Protein 2OJ5 (pdb70)

Foldseek 3Di:
DDADPQFDDDPNDTDGNPCLAKDKWWFFFKKWKDDPPDIDIDTWIWMWMHGHQKIKTWTAKDKDWDHDQKIKIKTQQCDRTDPPDHLLQAAAQVGFDFDFAPKDWWWKFFAAPDGTDTFTWIKGFTGDDPSMTIIMTHDRDDDDGTMMTGHTDMYMGGTHPD/DVPDDPLWDQDPNDTDGNPCQAKDKWKFFFKKWKDDPHDIDIDTWIWIWMHGHQKIKTWTAKDKDWDDDQKIKIKTAQCDGIDPPDHLLQAAFQVGFDFDFAPKDWWWKFFAAPDGTDTFTWIKGFTGDDPSMTIIMTHDRDDDDGTMIITHTDMHMHGTHDD/DVPADPLFDQDPNDTDGNPCLQKDKWKFFFKKWKDDPHDIDIDTFIWIWIHGHQKIKTWTAKDKDWDDDQKIKIKTQQCDGIDPPDHLLQAAFQVGFAFDFAPKDWWWKFFAAPDGTDTFTWIKGFTGDDPSMTIIMIHDRDDDDGTMIIGHTDMHMHGTHD/DADPQFDDDPNDTDGNPCQAKDKWKFFFKKWKDDPHDIDIDTFIWIWMHGHQKIKTWTAKDKDWDDDQKIKIKTQQCDGIDPPDHLLQAAAQVGFAFDFAPKDWWWKFFAAPDGTDTFTWIKGFTGDDPSMTIIMTHDRDDDDGTMITGHTDMYMGGTHD/DPADPLWDDDPRDTDGNPCQQKDKWKFFFKKWKDDPPDIDIDTFIWIWIHGHQKIKTWTAKDKDWDHDQKIKIKTQQCDGIDPPDHLLQAAFQVGFAFDFAPKDWWWKFFAAPDGTDTFTWIKGFTGDDPSMTIIMTHDRDDDDGTMIIGHTDMYMHGTHD/DPPADPLFDQDPNHTDGNPCQQKDKWKFFFKKWKDDPPDIDIDTWIWIWMHGHQKIKTWTAKDKDWDDDQKIKIKTAQCDGIDPPDHLLFAAAQVGFAFDFAPKDWWWKFFAAPDGTDTFTWIKGFTGDDPSMTIIMTHDRDDDDGTMITGHTDMHMHGTHPD

Radius of gyration: 33.34 Å; Cα contacts (8 Å, |Δi|>4): 2893; chains: 6; bounding box: 92×75×68 Å

B-factor: mean 15.72, std 6.82, range [5.33, 56.0]

Sequence (971 aa):
PNLRYPIADVSGGIGMSPNYRFRQSMWIGIVSYSGSGLNWRVQVVNSDIFIVDDYIHICLPAFDGFSIADGGDLSLNFVTGLLPPLLTGDTEPAFHNDVVTYGAQTVAIGLSSGGTPQYMSKNLWVEQWQDGVLRLRVEGGGSITHSSNSKWPAMTVSYPRSSFTSPNLRYPIADVSGGIGMSPNYRFRQSMWIGIVSSYSGSGLNWRVVQVNSSDIFIVDDYIHICLPAFDGFSIADGGDLSLNFVTGLLPPLLTGDTEPAFHNDVVTYGAQTVAIGLSSGGTPQYMSSKNLWVEQWQDGVLRLRVEGGGSITHSNSKWPAMTVSYPRSFTSPNLRYPIADVSGGIGMSPNYRFRQSMWIGIVSYSSGSGLNWRVVQVVNSSDIIFIVDDYIHICLPAFDGFSIADGGDLSLNFVTGLLPPLLTGDTEPAFHNDVVTYGAQTVAIGLSSGGTPQYMSKNLWVEQWQDGVLRRLRVEGGGSITHSNSKWPAMTVSYPRSFNLRYPIADVSGGIIGMSPNYRFRRQSMWIGIVSSYSGSGLNWRVQQVNSSDIFIVDDYIHICLPAFDGFSIADGGDLSLNFVTGLLPPLLTGDTEPAFHNNDVVTYGAQTVAIGLSSGGTPQYMSKNLWVEQWQDGVLRRLRVEGGGSITHSSNSKWPAMTVSYPRSFPNLRYPIADVSGGIGMSPNYRFRQSMWIGIVSYSGSGLNWRVVQVNSDIFIVDDYIHICLPAFDGFSIADGGDLSLLNFVTGLLPPLLTGDTEPAFHNDVVTYGAQTVAIGLSSGGTPQYMSKNLWVEQWQDGVLRRLRVEGGGSITHSNSKWPAMTVSYPRSSFSPNLRYPIADVSGGIGMSPNYRFRQSMWIGIVSYSGSGLNWRVQVNSDIFIVDDYIHICLPAFDGFSIADDGGDLSLNFVTGLLPPLLTGDTEPAFHNDVVTYGAQTVAIGLSSGGTPQYMSKNLWVEQWQDGVLRLRVEGGGSITHSNSKWPAMTVSYPRSSFT

CATH classification: 2.60.90.20

Nearest PDB structures (foldseek):
  2oj6-assembly2_E  TM=1.001E+00  e=1.060E-31  Reovirus sp.
  1kke-assembly1_B  TM=1.002E+00  e=4.309E-31  Mammalian orthoreovirus 3 Dearing
  5mhr-assembly1_C  TM=1.004E+00  e=6.877E-31  Reovirus sp.
  3s6y-assembly1_C  TM=1.001E+00  e=6.419E-30  Mammalian orthoreovirus 3 Dearing
  4odb-assembly1_B  TM=9.046E-01  e=2.811E-15  Mammalian orthoreovirus 1 Lang

Organism: Reovirus type 3 (strain Dearing) (NCBI:txid10886)

Structure (mmCIF, N/CA/C/O backbone):
data_2OJ5
#
_entry.id   2OJ5
#
_cell.length_a   83.927
_cell.length_b   51.381
_cell.length_c   108.870
_cell.angle_alpha   90.00
_cell.angle_beta   95.66
_cell.angle_gamma   90.00
#
_symmetry.space_group_name_H-M   'P 1 21 1'
#
loop_
_entity.id
_entity.type
_entity.pdbx_description
1 polymer 'Viral attachment protein sigma 1'
2 non-polymer 'MAGNESIUM ION'
3 non-polymer GLYCEROL
4 water water
#
loop_
_atom_site.group_PDB
_atom_site.id
_atom_site.type_symbol
_atom_site.label_atom_id
_atom_site.label_alt_id
_atom_site.label_comp_id
_atom_site.label_asym_id
_atom_site.label_entity_id
_atom_site.label_seq_id
_atom_site.pdbx_PDB_ins_code
_atom_site.Cartn_x
_atom_site.Cartn_y
_atom_site.Cartn_z
_atom_site.occupancy
_atom_site.B_iso_or_equiv
_atom_site.auth_seq_id
_atom_site.auth_comp_id
_atom_site.auth_asym_id
_atom_site.auth_atom_id
_atom_site.pdbx_PDB_model_num
ATOM 1 N N . PRO A 1 4 ? 13.649 -11.480 -8.714 1.00 21.69 294 PRO A N 1
ATOM 2 C CA . PRO A 1 4 ? 12.975 -10.194 -8.552 1.00 21.67 294 PRO A CA 1
ATOM 3 C C . PRO A 1 4 ? 13.912 -9.136 -7.974 1.00 21.61 294 PRO A C 1
ATOM 4 O O . PRO A 1 4 ? 14.952 -9.477 -7.406 1.00 22.28 294 PRO A O 1
ATOM 8 N N . ASN A 1 5 ? 13.547 -7.867 -8.127 1.00 20.61 295 ASN A N 1
ATOM 9 C CA . ASN A 1 5 ? 14.285 -6.768 -7.496 1.00 19.48 295 ASN A CA 1
ATOM 10 C C . ASN A 1 5 ? 13.836 -6.533 -6.054 1.00 18.85 295 ASN A C 1
ATOM 11 O O . ASN A 1 5 ? 12.890 -5.792 -5.807 1.00 18.84 295 ASN A O 1
ATOM 16 N N . LEU A 1 6 ? 14.517 -7.159 -5.104 1.00 17.66 296 LEU A N 1
ATOM 17 C CA . LEU A 1 6 ? 14.090 -7.092 -3.709 1.00 16.70 296 LEU A CA 1
ATOM 18 C C . LEU A 1 6 ? 14.707 -5.916 -2.954 1.00 16.12 296 LEU A C 1
ATOM 19 O O . LEU A 1 6 ? 15.879 -5.576 -3.153 1.00 16.67 296 LEU A O 1
ATOM 24 N N . ARG A 1 7 ? 13.908 -5.298 -2.088 1.00 15.04 297 ARG A N 1
ATOM 25 C CA . ARG A 1 7 ? 14.337 -4.119 -1.339 1.00 14.39 297 ARG A CA 1
ATOM 26 C C . ARG A 1 7 ? 14.248 -4.374 0.162 1.00 13.74 297 ARG A C 1
ATOM 27 O O . ARG A 1 7 ? 13.156 -4.570 0.698 1.00 13.33 297 ARG A O 1
ATOM 35 N N . TYR A 1 8 ? 15.397 -4.371 0.830 1.00 13.41 298 TYR A N 1
ATOM 36 C CA . TYR A 1 8 ? 15.452 -4.562 2.281 1.00 13.46 298 TYR A CA 1
ATOM 37 C C . TYR A 1 8 ? 14.332 -3.772 2.985 1.00 13.75 298 TYR A C 1
ATOM 38 O O . TYR A 1 8 ? 14.128 -2.592 2.690 1.00 14.13 298 TYR A O 1
ATOM 47 N N . PRO A 1 9 ? 13.628 -4.404 3.947 1.00 14.24 299 PRO A N 1
ATOM 48 C CA . PRO A 1 9 ? 13.916 -5.691 4.581 1.00 14.23 299 PRO A CA 1
ATOM 49 C C . PRO A 1 9 ? 13.435 -6.928 3.837 1.00 14.08 299 PRO A C 1
ATOM 50 O O . PRO A 1 9 ? 13.716 -8.039 4.274 1.00 14.48 299 PRO A O 1
ATOM 54 N N . ILE A 1 10 ? 12.706 -6.749 2.740 1.00 13.38 300 ILE A N 1
ATOM 55 C CA . ILE A 1 10 ? 12.378 -7.876 1.879 1.00 12.71 300 ILE A CA 1
ATOM 56 C C . ILE A 1 10 ? 13.681 -8.338 1.242 1.00 13.18 300 ILE A C 1
ATOM 57 O O . ILE A 1 10 ? 14.464 -7.519 0.760 1.00 12.90 300 ILE A O 1
ATOM 62 N N . ALA A 1 11 ? 13.933 -9.643 1.289 1.00 13.86 301 ALA A N 1
ATOM 63 C CA . ALA A 1 11 ? 15.208 -10.194 0.845 1.00 14.88 301 ALA A CA 1
ATOM 64 C C . ALA A 1 11 ? 15.044 -11.645 0.425 1.00 15.66 301 ALA A C 1
ATOM 65 O O . ALA A 1 11 ? 14.044 -12.281 0.750 1.00 15.86 301 ALA A O 1
ATOM 67 N N . ASP A 1 12 ? 16.026 -12.167 -0.306 1.00 17.02 302 ASP A N 1
ATOM 68 C CA . ASP A 1 12 ? 16.042 -13.586 -0.624 1.00 18.59 302 ASP A CA 1
ATOM 69 C C . ASP A 1 12 ? 16.190 -14.399 0.650 1.00 18.84 302 ASP A C 1
ATOM 70 O O . ASP A 1 12 ? 17.099 -14.159 1.453 1.00 18.76 302 ASP A O 1
ATOM 75 N N . VAL A 1 13 ? 15.284 -15.353 0.837 1.00 19.38 303 VAL A N 1
ATOM 76 C CA . VAL A 1 13 ? 15.398 -16.309 1.930 1.00 20.18 303 VAL A CA 1
ATOM 77 C C . VAL A 1 13 ? 15.231 -17.723 1.382 1.00 21.00 303 VAL A C 1
ATOM 78 O O . VAL A 1 13 ? 14.214 -18.036 0.761 1.00 20.62 303 VAL A O 1
ATOM 82 N N . SER A 1 14 ? 16.247 -18.562 1.600 1.00 22.43 304 SER A N 1
ATOM 83 C CA . SER A 1 14 ? 16.217 -19.980 1.186 1.00 24.17 304 SER A CA 1
ATOM 84 C C . SER A 1 14 ? 15.530 -20.163 -0.159 1.00 24.60 304 SER A C 1
ATOM 85 O O . SER A 1 14 ? 14.702 -21.054 -0.360 1.00 25.25 304 SER A O 1
ATOM 88 N N . GLY A 1 15 ? 15.877 -19.292 -1.082 1.00 26.35 305 GLY A N 1
ATOM 89 C CA . GLY A 1 15 ? 15.428 -19.438 -2.446 1.00 25.67 305 GLY A CA 1
ATOM 90 C C . GLY A 1 15 ? 14.075 -18.820 -2.742 1.00 25.17 305 GLY A C 1
ATOM 91 O O . GLY A 1 15 ? 13.641 -18.760 -3.897 1.00 25.86 305 GLY A O 1
ATOM 92 N N . GLY A 1 16 ? 13.404 -18.274 -1.720 1.00 24.20 306 GLY A N 1
ATOM 93 C CA . GLY A 1 16 ? 12.089 -17.639 -1.908 1.00 22.54 306 GLY A CA 1
ATOM 94 C C . GLY A 1 16 ? 12.101 -16.169 -1.496 1.00 21.43 306 GLY A C 1
ATOM 95 O O . GLY A 1 16 ? 13.115 -15.674 -1.010 1.00 21.96 306 GLY A O 1
ATOM 96 N N . ILE A 1 17 ? 10.990 -15.450 -1.719 1.00 17.98 307 ILE A N 1
ATOM 97 C CA . ILE A 1 17 ? 10.854 -14.075 -1.205 1.00 16.74 307 ILE A CA 1
ATOM 98 C C . ILE A 1 17 ? 10.390 -14.100 0.262 1.00 15.98 307 ILE A C 1
ATOM 99 O O . ILE A 1 17 ? 9.256 -14.485 0.551 1.00 16.04 307 ILE A O 1
ATOM 104 N N . GLY A 1 18 ? 11.270 -13.689 1.179 1.00 17.71 308 GLY A N 1
ATOM 105 C CA . GLY A 1 18 ? 10.938 -13.646 2.607 1.00 16.58 308 GLY A CA 1
ATOM 106 C C . GLY A 1 18 ? 11.280 -12.328 3.283 1.00 16.19 308 GLY A C 1
ATOM 107 O O . GLY A 1 18 ? 11.434 -11.280 2.628 1.00 15.60 308 GLY A O 1
ATOM 108 N N . MET A 1 19 ? 11.399 -12.376 4.601 1.00 15.71 309 MET A N 1
ATOM 109 C CA . MET A 1 19 ? 11.809 -11.226 5.378 1.00 15.95 309 MET A CA 1
ATOM 110 C C . MET A 1 19 ? 13.224 -11.451 5.879 1.00 15.67 309 MET A C 1
ATOM 111 O O . MET A 1 19 ? 13.553 -12.526 6.387 1.00 16.22 309 MET A O 1
ATOM 116 N N . SER A 1 20 ? 14.070 -10.437 5.717 1.00 15.12 310 SER A N 1
ATOM 117 C CA . SER A 1 20 ? 15.455 -10.521 6.194 1.00 15.04 310 SER A CA 1
ATOM 118 C C . SER A 1 20 ? 15.514 -10.793 7.699 1.00 15.09 310 SER A C 1
ATOM 119 O O . SER A 1 20 ? 14.958 -10.033 8.491 1.00 14.16 310 SER A O 1
ATOM 122 N N . PRO A 1 21 ? 16.194 -11.887 8.093 1.00 14.90 311 PRO A N 1
ATOM 123 C CA . PRO A 1 21 ? 16.444 -12.195 9.506 1.00 15.25 311 PRO A CA 1
ATOM 124 C C . PRO A 1 21 ? 17.103 -11.023 10.245 1.00 15.16 311 PRO A C 1
ATOM 125 O O . PRO A 1 21 ? 16.846 -10.816 11.431 1.00 15.49 311 PRO A O 1
ATOM 129 N N . ASN A 1 22 ? 17.936 -10.258 9.540 1.00 15.49 312 ASN A N 1
ATOM 130 C CA . ASN A 1 22 ? 18.553 -9.063 10.121 1.00 15.72 312 ASN A CA 1
ATOM 131 C C . ASN A 1 22 ? 17.543 -7.993 10.527 1.00 15.01 312 ASN A C 1
ATOM 132 O O . ASN A 1 22 ? 17.741 -7.292 11.519 1.00 15.74 312 ASN A O 1
ATOM 137 N N . TYR A 1 23 ? 16.475 -7.859 9.751 1.00 14.00 313 TYR A N 1
ATOM 138 C CA . TYR A 1 23 ? 15.410 -6.916 10.082 1.00 12.78 313 TYR A CA 1
ATOM 139 C C . TYR A 1 23 ? 14.673 -7.387 11.334 1.00 12.59 313 TYR A C 1
ATOM 140 O O . TYR A 1 23 ? 14.386 -6.592 12.222 1.00 12.06 313 TYR A O 1
ATOM 149 N N . ARG A 1 24 ? 14.415 -8.692 11.410 1.00 12.26 314 ARG A N 1
ATOM 150 C CA . ARG A 1 24 ? 13.603 -9.262 12.483 1.00 12.16 314 ARG A CA 1
ATOM 151 C C . ARG A 1 24 ? 14.291 -9.201 13.852 1.00 12.75 314 ARG A C 1
ATOM 152 O O . ARG A 1 24 ? 13.639 -8.969 14.866 1.00 13.99 314 ARG A O 1
ATOM 160 N N . PHE A 1 25 ? 15.608 -9.399 13.882 1.00 12.56 315 PHE A N 1
ATOM 161 C CA . PHE A 1 25 ? 16.355 -9.362 15.155 1.00 12.28 315 PHE A CA 1
ATOM 162 C C . PHE A 1 25 ? 17.849 -9.118 14.945 1.00 12.48 315 PHE A C 1
ATOM 163 O O . PHE A 1 25 ? 18.508 -9.794 14.147 1.00 12.03 315 PHE A O 1
ATOM 171 N N . ARG A 1 26 ? 18.368 -8.151 15.689 1.00 10.90 316 ARG A N 1
ATOM 172 C CA . ARG A 1 26 ? 19.779 -7.839 15.693 1.00 11.98 316 ARG A CA 1
ATOM 173 C C . ARG A 1 26 ? 20.148 -7.468 17.114 1.00 12.16 316 ARG A C 1
ATOM 174 O O . ARG A 1 26 ? 19.465 -6.666 17.756 1.00 12.62 316 ARG A O 1
ATOM 182 N N . GLN A 1 27 ? 21.228 -8.055 17.602 1.00 13.54 317 GLN A N 1
ATOM 183 C CA . GLN A 1 27 ? 21.693 -7.762 18.948 1.00 13.92 317 GLN A CA 1
ATOM 184 C C . GLN A 1 27 ? 23.065 -7.107 18.905 1.00 13.95 317 GLN A C 1
ATOM 185 O O . GLN A 1 27 ? 23.968 -7.580 18.208 1.00 14.36 317 GLN A O 1
ATOM 191 N N . SER A 1 28 ? 23.218 -6.027 19.664 1.00 13.44 318 SER A N 1
ATOM 192 C CA . SER A 1 28 ? 24.480 -5.316 19.737 1.00 13.23 318 SER A CA 1
ATOM 193 C C . SER A 1 28 ? 24.760 -4.840 21.150 1.00 12.49 318 SER A C 1
ATOM 194 O O . SER A 1 28 ? 24.145 -5.319 22.115 1.00 12.10 318 SER A O 1
ATOM 197 N N . MET A 1 29 ? 25.698 -3.905 21.271 1.00 12.30 319 MET A N 1
ATOM 198 C CA . MET A 1 29 ? 26.065 -3.324 22.554 1.00 12.57 319 MET A CA 1
ATOM 199 C C . MET A 1 29 ? 26.438 -1.865 22.375 1.00 11.98 319 MET A C 1
ATOM 200 O O . MET A 1 29 ? 26.939 -1.466 21.326 1.00 11.82 319 MET A O 1
ATOM 205 N N . TRP A 1 30 ? 26.182 -1.079 23.417 1.00 11.48 320 TRP A N 1
ATOM 206 C CA . TRP A 1 30 ? 26.736 0.258 23.541 1.00 11.16 320 TRP A CA 1
ATOM 207 C C . TRP A 1 30 ? 27.486 0.329 24.860 1.00 11.25 320 TRP A C 1
ATOM 208 O O . TRP A 1 30 ? 26.891 0.172 25.923 1.00 11.54 320 TRP A O 1
ATOM 219 N N . ILE A 1 31 ? 28.794 0.532 24.778 1.00 11.61 321 ILE A N 1
ATOM 220 C CA . ILE A 1 31 ? 29.611 0.771 25.953 1.00 11.96 321 ILE A CA 1
ATOM 221 C C . ILE A 1 31 ? 30.035 2.239 25.930 1.00 12.10 321 ILE A C 1
ATOM 222 O O . ILE A 1 31 ? 30.935 2.624 25.189 1.00 11.63 321 ILE A O 1
ATOM 227 N N . GLY A 1 32 ? 29.346 3.066 26.713 1.00 12.09 322 GLY A N 1
ATOM 228 C CA . GLY A 1 32 ? 29.443 4.506 26.518 1.00 12.16 322 GLY A CA 1
ATOM 229 C C . GLY A 1 32 ? 29.087 5.344 27.722 1.00 12.16 322 GLY A C 1
ATOM 230 O O . GLY A 1 32 ? 28.963 4.837 28.847 1.00 11.78 322 GLY A O 1
ATOM 231 N N . ILE A 1 33 ? 28.920 6.634 27.470 1.00 11.42 323 ILE A N 1
ATOM 232 C CA . ILE A 1 33 ? 28.830 7.613 28.525 1.00 11.74 323 ILE A CA 1
ATOM 233 C C . ILE A 1 33 ? 27.420 8.179 28.581 1.00 11.23 323 ILE A C 1
ATOM 234 O O . ILE A 1 33 ? 26.899 8.667 27.573 1.00 11.50 323 ILE A O 1
ATOM 239 N N . VAL A 1 34 ? 26.805 8.067 29.757 1.00 10.92 324 VAL A N 1
ATOM 240 C CA . VAL A 1 34 ? 25.504 8.662 30.036 1.00 10.91 324 VAL A CA 1
ATOM 241 C C . VAL A 1 34 ? 25.715 9.910 30.892 1.00 10.87 324 VAL A C 1
ATOM 242 O O . VAL A 1 34 ? 26.365 9.846 31.932 1.00 10.86 324 VAL A O 1
ATOM 246 N N . SER A 1 35 ? 25.180 11.043 30.439 1.00 8.63 325 SER A N 1
ATOM 247 C CA . SER A 1 35 ? 25.401 12.314 31.119 1.00 7.99 325 SER A CA 1
ATOM 248 C C . SER A 1 35 ? 24.104 12.919 31.643 1.00 8.49 325 SER A C 1
ATOM 249 O O . SER A 1 35 ? 23.135 13.056 30.897 1.00 7.82 325 SER A O 1
ATOM 252 N N . TYR A 1 36 ? 24.097 13.290 32.924 1.00 10.20 326 TYR A N 1
ATOM 253 C CA . TYR A 1 36 ? 22.966 14.028 33.490 1.00 10.55 326 TYR A CA 1
ATOM 254 C C . TYR A 1 36 ? 23.224 15.531 33.515 1.00 11.30 326 TYR A C 1
ATOM 255 O O . TYR A 1 36 ? 24.305 15.981 33.895 1.00 10.65 326 TYR A O 1
ATOM 264 N N . SER A 1 37 ? 22.223 16.300 33.106 1.00 11.08 327 SER A N 1
ATOM 265 C CA . SER A 1 37 ? 22.242 17.738 33.332 1.00 11.05 327 SER A CA 1
ATOM 266 C C . SER A 1 37 ? 20.888 18.261 33.818 1.00 11.02 327 SER A C 1
ATOM 267 O O . SER A 1 37 ? 19.858 17.972 33.218 1.00 10.75 327 SER A O 1
ATOM 270 N N . GLY A 1 38 ? 20.901 19.035 34.903 1.00 13.08 328 GLY A N 1
ATOM 271 C CA . GLY A 1 38 ? 19.699 19.768 35.329 1.00 14.22 328 GLY A CA 1
ATOM 272 C C . GLY A 1 38 ? 19.995 20.811 36.388 1.00 14.98 328 GLY A C 1
ATOM 273 O O . GLY A 1 38 ? 20.650 20.517 37.384 1.00 15.28 328 GLY A O 1
ATOM 274 N N . SER A 1 39 ? 19.517 22.033 36.164 1.00 16.46 329 SER A N 1
ATOM 275 C CA . SER A 1 39 ? 19.615 23.112 37.153 1.00 17.44 329 SER A CA 1
ATOM 276 C C . SER A 1 39 ? 21.027 23.305 37.688 1.00 17.41 329 SER A C 1
ATOM 277 O O . SER A 1 39 ? 21.238 23.455 38.893 1.00 18.17 329 SER A O 1
ATOM 280 N N . GLY A 1 40 ? 21.998 23.295 36.785 1.00 17.55 330 GLY A N 1
ATOM 281 C CA . GLY A 1 40 ? 23.386 23.511 37.164 1.00 17.44 330 GLY A CA 1
ATOM 282 C C . GLY A 1 40 ? 24.106 22.252 37.633 1.00 17.08 330 GLY A C 1
ATOM 283 O O . GLY A 1 40 ? 25.317 22.282 37.892 1.00 17.82 330 GLY A O 1
ATOM 284 N N . LEU A 1 41 ? 23.379 21.144 37.748 1.00 16.07 331 LEU A N 1
ATOM 285 C CA . LEU A 1 41 ? 24.002 19.873 38.114 1.00 15.33 331 LEU A CA 1
ATOM 286 C C . LEU A 1 41 ? 24.464 19.134 36.864 1.00 15.06 331 LEU A C 1
ATOM 287 O O . LEU A 1 41 ? 23.729 19.035 35.883 1.00 15.31 331 LEU A O 1
ATOM 292 N N . ASN A 1 42 ? 25.702 18.639 36.891 1.00 14.46 332 ASN A N 1
ATOM 293 C CA . ASN A 1 42 ? 26.271 17.906 35.751 1.00 14.11 332 ASN A CA 1
ATOM 294 C C . ASN A 1 42 ? 27.172 16.763 36.213 1.00 13.63 332 ASN A C 1
ATOM 295 O O . ASN A 1 42 ? 28.102 16.973 37.005 1.00 13.61 332 ASN A O 1
ATOM 300 N N . TRP A 1 43 ? 26.917 15.561 35.703 1.00 12.43 333 TRP A N 1
ATOM 301 C CA . TRP A 1 43 ? 27.808 14.425 35.935 1.00 11.91 333 TRP A CA 1
ATOM 302 C C . TRP A 1 43 ? 27.643 13.361 34.860 1.00 11.77 333 TRP A C 1
ATOM 303 O O . TRP A 1 43 ? 26.642 13.345 34.147 1.00 11.55 333 TRP A O 1
ATOM 314 N N . ARG A 1 44 ? 28.631 12.471 34.746 1.00 11.79 334 ARG A N 1
ATOM 315 C CA . ARG A 1 44 ? 28.561 11.352 33.796 1.00 12.06 334 ARG A CA 1
ATOM 316 C C . ARG A 1 44 ? 28.908 10.020 34.445 1.00 12.02 334 ARG A C 1
ATOM 317 O O . ARG A 1 44 ? 29.648 9.975 35.421 1.00 11.83 334 ARG A O 1
ATOM 325 N N . VAL A 1 45 ? 28.405 8.933 33.860 1.00 11.01 335 VAL A N 1
ATOM 326 C CA . VAL A 1 45 ? 28.800 7.570 34.247 1.00 11.50 335 VAL A CA 1
ATOM 327 C C . VAL A 1 45 ? 29.092 6.698 33.023 1.00 11.06 335 VAL A C 1
ATOM 328 O O . VAL A 1 45 ? 28.704 7.034 31.906 1.00 10.52 335 VAL A O 1
ATOM 332 N N . GLN A 1 46 ? 29.775 5.575 33.236 1.00 11.67 336 GLN A N 1
ATOM 333 C CA . GLN A 1 46 ? 29.946 4.589 32.173 1.00 12.26 336 GLN A CA 1
ATOM 334 C C . GLN A 1 46 ? 28.892 3.508 32.301 1.00 11.48 336 GLN A C 1
ATOM 335 O O . GLN A 1 46 ? 28.589 3.053 33.407 1.00 11.20 336 GLN A O 1
ATOM 341 N N A VAL A 1 47 ? 28.366 3.096 31.155 0.50 11.48 337 VAL A N 1
ATOM 342 N N B VAL A 1 47 ? 28.303 3.104 31.178 0.50 11.34 337 VAL A N 1
ATOM 343 C CA A VAL A 1 47 ? 27.406 2.021 31.085 0.50 11.64 337 VAL A CA 1
ATOM 344 C CA B VAL A 1 47 ? 27.353 1.985 31.176 0.50 11.48 337 VAL A CA 1
ATOM 345 C C A VAL A 1 47 ? 27.862 0.958 30.089 0.50 11.78 337 VAL A C 1
ATOM 346 C C B VAL A 1 47 ? 27.622 0.996 30.051 0.50 11.69 337 VAL A C 1
ATOM 347 O O A VAL A 1 47 ? 28.535 1.254 29.101 0.50 11.60 337 VAL A O 1
ATOM 348 O O B VAL A 1 47 ? 27.925 1.384 28.922 0.50 11.66 337 VAL A O 1
ATOM 355 N N . ASN A 1 48 ? 27.511 -0.285 30.376 1.00 12.34 338 ASN A N 1
ATOM 356 C CA . ASN A 1 48 ? 27.573 -1.334 29.389 1.00 13.22 338 ASN A CA 1
ATOM 357 C C . ASN A 1 48 ? 26.155 -1.807 29.176 1.00 12.82 338 ASN A C 1
ATOM 358 O O . ASN A 1 48 ? 25.531 -2.324 30.100 1.00 12.72 338 ASN A O 1
ATOM 363 N N . SER A 1 49 ? 25.641 -1.627 27.969 1.00 11.76 339 SER A N 1
ATOM 364 C CA . SER A 1 49 ? 24.227 -1.821 27.727 1.00 11.61 339 SER A CA 1
ATOM 365 C C . SER A 1 49 ? 24.052 -2.642 26.468 1.00 10.46 339 SER A C 1
ATOM 366 O O . SER A 1 49 ? 24.785 -2.461 25.496 1.00 10.72 339 SER A O 1
ATOM 369 N N . ASP A 1 50 ? 23.094 -3.557 26.490 1.00 11.11 340 ASP A N 1
ATOM 370 C CA . ASP A 1 50 ? 22.716 -4.275 25.279 1.00 10.49 340 ASP A CA 1
ATOM 371 C C . ASP A 1 50 ? 21.792 -3.412 24.436 1.00 10.18 340 ASP A C 1
ATOM 372 O O . ASP A 1 50 ? 20.969 -2.664 24.963 1.00 9.90 340 ASP A O 1
ATOM 377 N N . ILE A 1 51 ? 21.949 -3.503 23.122 1.00 8.35 341 ILE A N 1
ATOM 378 C CA . ILE A 1 51 ? 21.015 -2.900 22.186 1.00 8.73 341 ILE A CA 1
ATOM 379 C C . ILE A 1 51 ? 20.348 -4.027 21.417 1.00 8.10 341 ILE A C 1
ATOM 380 O O . ILE A 1 51 ? 21.021 -4.957 20.975 1.00 8.39 341 ILE A O 1
ATOM 385 N N . PHE A 1 52 ? 19.030 -3.943 21.266 1.00 9.66 342 PHE A N 1
ATOM 386 C CA . PHE A 1 52 ? 18.286 -4.858 20.392 1.00 9.33 342 PHE A CA 1
ATOM 387 C C . PHE A 1 52 ? 17.522 -4.063 19.342 1.00 9.22 342 PHE A C 1
ATOM 388 O O . PHE A 1 52 ? 16.780 -3.132 19.667 1.00 9.89 342 PHE A O 1
ATOM 396 N N . ILE A 1 53 ? 17.718 -4.428 18.082 1.00 8.55 343 ILE A N 1
ATOM 397 C CA . ILE A 1 53 ? 16.930 -3.878 16.999 1.00 9.14 343 ILE A CA 1
ATOM 398 C C . ILE A 1 53 ? 15.983 -4.974 16.509 1.00 9.22 343 ILE A C 1
ATOM 399 O O . ILE A 1 53 ? 16.418 -6.063 16.100 1.00 9.54 343 ILE A O 1
ATOM 404 N N . VAL A 1 54 ? 14.691 -4.696 16.594 1.00 9.42 344 VAL A N 1
ATOM 405 C CA . VAL A 1 54 ? 13.674 -5.684 16.287 1.00 9.92 344 VAL A CA 1
ATOM 406 C C . VAL A 1 54 ? 12.614 -5.023 15.426 1.00 10.03 344 VAL A C 1
ATOM 407 O O . VAL A 1 54 ? 11.952 -4.069 15.850 1.00 10.36 344 VAL A O 1
ATOM 411 N N . ASP A 1 55 ? 12.473 -5.512 14.201 1.00 9.88 345 ASP A N 1
ATOM 412 C CA . ASP A 1 55 ? 11.608 -4.853 13.239 1.00 9.70 345 ASP A CA 1
ATOM 413 C C . ASP A 1 55 ? 11.966 -3.363 13.201 1.00 9.51 345 ASP A C 1
ATOM 414 O O . ASP A 1 55 ? 13.158 -3.026 13.133 1.00 9.70 345 ASP A O 1
ATOM 419 N N . ASP A 1 56 ? 10.978 -2.475 13.264 1.00 8.97 346 ASP A N 1
ATOM 420 C CA . ASP A 1 56 ? 11.255 -1.046 13.093 1.00 9.16 346 ASP A CA 1
ATOM 421 C C . ASP A 1 56 ? 11.530 -0.282 14.403 1.00 8.98 346 ASP A C 1
ATOM 422 O O . ASP A 1 56 ? 11.484 0.958 14.433 1.00 9.65 346 ASP A O 1
ATOM 427 N N . TYR A 1 57 ? 11.854 -1.039 15.457 1.00 8.64 347 TYR A N 1
ATOM 428 C CA . TYR A 1 57 ? 12.169 -0.496 16.791 1.00 8.36 347 TYR A CA 1
ATOM 429 C C . TYR A 1 57 ? 13.630 -0.696 17.162 1.00 7.97 347 TYR A C 1
ATOM 430 O O . TYR A 1 57 ? 14.236 -1.710 16.813 1.00 8.37 347 TYR A O 1
ATOM 439 N N . ILE A 1 58 ? 14.181 0.257 17.905 1.00 7.29 348 ILE A N 1
ATOM 440 C CA . ILE A 1 58 ? 15.434 0.050 18.617 1.00 7.64 348 ILE A CA 1
ATOM 441 C C . ILE A 1 58 ? 15.183 0.083 20.120 1.00 7.62 348 ILE A C 1
ATOM 442 O O . ILE A 1 58 ? 14.396 0.905 20.616 1.00 7.81 348 ILE A O 1
ATOM 447 N N . HIS A 1 59 ? 15.838 -0.827 20.831 1.00 7.68 349 HIS A N 1
ATOM 448 C CA . HIS A 1 59 ? 15.731 -0.930 22.284 1.00 8.44 349 HIS A CA 1
ATOM 449 C C . HIS A 1 59 ? 17.115 -0.782 22.899 1.00 8.88 349 HIS A C 1
ATOM 450 O O . HIS A 1 59 ? 18.038 -1.523 22.555 1.00 9.17 349 HIS A O 1
ATOM 457 N N . ILE A 1 60 ? 17.248 0.176 23.811 1.00 8.75 350 ILE A N 1
ATOM 458 C CA . ILE A 1 60 ? 18.495 0.395 24.528 1.00 8.91 350 ILE A CA 1
ATOM 459 C C . ILE A 1 60 ? 18.310 -0.034 25.979 1.00 8.63 350 ILE A C 1
ATOM 460 O O . ILE A 1 60 ? 17.565 0.593 26.728 1.00 8.00 350 ILE A O 1
ATOM 465 N N . CYS A 1 61 ? 18.967 -1.120 26.367 1.00 8.86 351 CYS A N 1
ATOM 466 C CA . CYS A 1 61 ? 18.733 -1.696 27.687 1.00 9.79 351 CYS A CA 1
ATOM 467 C C . CYS A 1 61 ? 19.789 -1.258 28.688 1.00 10.01 351 CYS A C 1
ATOM 468 O O . CYS A 1 61 ? 20.795 -1.947 28.898 1.00 10.61 351 CYS A O 1
ATOM 471 N N . LEU A 1 62 ? 19.554 -0.101 29.299 1.00 9.89 352 LEU A N 1
ATOM 472 C CA . LEU A 1 62 ? 20.473 0.447 30.281 1.00 10.17 352 LEU A CA 1
ATOM 473 C C . LEU A 1 62 ? 20.438 -0.367 31.570 1.00 10.04 352 LEU A C 1
ATOM 474 O O . LEU A 1 62 ? 19.368 -0.759 32.035 1.00 9.82 352 LEU A O 1
ATOM 479 N N . PRO A 1 63 ? 21.616 -0.627 32.149 1.00 10.45 353 PRO A N 1
ATOM 480 C CA . PRO A 1 63 ? 21.674 -1.313 33.425 1.00 10.15 353 PRO A CA 1
ATOM 481 C C . PRO A 1 63 ? 21.481 -0.308 34.551 1.00 10.05 353 PRO A C 1
ATOM 482 O O . PRO A 1 63 ? 21.575 0.906 34.333 1.00 9.68 353 PRO A O 1
ATOM 486 N N . ALA A 1 64 ? 21.213 -0.804 35.752 1.00 9.69 354 ALA A N 1
ATOM 487 C CA . ALA A 1 64 ? 21.217 0.063 36.922 1.00 9.97 354 ALA A CA 1
ATOM 488 C C . ALA A 1 64 ? 22.588 0.725 37.069 1.00 10.44 354 ALA A C 1
ATOM 489 O O . ALA A 1 64 ? 23.621 0.110 36.766 1.00 10.92 354 ALA A O 1
ATOM 491 N N . PHE A 1 65 ? 22.591 1.977 37.518 1.00 10.87 355 PHE A N 1
ATOM 492 C CA . PHE A 1 65 ? 23.828 2.710 37.773 1.00 10.94 355 PHE A CA 1
ATOM 493 C C . PHE A 1 65 ? 23.642 3.702 38.912 1.00 11.82 355 PHE A C 1
ATOM 494 O O . PHE A 1 65 ? 22.508 4.016 39.298 1.00 11.34 355 PHE A O 1
ATOM 502 N N . ASP A 1 66 ? 24.754 4.193 39.449 1.00 12.22 356 ASP A N 1
ATOM 503 C CA . ASP A 1 66 ? 24.710 5.197 40.500 1.00 13.43 356 ASP A CA 1
ATOM 504 C C . ASP A 1 66 ? 25.302 6.514 40.002 1.00 13.18 356 ASP A C 1
ATOM 505 O O . ASP A 1 66 ? 26.359 6.523 39.369 1.00 13.58 356 ASP A O 1
ATOM 510 N N . GLY A 1 67 ? 24.601 7.612 40.277 1.00 12.95 357 GLY A N 1
ATOM 511 C CA . GLY A 1 67 ? 25.070 8.942 39.912 1.00 12.83 357 GLY A CA 1
ATOM 512 C C . GLY A 1 67 ? 25.072 9.885 41.097 1.00 12.98 357 GLY A C 1
ATOM 513 O O . GLY A 1 67 ? 25.031 9.451 42.254 1.00 12.75 357 GLY A O 1
ATOM 514 N N . PHE A 1 68 ? 25.109 11.180 40.821 1.00 13.16 358 PHE A N 1
ATOM 515 C CA . PHE A 1 68 ? 25.154 12.159 41.892 1.00 13.48 358 PHE A CA 1
ATOM 516 C C . PHE A 1 68 ? 23.829 12.933 41.968 1.00 13.24 358 PHE A C 1
ATOM 517 O O . PHE A 1 68 ? 22.775 12.377 41.642 1.00 12.68 358 PHE A O 1
ATOM 525 N N . SER A 1 69 ? 23.861 14.187 42.411 1.00 13.16 359 SER A N 1
ATOM 526 C CA . SER A 1 69 ? 22.611 14.919 42.651 1.00 13.40 359 SER A CA 1
ATOM 527 C C . SER A 1 69 ? 21.849 15.164 41.349 1.00 13.09 359 SER A C 1
ATOM 528 O O . SER A 1 69 ? 22.451 15.426 40.307 1.00 13.23 359 SER A O 1
ATOM 531 N N . ILE A 1 70 ? 20.523 15.057 41.420 1.00 12.74 360 ILE A N 1
ATOM 532 C CA . ILE A 1 70 ? 19.649 15.396 40.297 1.00 12.87 360 ILE A CA 1
ATOM 533 C C . ILE A 1 70 ? 18.714 16.549 40.686 1.00 13.06 360 ILE A C 1
ATOM 534 O O . ILE A 1 70 ? 18.469 16.789 41.874 1.00 13.74 360 ILE A O 1
ATOM 539 N N . ALA A 1 71 ? 18.223 17.275 39.684 1.00 13.16 361 ALA A N 1
ATOM 540 C CA . ALA A 1 71 ? 17.239 18.330 39.909 1.00 13.65 361 ALA A CA 1
ATOM 541 C C . ALA A 1 71 ? 15.829 17.769 39.852 1.00 14.38 361 ALA A C 1
ATOM 542 O O . ALA A 1 71 ? 15.623 16.613 39.478 1.00 13.53 361 ALA A O 1
ATOM 544 N N . ASP A 1 72 ? 14.853 18.589 40.221 1.00 14.76 362 ASP A N 1
ATOM 545 C CA . ASP A 1 72 ? 13.472 18.186 40.080 1.00 15.79 362 ASP A CA 1
ATOM 546 C C . ASP A 1 72 ? 13.198 17.799 38.623 1.00 15.08 362 ASP A C 1
ATOM 547 O O . ASP A 1 72 ? 12.509 16.807 38.370 1.00 14.73 362 ASP A O 1
ATOM 552 N N . GLY A 1 73 ? 13.750 18.586 37.684 1.00 14.29 363 GLY A N 1
ATOM 553 C CA . GLY A 1 73 ? 13.710 18.280 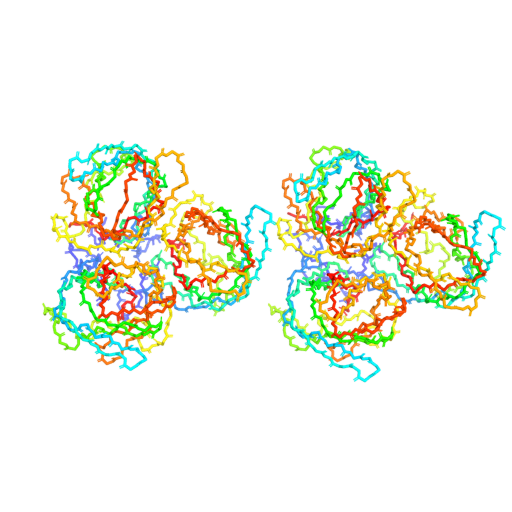36.243 1.00 13.90 363 GLY A CA 1
ATOM 554 C C . GLY A 1 73 ? 15.080 18.406 35.589 1.00 13.37 363 GLY A C 1
ATOM 555 O O . GLY A 1 73 ? 15.863 19.300 35.924 1.00 13.53 363 GLY A O 1
ATOM 556 N N . GLY A 1 74 ? 15.377 17.502 34.663 1.00 12.46 364 GLY A N 1
ATOM 557 C CA . GLY A 1 74 ? 16.691 17.461 34.029 1.00 11.89 364 GLY A CA 1
ATOM 558 C C . GLY A 1 74 ? 16.732 16.540 32.829 1.00 12.06 364 GLY A C 1
ATOM 559 O O . GLY A 1 74 ? 15.728 15.922 32.474 1.00 11.94 364 GLY A O 1
ATOM 560 N N . ASP A 1 75 ? 17.905 16.453 32.206 1.00 12.05 365 ASP A N 1
ATOM 561 C CA . ASP A 1 75 ? 18.090 15.642 31.010 1.00 12.44 365 ASP A CA 1
ATOM 562 C C . ASP A 1 75 ? 19.098 14.536 31.289 1.00 12.01 365 ASP A C 1
ATOM 563 O O . ASP A 1 75 ? 20.115 14.772 31.935 1.00 11.42 365 ASP A O 1
ATOM 568 N N . LEU A 1 76 ? 18.807 13.334 30.799 1.00 11.72 366 LEU A N 1
ATOM 569 C CA . LEU A 1 76 ? 19.786 12.253 30.754 1.00 11.69 366 LEU A CA 1
ATOM 570 C C . LEU A 1 76 ? 20.132 12.014 29.285 1.00 11.61 366 LEU A C 1
ATOM 571 O O . LEU A 1 76 ? 19.240 11.755 28.466 1.00 11.87 366 LEU A O 1
ATOM 576 N N . SER A 1 77 ? 21.413 12.131 28.949 1.00 11.33 367 SER A N 1
ATOM 577 C CA . SER A 1 77 ? 21.838 12.117 27.550 1.00 11.46 367 SER A CA 1
ATOM 578 C C . SER A 1 77 ? 22.755 10.941 27.240 1.00 11.46 367 SER A C 1
ATOM 579 O O . SER A 1 77 ? 23.755 10.718 27.924 1.00 11.86 367 SER A O 1
ATOM 582 N N . LEU A 1 78 ? 22.401 10.186 26.202 1.00 10.22 368 LEU A N 1
ATOM 583 C CA . LEU A 1 78 ? 23.208 9.042 25.799 1.00 9.75 368 LEU A CA 1
ATOM 584 C C . LEU A 1 78 ? 24.037 9.413 24.569 1.00 9.46 368 LEU A C 1
ATOM 585 O O . LEU A 1 78 ? 23.486 9.779 23.527 1.00 9.04 368 LEU A O 1
ATOM 590 N N . ASN A 1 79 ? 25.359 9.345 24.710 1.00 10.59 369 ASN A N 1
ATOM 591 C CA . ASN A 1 79 ? 26.272 9.733 23.639 1.00 10.45 369 ASN A CA 1
ATOM 592 C C . ASN A 1 79 ? 26.579 8.573 22.691 1.00 10.13 369 ASN A C 1
ATOM 593 O O . ASN A 1 79 ? 27.458 7.759 22.950 1.00 9.81 369 ASN A O 1
ATOM 598 N N . PHE A 1 80 ? 25.851 8.516 21.582 1.00 9.97 370 PHE A N 1
ATOM 599 C CA . PHE A 1 80 ? 25.986 7.410 20.628 1.00 10.42 370 PHE A CA 1
ATOM 600 C C . PHE A 1 80 ? 27.065 7.663 19.559 1.00 10.89 370 PHE A C 1
ATOM 601 O O . PHE A 1 80 ? 27.263 6.847 18.651 1.00 10.46 370 PHE A O 1
ATOM 609 N N . VAL A 1 81 ? 27.750 8.799 19.666 1.00 11.83 371 VAL A N 1
ATOM 610 C CA . VAL A 1 81 ? 28.858 9.127 18.762 1.00 12.76 371 VAL A CA 1
ATOM 611 C C . VAL A 1 81 ? 30.030 8.141 18.921 1.00 13.50 371 VAL A C 1
ATOM 612 O O . VAL A 1 81 ? 30.720 7.810 17.947 1.00 13.73 371 VAL A O 1
ATOM 616 N N . THR A 1 82 ? 30.237 7.664 20.145 1.00 13.96 372 THR A N 1
ATOM 617 C CA . THR A 1 82 ? 31.204 6.605 20.395 1.00 14.49 372 THR A CA 1
ATOM 618 C C . THR A 1 82 ? 30.571 5.474 21.201 1.00 14.16 372 THR A C 1
ATOM 619 O O . THR A 1 82 ? 29.543 5.667 21.850 1.00 14.58 372 THR A O 1
ATOM 623 N N . GLY A 1 83 ? 31.173 4.291 21.142 1.00 13.32 373 GLY A N 1
ATOM 624 C CA . GLY A 1 83 ? 30.798 3.203 22.036 1.00 12.82 373 GLY A CA 1
ATOM 625 C C . GLY A 1 83 ? 29.964 2.099 21.401 1.00 11.89 373 GLY A C 1
ATOM 626 O O . GLY A 1 83 ? 29.855 0.999 21.951 1.00 11.55 373 GLY A O 1
ATOM 627 N N . LEU A 1 84 ? 29.368 2.379 20.245 1.00 11.34 374 LEU A N 1
ATOM 628 C CA . LEU A 1 84 ? 28.591 1.358 19.547 1.00 11.57 374 LEU A CA 1
ATOM 629 C C . LEU A 1 84 ? 29.490 0.243 19.021 1.00 12.34 374 LEU A C 1
ATOM 630 O O . LEU A 1 84 ? 30.536 0.502 18.453 1.00 12.29 374 LEU A O 1
ATOM 635 N N . LEU A 1 85 ? 29.060 -0.997 19.228 1.00 13.24 375 LEU A N 1
ATOM 636 C CA . LEU A 1 85 ? 29.768 -2.171 18.733 1.00 14.44 375 LEU A CA 1
ATOM 637 C C . LEU A 1 85 ? 29.628 -2.242 17.212 1.00 15.02 375 LEU A C 1
ATOM 638 O O . LEU A 1 85 ? 28.508 -2.286 16.702 1.00 14.49 375 LEU A O 1
ATOM 643 N N . PRO A 1 86 ? 30.755 -2.236 16.478 1.00 16.19 376 PRO A N 1
ATOM 644 C CA . PRO A 1 86 ? 30.712 -2.528 15.039 1.00 16.72 376 PRO A CA 1
ATOM 645 C C . PRO A 1 86 ? 29.900 -3.793 14.732 1.00 16.92 376 PRO A C 1
ATOM 646 O O . PRO A 1 86 ? 29.968 -4.759 15.496 1.00 16.75 376 PRO A O 1
ATOM 650 N N . PRO A 1 87 ? 29.135 -3.792 13.622 1.00 17.09 377 PRO A N 1
ATOM 651 C CA . PRO A 1 87 ? 29.107 -2.781 12.570 1.00 17.09 377 PRO A CA 1
ATOM 652 C C . PRO A 1 87 ? 28.010 -1.719 12.741 1.00 16.86 377 PRO A C 1
ATOM 653 O O . PRO A 1 87 ? 27.711 -0.994 11.791 1.00 17.00 377 PRO A O 1
ATOM 657 N N . LEU A 1 88 ? 27.420 -1.630 13.934 1.00 16.10 378 LEU A N 1
ATOM 658 C CA . LEU A 1 88 ? 26.460 -0.562 14.237 1.00 15.95 378 LEU A CA 1
ATOM 659 C C . LEU A 1 88 ? 27.138 0.806 14.212 1.00 15.55 378 LEU A C 1
ATOM 660 O O . LEU A 1 88 ? 28.226 0.979 14.767 1.00 16.04 378 LEU A O 1
ATOM 665 N N . LEU A 1 89 ? 26.488 1.778 13.581 1.00 14.97 379 LEU A N 1
ATOM 666 C CA . LEU A 1 89 ? 27.021 3.135 13.533 1.00 14.53 379 LEU A CA 1
ATOM 667 C C . LEU A 1 89 ? 26.079 4.115 14.229 1.00 14.08 379 LEU A C 1
ATOM 668 O O . LEU A 1 89 ? 24.910 3.808 14.456 1.00 13.29 379 LEU A O 1
ATOM 673 N N . THR A 1 90 ? 26.597 5.295 14.561 1.00 13.77 380 THR A N 1
ATOM 674 C CA . THR A 1 90 ? 25.804 6.342 15.213 1.00 13.67 380 THR A CA 1
ATOM 675 C C . THR A 1 90 ? 24.462 6.577 14.518 1.00 13.54 380 THR A C 1
ATOM 676 O O . THR A 1 90 ? 23.421 6.637 15.174 1.00 13.27 380 THR A O 1
ATOM 680 N N . GLY A 1 91 ? 24.490 6.702 13.193 1.00 13.43 381 GLY A N 1
ATOM 681 C CA . GLY A 1 91 ? 23.273 6.892 12.407 1.00 14.15 381 GLY A CA 1
ATOM 682 C C . GLY A 1 91 ? 22.195 5.837 12.618 1.00 14.42 381 GLY A C 1
ATOM 683 O O . GLY A 1 91 ? 21.002 6.110 12.448 1.00 15.25 381 GLY A O 1
ATOM 684 N N . ASP A 1 92 ? 22.611 4.629 12.987 1.00 13.99 382 ASP A N 1
ATOM 685 C CA . ASP A 1 92 ? 21.682 3.529 13.249 1.00 13.94 382 ASP A CA 1
ATOM 686 C C . ASP A 1 92 ? 20.767 3.788 14.454 1.00 13.14 382 ASP A C 1
ATOM 687 O O . ASP A 1 92 ? 19.790 3.064 14.658 1.00 13.45 382 ASP A O 1
ATOM 692 N N . THR A 1 93 ? 21.093 4.800 15.260 1.00 11.95 383 THR A N 1
ATOM 693 C CA . THR A 1 93 ? 20.298 5.126 16.458 1.00 11.26 383 THR A CA 1
ATOM 694 C C . THR A 1 93 ? 19.346 6.302 16.234 1.00 11.25 383 THR A C 1
ATOM 695 O O . THR A 1 93 ? 18.643 6.728 17.156 1.00 11.55 383 THR A O 1
ATOM 699 N N . GLU A 1 94 ? 19.330 6.836 15.022 1.00 11.33 384 GLU A N 1
ATOM 700 C CA . GLU A 1 94 ? 18.421 7.926 14.705 1.00 11.68 384 GLU A CA 1
ATOM 701 C C . GLU A 1 94 ? 16.982 7.423 14.724 1.00 11.34 384 GLU A C 1
ATOM 702 O O . GLU A 1 94 ? 16.682 6.391 14.123 1.00 11.56 384 GLU A O 1
ATOM 708 N N . PRO A 1 95 ? 16.087 8.143 15.428 1.00 11.29 385 PRO A N 1
ATOM 709 C CA . PRO A 1 95 ? 14.659 7.788 15.438 1.00 11.11 385 PRO A CA 1
ATOM 710 C C . PRO A 1 95 ? 13.998 8.059 14.095 1.00 11.50 385 PRO A C 1
ATOM 711 O O . PRO A 1 95 ? 14.514 8.828 13.298 1.00 11.45 385 PRO A O 1
ATOM 715 N N . ALA A 1 96 ? 12.856 7.420 13.856 1.00 11.71 386 ALA A N 1
ATOM 716 C CA . ALA A 1 96 ? 12.086 7.639 12.635 1.00 11.89 386 ALA A CA 1
ATOM 717 C C . ALA A 1 96 ? 11.514 9.062 12.557 1.00 12.03 386 ALA A C 1
ATOM 718 O O . ALA A 1 96 ? 11.251 9.568 11.466 1.00 12.31 386 ALA A O 1
ATOM 720 N N . PHE A 1 97 ? 11.313 9.694 13.714 1.00 11.80 387 PHE A N 1
ATOM 721 C CA . PHE A 1 97 ? 10.941 11.113 13.764 1.00 12.44 387 PHE A CA 1
ATOM 722 C C . PHE A 1 97 ? 12.168 12.020 13.730 1.00 12.86 387 PHE A C 1
ATOM 723 O O . PHE A 1 97 ? 12.075 13.221 14.003 1.00 13.16 387 PHE A O 1
ATOM 731 N N . HIS A 1 98 ? 13.310 11.426 13.386 1.00 13.34 388 HIS A N 1
ATOM 732 C CA . HIS A 1 98 ? 14.568 12.150 13.182 1.00 14.02 388 HIS A CA 1
ATOM 733 C C . HIS A 1 98 ? 14.898 13.044 14.365 1.00 14.00 388 HIS A C 1
ATOM 734 O O . HIS A 1 98 ? 15.054 12.544 15.477 1.00 14.26 388 HIS A O 1
ATOM 741 N N . ASN A 1 99 ? 15.001 14.346 14.145 1.00 14.12 389 ASN A N 1
ATOM 742 C CA . ASN A 1 99 ? 15.357 15.256 15.228 1.00 14.98 389 ASN A CA 1
ATOM 743 C C . ASN A 1 99 ? 14.171 16.049 15.797 1.00 14.57 389 ASN A C 1
ATOM 744 O O . ASN A 1 99 ? 14.359 17.096 16.401 1.00 14.26 389 ASN A O 1
ATOM 749 N N . ASP A 1 100 ? 12.957 15.541 15.599 1.00 13.54 390 ASP A N 1
ATOM 750 C CA . ASP A 1 100 ? 11.767 16.150 16.193 1.00 13.64 390 ASP A CA 1
ATOM 751 C C . ASP A 1 100 ? 11.814 16.061 17.712 1.00 12.63 390 ASP A C 1
ATOM 752 O O . ASP A 1 100 ? 12.350 15.098 18.269 1.00 12.54 390 ASP A O 1
ATOM 757 N N . VAL A 1 101 ? 11.254 17.070 18.372 1.00 11.86 391 VAL A N 1
ATOM 758 C CA . VAL A 1 101 ? 11.078 17.040 19.820 1.00 11.23 391 VAL A CA 1
ATOM 759 C C . VAL A 1 101 ? 9.767 16.342 20.156 1.00 10.95 391 VAL A C 1
ATOM 760 O O . VAL A 1 101 ? 8.704 16.727 19.659 1.00 10.60 391 VAL A O 1
ATOM 764 N N . VAL A 1 102 ? 9.850 15.316 20.998 1.00 10.25 392 VAL A N 1
ATOM 765 C CA . VAL A 1 102 ? 8.724 14.425 21.246 1.00 10.50 392 VAL A CA 1
ATOM 766 C C . VAL A 1 102 ? 8.554 14.115 22.740 1.00 10.22 392 VAL A C 1
ATOM 767 O O . VAL A 1 102 ? 9.362 14.521 23.574 1.00 10.36 392 VAL A O 1
ATOM 771 N N . THR A 1 103 ? 7.488 13.399 23.066 1.00 10.25 393 THR A N 1
ATOM 772 C CA . THR A 1 103 ? 7.288 12.893 24.411 1.00 10.47 393 THR A CA 1
ATOM 773 C C . THR A 1 103 ? 7.016 11.401 24.295 1.00 10.42 393 THR A C 1
ATOM 774 O O . THR A 1 103 ? 5.910 10.926 24.588 1.00 10.56 393 THR A O 1
ATOM 778 N N . TYR A 1 104 ? 8.032 10.671 23.836 1.00 9.88 394 TYR A N 1
ATOM 779 C CA . TYR A 1 104 ? 7.863 9.283 23.424 1.00 9.65 394 TYR A CA 1
ATOM 780 C C . TYR A 1 104 ? 8.250 8.277 24.502 1.00 9.36 394 TYR A C 1
ATOM 781 O O . TYR A 1 104 ? 9.323 8.373 25.115 1.00 9.43 394 TYR A O 1
ATOM 790 N N . GLY A 1 105 ? 7.380 7.294 24.706 1.00 9.55 395 GLY A N 1
ATOM 791 C CA . GLY A 1 105 ? 7.654 6.187 25.610 1.00 9.86 395 GLY A CA 1
ATOM 792 C C . GLY A 1 105 ? 7.743 6.640 27.052 1.00 10.16 395 GLY A C 1
ATOM 793 O O . GLY A 1 105 ? 8.563 6.134 27.818 1.00 10.87 395 GLY A O 1
ATOM 794 N N . ALA A 1 106 ? 6.905 7.606 27.419 1.00 10.15 396 ALA A N 1
ATOM 795 C CA . ALA A 1 106 ? 6.907 8.143 28.774 1.00 9.90 396 ALA A CA 1
ATOM 796 C C . ALA A 1 106 ? 6.535 7.059 29.765 1.00 10.17 396 ALA A C 1
ATOM 797 O O . ALA A 1 106 ? 5.581 6.301 29.547 1.00 10.56 396 ALA A O 1
ATOM 799 N N . GLN A 1 107 ? 7.304 6.981 30.846 1.00 10.61 397 GLN A N 1
ATOM 800 C CA . GLN A 1 107 ? 7.173 5.908 31.820 1.00 11.05 397 GLN A CA 1
ATOM 801 C C . GLN A 1 107 ? 7.534 6.423 33.207 1.00 11.45 397 GLN A C 1
ATOM 802 O O . GLN A 1 107 ? 8.058 7.535 33.351 1.00 11.46 397 GLN A O 1
ATOM 808 N N . THR A 1 108 ? 7.251 5.604 34.220 1.00 11.72 398 THR A N 1
ATOM 809 C CA . THR A 1 108 ? 7.715 5.847 35.590 1.00 12.67 398 THR A CA 1
ATOM 810 C C . THR A 1 108 ? 9.099 5.294 35.756 1.00 12.65 398 THR A C 1
ATOM 811 O O . THR A 1 108 ? 9.393 4.192 35.300 1.00 13.50 398 THR A O 1
ATOM 815 N N . VAL A 1 109 ? 9.941 6.035 36.453 1.00 11.76 399 VAL A N 1
ATOM 816 C CA . VAL A 1 109 ? 11.238 5.522 36.863 1.00 11.47 399 VAL A CA 1
ATOM 817 C C . VAL A 1 109 ? 11.448 5.904 38.325 1.00 11.30 399 VAL A C 1
ATOM 818 O O . VAL A 1 109 ? 11.380 7.079 38.677 1.00 11.75 399 VAL A O 1
ATOM 822 N N . ALA A 1 110 ? 11.671 4.910 39.182 1.00 10.61 400 ALA A N 1
ATOM 823 C CA . ALA A 1 110 ? 11.901 5.180 40.595 1.00 10.52 400 ALA A CA 1
ATOM 824 C C . ALA A 1 110 ? 13.393 5.270 40.885 1.00 10.60 400 ALA A C 1
ATOM 825 O O . ALA A 1 110 ? 14.132 4.327 40.634 1.00 10.34 400 ALA A O 1
ATOM 827 N N . ILE A 1 111 ? 13.822 6.421 41.403 1.00 9.83 401 ILE A N 1
ATOM 828 C CA . ILE A 1 111 ? 15.242 6.695 41.633 1.00 9.86 401 ILE A CA 1
ATOM 829 C C . ILE A 1 111 ? 15.511 6.944 43.112 1.00 10.07 401 ILE A C 1
ATOM 830 O O . ILE A 1 111 ? 14.815 7.738 43.743 1.00 10.50 401 ILE A O 1
ATOM 835 N N . GLY A 1 112 ? 16.527 6.274 43.655 1.00 10.71 402 GLY A N 1
ATOM 836 C CA . GLY A 1 112 ? 16.825 6.358 45.078 1.00 11.33 402 GLY A CA 1
ATOM 837 C C . GLY A 1 112 ? 17.773 7.498 45.390 1.00 11.72 402 GLY A C 1
ATOM 838 O O . GLY A 1 112 ? 18.924 7.492 44.958 1.00 12.33 402 GLY A O 1
ATOM 839 N N . LEU A 1 113 ? 17.283 8.478 46.149 1.00 11.97 403 LEU A N 1
ATOM 840 C CA . LEU A 1 113 ? 18.080 9.647 46.526 1.00 12.33 403 LEU A CA 1
ATOM 841 C C . LEU A 1 113 ? 18.554 9.525 47.970 1.00 13.50 403 LEU A C 1
ATOM 842 O O . LEU A 1 113 ? 17.754 9.274 48.870 1.00 13.26 403 LEU A O 1
ATOM 847 N N . SER A 1 114 ? 19.851 9.708 48.178 1.00 14.62 404 SER A N 1
ATOM 848 C CA . SER A 1 114 ? 20.442 9.600 49.510 1.00 16.04 404 SER A CA 1
ATOM 849 C C . SER A 1 114 ? 21.623 10.552 49.692 1.00 17.04 404 SER A C 1
ATOM 850 O O . SER A 1 114 ? 21.997 11.283 48.773 1.00 16.38 404 SER A O 1
ATOM 853 N N . SER A 1 115 ? 22.193 10.549 50.896 1.00 18.44 405 SER A N 1
ATOM 854 C CA . SER A 1 115 ? 23.482 11.191 51.139 1.00 20.46 405 SER A CA 1
ATOM 855 C C . SER A 1 115 ? 24.491 10.195 51.729 1.00 21.64 405 SER A C 1
ATOM 856 O O . SER A 1 115 ? 25.358 10.561 52.539 1.00 22.57 405 SER A O 1
ATOM 859 N N . GLY A 1 116 ? 24.393 8.936 51.304 1.00 22.49 406 GLY A N 1
ATOM 860 C CA . GLY A 1 116 ? 25.239 7.872 51.767 1.00 23.38 406 GLY A CA 1
ATOM 861 C C . GLY A 1 116 ? 24.444 6.883 52.701 1.00 23.72 406 GLY A C 1
ATOM 862 O O . GLY A 1 116 ? 24.869 5.737 52.870 1.00 24.56 406 GLY A O 1
ATOM 863 N N . GLY A 1 117 ? 23.288 7.318 53.226 1.00 23.57 407 GLY A N 1
ATOM 864 C CA . GLY A 1 117 ? 22.438 6.439 54.017 1.00 23.15 407 GLY A CA 1
ATOM 865 C C . GLY A 1 117 ? 21.330 5.825 53.187 1.00 22.76 407 GLY A C 1
ATOM 866 O O . GLY A 1 117 ? 21.434 5.707 51.956 1.00 23.35 407 GLY A O 1
ATOM 867 N N . THR A 1 118 ? 20.274 5.433 53.884 1.00 22.18 408 THR A N 1
ATOM 868 C CA . THR A 1 118 ? 19.113 4.799 53.301 1.00 21.37 408 THR A CA 1
ATOM 869 C C . THR A 1 118 ? 18.484 5.710 52.249 1.00 20.12 408 THR A C 1
ATOM 870 O O . THR A 1 118 ? 18.132 6.857 52.552 1.00 20.49 408 THR A O 1
ATOM 874 N N . PRO A 1 119 ? 18.375 5.220 51.001 1.00 19.26 409 PRO A N 1
ATOM 875 C CA . PRO A 1 119 ? 17.758 5.980 49.915 1.00 18.29 409 PRO A CA 1
ATOM 876 C C . PRO A 1 119 ? 16.267 6.209 50.130 1.00 17.56 409 PRO A C 1
ATOM 877 O O . PRO A 1 119 ? 15.576 5.345 50.668 1.00 18.12 409 PRO A O 1
ATOM 881 N N . GLN A 1 120 ? 15.781 7.376 49.718 1.00 16.82 410 GLN A N 1
ATOM 882 C CA . GLN A 1 120 ? 14.346 7.584 49.545 1.00 16.33 410 GLN A CA 1
ATOM 883 C C . GLN A 1 120 ? 14.022 7.543 48.061 1.00 15.57 410 GLN A C 1
ATOM 884 O O . GLN A 1 120 ? 14.614 8.278 47.269 1.00 14.98 410 GLN A O 1
ATOM 890 N N . TYR A 1 121 ? 13.087 6.675 47.690 1.00 15.16 411 TYR A N 1
ATOM 891 C CA . TYR A 1 121 ? 12.786 6.444 46.282 1.00 14.67 411 TYR A CA 1
ATOM 892 C C . TYR A 1 121 ? 11.739 7.414 45.770 1.00 14.88 411 TYR A C 1
ATOM 893 O O . TYR A 1 121 ? 10.648 7.526 46.335 1.00 15.44 411 TYR A O 1
ATOM 902 N N . MET A 1 122 ? 12.098 8.141 44.719 1.00 14.13 412 MET A N 1
ATOM 903 C CA . MET A 1 122 ? 11.211 9.115 44.110 1.00 13.95 412 MET A CA 1
ATOM 904 C C . MET A 1 122 ? 10.744 8.557 42.777 1.00 13.06 412 MET A C 1
ATOM 905 O O . MET A 1 122 ? 11.554 8.054 41.999 1.00 12.79 412 MET A O 1
ATOM 910 N N . SER A 1 123 ? 9.437 8.625 42.531 1.00 11.59 413 SER A N 1
ATOM 911 C CA . SER A 1 123 ? 8.867 8.189 41.260 1.00 11.46 413 SER A CA 1
ATOM 912 C C . SER A 1 123 ? 8.924 9.317 40.236 1.00 11.89 413 SER A C 1
ATOM 913 O O . SER A 1 123 ? 8.075 10.207 40.232 1.00 12.54 413 SER A O 1
ATOM 916 N N . LYS A 1 124 ? 9.925 9.276 39.368 1.00 11.21 414 LYS A N 1
ATOM 917 C CA . LYS A 1 124 ? 10.096 10.311 38.349 1.00 10.61 414 LYS A CA 1
ATOM 918 C C . LYS A 1 124 ? 9.509 9.840 37.026 1.00 10.54 414 LYS A C 1
ATOM 919 O O . LYS A 1 124 ? 9.183 8.662 36.870 1.00 10.50 414 LYS A O 1
ATOM 925 N N . ASN A 1 125 ? 9.375 10.769 36.087 1.00 9.58 415 ASN A N 1
ATOM 926 C CA . ASN A 1 125 ? 8.721 10.531 34.808 1.00 9.39 415 ASN A CA 1
ATOM 927 C C . ASN A 1 125 ? 9.802 10.681 33.740 1.00 9.58 415 ASN A C 1
ATOM 928 O O . ASN A 1 125 ? 10.459 11.722 33.647 1.00 9.44 415 ASN A O 1
ATOM 933 N N . LEU A 1 126 ? 10.033 9.619 32.975 1.00 9.22 416 LEU A N 1
ATOM 934 C CA . LEU A 1 126 ? 11.083 9.630 31.952 1.00 8.70 416 LEU A CA 1
ATOM 935 C C . LEU A 1 126 ? 10.484 9.437 30.563 1.00 8.55 416 LEU A C 1
ATOM 936 O O . LEU A 1 126 ? 9.561 8.638 30.384 1.00 8.64 416 LEU A O 1
ATOM 941 N N . TRP A 1 127 ? 11.010 10.164 29.581 1.00 7.89 417 TRP A N 1
ATOM 942 C CA . TRP A 1 127 ? 10.649 9.909 28.187 1.00 8.67 417 TRP A CA 1
ATOM 943 C C . TRP A 1 127 ? 11.752 10.238 27.199 1.00 8.34 417 TRP A C 1
ATOM 944 O O . TRP A 1 127 ? 12.666 11.000 27.507 1.00 8.50 417 TRP A O 1
ATOM 955 N N . VAL A 1 128 ? 11.651 9.648 26.009 1.00 8.58 418 VAL A N 1
ATOM 956 C CA . VAL A 1 128 ? 12.498 10.009 24.876 1.00 9.25 418 VAL A CA 1
ATOM 957 C C . VAL A 1 128 ? 12.063 11.390 24.393 1.00 9.63 418 VAL A C 1
ATOM 958 O O . VAL A 1 128 ? 10.895 11.593 24.037 1.00 9.93 418 VAL A O 1
ATOM 962 N N . GLU A 1 129 ? 12.990 12.347 24.415 1.00 10.03 419 GLU A N 1
ATOM 963 C CA . GLU A 1 129 ? 12.666 13.725 24.048 1.00 10.76 419 GLU A CA 1
ATOM 964 C C . GLU A 1 129 ? 13.183 14.125 22.667 1.00 10.66 419 GLU A C 1
ATOM 965 O O . GLU A 1 129 ? 12.427 14.661 21.857 1.00 10.58 419 GLU A O 1
ATOM 971 N N . GLN A 1 130 ? 14.471 13.890 22.417 1.00 10.51 420 GLN A N 1
ATOM 972 C CA . GLN A 1 130 ? 15.094 14.297 21.159 1.00 10.85 420 GLN A CA 1
ATOM 973 C C . GLN A 1 130 ? 16.435 13.613 20.919 1.00 11.13 420 GLN A C 1
ATOM 974 O O . GLN A 1 130 ? 17.248 13.484 21.833 1.00 11.40 420 GLN A O 1
ATOM 980 N N . TRP A 1 131 ? 16.642 13.188 19.671 1.00 11.17 421 TRP A N 1
ATOM 981 C CA . TRP A 1 131 ? 17.930 12.725 19.174 1.00 11.50 421 TRP A CA 1
ATOM 982 C C . TRP A 1 131 ? 18.487 13.820 18.281 1.00 12.19 421 TRP A C 1
ATOM 983 O O . TRP A 1 131 ? 17.780 14.326 17.410 1.00 11.98 421 TRP A O 1
ATOM 994 N N . GLN A 1 132 ? 19.745 14.185 18.502 1.00 13.09 422 GLN A N 1
ATOM 995 C CA . GLN A 1 132 ? 20.399 15.204 17.692 1.00 14.41 422 GLN A CA 1
ATOM 996 C C . GLN A 1 132 ? 21.889 14.907 17.563 1.00 14.23 422 GLN A C 1
ATOM 997 O O . GLN A 1 132 ? 22.608 14.820 18.558 1.00 13.45 422 GLN A O 1
ATOM 1003 N N . ASP A 1 133 ? 22.324 14.718 16.317 1.00 14.80 423 ASP A N 1
ATOM 1004 C CA . ASP A 1 133 ? 23.732 14.485 16.001 1.00 15.38 423 ASP A CA 1
ATOM 1005 C C . ASP A 1 133 ? 24.354 13.411 16.893 1.00 14.60 423 ASP A C 1
ATOM 1006 O O . ASP A 1 133 ? 25.418 13.591 17.490 1.00 15.08 423 ASP A O 1
ATOM 1011 N N . GLY A 1 134 ? 23.653 12.282 16.965 1.00 13.49 424 GLY A N 1
ATOM 1012 C CA . GLY A 1 134 ? 24.145 11.100 17.655 1.00 12.46 424 GLY A CA 1
ATOM 1013 C C . GLY A 1 134 ? 23.992 11.136 19.164 1.00 11.79 424 GLY A C 1
ATOM 1014 O O . GLY A 1 134 ? 24.510 10.269 19.855 1.00 12.09 424 GLY A O 1
ATOM 1015 N N . VAL A 1 135 ? 23.291 12.141 19.685 1.00 10.94 425 VAL A N 1
ATOM 1016 C CA . VAL A 1 135 ? 23.040 12.213 21.129 1.00 10.18 425 VAL A CA 1
ATOM 1017 C C . VAL A 1 135 ? 21.548 12.077 21.402 1.00 9.92 425 VAL A C 1
ATOM 1018 O O . VAL A 1 135 ? 20.738 12.873 20.892 1.00 10.19 425 VAL A O 1
ATOM 1022 N N . LEU A 1 136 ? 21.183 11.057 22.177 1.00 9.87 426 LEU A N 1
ATOM 1023 C CA . LEU A 1 136 ? 19.790 10.854 22.552 1.00 9.70 426 LEU A CA 1
ATOM 1024 C C . LEU A 1 136 ? 19.492 11.535 23.880 1.00 9.74 426 LEU A C 1
ATOM 1025 O O . LEU A 1 136 ? 20.074 11.191 24.900 1.00 10.17 426 LEU A O 1
ATOM 1030 N N . ARG A 1 137 ? 18.585 12.507 23.852 1.00 9.31 427 ARG A N 1
ATOM 1031 C CA . ARG A 1 137 ? 18.167 13.211 25.068 1.00 9.01 427 ARG A CA 1
ATOM 1032 C C . ARG A 1 137 ? 16.872 12.661 25.681 1.00 9.35 427 ARG A C 1
ATOM 1033 O O . ARG A 1 137 ? 15.808 12.637 25.043 1.00 9.59 427 ARG A O 1
ATOM 1041 N N . LEU A 1 138 ? 16.984 12.198 26.917 1.00 9.66 428 LEU A N 1
ATOM 1042 C CA . LEU A 1 138 ? 15.836 11.715 27.662 1.00 9.82 428 LEU A CA 1
ATOM 1043 C C . LEU A 1 138 ? 15.510 12.771 28.705 1.00 10.06 428 LEU A C 1
ATOM 1044 O O . LEU A 1 138 ? 16.423 13.378 29.284 1.00 10.70 428 LEU A O 1
ATOM 1049 N N . ARG A 1 139 ? 14.222 13.010 28.922 1.00 9.87 429 ARG A N 1
ATOM 1050 C CA . ARG A 1 139 ? 13.775 13.931 29.961 1.00 10.27 429 ARG A CA 1
ATOM 1051 C C . ARG A 1 139 ? 13.437 13.149 31.229 1.00 10.26 429 ARG A C 1
ATOM 1052 O O . ARG A 1 139 ? 12.830 12.079 31.170 1.00 9.54 429 ARG A O 1
ATOM 1060 N N . VAL A 1 140 ? 13.856 13.677 32.374 1.00 9.98 430 VAL A N 1
ATOM 1061 C CA . VAL A 1 140 ? 13.562 13.052 33.654 1.00 10.55 430 VAL A CA 1
ATOM 1062 C C . VAL A 1 140 ? 13.079 14.133 34.607 1.00 11.01 430 VAL A C 1
ATOM 1063 O O . VAL A 1 140 ? 13.850 14.997 35.017 1.00 10.58 430 VAL A O 1
ATOM 1067 N N . GLU A 1 141 ? 11.792 14.103 34.925 1.00 11.38 431 GLU A N 1
ATOM 1068 C CA . GLU A 1 141 ? 11.197 15.160 35.737 1.00 12.14 431 GLU A CA 1
ATOM 1069 C C . GLU A 1 141 ? 10.035 14.660 36.583 1.00 12.49 431 GLU A C 1
ATOM 1070 O O . GLU A 1 141 ? 9.583 13.528 36.421 1.00 11.63 431 GLU A O 1
ATOM 1076 N N . GLY A 1 142 ? 9.572 15.508 37.498 1.00 12.90 432 GLY A N 1
ATOM 1077 C CA . GLY A 1 142 ? 8.382 15.214 38.299 1.00 14.06 432 GLY A CA 1
ATOM 1078 C C . GLY A 1 142 ? 8.651 14.310 39.482 1.00 14.90 432 GLY A C 1
ATOM 1079 O O . GLY A 1 142 ? 9.750 13.769 39.627 1.00 14.73 432 GLY A O 1
ATOM 1080 N N . GLY A 1 143 ? 7.640 14.145 40.335 1.00 15.56 433 GLY A N 1
ATOM 1081 C CA . GLY A 1 143 ? 7.738 13.260 41.492 1.00 16.66 433 GLY A CA 1
ATOM 1082 C C . GLY A 1 143 ? 8.286 13.931 42.741 1.00 17.54 433 GLY A C 1
ATOM 1083 O O . GLY A 1 143 ? 8.432 13.289 43.782 1.00 17.74 433 GLY A O 1
ATOM 1084 N N . GLY A 1 144 ? 8.590 15.223 42.638 1.00 18.56 434 GLY A N 1
ATOM 1085 C CA . GLY A 1 144 ? 9.209 15.957 43.740 1.00 20.32 434 GLY A CA 1
ATOM 1086 C C . GLY A 1 144 ? 10.664 15.578 43.956 1.00 21.17 434 GLY A C 1
ATOM 1087 O O . GLY A 1 144 ? 11.265 14.875 43.138 1.00 21.82 434 GLY A O 1
ATOM 1088 N N . SER A 1 145 ? 11.236 16.048 45.060 1.00 21.82 435 SER A N 1
ATOM 1089 C CA . SER A 1 145 ? 12.637 15.785 45.358 1.00 22.04 435 SER A CA 1
ATOM 1090 C C . SER A 1 145 ? 12.936 15.968 46.835 1.00 22.02 435 SER A C 1
ATOM 1091 O O . SER A 1 145 ? 12.089 16.424 47.603 1.00 22.62 435 SER A O 1
ATOM 1094 N N . ILE A 1 146 ? 14.151 15.599 47.223 1.00 21.78 436 ILE A N 1
ATOM 1095 C CA . ILE A 1 146 ? 14.654 15.837 48.565 1.00 20.92 436 ILE A CA 1
ATOM 1096 C C . ILE A 1 146 ? 16.082 16.359 48.438 1.00 20.50 436 ILE A C 1
ATOM 1097 O O . ILE A 1 146 ? 16.670 16.304 47.357 1.00 20.74 436 ILE A O 1
ATOM 1102 N N . THR A 1 147 ? 16.638 16.879 49.527 1.00 20.08 437 THR A N 1
ATOM 1103 C CA . THR A 1 147 ? 18.057 17.212 49.549 1.00 19.32 437 THR A CA 1
ATOM 1104 C C . THR A 1 147 ? 18.881 15.918 49.578 1.00 18.22 437 THR A C 1
ATOM 1105 O O . THR A 1 147 ? 18.608 15.013 50.370 1.00 18.50 437 THR A O 1
ATOM 1109 N N . HIS A 1 148 ? 19.863 15.832 48.683 1.00 17.21 438 HIS A N 1
ATOM 1110 C CA . HIS A 1 148 ? 20.590 14.587 48.455 1.00 15.96 438 HIS A CA 1
ATOM 1111 C C . HIS A 1 148 ? 21.870 14.855 47.682 1.00 15.74 438 HIS A C 1
ATOM 1112 O O . HIS A 1 148 ? 21.984 15.867 46.986 1.00 16.39 438 HIS A O 1
ATOM 1119 N N . SER A 1 149 ? 22.826 13.945 47.801 1.00 13.69 439 SER A N 1
ATOM 1120 C CA A SER A 1 149 ? 24.096 14.072 47.105 0.60 13.95 439 SER A CA 1
ATOM 1121 C CA B SER A 1 149 ? 24.093 14.073 47.101 0.40 13.51 439 SER A CA 1
ATOM 1122 C C . SER A 1 149 ? 24.308 12.925 46.116 1.00 13.70 439 SER A C 1
ATOM 1123 O O . SER A 1 149 ? 25.152 13.015 45.226 1.00 13.90 439 SER A O 1
ATOM 1128 N N . ASN A 1 150 ? 23.530 11.853 46.278 1.00 14.32 440 ASN A N 1
ATOM 1129 C CA . ASN A 1 150 ? 23.696 10.636 45.487 1.00 14.02 440 ASN A CA 1
ATOM 1130 C C . ASN A 1 150 ? 22.379 10.089 44.935 1.00 13.05 440 ASN A C 1
ATOM 1131 O O . ASN A 1 150 ? 21.333 10.202 45.575 1.00 12.54 440 ASN A O 1
ATOM 1136 N N . SER A 1 151 ? 22.438 9.494 43.748 1.00 12.51 441 SER A N 1
ATOM 1137 C CA . SER A 1 151 ? 21.259 8.870 43.153 1.00 12.14 441 SER A CA 1
ATOM 1138 C C . SER A 1 151 ? 21.510 7.431 42.692 1.00 12.08 441 SER A C 1
ATOM 1139 O O . SER A 1 151 ? 22.526 7.123 42.063 1.00 12.21 441 SER A O 1
ATOM 1142 N N . LYS A 1 152 ? 20.573 6.556 43.040 1.00 11.83 442 LYS A N 1
ATOM 1143 C CA . LYS A 1 152 ? 20.595 5.162 42.625 1.00 11.52 442 LYS A CA 1
ATOM 1144 C C . LYS A 1 152 ? 19.548 4.970 41.541 1.00 10.83 442 LYS A C 1
ATOM 1145 O O . LYS A 1 152 ? 18.347 5.021 41.818 1.00 10.07 442 LYS A O 1
ATOM 1151 N N . TRP A 1 153 ? 20.004 4.776 40.308 1.00 9.85 443 TRP A N 1
ATOM 1152 C CA . TRP A 1 153 ? 19.113 4.651 39.171 1.00 9.61 443 TRP A CA 1
ATOM 1153 C C . TRP A 1 153 ? 18.817 3.185 38.894 1.00 9.27 443 TRP A C 1
ATOM 1154 O O . TRP A 1 153 ? 19.711 2.322 39.000 1.00 9.41 443 TRP A O 1
ATOM 1165 N N . PRO A 1 154 ? 17.564 2.887 38.520 1.00 8.76 444 PRO A N 1
ATOM 1166 C CA . PRO A 1 154 ? 17.217 1.512 38.234 1.00 8.93 444 PRO A CA 1
ATOM 1167 C C . PRO A 1 154 ? 17.640 1.170 36.808 1.00 8.59 444 PRO A C 1
ATOM 1168 O O . PRO A 1 154 ? 17.987 2.069 36.045 1.00 9.05 444 PRO A O 1
ATOM 1172 N N . ALA A 1 155 ? 17.640 -0.117 36.469 1.00 8.75 445 ALA A N 1
ATOM 1173 C CA . ALA A 1 155 ? 17.703 -0.535 35.069 1.00 8.67 445 ALA A CA 1
ATOM 1174 C C . ALA A 1 155 ? 16.523 0.060 34.322 1.00 9.02 445 ALA A C 1
ATOM 1175 O O . ALA A 1 155 ? 15.383 0.027 34.814 1.00 8.62 445 ALA A O 1
ATOM 1177 N N . MET A 1 156 ? 16.796 0.603 33.140 1.00 9.25 446 MET A N 1
ATOM 1178 C CA . MET A 1 156 ? 15.774 1.244 32.331 1.00 10.16 446 MET A CA 1
ATOM 1179 C C . MET A 1 156 ? 15.969 0.808 30.890 1.00 10.33 446 MET A C 1
ATOM 1180 O O . MET A 1 156 ? 17.087 0.849 30.373 1.00 10.76 446 MET A O 1
ATOM 1185 N N . THR A 1 157 ? 14.895 0.366 30.249 1.00 10.69 447 THR A N 1
ATOM 1186 C CA . THR A 1 157 ? 14.929 0.147 28.812 1.00 10.41 447 THR A CA 1
ATOM 1187 C C . THR A 1 157 ? 14.265 1.327 28.118 1.00 11.02 447 THR A C 1
ATOM 1188 O O . THR A 1 157 ? 13.170 1.759 28.505 1.00 11.21 447 THR A O 1
ATOM 1192 N N . VAL A 1 158 ? 14.961 1.850 27.113 1.00 10.56 448 VAL A N 1
ATOM 1193 C CA . VAL A 1 158 ? 14.518 2.978 26.314 1.00 11.47 448 VAL A CA 1
ATOM 1194 C C . VAL A 1 158 ? 14.293 2.467 24.883 1.00 10.78 448 VAL A C 1
ATOM 1195 O O . VAL A 1 158 ? 15.206 1.930 24.269 1.00 11.15 448 VAL A O 1
ATOM 1199 N N . SER A 1 159 ? 13.061 2.587 24.382 1.00 9.37 449 SER A N 1
ATOM 1200 C CA . SER A 1 159 ? 12.728 2.103 23.031 1.00 8.75 449 SER A CA 1
ATOM 1201 C C . SER A 1 159 ? 12.063 3.193 22.189 1.00 7.68 449 SER A C 1
ATOM 1202 O O . SER A 1 159 ? 11.377 4.074 22.721 1.00 6.92 449 SER A O 1
ATOM 1205 N N . TYR A 1 160 ? 12.270 3.126 20.876 1.00 7.37 450 TYR A N 1
ATOM 1206 C CA . TYR A 1 160 ? 11.629 4.053 19.942 1.00 7.22 450 TYR A CA 1
ATOM 1207 C C . TYR A 1 160 ? 11.764 3.556 18.499 1.00 7.36 450 TYR A C 1
ATOM 1208 O O . TYR A 1 160 ? 12.647 2.746 18.197 1.00 7.06 450 TYR A O 1
ATOM 1217 N N . PRO A 1 161 ? 10.865 4.021 17.613 1.00 7.93 451 PRO A N 1
ATOM 1218 C CA . PRO A 1 161 ? 10.901 3.685 16.187 1.00 8.22 451 PRO A CA 1
ATOM 1219 C C . PRO A 1 161 ? 12.188 4.185 15.558 1.00 8.53 451 PRO A C 1
ATOM 1220 O O . PRO A 1 161 ? 12.574 5.329 15.792 1.00 8.44 451 PRO A O 1
ATOM 1224 N N . ARG A 1 162 ? 12.828 3.327 14.762 1.00 8.97 452 ARG A N 1
ATOM 1225 C CA . ARG A 1 162 ? 14.160 3.565 14.201 1.00 9.67 452 ARG A CA 1
ATOM 1226 C C . ARG A 1 162 ? 14.072 4.026 12.741 1.00 10.13 452 ARG A C 1
ATOM 1227 O O . ARG A 1 162 ? 13.290 3.484 11.959 1.00 9.94 452 ARG A O 1
ATOM 1235 N N A SER A 1 163 ? 14.881 5.024 12.388 0.70 10.81 453 SER A N 1
ATOM 1236 N N B SER A 1 163 ? 14.884 5.021 12.388 0.30 10.63 453 SER A N 1
ATOM 1237 C CA A SER A 1 163 ? 14.941 5.550 11.025 0.70 11.86 453 SER A CA 1
ATOM 1238 C CA B SER A 1 163 ? 14.942 5.539 11.021 0.30 11.35 453 SER A CA 1
ATOM 1239 C C A SER A 1 163 ? 15.358 4.475 10.015 0.70 12.39 453 SER A C 1
ATOM 1240 C C B SER A 1 163 ? 15.341 4.456 10.021 0.30 12.22 453 SER A C 1
ATOM 1241 O O A SER A 1 163 ? 16.172 3.603 10.322 0.70 12.10 453 SER A O 1
ATOM 1242 O O B SER A 1 163 ? 16.132 3.565 10.337 0.30 12.12 453 SER A O 1
ATOM 1247 N N . PHE A 1 164 ? 14.788 4.541 8.815 1.00 13.25 454 PHE A N 1
ATOM 1248 C CA . PHE A 1 164 ? 15.152 3.615 7.733 1.00 15.07 454 PHE A CA 1
ATOM 1249 C C . PHE A 1 164 ? 15.569 4.371 6.475 1.00 17.89 454 PHE A C 1
ATOM 1250 O O . PHE A 1 164 ? 15.943 3.769 5.463 1.00 18.15 454 PHE A O 1
ATOM 1258 N N . THR A 1 165 ? 15.455 5.695 6.551 1.00 20.98 455 THR A N 1
ATOM 1259 C CA . THR A 1 165 ? 16.435 6.637 5.991 1.00 24.13 455 THR A CA 1
ATOM 1260 C C . THR A 1 165 ? 15.810 8.022 5.805 1.00 25.11 455 THR A C 1
ATOM 1261 O O . THR A 1 165 ? 15.384 8.619 6.793 1.00 25.63 455 THR A O 1
ATOM 1266 N N . SER B 1 3 ? 2.213 -2.787 -9.981 1.00 34.05 293 SER B N 1
ATOM 1267 C CA . SER B 1 3 ? 2.313 -3.882 -8.966 1.00 33.92 293 SER B CA 1
ATOM 1268 C C . SER B 1 3 ? 0.947 -4.326 -8.424 1.00 33.47 293 SER B C 1
ATOM 1269 O O . SER B 1 3 ? 0.659 -4.145 -7.236 1.00 33.65 293 SER B O 1
ATOM 1272 N N . PRO B 1 4 ? 0.104 -4.917 -9.295 1.00 32.75 294 PRO B N 1
ATOM 1273 C CA . PRO B 1 4 ? -1.156 -5.535 -8.860 1.00 31.86 294 PRO B CA 1
ATOM 1274 C C . PRO B 1 4 ? -0.901 -6.766 -7.993 1.00 30.70 294 PRO B C 1
ATOM 1275 O O . PRO B 1 4 ? -1.741 -7.133 -7.169 1.00 30.99 294 PRO B O 1
ATOM 1279 N N . ASN B 1 5 ? 0.261 -7.385 -8.187 1.00 28.81 295 ASN B N 1
ATOM 1280 C CA . ASN B 1 5 ? 0.646 -8.599 -7.474 1.00 26.94 295 ASN B CA 1
ATOM 1281 C C . ASN B 1 5 ? 1.009 -8.357 -6.007 1.00 25.53 295 ASN B C 1
ATOM 1282 O O . ASN B 1 5 ? 1.310 -9.301 -5.280 1.00 25.67 295 ASN B O 1
ATOM 1287 N N . LEU B 1 6 ? 0.985 -7.096 -5.580 1.00 23.65 296 LEU B N 1
ATOM 1288 C CA . LEU B 1 6 ? 1.437 -6.735 -4.232 1.00 21.88 296 LEU B CA 1
ATOM 1289 C C . LEU B 1 6 ? 0.288 -6.355 -3.304 1.00 20.83 296 LEU B C 1
ATOM 1290 O O . LEU B 1 6 ? -0.721 -5.800 -3.741 1.00 20.79 296 LEU B O 1
ATOM 1295 N N . ARG B 1 7 ? 0.459 -6.652 -2.016 1.00 19.54 297 ARG B N 1
ATOM 1296 C CA . ARG B 1 7 ? -0.559 -6.379 -1.002 1.00 17.92 297 ARG B CA 1
ATOM 1297 C C . ARG B 1 7 ? 0.071 -5.662 0.191 1.00 16.61 297 ARG B C 1
ATOM 1298 O O . ARG B 1 7 ? 0.973 -6.201 0.830 1.00 16.11 297 ARG B O 1
ATOM 1306 N N . TYR B 1 8 ? -0.404 -4.450 0.480 1.00 15.31 298 TYR B N 1
ATOM 1307 C CA . TYR B 1 8 ? 0.039 -3.694 1.655 1.00 14.25 298 TYR B CA 1
ATOM 1308 C C . TYR B 1 8 ? 0.094 -4.597 2.892 1.00 13.14 298 TYR B C 1
ATOM 1309 O O . TYR B 1 8 ? -0.861 -5.330 3.161 1.00 12.23 298 TYR B O 1
ATOM 1318 N N . PRO B 1 9 ? 1.196 -4.528 3.671 1.00 13.06 299 PRO B N 1
ATOM 1319 C CA . PRO B 1 9 ? 2.304 -3.560 3.644 1.00 13.19 299 PRO B CA 1
ATOM 1320 C C . PRO B 1 9 ? 3.439 -3.867 2.657 1.00 12.95 299 PRO B C 1
ATOM 1321 O O . PRO B 1 9 ? 4.469 -3.191 2.673 1.00 12.45 299 PRO B O 1
ATOM 1325 N N . ILE B 1 10 ? 3.266 -4.877 1.816 1.00 12.64 300 ILE B N 1
ATOM 1326 C CA . ILE B 1 10 ? 4.207 -5.084 0.724 1.00 12.28 300 ILE B CA 1
ATOM 1327 C C . ILE B 1 10 ? 3.861 -4.084 -0.378 1.00 12.28 300 ILE B C 1
ATOM 1328 O O . ILE B 1 10 ? 2.691 -3.864 -0.683 1.00 12.25 300 ILE B O 1
ATOM 1333 N N . ALA B 1 11 ? 4.880 -3.450 -0.944 1.00 12.51 301 ALA B N 1
ATOM 1334 C CA . ALA B 1 11 ? 4.659 -2.321 -1.836 1.00 13.20 301 ALA B CA 1
ATOM 1335 C C . ALA B 1 11 ? 5.818 -2.144 -2.801 1.00 13.71 301 ALA B C 1
ATOM 1336 O O . ALA B 1 11 ? 6.926 -2.615 -2.551 1.00 13.38 301 ALA B O 1
ATOM 1338 N N . ASP B 1 12 ? 5.556 -1.468 -3.912 1.00 14.81 302 ASP B N 1
ATOM 1339 C CA . ASP B 1 12 ? 6.617 -1.130 -4.835 1.00 16.32 302 ASP B CA 1
ATOM 1340 C C . ASP B 1 12 ? 7.535 -0.090 -4.202 1.00 16.47 302 ASP B C 1
ATOM 1341 O O . ASP B 1 12 ? 7.099 1.005 -3.830 1.00 16.74 302 ASP B O 1
ATOM 1346 N N . VAL B 1 13 ? 8.802 -0.451 -4.055 1.00 16.85 303 VAL B N 1
ATOM 1347 C CA . VAL B 1 13 ? 9.794 0.447 -3.490 1.00 16.87 303 VAL B CA 1
ATOM 1348 C C . VAL B 1 13 ? 10.923 0.632 -4.499 1.00 17.58 303 VAL B C 1
ATOM 1349 O O . VAL B 1 13 ? 11.601 -0.331 -4.872 1.00 17.48 303 VAL B O 1
ATOM 1353 N N . SER B 1 14 ? 11.103 1.876 -4.937 1.00 18.02 304 SER B N 1
ATOM 1354 C CA . SER B 1 14 ? 12.029 2.223 -6.017 1.00 18.86 304 SER B CA 1
ATOM 1355 C C . SER B 1 14 ? 12.090 1.173 -7.143 1.00 18.65 304 SER B C 1
ATOM 1356 O O . SER B 1 14 ? 13.178 0.782 -7.577 1.00 19.23 304 SER B O 1
ATOM 1359 N N . GLY B 1 15 ? 10.914 0.719 -7.603 1.00 26.16 305 GLY B N 1
ATOM 1360 C CA . GLY B 1 15 ? 10.815 -0.187 -8.751 1.00 25.51 305 GLY B CA 1
ATOM 1361 C C . GLY B 1 15 ? 10.945 -1.664 -8.438 1.00 24.85 305 GLY B C 1
ATOM 1362 O O . GLY B 1 15 ? 10.890 -2.490 -9.341 1.00 26.15 305 GLY B O 1
ATOM 1363 N N . GLY B 1 16 ? 11.129 -1.994 -7.163 1.00 23.99 306 GLY B N 1
ATOM 1364 C CA . GLY B 1 16 ? 11.199 -3.385 -6.754 1.00 22.37 306 GLY B CA 1
ATOM 1365 C C . GLY B 1 16 ? 10.207 -3.672 -5.660 1.00 21.23 306 GLY B C 1
ATOM 1366 O O . GLY B 1 16 ? 9.332 -2.861 -5.366 1.00 21.92 306 GLY B O 1
ATOM 1367 N N . ILE B 1 17 ? 10.361 -4.825 -5.043 1.00 14.40 307 ILE B N 1
ATOM 1368 C CA . ILE B 1 17 ? 9.422 -5.234 -4.038 1.00 13.40 307 ILE B CA 1
ATOM 1369 C C . ILE B 1 17 ? 10.015 -4.950 -2.681 1.00 12.51 307 ILE B C 1
ATOM 1370 O O . ILE B 1 17 ? 11.086 -5.463 -2.334 1.00 12.25 307 ILE B O 1
ATOM 1375 N N . GLY B 1 18 ? 9.314 -4.111 -1.924 1.00 17.51 308 GLY B N 1
ATOM 1376 C CA . GLY B 1 18 ? 9.752 -3.742 -0.592 1.00 16.44 308 GLY B CA 1
ATOM 1377 C C . GLY B 1 18 ? 8.650 -3.739 0.443 1.00 16.03 308 GLY B C 1
ATOM 1378 O O . GLY B 1 18 ? 7.621 -4.382 0.278 1.00 15.46 308 GLY B O 1
ATOM 1379 N N . MET B 1 19 ? 8.904 -3.014 1.530 1.00 15.47 309 MET B N 1
ATOM 1380 C CA . MET B 1 19 ? 7.944 -2.825 2.611 1.00 15.64 309 MET B CA 1
ATOM 1381 C C . MET B 1 19 ? 7.494 -1.364 2.584 1.00 15.50 309 MET B C 1
ATOM 1382 O O . MET B 1 19 ? 8.337 -0.457 2.567 1.00 16.20 309 MET B O 1
ATOM 1387 N N . SER B 1 20 ? 6.183 -1.136 2.556 1.00 14.94 310 SER B N 1
ATOM 1388 C CA . SER B 1 20 ? 5.639 0.214 2.527 1.00 14.87 310 SER B CA 1
ATOM 1389 C C . SER B 1 20 ? 6.216 1.080 3.651 1.00 15.01 310 SER B C 1
ATOM 1390 O O . SER B 1 20 ? 6.120 0.723 4.832 1.00 14.09 310 SER B O 1
ATOM 1393 N N . PRO B 1 21 ? 6.841 2.216 3.292 1.00 14.68 311 PRO B N 1
ATOM 1394 C CA . PRO B 1 21 ? 7.242 3.156 4.337 1.00 15.09 311 PRO B CA 1
ATOM 1395 C C . PRO B 1 21 ? 6.113 3.582 5.280 1.00 15.16 311 PRO B C 1
ATOM 1396 O O . PRO B 1 21 ? 6.375 3.797 6.468 1.00 15.39 311 PRO B O 1
ATOM 1400 N N . ASN B 1 22 ? 4.886 3.689 4.770 1.00 15.40 312 ASN B N 1
ATOM 1401 C CA . ASN B 1 22 ? 3.728 4.027 5.603 1.00 15.73 312 ASN B CA 1
ATOM 1402 C C . ASN B 1 22 ? 3.459 3.004 6.703 1.00 15.05 312 ASN B C 1
ATOM 1403 O O . ASN B 1 22 ? 3.022 3.367 7.795 1.00 15.72 312 ASN B O 1
ATOM 1408 N N . TYR B 1 23 ? 3.712 1.730 6.406 1.00 14.05 313 TYR B N 1
ATOM 1409 C CA . TYR B 1 23 ? 3.611 0.658 7.400 1.00 12.82 313 TYR B CA 1
ATOM 1410 C C . TYR B 1 23 ? 4.690 0.803 8.463 1.00 12.70 313 TYR B C 1
ATOM 1411 O O . TYR B 1 23 ? 4.437 0.602 9.647 1.00 12.08 313 TYR B O 1
ATOM 1420 N N . ARG B 1 24 ? 5.897 1.148 8.027 1.00 12.39 314 ARG B N 1
ATOM 1421 C CA . ARG B 1 24 ? 7.043 1.183 8.926 1.00 12.24 314 ARG B CA 1
ATOM 1422 C C . ARG B 1 24 ? 6.971 2.340 9.924 1.00 12.91 314 ARG B C 1
ATOM 1423 O O . ARG B 1 24 ? 7.365 2.184 11.082 1.00 13.93 314 ARG B O 1
ATOM 1431 N N . PHE B 1 25 ? 6.463 3.490 9.486 1.00 12.60 315 PHE B N 1
ATOM 1432 C CA . PHE B 1 25 ? 6.317 4.648 10.367 1.00 12.29 315 PHE B CA 1
ATOM 1433 C C . PHE B 1 25 ? 5.279 5.632 9.853 1.00 12.52 315 PHE B C 1
ATOM 1434 O O . PHE B 1 25 ? 5.312 6.066 8.688 1.00 11.99 315 PHE B O 1
ATOM 1442 N N . ARG B 1 26 ? 4.367 5.981 10.748 1.00 11.30 316 ARG B N 1
ATOM 1443 C CA . ARG B 1 26 ? 3.351 6.970 10.479 1.00 12.23 316 ARG B CA 1
ATOM 1444 C C . ARG B 1 26 ? 3.179 7.805 11.731 1.00 11.96 316 ARG B C 1
ATOM 1445 O O . ARG B 1 26 ? 3.111 7.269 12.842 1.00 11.35 316 ARG B O 1
ATOM 1453 N N . GLN B 1 27 ? 3.115 9.120 11.547 1.00 13.50 317 GLN B N 1
ATOM 1454 C CA . GLN B 1 27 ? 2.900 10.037 12.651 1.00 13.94 317 GLN B CA 1
ATOM 1455 C C . GLN B 1 27 ? 1.568 10.754 12.494 1.00 14.00 317 GLN B C 1
ATOM 1456 O O . GLN B 1 27 ? 1.165 11.121 11.389 1.00 14.42 317 GLN B O 1
ATOM 1462 N N . SER B 1 28 ? 0.886 10.943 13.614 1.00 13.43 318 SER B N 1
ATOM 1463 C CA . SER B 1 28 ? -0.397 11.617 13.621 1.00 13.30 318 SER B CA 1
ATOM 1464 C C . SER B 1 28 ? -0.572 12.348 14.942 1.00 12.52 318 SER B C 1
ATOM 1465 O O . SER B 1 28 ? 0.381 12.522 15.697 1.00 12.02 318 SER B O 1
ATOM 1468 N N . MET B 1 29 ? -1.797 12.766 15.214 1.00 12.38 319 MET B N 1
ATOM 1469 C CA . MET B 1 29 ? -2.084 13.566 16.382 1.00 12.53 319 MET B CA 1
ATOM 1470 C C . MET B 1 29 ? -3.523 13.325 16.821 1.00 11.97 319 MET B C 1
ATOM 1471 O O . MET B 1 29 ? -4.396 13.083 15.991 1.00 11.83 319 MET B O 1
ATOM 1476 N N . TRP B 1 30 ? -3.753 13.379 18.126 1.00 11.41 320 TRP B N 1
ATOM 1477 C CA . TRP B 1 30 ? -5.097 13.382 18.695 1.00 11.07 320 TRP B CA 1
ATOM 1478 C C . TRP B 1 30 ? -5.245 14.568 19.632 1.00 11.13 320 TRP B C 1
ATOM 1479 O O . TRP B 1 30 ? -4.557 14.662 20.646 1.00 11.47 320 TRP B O 1
ATOM 1490 N N . ILE B 1 31 ? -6.140 15.478 19.275 1.00 11.51 321 ILE B N 1
ATOM 1491 C CA . ILE B 1 31 ? -6.529 16.569 20.149 1.00 11.74 321 ILE B CA 1
ATOM 1492 C C . ILE B 1 31 ? -7.927 16.238 20.659 1.00 11.87 321 ILE B C 1
ATOM 1493 O O . ILE B 1 31 ? -8.895 16.301 19.912 1.00 11.69 321 ILE B O 1
ATOM 1498 N N . GLY B 1 32 ? -8.030 15.847 21.922 1.00 12.06 322 GLY B N 1
ATOM 1499 C CA . GLY B 1 32 ? -9.269 15.247 22.386 1.00 12.10 322 GLY B CA 1
ATOM 1500 C C . GLY B 1 32 ? -9.386 15.158 23.888 1.00 12.06 322 GLY B C 1
ATOM 1501 O O . GLY B 1 32 ? -8.538 15.674 24.626 1.00 11.83 322 GLY B O 1
ATOM 1502 N N . ILE B 1 33 ? -10.437 14.485 24.336 1.00 11.43 323 ILE B N 1
ATOM 1503 C CA . ILE B 1 33 ? -10.820 14.518 25.739 1.00 11.82 323 ILE B CA 1
ATOM 1504 C C . ILE B 1 33 ? -10.527 13.202 26.451 1.00 11.43 323 ILE B C 1
ATOM 1505 O O . ILE B 1 33 ? -10.959 12.136 26.019 1.00 11.45 323 ILE B O 1
ATOM 1510 N N . VAL B 1 34 ? -9.765 13.301 27.543 1.00 11.06 324 VAL B N 1
ATOM 1511 C CA . VAL B 1 34 ? -9.569 12.190 28.484 1.00 11.26 324 VAL B CA 1
ATOM 1512 C C . VAL B 1 34 ? -10.535 12.354 29.656 1.00 11.06 324 VAL B C 1
ATOM 1513 O O . VAL B 1 34 ? -10.588 13.415 30.281 1.00 10.89 324 VAL B O 1
ATOM 1517 N N A SER B 1 35 ? -11.278 11.296 29.959 0.60 11.59 325 SER B N 1
ATOM 1518 N N B SER B 1 35 ? -11.292 11.305 29.962 0.40 11.65 325 SER B N 1
ATOM 1519 C CA A SER B 1 35 ? -12.299 11.346 30.997 0.60 11.04 325 SER B CA 1
ATOM 1520 C CA B SER B 1 35 ? -12.303 11.388 31.013 0.40 11.11 325 SER B CA 1
ATOM 1521 C C A SER B 1 35 ? -12.020 10.306 32.068 0.60 11.08 325 SER B C 1
ATOM 1522 C C B SER B 1 35 ? -12.126 10.304 32.064 0.40 11.02 325 SER B C 1
ATOM 1523 O O A SER B 1 35 ? -11.723 9.152 31.761 0.60 11.18 325 SER B O 1
ATOM 1524 O O B SER B 1 35 ? -12.010 9.121 31.739 0.40 10.93 325 SER B O 1
ATOM 1529 N N . TYR B 1 36 ? -12.113 10.719 33.326 1.00 10.41 326 TYR B N 1
ATOM 1530 C CA . TYR B 1 36 ? -11.953 9.793 34.430 1.00 10.74 326 TYR B CA 1
ATOM 1531 C C . TYR B 1 36 ? -13.299 9.469 35.053 1.00 11.39 326 TYR B C 1
ATOM 1532 O O . TYR B 1 36 ? -14.135 10.352 35.224 1.00 10.64 326 TYR B O 1
ATOM 1541 N N . SER B 1 37 ? -13.490 8.202 35.405 1.00 12.39 327 SER B N 1
ATOM 1542 C CA . SER B 1 37 ? -14.665 7.778 36.150 1.00 13.93 327 SER B CA 1
ATOM 1543 C C . SER B 1 37 ? -14.298 6.670 37.119 1.00 14.43 327 SER B C 1
ATOM 1544 O O . SER B 1 37 ? -13.718 5.647 36.735 1.00 14.83 327 SER B O 1
ATOM 1547 N N . GLY B 1 38 ? -14.625 6.884 38.382 1.00 13.13 328 GLY B N 1
ATOM 1548 C CA . GLY B 1 38 ? -14.382 5.884 39.399 1.00 14.32 328 GLY B CA 1
ATOM 1549 C C . GLY B 1 38 ? -15.168 6.188 40.653 1.00 14.96 328 GLY B C 1
ATOM 1550 O O . GLY B 1 38 ? -15.073 7.286 41.205 1.00 15.42 328 GLY B O 1
ATOM 1551 N N . SER B 1 39 ? -15.954 5.211 41.096 1.00 16.54 329 SER B N 1
ATOM 1552 C CA . SER B 1 39 ? -16.692 5.305 42.355 1.00 17.43 329 SER B CA 1
ATOM 1553 C C . SER B 1 39 ? -17.453 6.624 42.508 1.00 17.47 329 SER B C 1
ATOM 1554 O O . SER B 1 39 ? -17.382 7.279 43.552 1.00 18.12 329 SER B O 1
ATOM 1557 N N . GLY B 1 40 ? -18.185 7.006 41.464 1.00 17.52 330 GLY B N 1
ATOM 1558 C CA . GLY B 1 40 ? -18.999 8.217 41.494 1.00 17.53 330 GLY B CA 1
ATOM 1559 C C . GLY B 1 40 ? -18.237 9.505 41.236 1.00 17.07 330 GLY B C 1
ATOM 1560 O O . GLY B 1 40 ? -18.828 10.587 41.261 1.00 17.87 330 GLY B O 1
ATOM 1561 N N . LEU B 1 41 ? -16.930 9.395 41.003 1.00 16.09 331 LEU B N 1
ATOM 1562 C CA . LEU B 1 41 ? -16.115 10.538 40.609 1.00 15.49 331 LEU B CA 1
ATOM 1563 C C . LEU B 1 41 ? -15.986 10.589 39.093 1.00 15.17 331 LEU B C 1
ATOM 1564 O O . LEU B 1 41 ? -15.688 9.584 38.456 1.00 15.21 331 LEU B O 1
ATOM 1569 N N . ASN B 1 42 ? -16.232 11.766 38.527 1.00 14.69 332 ASN B N 1
ATOM 1570 C CA . ASN B 1 42 ? -16.168 11.971 37.082 1.00 14.34 332 ASN B CA 1
ATOM 1571 C C . ASN B 1 42 ? -15.557 13.323 36.794 1.00 13.82 332 ASN B C 1
ATOM 1572 O O . ASN B 1 42 ? -15.947 14.322 37.395 1.00 13.58 332 ASN B O 1
ATOM 1577 N N . TRP B 1 43 ? -14.605 13.354 35.872 1.00 12.64 333 TRP B N 1
ATOM 1578 C CA . TRP B 1 43 ? -14.096 14.606 35.338 1.00 12.20 333 TRP B CA 1
ATOM 1579 C C . TRP B 1 43 ? -13.435 14.366 33.988 1.00 11.98 333 TRP B C 1
ATOM 1580 O O . TRP B 1 43 ? -13.145 13.225 33.632 1.00 11.55 333 TRP B O 1
ATOM 1591 N N . ARG B 1 44 ? -13.201 15.434 33.237 1.00 12.03 334 ARG B N 1
ATOM 1592 C CA . ARG B 1 44 ? -12.462 15.304 31.992 1.00 12.34 334 ARG B CA 1
ATOM 1593 C C . ARG B 1 44 ? -11.528 16.470 31.717 1.00 12.15 334 ARG B C 1
ATOM 1594 O O . ARG B 1 44 ? -11.746 17.583 32.201 1.00 11.91 334 ARG B O 1
ATOM 1602 N N A VAL B 1 45 ? -10.465 16.191 30.971 0.50 12.50 335 VAL B N 1
ATOM 1603 N N B VAL B 1 45 ? -10.481 16.202 30.937 0.50 12.38 335 VAL B N 1
ATOM 1604 C CA A VAL B 1 45 ? -9.530 17.219 30.542 0.50 11.81 335 VAL B CA 1
ATOM 1605 C CA B VAL B 1 45 ? -9.479 17.210 30.588 0.50 11.56 335 VAL B CA 1
ATOM 1606 C C A VAL B 1 45 ? -9.287 17.067 29.047 0.50 11.26 335 VAL B C 1
ATOM 1607 C C B VAL B 1 45 ? -9.016 17.010 29.138 0.50 11.13 335 VAL B C 1
ATOM 1608 O O A VAL B 1 45 ? -9.598 16.029 28.459 0.50 10.97 335 VAL B O 1
ATOM 1609 O O B VAL B 1 45 ? -8.917 15.874 28.663 0.50 10.73 335 VAL B O 1
ATOM 1616 N N . GLN B 1 46 ? -8.744 18.111 28.437 1.00 10.74 336 GLN B N 1
ATOM 1617 C CA . GLN B 1 46 ? -8.241 18.033 27.070 1.00 11.18 336 GLN B CA 1
ATOM 1618 C C . GLN B 1 46 ? -6.744 17.756 27.075 1.00 11.66 336 GLN B C 1
ATOM 1619 O O . GLN B 1 46 ? -5.995 18.292 27.902 1.00 11.95 336 GLN B O 1
ATOM 1625 N N . VAL B 1 47 ? -6.316 16.896 26.161 1.00 11.94 337 VAL B N 1
ATOM 1626 C CA . VAL B 1 47 ? -4.903 16.698 25.909 1.00 11.98 337 VAL B CA 1
ATOM 1627 C C . VAL B 1 47 ? -4.640 16.854 24.425 1.00 11.52 337 VAL B C 1
ATOM 1628 O O . VAL B 1 47 ? -5.515 16.590 23.591 1.00 11.08 337 VAL B O 1
ATOM 1632 N N . ASN B 1 48 ? -3.441 17.316 24.108 1.00 12.39 338 ASN B N 1
ATOM 1633 C CA . ASN B 1 48 ? -2.940 17.298 22.755 1.00 13.17 338 ASN B CA 1
ATOM 1634 C C . ASN B 1 48 ? -1.817 16.263 22.706 1.00 12.77 338 ASN B C 1
ATOM 1635 O O . ASN B 1 48 ? -0.794 16.416 23.368 1.00 12.73 338 ASN B O 1
ATOM 1640 N N A SER B 1 49 ? -2.015 15.204 21.924 0.50 12.09 339 SER B N 1
ATOM 1641 N N B SER B 1 49 ? -2.042 15.198 21.940 0.50 11.86 339 SER B N 1
ATOM 1642 C CA A SER B 1 49 ? -1.156 14.019 22.018 0.50 12.11 339 SER B CA 1
ATOM 1643 C CA B SER B 1 49 ? -1.163 14.035 21.968 0.50 11.60 339 SER B CA 1
ATOM 1644 C C A SER B 1 49 ? -0.678 13.507 20.657 0.50 11.54 339 SER B C 1
ATOM 1645 C C B SER B 1 49 ? -0.610 13.724 20.585 0.50 11.22 339 SER B C 1
ATOM 1646 O O A SER B 1 49 ? -1.471 13.369 19.725 0.50 11.23 339 SER B O 1
ATOM 1647 O O B SER B 1 49 ? -1.280 13.939 19.574 0.50 10.76 339 SER B O 1
ATOM 1652 N N . ASP B 1 50 ? 0.623 13.227 20.555 1.00 11.22 340 ASP B N 1
ATOM 1653 C CA . ASP B 1 50 ? 1.196 12.630 19.352 1.00 10.75 340 ASP B CA 1
ATOM 1654 C C . ASP B 1 50 ? 0.742 11.187 19.220 1.00 10.30 340 ASP B C 1
ATOM 1655 O O . ASP B 1 50 ? 0.562 10.487 20.212 1.00 9.96 340 ASP B O 1
ATOM 1660 N N . ILE B 1 51 ? 0.565 10.743 17.987 1.00 8.65 341 ILE B N 1
ATOM 1661 C CA . ILE B 1 51 ? 0.280 9.344 17.729 1.00 8.24 341 ILE B CA 1
ATOM 1662 C C . ILE B 1 51 ? 1.320 8.801 16.768 1.00 8.25 341 ILE B C 1
ATOM 1663 O O . ILE B 1 51 ? 1.629 9.429 15.760 1.00 7.97 341 ILE B O 1
ATOM 1668 N N . PHE B 1 52 ? 1.854 7.628 17.083 1.00 9.67 342 PHE B N 1
ATOM 1669 C CA . PHE B 1 52 ? 2.793 6.970 16.191 1.00 9.33 342 PHE B CA 1
ATOM 1670 C C . PHE B 1 52 ? 2.290 5.586 15.867 1.00 9.24 342 PHE B C 1
ATOM 1671 O O . PHE B 1 52 ? 1.956 4.808 16.760 1.00 9.89 342 PHE B O 1
ATOM 1679 N N . ILE B 1 53 ? 2.215 5.284 14.584 1.00 8.51 343 ILE B N 1
ATOM 1680 C CA . ILE B 1 53 ? 1.900 3.932 14.169 1.00 9.09 343 ILE B CA 1
ATOM 1681 C C . ILE B 1 53 ? 3.151 3.349 13.549 1.00 9.22 343 ILE B C 1
ATOM 1682 O O . ILE B 1 53 ? 3.699 3.905 12.594 1.00 9.60 343 ILE B O 1
ATOM 1687 N N . VAL B 1 54 ? 3.607 2.239 14.116 1.00 9.52 344 VAL B N 1
ATOM 1688 C CA . VAL B 1 54 ? 4.869 1.628 13.725 1.00 10.13 344 VAL B CA 1
ATOM 1689 C C . VAL B 1 54 ? 4.663 0.132 13.627 1.00 10.18 344 VAL B C 1
ATOM 1690 O O . VAL B 1 54 ? 4.305 -0.527 14.618 1.00 10.41 344 VAL B O 1
ATOM 1694 N N . ASP B 1 55 ? 4.866 -0.401 12.430 1.00 10.04 345 ASP B N 1
ATOM 1695 C CA . ASP B 1 55 ? 4.517 -1.782 12.139 1.00 9.75 345 ASP B CA 1
ATOM 1696 C C . ASP B 1 55 ? 3.091 -2.054 12.627 1.00 9.61 345 ASP B C 1
ATOM 1697 O O . ASP B 1 55 ? 2.193 -1.229 12.427 1.00 9.71 345 ASP B O 1
ATOM 1702 N N . ASP B 1 56 ? 2.869 -3.183 13.288 1.00 9.03 346 ASP B N 1
ATOM 1703 C CA . ASP B 1 56 ? 1.496 -3.521 13.658 1.00 9.15 346 ASP B CA 1
ATOM 1704 C C . ASP B 1 56 ? 1.071 -2.995 15.040 1.00 9.04 346 ASP B C 1
ATOM 1705 O O . ASP B 1 56 ? 0.112 -3.497 15.631 1.00 9.62 346 ASP B O 1
ATOM 1710 N N . TYR B 1 57 ? 1.768 -1.968 15.523 1.00 8.66 347 TYR B N 1
ATOM 1711 C CA . TYR B 1 57 ? 1.440 -1.314 16.804 1.00 8.43 347 TYR B CA 1
ATOM 1712 C C . TYR B 1 57 ? 1.005 0.142 16.622 1.00 7.97 347 TYR B C 1
ATOM 1713 O O . TYR B 1 57 ? 1.490 0.842 15.724 1.00 8.35 347 TYR B O 1
ATOM 1722 N N . ILE B 1 58 ? 0.112 0.596 17.495 1.00 7.32 348 ILE B N 1
ATOM 1723 C CA . ILE B 1 58 ? -0.169 2.021 17.642 1.00 7.59 348 ILE B CA 1
ATOM 1724 C C . ILE B 1 58 ? 0.289 2.523 19.013 1.00 7.68 348 ILE B C 1
ATOM 1725 O O . ILE B 1 58 ? 0.157 1.817 20.017 1.00 7.82 348 ILE B O 1
ATOM 1730 N N . HIS B 1 59 ? 0.843 3.733 19.035 1.00 7.72 349 HIS B N 1
ATOM 1731 C CA . HIS B 1 59 ? 1.317 4.365 20.259 1.00 8.47 349 HIS B CA 1
ATOM 1732 C C . HIS B 1 59 ? 0.655 5.717 20.431 1.00 9.00 349 HIS B C 1
ATOM 1733 O O . HIS B 1 59 ? 0.731 6.574 19.549 1.00 9.19 349 HIS B O 1
ATOM 1740 N N . ILE B 1 60 ? -0.004 5.896 21.568 1.00 8.77 350 ILE B N 1
ATOM 1741 C CA . ILE B 1 60 ? -0.607 7.174 21.913 1.00 8.95 350 ILE B CA 1
ATOM 1742 C C . ILE B 1 60 ? 0.227 7.818 23.012 1.00 8.63 350 ILE B C 1
ATOM 1743 O O . ILE B 1 60 ? 0.276 7.317 24.131 1.00 7.99 350 ILE B O 1
ATOM 1748 N N . CYS B 1 61 ? 0.894 8.916 22.672 1.00 8.83 351 CYS B N 1
ATOM 1749 C CA . CYS B 1 61 ? 1.805 9.588 23.593 1.00 9.76 351 CYS B CA 1
ATOM 1750 C C . CYS B 1 61 ? 1.092 10.710 24.348 1.00 10.05 351 CYS B C 1
ATOM 1751 O O . CYS B 1 61 ? 1.093 11.864 23.911 1.00 10.48 351 CYS B O 1
ATOM 1754 N N . LEU B 1 62 ? 0.470 10.369 25.472 1.00 9.84 352 LEU B N 1
ATOM 1755 C CA . LEU B 1 62 ? -0.274 11.365 26.242 1.00 10.07 352 LEU B CA 1
ATOM 1756 C C . LEU B 1 62 ? 0.718 12.251 26.978 1.00 10.00 352 LEU B C 1
ATOM 1757 O O . LEU B 1 62 ? 1.718 11.757 27.509 1.00 9.84 352 LEU B O 1
ATOM 1762 N N . PRO B 1 63 ? 0.466 13.569 26.982 1.00 10.43 353 PRO B N 1
ATOM 1763 C CA . PRO B 1 63 ? 1.257 14.492 27.782 1.00 10.09 353 PRO B CA 1
ATOM 1764 C C . PRO B 1 63 ? 0.791 14.460 29.234 1.00 9.97 353 PRO B C 1
ATOM 1765 O O . PRO B 1 63 ? -0.276 13.916 29.523 1.00 9.71 353 PRO B O 1
ATOM 1769 N N . ALA B 1 64 ? 1.586 15.038 30.130 1.00 9.63 354 ALA B N 1
ATOM 1770 C CA . ALA B 1 64 ? 1.153 15.226 31.515 1.00 9.94 354 ALA B CA 1
ATOM 1771 C C . ALA B 1 64 ? -0.112 16.079 31.534 1.00 10.37 354 ALA B C 1
ATOM 1772 O O . ALA B 1 64 ? -0.295 16.955 30.682 1.00 11.00 354 ALA B O 1
ATOM 1774 N N . PHE B 1 65 ? -1.001 15.805 32.482 1.00 10.84 355 PHE B N 1
ATOM 1775 C CA . PHE B 1 65 ? -2.206 16.609 32.638 1.00 10.98 355 PHE B CA 1
ATOM 1776 C C . PHE B 1 65 ? -2.668 16.624 34.089 1.00 11.89 355 PHE B C 1
ATOM 1777 O O . PHE B 1 65 ? -2.268 15.779 34.883 1.00 11.33 355 PHE B O 1
ATOM 1785 N N . ASP B 1 66 ? -3.516 17.594 34.419 1.00 12.34 356 ASP B N 1
ATOM 1786 C CA . ASP B 1 66 ? -4.044 17.736 35.772 1.00 13.70 356 ASP B CA 1
ATOM 1787 C C . ASP B 1 66 ? -5.529 17.420 35.763 1.00 13.44 356 ASP B C 1
ATOM 1788 O O . ASP B 1 66 ? -6.267 17.917 34.913 1.00 13.52 356 ASP B O 1
ATOM 1793 N N . GLY B 1 67 ? -5.956 16.588 36.706 1.00 13.02 357 GLY B N 1
ATOM 1794 C CA . GLY B 1 67 ? -7.365 16.281 36.888 1.00 12.87 357 GLY B CA 1
ATOM 1795 C C . GLY B 1 67 ? -7.782 16.476 38.336 1.00 13.08 357 GLY B C 1
ATOM 1796 O O . GLY B 1 67 ? -7.072 17.105 39.126 1.00 12.86 357 GLY B O 1
ATOM 1797 N N . PHE B 1 68 ? -8.932 15.923 38.691 1.00 13.29 358 PHE B N 1
ATOM 1798 C CA . PHE B 1 68 ? -9.444 16.071 40.041 1.00 13.67 358 PHE B CA 1
ATOM 1799 C C . PHE B 1 68 ? -9.442 14.738 40.774 1.00 13.37 358 PHE B C 1
ATOM 1800 O O . PHE B 1 68 ? -8.590 13.896 40.497 1.00 12.72 358 PHE B O 1
ATOM 1808 N N . SER B 1 69 ? -10.359 14.545 41.720 1.00 13.25 359 SER B N 1
ATOM 1809 C CA . SER B 1 69 ? -10.286 13.383 42.604 1.00 13.58 359 SER B CA 1
ATOM 1810 C C . SER B 1 69 ? -10.382 12.063 41.851 1.00 13.14 359 SER B C 1
ATOM 1811 O O . SER B 1 69 ? -11.177 11.916 40.915 1.00 13.33 359 SER B O 1
ATOM 1814 N N . ILE B 1 70 ? -9.566 11.101 42.269 1.00 12.88 360 ILE B N 1
ATOM 1815 C CA . ILE B 1 70 ? -9.651 9.758 41.725 1.00 13.03 360 ILE B CA 1
ATOM 1816 C C . ILE B 1 70 ? -9.975 8.749 42.819 1.00 13.21 360 ILE B C 1
ATOM 1817 O O . ILE B 1 70 ? -9.784 9.020 44.013 1.00 13.64 360 ILE B O 1
ATOM 1822 N N . ALA B 1 71 ? -10.487 7.597 42.411 1.00 13.22 361 ALA B N 1
ATOM 1823 C CA . ALA B 1 71 ? -10.824 6.536 43.347 1.00 13.68 361 ALA B CA 1
ATOM 1824 C C . ALA B 1 71 ? -9.685 5.529 43.428 1.00 14.42 361 ALA B C 1
ATOM 1825 O O . ALA B 1 71 ? -8.716 5.609 42.666 1.00 13.51 361 ALA B O 1
ATOM 1827 N N . ASP B 1 72 ? -9.801 4.593 44.370 1.00 14.87 362 ASP B N 1
ATOM 1828 C CA . ASP B 1 72 ? -8.883 3.459 44.466 1.00 15.88 362 ASP B CA 1
ATOM 1829 C C . ASP B 1 72 ? -8.762 2.735 43.129 1.00 15.16 362 ASP B C 1
ATOM 1830 O O . ASP B 1 72 ? -7.662 2.393 42.693 1.00 14.63 362 ASP B O 1
ATOM 1835 N N . GLY B 1 73 ? -9.902 2.507 42.483 1.00 14.32 363 GLY B N 1
ATOM 1836 C CA . GLY B 1 73 ? -9.929 1.968 41.127 1.00 13.83 363 GLY B CA 1
ATOM 1837 C C . GLY B 1 73 ? -10.886 2.764 40.267 1.00 13.35 363 GLY B C 1
ATOM 1838 O O . GLY B 1 73 ? -11.905 3.260 40.758 1.00 13.41 363 GLY B O 1
ATOM 1839 N N . GLY B 1 74 ? -10.562 2.892 38.988 1.00 12.47 364 GLY B N 1
ATOM 1840 C CA . GLY B 1 74 ? -11.389 3.656 38.062 1.00 11.94 364 GLY B CA 1
ATOM 1841 C C . GLY B 1 74 ? -10.931 3.498 36.624 1.00 11.93 364 GLY B C 1
ATOM 1842 O O . GLY B 1 74 ? -9.999 2.760 36.341 1.00 11.95 364 GLY B O 1
ATOM 1843 N N . ASP B 1 75 ? -11.602 4.204 35.718 1.00 12.03 365 ASP B N 1
ATOM 1844 C CA . ASP B 1 75 ? -11.328 4.092 34.294 1.00 12.41 365 ASP B CA 1
ATOM 1845 C C . ASP B 1 75 ? -10.860 5.447 33.771 1.00 12.06 365 ASP B C 1
ATOM 1846 O O . ASP B 1 75 ? -11.352 6.491 34.205 1.00 11.40 365 ASP B O 1
ATOM 1851 N N . LEU B 1 76 ? -9.888 5.423 32.868 1.00 11.73 366 LEU B N 1
ATOM 1852 C CA . LEU B 1 76 ? -9.489 6.606 32.123 1.00 11.78 366 LEU B CA 1
ATOM 1853 C C . LEU B 1 76 ? -9.819 6.322 30.664 1.00 11.71 366 LEU B C 1
ATOM 1854 O O . LEU B 1 76 ? -9.287 5.378 30.084 1.00 11.89 366 LEU B O 1
ATOM 1859 N N . SER B 1 77 ? -10.717 7.113 30.083 1.00 11.43 367 SER B N 1
ATOM 1860 C CA . SER B 1 77 ? -11.199 6.846 28.726 1.00 11.54 367 SER B CA 1
ATOM 1861 C C . SER B 1 77 ? -10.774 7.918 27.732 1.00 11.55 367 SER B C 1
ATOM 1862 O O . SER B 1 77 ? -10.936 9.118 27.979 1.00 11.87 367 SER B O 1
ATOM 1865 N N . LEU B 1 78 ? -10.229 7.471 26.607 1.00 11.38 368 LEU B N 1
ATOM 1866 C CA . LEU B 1 78 ? -9.833 8.367 25.526 1.00 10.91 368 LEU B CA 1
ATOM 1867 C C . LEU B 1 78 ? -10.865 8.275 24.418 1.00 10.10 368 LEU B C 1
ATOM 1868 O O . LEU B 1 78 ? -11.116 7.195 23.892 1.00 9.97 368 LEU B O 1
ATOM 1873 N N . ASN B 1 79 ? -11.464 9.408 24.067 1.00 10.59 369 ASN B N 1
ATOM 1874 C CA . ASN B 1 79 ? -12.510 9.427 23.051 1.00 10.48 369 ASN B CA 1
ATOM 1875 C C . ASN B 1 79 ? -11.942 9.724 21.662 1.00 10.12 369 ASN B C 1
ATOM 1876 O O . ASN B 1 79 ? -11.664 10.876 21.324 1.00 9.85 369 ASN B O 1
ATOM 1881 N N . PHE B 1 80 ? -11.766 8.670 20.870 1.00 9.96 370 PHE B N 1
ATOM 1882 C CA . PHE B 1 80 ? -11.144 8.779 19.551 1.00 10.45 370 PHE B CA 1
ATOM 1883 C C . PHE B 1 80 ? -12.178 9.109 18.463 1.00 10.83 370 PHE B C 1
ATOM 1884 O O . PHE B 1 80 ? -11.824 9.242 17.283 1.00 10.47 370 PHE B O 1
ATOM 1892 N N . VAL B 1 81 ? -13.445 9.234 18.868 1.00 11.76 371 VAL B N 1
ATOM 1893 C CA . VAL B 1 81 ? -14.545 9.566 17.947 1.00 12.57 371 VAL B CA 1
ATOM 1894 C C . VAL B 1 81 ? -14.373 10.962 17.333 1.00 13.31 371 VAL B C 1
ATOM 1895 O O . VAL B 1 81 ? -14.798 11.219 16.203 1.00 13.77 371 VAL B O 1
ATOM 1899 N N . THR B 1 82 ? -13.747 11.855 18.096 1.00 13.76 372 THR B N 1
ATOM 1900 C CA . THR B 1 82 ? -13.392 13.189 17.626 1.00 14.04 372 THR B CA 1
ATOM 1901 C C . THR B 1 82 ? -11.904 13.408 17.876 1.00 13.93 372 THR B C 1
ATOM 1902 O O . THR B 1 82 ? -11.322 12.751 18.734 1.00 14.56 372 THR B O 1
ATOM 1906 N N . GLY B 1 83 ? -11.291 14.327 17.135 1.00 13.14 373 GLY B N 1
ATOM 1907 C CA . GLY B 1 83 ? -9.968 14.838 17.498 1.00 12.61 373 GLY B CA 1
ATOM 1908 C C . GLY B 1 83 ? -8.766 14.258 16.758 1.00 11.77 373 GLY B C 1
ATOM 1909 O O . GLY B 1 83 ? -7.664 14.790 16.851 1.00 11.61 373 GLY B O 1
ATOM 1910 N N . LEU B 1 84 ? -8.964 13.164 16.032 1.00 11.10 374 LEU B N 1
ATOM 1911 C CA . LEU B 1 84 ? -7.869 12.573 15.262 1.00 11.31 374 LEU B CA 1
ATOM 1912 C C . LEU B 1 84 ? -7.554 13.421 14.040 1.00 12.16 374 LEU B C 1
ATOM 1913 O O . LEU B 1 84 ? -8.454 13.873 13.337 1.00 12.18 374 LEU B O 1
ATOM 1918 N N . LEU B 1 85 ? -6.267 13.624 13.796 1.00 13.04 375 LEU B N 1
ATOM 1919 C CA . LEU B 1 85 ? -5.811 14.398 12.647 1.00 14.11 375 LEU B CA 1
ATOM 1920 C C . LEU B 1 85 ? -6.029 13.618 11.359 1.00 14.61 375 LEU B C 1
ATOM 1921 O O . LEU B 1 85 ? -5.564 12.485 11.235 1.00 14.54 375 LEU B O 1
ATOM 1926 N N . PRO B 1 86 ? -6.735 14.221 10.390 1.00 15.63 376 PRO B N 1
ATOM 1927 C CA . PRO B 1 86 ? -6.885 13.594 9.072 1.00 16.15 376 PRO B CA 1
ATOM 1928 C C . PRO B 1 86 ? -5.520 13.232 8.451 1.00 16.47 376 PRO B C 1
ATOM 1929 O O . PRO B 1 86 ? -4.536 13.948 8.660 1.00 17.00 376 PRO B O 1
ATOM 1933 N N . PRO B 1 87 ? -5.459 12.123 7.691 1.00 16.63 377 PRO B N 1
ATOM 1934 C CA . PRO B 1 87 ? -6.590 11.292 7.303 1.00 16.70 377 PRO B CA 1
ATOM 1935 C C . PRO B 1 87 ? -6.855 10.120 8.248 1.00 16.67 377 PRO B C 1
ATOM 1936 O O . PRO B 1 87 ? -7.582 9.194 7.878 1.00 17.11 377 PRO B O 1
ATOM 1940 N N . LEU B 1 88 ? -6.282 10.154 9.448 1.00 16.01 378 LEU B N 1
ATOM 1941 C CA . LEU B 1 88 ? -6.539 9.107 10.435 1.00 15.81 378 LEU B CA 1
ATOM 1942 C C . LEU B 1 88 ? -8.018 9.100 10.809 1.00 15.53 378 LEU B C 1
ATOM 1943 O O . LEU B 1 88 ? -8.609 10.147 11.059 1.00 15.90 378 LEU B O 1
ATOM 1948 N N . LEU B 1 89 ? -8.616 7.917 10.847 1.00 14.83 379 LEU B N 1
ATOM 1949 C CA . LEU B 1 89 ? -10.013 7.801 11.257 1.00 14.33 379 LEU B CA 1
ATOM 1950 C C . LEU B 1 89 ? -10.166 7.036 12.569 1.00 13.93 379 LEU B C 1
ATOM 1951 O O . LEU B 1 89 ? -9.243 6.359 13.008 1.00 13.28 379 LEU B O 1
ATOM 1956 N N . THR B 1 90 ? -11.336 7.163 13.194 1.00 13.63 380 THR B N 1
ATOM 1957 C CA . THR B 1 90 ? -11.603 6.506 14.480 1.00 13.30 380 THR B CA 1
ATOM 1958 C C . THR B 1 90 ? -11.329 4.996 14.421 1.00 13.31 380 THR B C 1
ATOM 1959 O O . THR B 1 90 ? -10.785 4.423 15.365 1.00 13.27 380 THR B O 1
ATOM 1963 N N . GLY B 1 91 ? -11.697 4.368 13.303 1.00 13.34 381 GLY B N 1
ATOM 1964 C CA . GLY B 1 91 ? -11.452 2.937 13.086 1.00 14.09 381 GLY B CA 1
ATOM 1965 C C . GLY B 1 91 ? -9.982 2.542 13.115 1.00 14.33 381 GLY B C 1
ATOM 1966 O O . GLY B 1 91 ? -9.638 1.429 13.524 1.00 15.24 381 GLY B O 1
ATOM 1967 N N . ASP B 1 92 ? -9.120 3.461 12.683 1.00 13.93 382 ASP B N 1
ATOM 1968 C CA . ASP B 1 92 ? -7.669 3.263 12.706 1.00 13.88 382 ASP B CA 1
ATOM 1969 C C . ASP B 1 92 ? -7.112 2.952 14.107 1.00 13.11 382 ASP B C 1
ATOM 1970 O O . ASP B 1 92 ? -6.006 2.422 14.224 1.00 13.46 382 ASP B O 1
ATOM 1975 N N . THR B 1 93 ? -7.873 3.282 15.155 1.00 11.85 383 THR B N 1
ATOM 1976 C CA . THR B 1 93 ? -7.410 3.084 16.547 1.00 11.14 383 THR B CA 1
ATOM 1977 C C . THR B 1 93 ? -7.931 1.810 17.198 1.00 11.18 383 THR B C 1
ATOM 1978 O O . THR B 1 93 ? -7.669 1.566 18.378 1.00 11.51 383 THR B O 1
ATOM 1982 N N . GLU B 1 94 ? -8.689 1.015 16.450 1.00 11.28 384 GLU B N 1
ATOM 1983 C CA . GLU B 1 94 ? -9.184 -0.259 16.970 1.00 11.60 384 GLU B CA 1
ATOM 1984 C C . GLU B 1 94 ? -8.030 -1.248 17.115 1.00 11.36 384 GLU B C 1
ATOM 1985 O O . GLU B 1 94 ? -7.228 -1.402 16.199 1.00 11.50 384 GLU B O 1
ATOM 1991 N N . PRO B 1 95 ? -7.926 -1.897 18.287 1.00 11.30 385 PRO B N 1
ATOM 1992 C CA . PRO B 1 95 ? -6.928 -2.927 18.544 1.00 11.17 385 PRO B CA 1
ATOM 1993 C C . PRO B 1 95 ? -7.131 -4.157 17.670 1.00 11.56 385 PRO B C 1
ATOM 1994 O O . PRO B 1 95 ? -8.237 -4.403 17.181 1.00 11.37 385 PRO B O 1
ATOM 1998 N N . ALA B 1 96 ? -6.068 -4.930 17.484 1.00 11.73 386 ALA B N 1
ATOM 1999 C CA . ALA B 1 96 ? -6.153 -6.167 16.727 1.00 11.85 386 ALA B CA 1
ATOM 2000 C C . ALA B 1 96 ? -6.945 -7.238 17.478 1.00 11.96 386 ALA B C 1
ATOM 2001 O O . ALA B 1 96 ? -7.359 -8.231 16.884 1.00 12.39 386 ALA B O 1
ATOM 2003 N N . PHE B 1 97 ? -7.149 -7.038 18.781 1.00 11.84 387 PHE B N 1
ATOM 2004 C CA . PHE B 1 97 ? -8.079 -7.884 19.537 1.00 12.51 387 PHE B CA 1
ATOM 2005 C C . PHE B 1 97 ? -9.487 -7.278 19.586 1.00 12.87 387 PHE B C 1
ATOM 2006 O O . PHE B 1 97 ? -10.346 -7.709 20.364 1.00 13.18 387 PHE B O 1
ATOM 2014 N N . HIS B 1 98 ? -9.704 -6.284 18.723 1.00 13.34 388 HIS B N 1
ATOM 2015 C CA . HIS B 1 98 ? -11.004 -5.615 18.544 1.00 14.00 388 HIS B CA 1
ATOM 2016 C C . HIS B 1 98 ? -11.609 -5.141 19.863 1.00 14.01 388 HIS B C 1
ATOM 2017 O O . HIS B 1 98 ? -10.973 -4.384 20.586 1.00 14.30 388 HIS B O 1
ATOM 2024 N N . ASN B 1 99 ? -12.831 -5.559 20.169 1.00 13.84 389 ASN B N 1
ATOM 2025 C CA . ASN B 1 99 ? -13.467 -5.124 21.415 1.00 14.48 389 ASN B CA 1
ATOM 2026 C C . ASN B 1 99 ? -13.413 -6.160 22.543 1.00 13.92 389 ASN B C 1
ATOM 2027 O O . ASN B 1 99 ? -14.249 -6.142 23.442 1.00 13.66 389 ASN B O 1
ATOM 2032 N N . ASP B 1 100 ? -12.413 -7.047 22.495 1.00 13.48 390 ASP B N 1
ATOM 2033 C CA . ASP B 1 100 ? -12.151 -7.981 23.589 1.00 13.58 390 ASP B CA 1
ATOM 2034 C C . ASP B 1 100 ? -11.711 -7.245 24.852 1.00 12.61 390 ASP B C 1
ATOM 2035 O O . ASP B 1 100 ? -11.131 -6.160 24.778 1.00 12.46 390 ASP B O 1
ATOM 2040 N N . VAL B 1 101 ? -12.012 -7.845 26.003 1.00 11.78 391 VAL B N 1
ATOM 2041 C CA . VAL B 1 101 ? -11.611 -7.322 27.298 1.00 11.03 391 VAL B CA 1
ATOM 2042 C C . VAL B 1 101 ? -10.254 -7.933 27.672 1.00 10.85 391 VAL B C 1
ATOM 2043 O O . VAL B 1 101 ? -10.130 -9.159 27.762 1.00 10.58 391 VAL B O 1
ATOM 2047 N N . VAL B 1 102 ? -9.249 -7.082 27.864 1.00 10.16 392 VAL B N 1
ATOM 2048 C CA . VAL B 1 102 ? -7.865 -7.532 28.039 1.00 10.30 392 VAL B CA 1
ATOM 2049 C C . VAL B 1 102 ? -7.188 -6.846 29.231 1.00 10.04 392 VAL B C 1
ATOM 2050 O O . VAL B 1 102 ? -7.767 -5.959 29.869 1.00 10.36 392 VAL B O 1
ATOM 2054 N N . THR B 1 103 ? -5.958 -7.270 29.508 1.00 10.22 393 THR B N 1
ATOM 2055 C CA . THR B 1 103 ? -5.111 -6.642 30.504 1.00 10.36 393 THR B CA 1
ATOM 2056 C C . THR B 1 103 ? -3.759 -6.363 29.840 1.00 10.38 393 THR B C 1
ATOM 2057 O O . THR B 1 103 ? -2.745 -6.970 30.182 1.00 10.62 393 THR B O 1
ATOM 2061 N N . TYR B 1 104 ? -3.771 -5.462 28.856 1.00 9.80 394 TYR B N 1
ATOM 2062 C CA . TYR B 1 104 ? -2.636 -5.306 27.940 1.00 9.68 394 TYR B CA 1
ATOM 2063 C C . TYR B 1 104 ? -1.785 -4.096 28.277 1.00 9.35 394 TYR B C 1
ATOM 2064 O O . TYR B 1 104 ? -2.313 -3.005 28.485 1.00 9.49 394 TYR B O 1
ATOM 2073 N N . GLY B 1 105 ? -0.467 -4.302 28.306 1.00 9.55 395 GLY B N 1
ATOM 2074 C CA . GLY B 1 105 ? 0.489 -3.215 28.486 1.00 9.86 395 GLY B CA 1
ATOM 2075 C C . GLY B 1 105 ? 0.434 -2.648 29.885 1.00 10.08 395 GLY B C 1
ATOM 2076 O O . GLY B 1 105 ? 0.589 -1.437 30.082 1.00 10.93 395 GLY B O 1
ATOM 2077 N N . ALA B 1 106 ? 0.208 -3.529 30.854 1.00 10.23 396 ALA B N 1
ATOM 2078 C CA . ALA B 1 106 ? 0.068 -3.130 32.245 1.00 9.81 396 ALA B CA 1
ATOM 2079 C C . ALA B 1 106 ? 1.381 -2.568 32.763 1.00 10.18 396 ALA B C 1
ATOM 2080 O O . ALA B 1 106 ? 2.446 -3.141 32.536 1.00 10.62 396 ALA B O 1
ATOM 2082 N N . GLN B 1 107 ? 1.296 -1.433 33.443 1.00 10.71 397 GLN B N 1
ATOM 2083 C CA . GLN B 1 107 ? 2.480 -0.680 33.840 1.00 11.19 397 GLN B CA 1
ATOM 2084 C C . GLN B 1 107 ? 2.211 0.079 35.136 1.00 11.56 397 GLN B C 1
ATOM 2085 O O . GLN B 1 107 ? 1.076 0.094 35.627 1.00 11.39 397 GLN B O 1
ATOM 2091 N N . THR B 1 108 ? 3.257 0.699 35.685 1.00 11.87 398 THR B N 1
ATOM 2092 C CA . THR B 1 108 ? 3.130 1.587 36.841 1.00 12.84 398 THR B CA 1
ATOM 2093 C C . THR B 1 108 ? 2.994 3.026 36.370 1.00 12.74 398 THR B C 1
ATOM 2094 O O . THR B 1 108 ? 3.740 3.474 35.493 1.00 13.56 398 THR B O 1
ATOM 2098 N N . VAL B 1 109 ? 2.047 3.755 36.950 1.00 11.87 399 VAL B N 1
ATOM 2099 C CA . VAL B 1 109 ? 1.989 5.209 36.766 1.00 11.79 399 VAL B CA 1
ATOM 2100 C C . VAL B 1 109 ? 1.942 5.914 38.125 1.00 11.40 399 VAL B C 1
ATOM 2101 O O . VAL B 1 109 ? 1.149 5.553 38.987 1.00 11.75 399 VAL B O 1
ATOM 2105 N N . ALA B 1 110 ? 2.811 6.905 38.320 1.00 10.72 400 ALA B N 1
ATOM 2106 C CA . ALA B 1 110 ? 2.832 7.656 39.581 1.00 10.65 400 ALA B CA 1
ATOM 2107 C C . ALA B 1 110 ? 2.008 8.919 39.429 1.00 10.71 400 ALA B C 1
ATOM 2108 O O . ALA B 1 110 ? 2.330 9.777 38.605 1.00 10.32 400 ALA B O 1
ATOM 2110 N N . ILE B 1 111 ? 0.954 9.029 40.231 1.00 9.92 401 ILE B N 1
ATOM 2111 C CA . ILE B 1 111 ? 0.034 10.161 40.161 1.00 9.97 401 ILE B CA 1
ATOM 2112 C C . ILE B 1 111 ? 0.100 10.974 41.449 1.00 10.23 401 ILE B C 1
ATOM 2113 O O . ILE B 1 111 ? -0.042 10.429 42.543 1.00 10.42 401 ILE B O 1
ATOM 2118 N N . GLY B 1 112 ? 0.316 12.281 41.307 1.00 10.75 402 GLY B N 1
ATOM 2119 C CA . GLY B 1 112 ? 0.433 13.179 42.451 1.00 11.31 402 GLY B CA 1
ATOM 2120 C C . GLY B 1 112 ? -0.918 13.646 42.958 1.00 11.79 402 GLY B C 1
ATOM 2121 O O . GLY B 1 112 ? -1.645 14.354 42.255 1.00 12.40 402 GLY B O 1
ATOM 2122 N N . LEU B 1 113 ? -1.254 13.241 44.178 1.00 12.14 403 LEU B N 1
ATOM 2123 C CA . LEU B 1 113 ? -2.524 13.602 44.785 1.00 12.52 403 LEU B CA 1
ATOM 2124 C C . LEU B 1 113 ? -2.295 14.710 45.788 1.00 13.70 403 LEU B C 1
ATOM 2125 O O . LEU B 1 113 ? -1.408 14.609 46.634 1.00 13.19 403 LEU B O 1
ATOM 2130 N N . SER B 1 114 ? -3.091 15.769 45.682 1.00 14.75 404 SER B N 1
ATOM 2131 C CA . SER B 1 114 ? -2.977 16.910 46.584 1.00 16.16 404 SER B CA 1
ATOM 2132 C C . SER B 1 114 ? -4.315 17.604 46.785 1.00 17.16 404 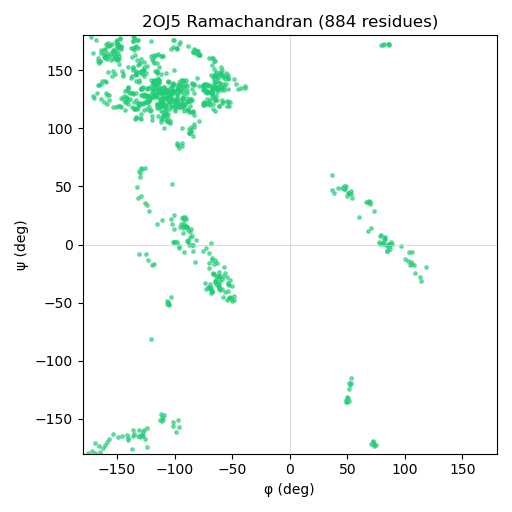SER B C 1
ATOM 2133 O O . SER B 1 114 ? -5.305 17.278 46.129 1.00 16.38 404 SER B O 1
ATOM 2136 N N . SER B 1 115 ? -4.341 18.565 47.698 1.00 18.53 405 SER B N 1
ATOM 2137 C CA . SER B 1 115 ? -5.475 19.459 47.795 1.00 20.62 405 SER B CA 1
ATOM 2138 C C . SER B 1 115 ? -4.980 20.891 47.895 1.00 21.78 405 SER B C 1
ATOM 2139 O O . SER B 1 115 ? -5.394 21.664 48.789 1.00 22.40 405 SER B O 1
ATOM 2142 N N . GLY B 1 116 ? -4.076 21.235 46.962 1.00 22.56 406 GLY B N 1
ATOM 2143 C CA . GLY B 1 116 ? -3.572 22.600 46.859 1.00 23.47 406 GLY B CA 1
ATOM 2144 C C . GLY B 1 116 ? -2.125 22.701 47.307 1.00 23.79 406 GLY B C 1
ATOM 2145 O O . GLY B 1 116 ? -1.405 23.610 46.904 1.00 24.56 406 GLY B O 1
ATOM 2146 N N . GLY B 1 117 ? -1.696 21.765 48.146 1.00 23.66 407 GLY B N 1
ATOM 2147 C CA . GLY B 1 117 ? -0.323 21.755 48.632 1.00 23.23 407 GLY B CA 1
ATOM 2148 C C . GLY B 1 117 ? 0.563 20.752 47.922 1.00 22.92 407 GLY B C 1
ATOM 2149 O O . GLY B 1 117 ? 0.288 20.347 46.786 1.00 23.19 407 GLY B O 1
ATOM 2150 N N . THR B 1 118 ? 1.630 20.351 48.606 1.00 22.42 408 THR B N 1
ATOM 2151 C CA . THR B 1 118 ? 2.591 19.407 48.065 1.00 21.94 408 THR B CA 1
ATOM 2152 C C . THR B 1 118 ? 1.940 18.046 47.810 1.00 20.49 408 THR B C 1
ATOM 2153 O O . THR B 1 118 ? 1.335 17.456 48.712 1.00 20.27 408 THR B O 1
ATOM 2157 N N . PRO B 1 119 ? 2.037 17.561 46.560 1.00 19.60 409 PRO B N 1
ATOM 2158 C CA . PRO B 1 119 ? 1.450 16.277 46.167 1.00 18.55 409 PRO B CA 1
ATOM 2159 C C . PRO B 1 119 ? 2.113 15.106 46.883 1.00 17.73 409 PRO B C 1
ATOM 2160 O O . PRO B 1 119 ? 3.317 15.142 47.147 1.00 18.04 409 PRO B O 1
ATOM 2164 N N . GLN B 1 120 ? 1.315 14.093 47.204 1.00 16.96 410 GLN B N 1
ATOM 2165 C CA . GLN B 1 120 ? 1.817 12.773 47.552 1.00 16.52 410 GLN B CA 1
ATOM 2166 C C . GLN B 1 120 ? 1.649 11.876 46.329 1.00 15.82 410 GLN B C 1
ATOM 2167 O O . GLN B 1 120 ? 0.550 11.768 45.782 1.00 14.99 410 GLN B O 1
ATOM 2173 N N . TYR B 1 121 ? 2.737 11.247 45.888 1.00 15.22 411 TYR B N 1
ATOM 2174 C CA . TYR B 1 121 ? 2.697 10.461 44.652 1.00 15.01 411 TYR B CA 1
ATOM 2175 C C . TYR B 1 121 ? 2.362 9.002 44.919 1.00 15.17 411 TYR B C 1
ATOM 2176 O O . TYR B 1 121 ? 3.064 8.317 45.655 1.00 15.14 411 TYR B O 1
ATOM 2185 N N . MET B 1 122 ? 1.267 8.554 44.309 1.00 14.30 412 MET B N 1
ATOM 2186 C CA . MET B 1 122 ? 0.776 7.188 44.441 1.00 14.31 412 MET B CA 1
ATOM 2187 C C . MET B 1 122 ? 1.153 6.413 43.196 1.00 13.35 412 MET B C 1
ATOM 2188 O O . MET B 1 122 ? 0.879 6.855 42.079 1.00 12.77 412 MET B O 1
ATOM 2193 N N A SER B 1 123 ? 1.821 5.286 43.387 0.60 13.89 413 SER B N 1
ATOM 2194 N N B SER B 1 123 ? 1.745 5.236 43.376 0.40 13.96 413 SER B N 1
ATOM 2195 C CA A SER B 1 123 ? 2.108 4.392 42.284 0.60 13.44 413 SER B CA 1
ATOM 2196 C CA B SER B 1 123 ? 2.150 4.399 42.242 0.40 13.52 413 SER B CA 1
ATOM 2197 C C A SER B 1 123 ? 0.859 3.568 42.040 0.60 12.86 413 SER B C 1
ATOM 2198 C C B SER B 1 123 ? 1.055 3.413 41.830 0.40 12.99 413 SER B C 1
ATOM 2199 O O A SER B 1 123 ? 0.502 2.719 42.853 0.60 12.81 413 SER B O 1
ATOM 2200 O O B SER B 1 123 ? 1.021 2.275 42.297 0.40 13.09 413 SER B O 1
ATOM 2205 N N . LYS B 1 124 ? 0.173 3.860 40.941 1.00 11.39 414 LYS B N 1
ATOM 2206 C CA . LYS B 1 124 ? -0.998 3.089 40.536 1.00 10.78 414 LYS B CA 1
ATOM 2207 C C . LYS B 1 124 ? -0.679 2.220 39.313 1.00 10.54 414 LYS B C 1
ATOM 2208 O O . LYS B 1 124 ? 0.374 2.372 38.687 1.00 10.65 414 LYS B O 1
ATOM 2214 N N . ASN B 1 125 ? -1.598 1.315 38.991 1.00 9.67 415 ASN B N 1
ATOM 2215 C CA . ASN B 1 125 ? -1.406 0.278 37.972 1.00 9.52 415 ASN B CA 1
ATOM 2216 C C . ASN B 1 125 ? -2.345 0.602 36.807 1.00 9.64 415 ASN B C 1
ATOM 2217 O O . ASN B 1 125 ? -3.567 0.674 36.985 1.00 9.54 415 ASN B O 1
ATOM 2222 N N . LEU B 1 126 ? -1.787 0.841 35.627 1.00 9.41 416 LEU B N 1
ATOM 2223 C CA . LEU B 1 126 ? -2.605 1.199 34.468 1.00 8.92 416 LEU B CA 1
ATOM 2224 C C . LEU B 1 126 ? -2.454 0.173 33.354 1.00 8.67 416 LEU B C 1
ATOM 2225 O O . LEU B 1 126 ? -1.361 -0.323 33.102 1.00 8.57 416 LEU B O 1
ATOM 2230 N N . TRP B 1 127 ? -3.567 -0.154 32.697 1.00 8.07 417 TRP B N 1
ATOM 2231 C CA . TRP B 1 127 ? -3.522 -1.033 31.529 1.00 8.75 417 TRP B CA 1
ATOM 2232 C C . TRP B 1 127 ? -4.597 -0.716 30.494 1.00 8.42 417 TRP B C 1
ATOM 2233 O O . TRP B 1 127 ? -5.636 -0.148 30.819 1.00 8.51 417 TRP B O 1
ATOM 2244 N N . VAL B 1 128 ? -4.337 -1.078 29.243 1.00 8.59 418 VAL B N 1
ATOM 2245 C CA . VAL B 1 128 ? -5.378 -1.058 28.233 1.00 9.30 418 VAL B CA 1
ATOM 2246 C C . VAL B 1 128 ? -6.379 -2.171 28.561 1.00 9.68 418 VAL B C 1
ATOM 2247 O O . VAL B 1 128 ? -6.001 -3.337 28.701 1.00 9.93 418 VAL B O 1
ATOM 2251 N N . GLU B 1 129 ? -7.650 -1.804 28.703 1.00 10.15 419 GLU B N 1
ATOM 2252 C CA . GLU B 1 129 ? -8.684 -2.789 29.042 1.00 10.88 419 GLU B CA 1
ATOM 2253 C C . GLU B 1 129 ? -9.603 -3.137 27.878 1.00 10.80 419 GLU B C 1
ATOM 2254 O O . GLU B 1 129 ? -9.858 -4.315 27.614 1.00 10.53 419 GLU B O 1
ATOM 2260 N N . GLN B 1 130 ? -10.121 -2.122 27.193 1.00 10.62 420 GLN B N 1
ATOM 2261 C CA . GLN B 1 130 ? -11.080 -2.365 26.120 1.00 10.99 420 GLN B CA 1
ATOM 2262 C C . GLN B 1 130 ? -11.318 -1.143 25.241 1.00 11.20 420 GLN B C 1
ATOM 2263 O O . GLN B 1 130 ? -11.445 -0.020 25.736 1.00 11.37 420 GLN B O 1
ATOM 2269 N N . TRP B 1 131 ? -11.368 -1.392 23.933 1.00 11.18 421 TRP B N 1
ATOM 2270 C CA . TRP B 1 131 ? -11.778 -0.415 22.931 1.00 11.44 421 TRP B CA 1
ATOM 2271 C C . TRP B 1 131 ? -13.194 -0.758 22.492 1.00 12.11 421 TRP B C 1
ATOM 2272 O O . TRP B 1 131 ? -13.489 -1.909 22.158 1.00 12.08 421 TRP B O 1
ATOM 2283 N N . GLN B 1 132 ? -14.066 0.244 22.491 1.00 13.02 422 GLN B N 1
ATOM 2284 C CA . GLN B 1 132 ? -15.458 0.059 22.078 1.00 14.39 422 GLN B CA 1
ATOM 2285 C C . GLN B 1 132 ? -15.998 1.307 21.389 1.00 14.16 422 GLN B C 1
ATOM 2286 O O . GLN B 1 132 ? -15.948 2.406 21.944 1.00 13.42 422 GLN B O 1
ATOM 2292 N N . ASP B 1 133 ? -16.524 1.124 20.179 1.00 14.83 423 ASP B N 1
ATOM 2293 C CA . ASP B 1 133 ? -17.082 2.228 19.391 1.00 15.35 423 ASP B CA 1
ATOM 2294 C C . ASP B 1 133 ? -16.213 3.486 19.476 1.00 14.60 423 ASP B C 1
ATOM 2295 O O . ASP B 1 133 ? -16.715 4.580 19.738 1.00 15.10 423 ASP B O 1
ATOM 2300 N N . GLY B 1 134 ? -14.909 3.321 19.271 1.00 13.49 424 GLY B N 1
ATOM 2301 C CA . GLY B 1 134 ? -13.988 4.462 19.196 1.00 12.45 424 GLY B CA 1
ATOM 2302 C C . GLY B 1 134 ? -13.508 5.030 20.521 1.00 11.94 424 GLY B C 1
ATOM 2303 O O . GLY B 1 134 ? -12.795 6.028 20.542 1.00 12.10 424 GLY B O 1
ATOM 2304 N N . VAL B 1 135 ? -13.903 4.408 21.630 1.00 11.04 425 VAL B N 1
ATOM 2305 C CA . VAL B 1 135 ? -13.456 4.838 22.953 1.00 10.54 425 VAL B CA 1
ATOM 2306 C C . VAL B 1 135 ? -12.513 3.798 23.538 1.00 10.23 425 VAL B C 1
ATOM 2307 O O . VAL B 1 135 ? -12.885 2.630 23.674 1.00 10.19 425 VAL B O 1
ATOM 2311 N N . LEU B 1 136 ? -11.294 4.220 23.868 1.00 10.10 426 LEU B N 1
ATOM 2312 C CA . LEU B 1 136 ? -10.318 3.341 24.504 1.00 9.92 426 LEU B CA 1
ATOM 2313 C C . LEU B 1 136 ? -10.385 3.477 26.020 1.00 9.91 426 LEU B C 1
ATOM 2314 O O . LEU B 1 136 ? -10.194 4.566 26.567 1.00 10.18 426 LEU B O 1
ATOM 2319 N N . ARG B 1 137 ? -10.666 2.363 26.696 1.00 10.51 427 ARG B N 1
ATOM 2320 C CA . ARG B 1 137 ? -10.762 2.358 28.150 1.00 10.83 427 ARG B CA 1
ATOM 2321 C C . ARG B 1 137 ? -9.504 1.793 28.813 1.00 10.67 427 ARG B C 1
ATOM 2322 O O . ARG B 1 137 ? -9.071 0.664 28.524 1.00 10.14 427 ARG B O 1
ATOM 2330 N N . LEU B 1 138 ? -8.918 2.604 29.688 1.00 9.72 428 LEU B N 1
ATOM 2331 C CA . LEU B 1 138 ? -7.743 2.215 30.457 1.00 9.99 428 LEU B CA 1
ATOM 2332 C C . LEU B 1 138 ? -8.140 2.030 31.914 1.00 10.24 428 LEU B C 1
ATOM 2333 O O . LEU B 1 138 ? -8.810 2.885 32.489 1.00 10.67 428 LEU B O 1
ATOM 2338 N N . ARG B 1 139 ? -7.748 0.912 32.511 1.00 10.03 429 ARG B N 1
ATOM 2339 C CA . ARG B 1 139 ? -7.966 0.740 33.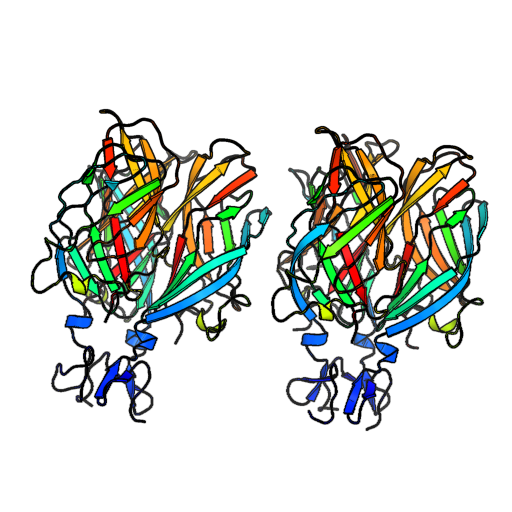941 1.00 10.50 429 ARG B CA 1
ATOM 2340 C C . ARG B 1 139 ? -6.851 1.409 34.716 1.00 10.39 429 ARG B C 1
ATOM 2341 O O . ARG B 1 139 ? -5.680 1.306 34.349 1.00 9.63 429 ARG B O 1
ATOM 2349 N N . VAL B 1 140 ? -7.222 2.096 35.795 1.00 10.05 430 VAL B N 1
ATOM 2350 C CA . VAL B 1 140 ? -6.246 2.657 36.721 1.00 10.77 430 VAL B CA 1
ATOM 2351 C C . VAL B 1 140 ? -6.630 2.255 38.140 1.00 11.02 430 VAL B C 1
ATOM 2352 O O . VAL B 1 140 ? -7.633 2.728 38.672 1.00 10.58 430 VAL B O 1
ATOM 2356 N N . GLU B 1 141 ? -5.848 1.365 38.742 1.00 11.41 431 GLU B N 1
ATOM 2357 C CA . GLU B 1 141 ? -6.178 0.850 40.072 1.00 12.13 431 GLU B CA 1
ATOM 2358 C C . GLU B 1 141 ? -4.944 0.558 40.909 1.00 12.41 431 GLU B C 1
ATOM 2359 O O . GLU B 1 141 ? -3.825 0.565 40.397 1.00 11.70 431 GLU B O 1
ATOM 2365 N N . GLY B 1 142 ? -5.154 0.314 42.202 1.00 12.91 432 GLY B N 1
ATOM 2366 C CA . GLY B 1 142 ? -4.076 -0.124 43.086 1.00 14.07 432 GLY B CA 1
ATOM 2367 C C . GLY B 1 142 ? -3.192 0.991 43.616 1.00 14.92 432 GLY B C 1
ATOM 2368 O O . GLY B 1 142 ? -3.321 2.147 43.219 1.00 14.69 432 GLY B O 1
ATOM 2369 N N . GLY B 1 143 ? -2.301 0.642 44.537 1.00 15.62 433 GLY B N 1
ATOM 2370 C CA . GLY B 1 143 ? -1.367 1.611 45.100 1.00 16.64 433 GLY B CA 1
ATOM 2371 C C . GLY B 1 143 ? -1.898 2.397 46.283 1.00 17.66 433 GLY B C 1
ATOM 2372 O O . GLY B 1 143 ? -1.185 3.234 46.844 1.00 17.64 433 GLY B O 1
ATOM 2373 N N . GLY B 1 144 ? -3.141 2.130 46.669 1.00 18.66 434 GLY B N 1
ATOM 2374 C CA . GLY B 1 144 ? -3.768 2.842 47.780 1.00 20.33 434 GLY B CA 1
ATOM 2375 C C . GLY B 1 144 ? -4.139 4.266 47.410 1.00 21.26 434 GLY B C 1
ATOM 2376 O O . GLY B 1 144 ? -4.026 4.667 46.243 1.00 21.81 434 GLY B O 1
ATOM 2377 N N . SER B 1 145 ? -4.591 5.034 48.399 1.00 21.91 435 SER B N 1
ATOM 2378 C CA . SER B 1 145 ? -4.955 6.431 48.166 1.00 22.28 435 SER B CA 1
ATOM 2379 C C . SER B 1 145 ? -4.840 7.277 49.424 1.00 22.19 435 SER B C 1
ATOM 2380 O O . SER B 1 145 ? -4.587 6.769 50.519 1.00 22.53 435 SER B O 1
ATOM 2383 N N . ILE B 1 146 ? -5.015 8.581 49.241 1.00 21.94 436 ILE B N 1
ATOM 2384 C CA . ILE B 1 146 ? -5.228 9.517 50.335 1.00 21.25 436 ILE B CA 1
ATOM 2385 C C . ILE B 1 146 ? -6.425 10.408 50.005 1.00 20.75 436 ILE B C 1
ATOM 2386 O O . ILE B 1 146 ? -6.918 10.410 48.874 1.00 20.62 436 ILE B O 1
ATOM 2391 N N . THR B 1 147 ? -6.883 11.164 50.998 1.00 20.23 437 THR B N 1
ATOM 2392 C CA . THR B 1 147 ? -7.873 12.212 50.782 1.00 19.64 437 THR B CA 1
ATOM 2393 C C . THR B 1 147 ? -7.269 13.317 49.915 1.00 18.44 437 THR B C 1
ATOM 2394 O O . THR B 1 147 ? -6.196 13.834 50.223 1.00 18.52 437 THR B O 1
ATOM 2398 N N . HIS B 1 148 ? -7.953 13.667 48.828 1.00 17.37 438 HIS B N 1
ATOM 2399 C CA . HIS B 1 148 ? -7.412 14.622 47.856 1.00 16.20 438 HIS B CA 1
ATOM 2400 C C . HIS B 1 148 ? -8.512 15.213 46.976 1.00 15.98 438 HIS B C 1
ATOM 2401 O O . HIS B 1 148 ? -9.608 14.652 46.868 1.00 16.41 438 HIS B O 1
ATOM 2408 N N . SER B 1 149 ? -8.214 16.345 46.349 1.00 15.71 439 SER B N 1
ATOM 2409 C CA . SER B 1 149 ? -9.164 17.022 45.473 1.00 15.26 439 SER B CA 1
ATOM 2410 C C . SER B 1 149 ? -8.580 17.218 44.069 1.00 14.21 439 SER B C 1
ATOM 2411 O O . SER B 1 149 ? -9.302 17.547 43.121 1.00 13.77 439 SER B O 1
ATOM 2414 N N . ASN B 1 150 ? -7.267 17.020 43.947 1.00 14.40 440 ASN B N 1
ATOM 2415 C CA . ASN B 1 150 ? -6.560 17.274 42.691 1.00 14.06 440 ASN B CA 1
ATOM 2416 C C . ASN B 1 150 ? -5.561 16.164 42.380 1.00 13.12 440 ASN B C 1
ATOM 2417 O O . ASN B 1 150 ? -4.945 15.603 43.280 1.00 12.56 440 ASN B O 1
ATOM 2422 N N . SER B 1 151 ? -5.401 15.860 41.099 1.00 12.59 441 SER B N 1
ATOM 2423 C CA . SER B 1 151 ? -4.459 14.831 40.676 1.00 12.27 441 SER B CA 1
ATOM 2424 C C . SER B 1 151 ? -3.521 15.325 39.584 1.00 12.23 441 SER B C 1
ATOM 2425 O O . SER B 1 151 ? -3.943 15.961 38.615 1.00 12.24 441 SER B O 1
ATOM 2428 N N . LYS B 1 152 ? -2.240 15.029 39.762 1.00 11.87 442 LYS B N 1
ATOM 2429 C CA . LYS B 1 152 ? -1.223 15.387 38.794 1.00 11.54 442 LYS B CA 1
ATOM 2430 C C . LYS B 1 152 ? -0.768 14.128 38.074 1.00 10.85 442 LYS B C 1
ATOM 2431 O O . LYS B 1 152 ? -0.070 13.289 38.649 1.00 10.04 442 LYS B O 1
ATOM 2437 N N . TRP B 1 153 ? -1.182 13.989 36.819 1.00 9.90 443 TRP B N 1
ATOM 2438 C CA . TRP B 1 153 ? -0.889 12.785 36.053 1.00 9.56 443 TRP B CA 1
ATOM 2439 C C . TRP B 1 153 ? 0.400 12.948 35.249 1.00 9.35 443 TRP B C 1
ATOM 2440 O O . TRP B 1 153 ? 0.663 14.014 34.692 1.00 9.42 443 TRP B O 1
ATOM 2451 N N . PRO B 1 154 ? 1.210 11.883 35.180 1.00 8.83 444 PRO B N 1
ATOM 2452 C CA . PRO B 1 154 ? 2.442 11.973 34.423 1.00 9.05 444 PRO B CA 1
ATOM 2453 C C . PRO B 1 154 ? 2.151 11.836 32.933 1.00 8.64 444 PRO B C 1
ATOM 2454 O O . PRO B 1 154 ? 1.068 11.394 32.555 1.00 9.04 444 PRO B O 1
ATOM 2458 N N . ALA B 1 155 ? 3.113 12.215 32.096 1.00 8.88 445 ALA B N 1
ATOM 2459 C CA . ALA B 1 155 ? 3.114 11.784 30.705 1.00 8.80 445 ALA B CA 1
ATOM 2460 C C . ALA B 1 155 ? 3.098 10.257 30.659 1.00 9.22 445 ALA B C 1
ATOM 2461 O O . ALA B 1 155 ? 3.860 9.613 31.374 1.00 8.64 445 ALA B O 1
ATOM 2463 N N . MET B 1 156 ? 2.218 9.691 29.831 1.00 9.50 446 MET B N 1
ATOM 2464 C CA . MET B 1 156 ? 2.052 8.235 29.724 1.00 10.53 446 MET B CA 1
ATOM 2465 C C . MET B 1 156 ? 1.940 7.845 28.254 1.00 10.71 446 MET B C 1
ATOM 2466 O O . MET B 1 156 ? 1.163 8.443 27.514 1.00 10.67 446 MET B O 1
ATOM 2471 N N . THR B 1 157 ? 2.717 6.851 27.825 1.00 10.94 447 THR B N 1
ATOM 2472 C CA . THR B 1 157 ? 2.522 6.277 26.494 1.00 10.78 447 THR B CA 1
ATOM 2473 C C . THR B 1 157 ? 1.700 5.002 26.589 1.00 11.26 447 THR B C 1
ATOM 2474 O O . THR B 1 157 ? 2.009 4.106 27.377 1.00 11.16 447 THR B O 1
ATOM 2478 N N . VAL B 1 158 ? 0.651 4.941 25.778 1.00 10.71 448 VAL B N 1
ATOM 2479 C CA . VAL B 1 158 ? -0.250 3.800 25.720 1.00 11.56 448 VAL B CA 1
ATOM 2480 C C . VAL B 1 158 ? -0.097 3.127 24.363 1.00 10.83 448 VAL B C 1
ATOM 2481 O O . VAL B 1 158 ? -0.225 3.773 23.329 1.00 11.17 448 VAL B O 1
ATOM 2485 N N . SER B 1 159 ? 0.184 1.829 24.371 1.00 9.69 449 SER B N 1
ATOM 2486 C CA . SER B 1 159 ? 0.508 1.118 23.143 1.00 9.59 449 SER B CA 1
ATOM 2487 C C . SER B 1 159 ? -0.271 -0.191 23.063 1.00 9.22 449 SER B C 1
ATOM 2488 O O . SER B 1 159 ? -0.563 -0.807 24.086 1.00 9.31 449 SER B O 1
ATOM 2491 N N . TYR B 1 160 ? -0.620 -0.600 21.845 1.00 9.30 450 TYR B N 1
ATOM 2492 C CA . TYR B 1 160 ? -1.250 -1.902 21.618 1.00 8.91 450 TYR B CA 1
ATOM 2493 C C . TYR B 1 160 ? -1.202 -2.286 20.137 1.00 9.02 450 TYR B C 1
ATOM 2494 O O . TYR B 1 160 ? -1.055 -1.419 19.271 1.00 8.07 450 TYR B O 1
ATOM 2503 N N . PRO B 1 161 ? -1.316 -3.593 19.843 1.00 9.28 451 PRO B N 1
ATOM 2504 C CA . PRO B 1 161 ? -1.394 -4.039 18.450 1.00 9.44 451 PRO B CA 1
ATOM 2505 C C . PRO B 1 161 ? -2.654 -3.528 17.757 1.00 9.85 451 PRO B C 1
ATOM 2506 O O . PRO B 1 161 ? -3.753 -3.589 18.325 1.00 9.28 451 PRO B O 1
ATOM 2510 N N . ARG B 1 162 ? -2.472 -3.046 16.532 1.00 10.00 452 ARG B N 1
ATOM 2511 C CA . ARG B 1 162 ? -3.474 -2.286 15.807 1.00 11.12 452 ARG B CA 1
ATOM 2512 C C . ARG B 1 162 ? -4.175 -3.178 14.781 1.00 11.29 452 ARG B C 1
ATOM 2513 O O . ARG B 1 162 ? -3.535 -3.999 14.118 1.00 11.26 452 ARG B O 1
ATOM 2521 N N . SER B 1 163 ? -5.491 -3.023 14.664 1.00 12.34 453 SER B N 1
ATOM 2522 C CA . SER B 1 163 ? -6.284 -3.812 13.723 1.00 13.61 453 SER B CA 1
ATOM 2523 C C . SER B 1 163 ? -5.825 -3.570 12.285 1.00 13.90 453 SER B C 1
ATOM 2524 O O . SER B 1 163 ? -5.395 -2.464 11.942 1.00 13.08 453 SER B O 1
ATOM 2527 N N . PHE B 1 164 ? -5.914 -4.604 11.451 1.00 15.34 454 PHE B N 1
ATOM 2528 C CA . PHE B 1 164 ? -5.584 -4.471 10.024 1.00 18.03 454 PHE B CA 1
ATOM 2529 C C . PHE B 1 164 ? -6.643 -5.043 9.066 1.00 20.68 454 PHE B C 1
ATOM 2530 O O . PHE B 1 164 ? -6.553 -4.857 7.848 1.00 21.32 454 PHE B O 1
ATOM 2538 N N . THR B 1 165 ? -7.638 -5.735 9.619 1.00 23.54 455 THR B N 1
ATOM 2539 C CA . THR B 1 165 ? -8.850 -6.097 8.871 1.00 26.46 455 THR B CA 1
ATOM 2540 C C . THR B 1 165 ? -10.103 -6.017 9.747 1.00 27.41 455 THR B C 1
ATOM 2541 O O . THR B 1 165 ? -10.049 -5.557 10.889 1.00 28.00 455 THR B O 1
ATOM 2546 N N . SER C 1 3 ? 2.892 -19.591 -1.424 1.00 29.35 293 SER C N 1
ATOM 2547 C CA . SER C 1 3 ? 3.577 -19.985 -2.690 1.00 29.14 293 SER C CA 1
ATOM 2548 C C . SER C 1 3 ? 4.958 -20.568 -2.388 1.00 28.71 293 SER C C 1
ATOM 2549 O O . SER C 1 3 ? 5.570 -20.216 -1.381 1.00 28.74 293 SER C O 1
ATOM 2552 N N . PRO C 1 4 ? 5.453 -21.468 -3.261 1.00 28.10 294 PRO C N 1
ATOM 2553 C CA . PRO C 1 4 ? 6.750 -22.110 -3.037 1.00 27.35 294 PRO C CA 1
ATOM 2554 C C . PRO C 1 4 ? 7.911 -21.133 -3.206 1.00 26.23 294 PRO C C 1
ATOM 2555 O O . PRO C 1 4 ? 9.062 -21.481 -2.931 1.00 26.50 294 PRO C O 1
ATOM 2559 N N . ASN C 1 5 ? 7.601 -19.921 -3.660 1.00 24.67 295 ASN C N 1
ATOM 2560 C CA . ASN C 1 5 ? 8.617 -18.907 -3.911 1.00 23.11 295 ASN C CA 1
ATOM 2561 C C . ASN C 1 5 ? 8.445 -17.713 -2.972 1.00 21.86 295 ASN C C 1
ATOM 2562 O O . ASN C 1 5 ? 8.973 -16.620 -3.214 1.00 21.64 295 ASN C O 1
ATOM 2567 N N . LEU C 1 6 ? 7.696 -17.950 -1.899 1.00 20.29 296 LEU C N 1
ATOM 2568 C CA . LEU C 1 6 ? 7.544 -17.005 -0.806 1.00 18.54 296 LEU C CA 1
ATOM 2569 C C . LEU C 1 6 ? 7.956 -17.692 0.489 1.00 17.94 296 LEU C C 1
ATOM 2570 O O . LEU C 1 6 ? 7.873 -18.917 0.604 1.00 17.77 296 LEU C O 1
ATOM 2575 N N . ARG C 1 7 ? 8.405 -16.904 1.459 1.00 16.78 297 ARG C N 1
ATOM 2576 C CA . ARG C 1 7 ? 8.825 -17.454 2.743 1.00 16.39 297 ARG C CA 1
ATOM 2577 C C . ARG C 1 7 ? 8.200 -16.677 3.888 1.00 15.72 297 ARG C C 1
ATOM 2578 O O . ARG C 1 7 ? 8.375 -15.464 3.992 1.00 15.63 297 ARG C O 1
ATOM 2586 N N . TYR C 1 8 ? 7.454 -17.383 4.733 1.00 15.12 298 TYR C N 1
ATOM 2587 C CA . TYR C 1 8 ? 6.924 -16.810 5.966 1.00 14.15 298 TYR C CA 1
ATOM 2588 C C . TYR C 1 8 ? 7.958 -15.876 6.606 1.00 13.96 298 TYR C C 1
ATOM 2589 O O . TYR C 1 8 ? 9.128 -16.241 6.716 1.00 13.90 298 TYR C O 1
ATOM 2598 N N . PRO C 1 9 ? 7.535 -14.674 7.054 1.00 13.73 299 PRO C N 1
ATOM 2599 C CA . PRO C 1 9 ? 6.193 -14.074 7.118 1.00 13.35 299 PRO C CA 1
ATOM 2600 C C . PRO C 1 9 ? 5.606 -13.560 5.799 1.00 12.41 299 PRO C C 1
ATOM 2601 O O . PRO C 1 9 ? 4.463 -13.117 5.781 1.00 12.52 299 PRO C O 1
ATOM 2605 N N . ILE C 1 10 ? 6.373 -13.588 4.716 1.00 11.88 300 ILE C N 1
ATOM 2606 C CA . ILE C 1 10 ? 5.807 -13.234 3.420 1.00 11.65 300 ILE C CA 1
ATOM 2607 C C . ILE C 1 10 ? 4.928 -14.391 2.945 1.00 12.29 300 ILE C C 1
ATOM 2608 O O . ILE C 1 10 ? 5.294 -15.557 3.100 1.00 12.21 300 ILE C O 1
ATOM 2613 N N . ALA C 1 11 ? 3.760 -14.064 2.391 1.00 13.41 301 ALA C N 1
ATOM 2614 C CA . ALA C 1 11 ? 2.727 -15.063 2.125 1.00 14.99 301 ALA C CA 1
ATOM 2615 C C . ALA C 1 11 ? 1.731 -14.607 1.058 1.00 16.39 301 ALA C C 1
ATOM 2616 O O . ALA C 1 11 ? 1.590 -13.411 0.784 1.00 16.20 301 ALA C O 1
ATOM 2618 N N . ASP C 1 12 ? 1.038 -15.570 0.460 1.00 18.27 302 ASP C N 1
ATOM 2619 C CA . ASP C 1 12 ? -0.050 -15.265 -0.458 1.00 20.38 302 ASP C CA 1
ATOM 2620 C C . ASP C 1 12 ? -1.203 -14.616 0.303 1.00 20.74 302 ASP C C 1
ATOM 2621 O O . ASP C 1 12 ? -1.796 -15.228 1.195 1.00 21.00 302 ASP C O 1
ATOM 2626 N N . VAL C 1 13 ? -1.494 -13.368 -0.041 1.00 21.46 303 VAL C N 1
ATOM 2627 C CA . VAL C 1 13 ? -2.593 -12.629 0.568 1.00 22.36 303 VAL C CA 1
ATOM 2628 C C . VAL C 1 13 ? -3.614 -12.232 -0.498 1.00 23.28 303 VAL C C 1
ATOM 2629 O O . VAL C 1 13 ? -3.364 -11.342 -1.311 1.00 23.65 303 VAL C O 1
ATOM 2633 N N . SER C 1 14 ? -4.761 -12.911 -0.485 1.00 23.99 304 SER C N 1
ATOM 2634 C CA . SER C 1 14 ? -5.741 -12.841 -1.573 1.00 24.74 304 SER C CA 1
ATOM 2635 C C . SER C 1 14 ? -5.102 -12.747 -2.972 1.00 24.67 304 SER C C 1
ATOM 2636 O O . SER C 1 14 ? -5.327 -11.775 -3.699 1.00 25.00 304 SER C O 1
ATOM 2639 N N . GLY C 1 15 ? -4.302 -13.760 -3.326 1.00 26.32 305 GLY C N 1
ATOM 2640 C CA . GLY C 1 15 ? -3.800 -13.958 -4.694 1.00 25.67 305 GLY C CA 1
ATOM 2641 C C . GLY C 1 15 ? -2.564 -13.137 -5.065 1.00 25.11 305 GLY C C 1
ATOM 2642 O O . GLY C 1 15 ? -2.122 -13.127 -6.227 1.00 25.89 305 GLY C O 1
ATOM 2643 N N . GLY C 1 16 ? -2.005 -12.437 -4.085 1.00 24.15 306 GLY C N 1
ATOM 2644 C CA . GLY C 1 16 ? -0.817 -11.623 -4.324 1.00 22.49 306 GLY C CA 1
ATOM 2645 C C . GLY C 1 16 ? 0.211 -11.751 -3.219 1.00 21.27 306 GLY C C 1
ATOM 2646 O O . GLY C 1 16 ? 0.028 -12.524 -2.278 1.00 22.04 306 GLY C O 1
ATOM 2647 N N . ILE C 1 17 ? 1.291 -10.972 -3.332 1.00 14.43 307 ILE C N 1
ATOM 2648 C CA . ILE C 1 17 ? 2.367 -11.012 -2.352 1.00 12.85 307 ILE C CA 1
ATOM 2649 C C . ILE C 1 17 ? 2.057 -10.099 -1.183 1.00 12.31 307 ILE C C 1
ATOM 2650 O O . ILE C 1 17 ? 2.024 -8.859 -1.328 1.00 12.44 307 ILE C O 1
ATOM 2655 N N . GLY C 1 18 ? 1.856 -10.707 -0.019 1.00 17.48 308 GLY C N 1
ATOM 2656 C CA . GLY C 1 18 ? 1.606 -9.936 1.182 1.00 16.49 308 GLY C CA 1
ATOM 2657 C C . GLY C 1 18 ? 2.364 -10.389 2.415 1.00 16.03 308 GLY C C 1
ATOM 2658 O O . GLY C 1 18 ? 3.357 -11.125 2.329 1.00 15.54 308 GLY C O 1
ATOM 2659 N N . MET C 1 19 ? 1.880 -9.920 3.562 1.00 15.52 309 MET C N 1
ATOM 2660 C CA . MET C 1 19 ? 2.379 -10.311 4.876 1.00 15.70 309 MET C CA 1
ATOM 2661 C C . MET C 1 19 ? 1.355 -11.231 5.539 1.00 15.53 309 MET C C 1
ATOM 2662 O O . MET C 1 19 ? 0.178 -10.871 5.650 1.00 16.20 309 MET C O 1
ATOM 2667 N N . SER C 1 20 ? 1.806 -12.403 5.981 1.00 15.00 310 SER C N 1
ATOM 2668 C CA . SER C 1 20 ? 0.953 -13.356 6.681 1.00 14.85 310 SER C CA 1
ATOM 2669 C C . SER C 1 20 ? 0.222 -12.722 7.871 1.00 14.90 310 SER C C 1
ATOM 2670 O O . SER C 1 20 ? 0.853 -12.229 8.801 1.00 14.08 310 SER C O 1
ATOM 2673 N N . PRO C 1 21 ? -1.124 -12.734 7.840 1.00 14.51 311 PRO C N 1
ATOM 2674 C CA . PRO C 1 21 ? -1.919 -12.270 8.984 1.00 14.97 311 PRO C CA 1
ATOM 2675 C C . PRO C 1 21 ? -1.492 -12.902 10.316 1.00 15.01 311 PRO C C 1
ATOM 2676 O O . PRO C 1 21 ? -1.525 -12.230 11.353 1.00 15.42 311 PRO C O 1
ATOM 2680 N N . ASN C 1 22 ? -1.087 -14.172 10.284 1.00 15.33 312 ASN C N 1
ATOM 2681 C CA . ASN C 1 22 ? -0.624 -14.857 11.491 1.00 15.59 312 ASN C CA 1
ATOM 2682 C C . ASN C 1 22 ? 0.619 -14.207 12.108 1.00 14.93 312 ASN C C 1
ATOM 2683 O O . ASN C 1 22 ? 0.751 -14.150 13.329 1.00 15.72 312 ASN C O 1
ATOM 2688 N N . TYR C 1 23 ? 1.519 -13.709 11.263 1.00 13.99 313 TYR C N 1
ATOM 2689 C CA . TYR C 1 23 ? 2.697 -12.970 11.743 1.00 12.76 313 TYR C CA 1
ATOM 2690 C C . TYR C 1 23 ? 2.295 -11.639 12.381 1.00 12.59 313 TYR C C 1
ATOM 2691 O O . TYR C 1 23 ? 2.837 -11.248 13.419 1.00 12.08 313 TYR C O 1
ATOM 2700 N N . ARG C 1 24 ? 1.327 -10.959 11.773 1.00 12.30 314 ARG C N 1
ATOM 2701 C CA . ARG C 1 24 ? 0.934 -9.633 12.227 1.00 12.19 314 ARG C CA 1
ATOM 2702 C C . ARG C 1 24 ? 0.233 -9.679 13.590 1.00 12.75 314 ARG C C 1
ATOM 2703 O O . ARG C 1 24 ? 0.431 -8.795 14.426 1.00 13.97 314 ARG C O 1
ATOM 2711 N N . PHE C 1 25 ? -0.563 -10.723 13.821 1.00 12.58 315 PHE C N 1
ATOM 2712 C CA . PHE C 1 25 ? -1.282 -10.870 15.084 1.00 12.20 315 PHE C CA 1
ATOM 2713 C C . PHE C 1 25 ? -1.693 -12.320 15.332 1.00 12.42 315 PHE C C 1
ATOM 2714 O O . PHE C 1 25 ? -2.401 -12.928 14.524 1.00 12.00 315 PHE C O 1
ATOM 2722 N N . ARG C 1 26 ? -1.225 -12.867 16.447 1.00 9.95 316 ARG C N 1
ATOM 2723 C CA . ARG C 1 26 ? -1.641 -14.184 16.914 1.00 10.15 316 ARG C CA 1
ATOM 2724 C C . ARG C 1 26 ? -1.956 -14.065 18.401 1.00 10.80 316 ARG C C 1
ATOM 2725 O O . ARG C 1 26 ? -1.163 -13.509 19.165 1.00 11.45 316 ARG C O 1
ATOM 2733 N N . GLN C 1 27 ? -3.119 -14.569 18.808 1.00 13.45 317 GLN C N 1
ATOM 2734 C CA . GLN C 1 27 ? -3.529 -14.507 20.200 1.00 13.83 317 GLN C CA 1
ATOM 2735 C C . GLN C 1 27 ? -3.599 -15.907 20.791 1.00 13.87 317 GLN C C 1
ATOM 2736 O O . GLN C 1 27 ? -3.968 -16.871 20.103 1.00 14.35 317 GLN C O 1
ATOM 2742 N N . SER C 1 28 ? -3.222 -16.024 22.061 1.00 13.36 318 SER C N 1
ATOM 2743 C CA . SER C 1 28 ? -3.233 -17.301 22.748 1.00 13.14 318 SER C CA 1
ATOM 2744 C C . SER C 1 28 ? -3.411 -17.033 24.240 1.00 12.39 318 SER C C 1
ATOM 2745 O O . SER C 1 28 ? -3.811 -15.944 24.642 1.00 12.07 318 SER C O 1
ATOM 2748 N N . MET C 1 29 ? -3.100 -18.031 25.053 1.00 12.25 319 MET C N 1
ATOM 2749 C CA . MET C 1 29 ? -3.374 -17.958 26.468 1.00 12.41 319 MET C CA 1
ATOM 2750 C C . MET C 1 29 ? -2.481 -18.920 27.222 1.00 11.92 319 MET C C 1
ATOM 2751 O O . MET C 1 29 ? -2.116 -19.978 26.707 1.00 11.78 319 MET C O 1
ATOM 2756 N N . TRP C 1 30 ? -2.130 -18.540 28.444 1.00 11.35 320 TRP C N 1
ATOM 2757 C CA . TRP C 1 30 ? -1.382 -19.402 29.345 1.00 10.99 320 TRP C CA 1
ATOM 2758 C C . TRP C 1 30 ? -2.139 -19.472 30.656 1.00 11.06 320 TRP C C 1
ATOM 2759 O O . TRP C 1 30 ? -2.423 -18.450 31.274 1.00 11.56 320 TRP C O 1
ATOM 2770 N N . ILE C 1 31 ? -2.501 -20.685 31.056 1.00 11.53 321 ILE C N 1
ATOM 2771 C CA . ILE C 1 31 ? -2.988 -20.923 32.401 1.00 11.80 321 ILE C CA 1
ATOM 2772 C C . ILE C 1 31 ? -1.950 -21.760 33.118 1.00 12.00 321 ILE C C 1
ATOM 2773 O O . ILE C 1 31 ? -1.808 -22.957 32.853 1.00 11.63 321 ILE C O 1
ATOM 2778 N N . GLY C 1 32 ? -1.207 -21.129 34.014 1.00 12.14 322 GLY C N 1
ATOM 2779 C CA . GLY C 1 32 ? -0.016 -21.767 34.543 1.00 12.14 322 GLY C CA 1
ATOM 2780 C C . GLY C 1 32 ? 0.485 -21.190 35.842 1.00 12.18 322 GLY C C 1
ATOM 2781 O O . GLY C 1 32 ? -0.166 -20.335 36.458 1.00 11.77 322 GLY C O 1
ATOM 2782 N N . ILE C 1 33 ? 1.659 -21.657 36.250 1.00 11.49 323 ILE C N 1
ATOM 2783 C CA . ILE C 1 33 ? 2.181 -21.368 37.572 1.00 11.95 323 ILE C CA 1
ATOM 2784 C C . ILE C 1 33 ? 3.303 -20.343 37.504 1.00 11.44 323 ILE C C 1
ATOM 2785 O O . ILE C 1 33 ? 4.277 -20.515 36.766 1.00 11.47 323 ILE C O 1
ATOM 2790 N N . VAL C 1 34 ? 3.129 -19.268 38.268 1.00 11.05 324 VAL C N 1
ATOM 2791 C CA . VAL C 1 34 ? 4.170 -18.291 38.534 1.00 11.21 324 VAL C CA 1
ATOM 2792 C C . VAL C 1 34 ? 4.811 -18.640 39.876 1.00 10.96 324 VAL C C 1
ATOM 2793 O O . VAL C 1 34 ? 4.108 -18.785 40.881 1.00 10.93 324 VAL C O 1
ATOM 2797 N N . SER C 1 35 ? 6.136 -18.801 39.885 1.00 11.38 325 SER C N 1
ATOM 2798 C CA . SER C 1 35 ? 6.874 -19.135 41.110 1.00 10.80 325 SER C CA 1
ATOM 2799 C C . SER C 1 35 ? 7.787 -17.984 41.520 1.00 10.15 325 SER C C 1
ATOM 2800 O O . SER C 1 35 ? 8.497 -17.421 40.684 1.00 10.02 325 SER C O 1
ATOM 2803 N N . TYR C 1 36 ? 7.769 -17.634 42.805 1.00 10.32 326 TYR C N 1
ATOM 2804 C CA . TYR C 1 36 ? 8.725 -16.667 43.333 1.00 10.53 326 TYR C CA 1
ATOM 2805 C C . TYR C 1 36 ? 9.820 -17.374 44.114 1.00 11.21 326 TYR C C 1
ATOM 2806 O O . TYR C 1 36 ? 9.537 -18.283 44.894 1.00 10.66 326 TYR C O 1
ATOM 2815 N N A SER C 1 37 ? 11.067 -16.963 43.898 0.70 10.60 327 SER C N 1
ATOM 2816 N N B SER C 1 37 ? 11.065 -16.948 43.909 0.30 10.42 327 SER C N 1
ATOM 2817 C CA A SER C 1 37 ? 12.168 -17.404 44.752 0.70 11.35 327 SER C CA 1
ATOM 2818 C CA B SER C 1 37 ? 12.189 -17.413 44.722 0.30 10.85 327 SER C CA 1
ATOM 2819 C C A SER C 1 37 ? 13.163 -16.281 45.029 0.70 11.59 327 SER C C 1
ATOM 2820 C C B SER C 1 37 ? 13.165 -16.275 45.025 0.30 11.34 327 SER C C 1
ATOM 2821 O O A SER C 1 37 ? 13.671 -15.639 44.104 0.70 11.44 327 SER C O 1
ATOM 2822 O O B SER C 1 37 ? 13.659 -15.611 44.110 0.30 11.25 327 SER C O 1
ATOM 2827 N N . GLY C 1 38 ? 13.438 -16.051 46.309 1.00 12.92 328 GLY C N 1
ATOM 2828 C CA . GLY C 1 38 ? 14.433 -15.055 46.719 1.00 14.20 328 GLY C CA 1
ATOM 2829 C C . GLY C 1 38 ? 14.796 -15.147 48.190 1.00 14.91 328 GLY C C 1
ATOM 2830 O O . GLY C 1 38 ? 13.915 -15.154 49.051 1.00 15.34 328 GLY C O 1
ATOM 2831 N N . SER C 1 39 ? 16.101 -15.208 48.467 1.00 16.50 329 SER C N 1
ATOM 2832 C CA . SER C 1 39 ? 16.621 -15.235 49.838 1.00 17.33 329 SER C CA 1
ATOM 2833 C C . SER C 1 39 ? 15.933 -16.284 50.717 1.00 17.40 329 SER C C 1
ATOM 2834 O O . SER C 1 39 ? 15.619 -16.015 51.875 1.00 18.31 329 SER C O 1
ATOM 2837 N N . GLY C 1 40 ? 15.695 -17.472 50.159 1.00 17.47 330 GLY C N 1
ATOM 2838 C CA . GLY C 1 40 ? 15.073 -18.563 50.911 1.00 17.50 330 GLY C CA 1
ATOM 2839 C C . GLY C 1 40 ? 13.556 -18.530 50.942 1.00 17.08 330 GLY C C 1
ATOM 2840 O O . GLY C 1 40 ? 12.924 -19.447 51.467 1.00 17.87 330 GLY C O 1
ATOM 2841 N N . LEU C 1 41 ? 12.967 -17.469 50.388 1.00 16.12 331 LEU C N 1
ATOM 2842 C CA . LEU C 1 41 ? 11.517 -17.372 50.272 1.00 15.51 331 LEU C CA 1
ATOM 2843 C C . LEU C 1 41 ? 11.059 -17.991 48.960 1.00 15.23 331 LEU C C 1
ATOM 2844 O O . LEU C 1 41 ? 11.605 -17.684 47.899 1.00 15.24 331 LEU C O 1
ATOM 2849 N N . ASN C 1 42 ? 10.062 -18.866 49.042 1.00 14.66 332 ASN C N 1
ATOM 2850 C CA . ASN C 1 42 ? 9.554 -19.599 47.881 1.00 14.48 332 ASN C CA 1
ATOM 2851 C C . ASN C 1 42 ? 8.046 -19.752 47.965 1.00 13.87 332 ASN C C 1
ATOM 2852 O O . ASN C 1 42 ? 7.522 -20.236 48.971 1.00 13.49 332 ASN C O 1
ATOM 2857 N N . TRP C 1 43 ? 7.351 -19.346 46.908 1.00 12.65 333 TRP C N 1
ATOM 2858 C CA . TRP C 1 43 ? 5.924 -19.616 46.779 1.00 12.14 333 TRP C CA 1
ATOM 2859 C C . TRP C 1 43 ? 5.509 -19.666 45.313 1.00 11.98 333 TRP C C 1
ATOM 2860 O O . TRP C 1 43 ? 6.272 -19.274 44.430 1.00 11.53 333 TRP C O 1
ATOM 2871 N N . ARG C 1 44 ? 4.302 -20.163 45.064 1.00 12.02 334 ARG C N 1
ATOM 2872 C CA . ARG C 1 44 ? 3.774 -20.251 43.704 1.00 12.30 334 ARG C CA 1
ATOM 2873 C C . ARG C 1 44 ? 2.297 -19.911 43.653 1.00 12.09 334 ARG C C 1
ATOM 2874 O O . ARG C 1 44 ? 1.567 -20.103 44.636 1.00 11.96 334 ARG C O 1
ATOM 2882 N N A VAL C 1 45 ? 1.849 -19.420 42.501 0.50 12.13 335 VAL C N 1
ATOM 2883 N N B VAL C 1 45 ? 1.868 -19.396 42.505 0.50 12.14 335 VAL C N 1
ATOM 2884 C CA A VAL C 1 45 ? 0.450 -19.037 42.310 0.50 12.00 335 VAL C CA 1
ATOM 2885 C CA B VAL C 1 45 ? 0.473 -19.042 42.276 0.50 12.03 335 VAL C CA 1
ATOM 2886 C C A VAL C 1 45 ? 0.006 -19.296 40.870 0.50 11.82 335 VAL C C 1
ATOM 2887 C C B VAL C 1 45 ? 0.056 -19.460 40.871 0.50 11.94 335 VAL C C 1
ATOM 2888 O O A VAL C 1 45 ? 0.760 -19.055 39.929 0.50 11.75 335 VAL C O 1
ATOM 2889 O O B VAL C 1 45 ? 0.876 -19.488 39.955 0.50 12.10 335 VAL C O 1
ATOM 2896 N N . GLN C 1 46 ? -1.218 -19.790 40.706 1.00 11.96 336 GLN C N 1
ATOM 2897 C CA . GLN C 1 46 ? -1.773 -20.008 39.377 1.00 12.28 336 GLN C CA 1
ATOM 2898 C C . GLN C 1 46 ? -2.408 -18.736 38.824 1.00 12.51 336 GLN C C 1
ATOM 2899 O O . GLN C 1 46 ? -3.111 -18.007 39.541 1.00 12.22 336 GLN C O 1
ATOM 2905 N N A VAL C 1 47 ? -2.190 -18.505 37.533 0.50 12.71 337 VAL C N 1
ATOM 2906 N N B VAL C 1 47 ? -2.123 -18.446 37.559 0.50 12.43 337 VAL C N 1
ATOM 2907 C CA A VAL C 1 47 ? -2.610 -17.276 36.881 0.50 13.09 337 VAL C CA 1
ATOM 2908 C CA B VAL C 1 47 ? -2.674 -17.267 36.902 0.50 12.49 337 VAL C CA 1
ATOM 2909 C C A VAL C 1 47 ? -3.197 -17.581 35.498 0.50 13.11 337 VAL C C 1
ATOM 2910 C C B VAL C 1 47 ? -3.261 -17.623 35.541 0.50 12.78 337 VAL C C 1
ATOM 2911 O O A VAL C 1 47 ? -2.784 -18.536 34.841 0.50 13.13 337 VAL C O 1
ATOM 2912 O O B VAL C 1 47 ? -2.903 -18.636 34.941 0.50 12.79 337 VAL C O 1
ATOM 2919 N N . ASN C 1 48 ? -4.172 -16.781 35.073 1.00 12.53 338 ASN C N 1
ATOM 2920 C CA . ASN C 1 48 ? -4.703 -16.867 33.713 1.00 13.34 338 ASN C CA 1
ATOM 2921 C C . ASN C 1 48 ? -4.199 -15.652 32.948 1.00 12.91 338 ASN C C 1
ATOM 2922 O O . ASN C 1 48 ? -4.494 -14.517 33.329 1.00 12.80 338 ASN C O 1
ATOM 2927 N N A SER C 1 49 ? -3.458 -15.883 31.866 0.70 12.80 339 SER C N 1
ATOM 2928 N N B SER C 1 49 ? -3.447 -15.886 31.877 0.30 12.40 339 SER C N 1
ATOM 2929 C CA A SER C 1 49 ? -2.796 -14.786 31.149 0.70 12.64 339 SER C CA 1
ATOM 2930 C CA B SER C 1 49 ? -2.820 -14.792 31.140 0.30 11.74 339 SER C CA 1
ATOM 2931 C C A SER C 1 49 ? -2.985 -14.852 29.633 0.70 11.96 339 SER C C 1
ATOM 2932 C C B SER C 1 49 ? -3.079 -14.880 29.641 0.30 11.51 339 SER C C 1
ATOM 2933 O O A SER C 1 49 ? -2.718 -15.880 29.010 0.70 12.10 339 SER C O 1
ATOM 2934 O O B SER C 1 49 ? -2.962 -15.948 29.042 0.30 11.55 339 SER C O 1
ATOM 2939 N N . ASP C 1 50 ? -3.435 -13.746 29.044 1.00 11.24 340 ASP C N 1
ATOM 2940 C CA . ASP C 1 50 ? -3.485 -13.631 27.592 1.00 10.71 340 ASP C CA 1
ATOM 2941 C C . ASP C 1 50 ? -2.058 -13.605 27.045 1.00 10.31 340 ASP C C 1
ATOM 2942 O O . ASP C 1 50 ? -1.157 -13.049 27.677 1.00 9.95 340 ASP C O 1
ATOM 2947 N N A ILE C 1 51 ? -1.860 -14.227 25.887 0.50 9.89 341 ILE C N 1
ATOM 2948 N N B ILE C 1 51 ? -1.862 -14.215 25.877 0.50 10.30 341 ILE C N 1
ATOM 2949 C CA A ILE C 1 51 ? -0.622 -14.073 25.129 0.50 9.28 341 ILE C CA 1
ATOM 2950 C CA B ILE C 1 51 ? -0.611 -14.086 25.127 0.50 10.10 341 ILE C CA 1
ATOM 2951 C C A ILE C 1 51 ? -0.918 -13.437 23.774 0.50 9.37 341 ILE C C 1
ATOM 2952 C C B ILE C 1 51 ? -0.876 -13.478 23.753 0.50 9.84 341 ILE C C 1
ATOM 2953 O O A ILE C 1 51 ? -1.861 -13.829 23.083 0.50 9.20 341 ILE C O 1
ATOM 2954 O O B ILE C 1 51 ? -1.754 -13.938 23.021 0.50 9.71 341 ILE C O 1
ATOM 2963 N N . PHE C 1 52 ? -0.122 -12.437 23.410 1.00 9.75 342 PHE C N 1
ATOM 2964 C CA . PHE C 1 52 ? -0.218 -11.836 22.082 1.00 9.46 342 PHE C CA 1
ATOM 2965 C C . PHE C 1 52 ? 1.132 -11.846 21.407 1.00 9.29 342 PHE C C 1
ATOM 2966 O O . PHE C 1 52 ? 2.126 -11.383 21.972 1.00 9.94 342 PHE C O 1
ATOM 2974 N N . ILE C 1 53 ? 1.169 -12.397 20.201 1.00 8.59 343 ILE C N 1
ATOM 2975 C CA . ILE C 1 53 ? 2.381 -12.379 19.389 1.00 9.21 343 ILE C CA 1
ATOM 2976 C C . ILE C 1 53 ? 2.107 -11.457 18.222 1.00 9.35 343 ILE C C 1
ATOM 2977 O O . ILE C 1 53 ? 1.160 -11.660 17.465 1.00 9.60 343 ILE C O 1
ATOM 2982 N N . VAL C 1 54 ? 2.916 -10.415 18.116 1.00 9.59 344 VAL C N 1
ATOM 2983 C CA . VAL C 1 54 ? 2.688 -9.353 17.151 1.00 10.29 344 VAL C CA 1
ATOM 2984 C C . VAL C 1 54 ? 4.021 -9.052 16.493 1.00 10.27 344 VAL C C 1
ATOM 2985 O O . VAL C 1 54 ? 4.972 -8.656 17.161 1.00 10.40 344 VAL C O 1
ATOM 2989 N N . ASP C 1 55 ? 4.098 -9.273 15.185 1.00 10.09 345 ASP C N 1
ATOM 2990 C CA . ASP C 1 55 ? 5.371 -9.199 14.480 1.00 9.86 345 ASP C CA 1
ATOM 2991 C C . ASP C 1 55 ? 6.410 -10.041 15.244 1.00 9.65 345 ASP C C 1
ATOM 2992 O O . ASP C 1 55 ? 6.103 -11.141 15.688 1.00 9.75 345 ASP C O 1
ATOM 2997 N N . ASP C 1 56 ? 7.619 -9.531 15.430 1.00 9.06 346 ASP C N 1
ATOM 2998 C CA . ASP C 1 56 ? 8.654 -10.363 16.054 1.00 9.21 346 ASP C CA 1
ATOM 2999 C C . ASP C 1 56 ? 8.747 -10.265 17.579 1.00 9.10 346 ASP C C 1
ATOM 3000 O O . ASP C 1 56 ? 9.793 -10.568 18.170 1.00 9.65 346 ASP C O 1
ATOM 3005 N N . TYR C 1 57 ? 7.640 -9.862 18.200 1.00 8.59 347 TYR C N 1
ATOM 3006 C CA . TYR C 1 57 ? 7.517 -9.774 19.650 1.00 8.33 347 TYR C CA 1
ATOM 3007 C C . TYR C 1 57 ? 6.478 -10.748 20.213 1.00 7.91 347 TYR C C 1
ATOM 3008 O O . TYR C 1 57 ? 5.462 -11.029 19.576 1.00 8.34 347 TYR C O 1
ATOM 3017 N N . ILE C 1 58 ? 6.727 -11.215 21.433 1.00 7.22 348 ILE C N 1
ATOM 3018 C CA . ILE C 1 58 ? 5.712 -11.889 22.228 1.00 7.63 348 ILE C CA 1
ATOM 3019 C C . ILE C 1 58 ? 5.372 -11.065 23.476 1.00 7.74 348 ILE C C 1
ATOM 3020 O O . ILE C 1 58 ? 6.253 -10.490 24.113 1.00 7.80 348 ILE C O 1
ATOM 3025 N N . HIS C 1 59 ? 4.080 -10.993 23.794 1.00 7.69 349 HIS C N 1
ATOM 3026 C CA . HIS C 1 59 ? 3.600 -10.301 24.980 1.00 8.41 349 HIS C CA 1
ATOM 3027 C C . HIS C 1 59 ? 2.840 -11.263 25.867 1.00 8.95 349 HIS C C 1
ATOM 3028 O O . HIS C 1 59 ? 1.904 -11.930 25.422 1.00 9.17 349 HIS C O 1
ATOM 3035 N N . ILE C 1 60 ? 3.266 -11.344 27.121 1.00 8.76 350 ILE C N 1
ATOM 3036 C CA . ILE C 1 60 ? 2.596 -12.154 28.125 1.00 8.96 350 ILE C CA 1
ATOM 3037 C C . ILE C 1 60 ? 1.931 -11.223 29.138 1.00 8.61 350 ILE C C 1
ATOM 3038 O O . ILE C 1 60 ? 2.612 -10.524 29.899 1.00 8.07 350 ILE C O 1
ATOM 3043 N N . CYS C 1 61 ? 0.596 -11.198 29.114 1.00 8.92 351 CYS C N 1
ATOM 3044 C CA . CYS C 1 61 ? -0.173 -10.208 29.863 1.00 9.78 351 CYS C CA 1
ATOM 3045 C C . CYS C 1 61 ? -0.631 -10.779 31.187 1.00 10.05 351 CYS C C 1
ATOM 3046 O O . CYS C 1 61 ? -1.749 -11.295 31.304 1.00 10.60 351 CYS C O 1
ATOM 3049 N N . LEU C 1 62 ? 0.235 -10.688 32.186 1.00 9.92 352 LEU C N 1
ATOM 3050 C CA . LEU C 1 62 ? -0.084 -11.222 33.502 1.00 10.17 352 LEU C CA 1
ATOM 3051 C C . LEU C 1 62 ? -1.110 -10.345 34.218 1.00 10.04 352 LEU C C 1
ATOM 3052 O O . LEU C 1 62 ? -1.044 -9.109 34.152 1.00 9.88 352 LEU C O 1
ATOM 3057 N N . PRO C 1 63 ? -2.083 -10.982 34.884 1.00 10.58 353 PRO C N 1
ATOM 3058 C CA . PRO C 1 63 ? -3.054 -10.247 35.678 1.00 10.26 353 PRO C CA 1
ATOM 3059 C C . PRO C 1 63 ? -2.486 -9.961 37.063 1.00 10.09 353 PRO C C 1
ATOM 3060 O O . PRO C 1 63 ? -1.466 -10.546 37.443 1.00 9.71 353 PRO C O 1
ATOM 3064 N N . ALA C 1 64 ? -3.119 -9.050 37.802 1.00 9.72 354 ALA C N 1
ATOM 3065 C CA . ALA C 1 64 ? -2.796 -8.871 39.219 1.00 10.02 354 ALA C CA 1
ATOM 3066 C C . ALA C 1 64 ? -2.902 -10.207 39.957 1.00 10.56 354 ALA C C 1
ATOM 3067 O O . ALA C 1 64 ? -3.765 -11.028 39.654 1.00 10.94 354 ALA C O 1
ATOM 3069 N N . PHE C 1 65 ? -2.006 -10.426 40.914 1.00 10.84 355 PHE C N 1
ATOM 3070 C CA . PHE C 1 65 ? -2.084 -11.615 41.763 1.00 11.03 355 PHE C CA 1
ATOM 3071 C C . PHE C 1 65 ? -1.553 -11.349 43.166 1.00 11.92 355 PHE C C 1
ATOM 3072 O O . PHE C 1 65 ? -0.841 -10.365 43.398 1.00 11.25 355 PHE C O 1
ATOM 3080 N N . ASP C 1 66 ? -1.903 -12.228 44.097 1.00 12.25 356 ASP C N 1
ATOM 3081 C CA . ASP C 1 66 ? -1.419 -12.133 45.470 1.00 13.58 356 ASP C CA 1
ATOM 3082 C C . ASP C 1 66 ? -0.419 -13.242 45.763 1.00 13.22 356 ASP C C 1
ATOM 3083 O O . ASP C 1 66 ? -0.639 -14.401 45.407 1.00 13.61 356 ASP C O 1
ATOM 3088 N N . GLY C 1 67 ? 0.680 -12.877 46.417 1.00 12.90 357 GLY C N 1
ATOM 3089 C CA . GLY C 1 67 ? 1.674 -13.848 46.852 1.00 12.82 357 GLY C CA 1
ATOM 3090 C C . GLY C 1 67 ? 2.016 -13.675 48.323 1.00 12.90 357 GLY C C 1
ATOM 3091 O O . GLY C 1 67 ? 1.293 -13.017 49.074 1.00 12.90 357 GLY C O 1
ATOM 3092 N N . PHE C 1 68 ? 3.123 -14.268 48.743 1.00 13.15 358 PHE C N 1
ATOM 3093 C CA . PHE C 1 68 ? 3.541 -14.148 50.130 1.00 13.51 358 PHE C CA 1
ATOM 3094 C C . PHE C 1 68 ? 4.783 -13.278 50.242 1.00 13.27 358 PHE C C 1
ATOM 3095 O O . PHE C 1 68 ? 4.936 -12.328 49.482 1.00 12.66 358 PHE C O 1
ATOM 3103 N N . SER C 1 69 ? 5.658 -13.576 51.197 1.00 13.21 359 SER C N 1
ATOM 3104 C CA . SER C 1 69 ? 6.808 -12.712 51.444 1.00 13.49 359 SER C CA 1
ATOM 3105 C C . SER C 1 69 ? 7.755 -12.690 50.252 1.00 13.18 359 SER C C 1
ATOM 3106 O O . SER C 1 69 ? 8.008 -13.719 49.620 1.00 13.18 359 SER C O 1
ATOM 3109 N N . ILE C 1 70 ? 8.272 -11.505 49.946 1.00 12.78 360 ILE C N 1
ATOM 3110 C CA . ILE C 1 70 ? 9.308 -11.366 48.940 1.00 12.98 360 ILE C CA 1
ATOM 3111 C C . ILE C 1 70 ? 10.576 -10.815 49.600 1.00 13.13 360 ILE C C 1
ATOM 3112 O O . ILE C 1 70 ? 10.521 -10.285 50.714 1.00 13.73 360 ILE C O 1
ATOM 3117 N N . ALA C 1 71 ? 11.713 -10.981 48.934 1.00 13.19 361 ALA C N 1
ATOM 3118 C CA . ALA C 1 71 ? 12.977 -10.449 49.430 1.00 13.71 361 ALA C CA 1
ATOM 3119 C C . ALA C 1 71 ? 13.354 -9.158 48.698 1.00 14.41 361 ALA C C 1
ATOM 3120 O O . ALA C 1 71 ? 12.650 -8.724 47.780 1.00 13.47 361 ALA C O 1
ATOM 3122 N N . ASP C 1 72 ? 14.453 -8.540 49.121 1.00 15.06 362 ASP C N 1
ATOM 3123 C CA . ASP C 1 72 ? 14.960 -7.329 48.483 1.00 16.07 362 ASP C CA 1
ATOM 3124 C C . ASP C 1 72 ? 15.145 -7.575 46.988 1.00 15.45 362 ASP C C 1
ATOM 3125 O O . ASP C 1 72 ? 14.710 -6.772 46.155 1.00 15.98 362 ASP C O 1
ATOM 3130 N N . GLY C 1 73 ? 15.785 -8.699 46.667 1.00 14.33 363 GLY C N 1
ATOM 3131 C CA . GLY C 1 73 ? 15.925 -9.170 45.293 1.00 13.84 363 GLY C CA 1
ATOM 3132 C C . GLY C 1 73 ? 15.505 -10.624 45.166 1.00 13.33 363 GLY C C 1
ATOM 3133 O O . GLY C 1 73 ? 15.638 -11.407 46.111 1.00 13.54 363 GLY C O 1
ATOM 3134 N N . GLY C 1 74 ? 14.983 -10.984 43.999 1.00 12.30 364 GLY C N 1
ATOM 3135 C CA . GLY C 1 74 ? 14.448 -12.328 43.784 1.00 11.94 364 GLY C CA 1
ATOM 3136 C C . GLY C 1 74 ? 14.075 -12.573 42.337 1.00 11.91 364 GLY C C 1
ATOM 3137 O O . GLY C 1 74 ? 14.218 -11.687 41.486 1.00 11.93 364 GLY C O 1
ATOM 3138 N N . ASP C 1 75 ? 13.601 -13.784 42.058 1.00 11.98 365 ASP C N 1
ATOM 3139 C CA . ASP C 1 75 ? 13.214 -14.180 40.709 1.00 12.36 365 ASP C CA 1
ATOM 3140 C C . ASP C 1 75 ? 11.728 -14.541 40.663 1.00 11.98 365 ASP C C 1
ATOM 3141 O O . ASP C 1 75 ? 11.202 -15.180 41.575 1.00 11.44 365 ASP C O 1
ATOM 3146 N N . LEU C 1 76 ? 11.059 -14.118 39.597 1.00 11.59 366 LEU C N 1
ATOM 3147 C CA . LEU C 1 76 ? 9.700 -14.553 39.308 1.00 11.62 366 LEU C CA 1
ATOM 3148 C C . LEU C 1 76 ? 9.732 -15.379 38.030 1.00 11.56 366 LEU C C 1
ATOM 3149 O O . LEU C 1 76 ? 10.105 -14.881 36.964 1.00 11.88 366 LEU C O 1
ATOM 3154 N N . SER C 1 77 ? 9.359 -16.648 38.150 1.00 11.31 367 SER C N 1
ATOM 3155 C CA . SER C 1 77 ? 9.523 -17.609 37.066 1.00 11.47 367 SER C CA 1
ATOM 3156 C C . SER C 1 77 ? 8.180 -18.058 36.499 1.00 11.48 367 SER C C 1
ATOM 3157 O O . SER C 1 77 ? 7.269 -18.432 37.244 1.00 11.84 367 SER C O 1
ATOM 3160 N N . LEU C 1 78 ? 8.065 -18.019 35.173 1.00 10.51 368 LEU C N 1
ATOM 3161 C CA . LEU C 1 78 ? 6.860 -18.464 34.481 1.00 10.59 368 LEU C CA 1
ATOM 3162 C C . LEU C 1 78 ? 7.130 -19.789 33.782 1.00 10.26 368 LEU C C 1
ATOM 3163 O O . LEU C 1 78 ? 7.952 -19.873 32.864 1.00 9.82 368 LEU C O 1
ATOM 3168 N N . ASN C 1 79 ? 6.433 -20.827 34.224 1.00 10.62 369 ASN C N 1
ATOM 3169 C CA . ASN C 1 79 ? 6.655 -22.149 33.691 1.00 10.58 369 ASN C CA 1
ATOM 3170 C C . ASN C 1 79 ? 5.792 -22.392 32.457 1.00 10.11 369 ASN C C 1
ATOM 3171 O O . ASN C 1 79 ? 4.621 -22.774 32.569 1.00 9.87 369 ASN C O 1
ATOM 3176 N N . PHE C 1 80 ? 6.378 -22.175 31.283 1.00 10.01 370 PHE C N 1
ATOM 3177 C CA . PHE C 1 80 ? 5.663 -22.368 30.017 1.00 10.39 370 PHE C CA 1
ATOM 3178 C C . PHE C 1 80 ? 5.669 -23.823 29.524 1.00 10.79 370 PHE C C 1
ATOM 3179 O O . PHE C 1 80 ? 5.077 -24.139 28.482 1.00 10.48 370 PHE C O 1
ATOM 3187 N N . VAL C 1 81 ? 6.320 -24.710 30.278 1.00 11.78 371 VAL C N 1
ATOM 3188 C CA . VAL C 1 81 ? 6.368 -26.124 29.900 1.00 12.55 371 VAL C CA 1
ATOM 3189 C C . VAL C 1 81 ? 4.977 -26.775 29.867 1.00 13.30 371 VAL C C 1
ATOM 3190 O O . VAL C 1 81 ? 4.741 -27.713 29.098 1.00 13.83 371 VAL C O 1
ATOM 3194 N N . THR C 1 82 ? 4.058 -26.261 30.681 1.00 13.80 372 THR C N 1
ATOM 3195 C CA . THR C 1 82 ? 2.650 -26.643 30.586 1.00 14.09 372 THR C CA 1
ATOM 3196 C C . THR C 1 82 ? 1.758 -25.402 30.714 1.00 13.99 372 THR C C 1
ATOM 3197 O O . THR C 1 82 ? 2.210 -24.346 31.162 1.00 14.52 372 THR C O 1
ATOM 3201 N N . GLY C 1 83 ? 0.508 -25.526 30.278 1.00 13.16 373 GLY C N 1
ATOM 3202 C CA . GLY C 1 83 ? -0.473 -24.451 30.435 1.00 12.67 373 GLY C CA 1
ATOM 3203 C C . GLY C 1 83 ? -0.781 -23.620 29.199 1.00 11.78 373 GLY C C 1
ATOM 3204 O O . GLY C 1 83 ? -1.758 -22.876 29.188 1.00 11.65 373 GLY C O 1
ATOM 3205 N N . LEU C 1 84 ? 0.055 -23.731 28.171 1.00 11.10 374 LEU C N 1
ATOM 3206 C CA . LEU C 1 84 ? -0.165 -23.009 26.916 1.00 11.41 374 LEU C CA 1
ATOM 3207 C C . LEU C 1 84 ? -1.323 -23.602 26.143 1.00 12.12 374 LEU C C 1
ATOM 3208 O O . LEU C 1 84 ? -1.464 -24.829 26.059 1.00 12.24 374 LEU C O 1
ATOM 3213 N N . LEU C 1 85 ? -2.155 -22.736 25.579 1.00 12.98 375 LEU C N 1
ATOM 3214 C CA . LEU C 1 85 ? -3.280 -23.181 24.767 1.00 14.02 375 LEU C CA 1
ATOM 3215 C C . LEU C 1 85 ? -2.815 -23.693 23.396 1.00 14.49 375 LEU C C 1
ATOM 3216 O O . LEU C 1 85 ? -2.190 -22.967 22.629 1.00 14.58 375 LEU C O 1
ATOM 3221 N N . PRO C 1 86 ? -3.123 -24.962 23.084 1.00 15.49 376 PRO C N 1
ATOM 3222 C CA . PRO C 1 86 ? -2.802 -25.451 21.737 1.00 16.03 376 PRO C CA 1
ATOM 3223 C C . PRO C 1 86 ? -3.411 -24.554 20.647 1.00 16.37 376 PRO C C 1
ATOM 3224 O O . PRO C 1 86 ? -4.526 -24.057 20.820 1.00 16.87 376 PRO C O 1
ATOM 3228 N N . PRO C 1 87 ? -2.701 -24.377 19.515 1.00 16.31 377 PRO C N 1
ATOM 3229 C CA . PRO C 1 87 ? -1.477 -25.088 19.132 1.00 16.34 377 PRO C CA 1
ATOM 3230 C C . PRO C 1 87 ? -0.153 -24.411 19.487 1.00 16.41 377 PRO C C 1
ATOM 3231 O O . PRO C 1 87 ? 0.881 -24.777 18.919 1.00 17.20 377 PRO C O 1
ATOM 3235 N N . LEU C 1 88 ? -0.173 -23.447 20.401 1.00 15.79 378 LEU C N 1
ATOM 3236 C CA . LEU C 1 88 ? 1.058 -22.795 20.834 1.00 15.51 378 LEU C CA 1
ATOM 3237 C C . LEU C 1 88 ? 1.874 -23.764 21.699 1.00 15.22 378 LEU C C 1
ATOM 3238 O O . LEU C 1 88 ? 1.343 -24.403 22.611 1.00 16.05 378 LEU C O 1
ATOM 3243 N N . LEU C 1 89 ? 3.164 -23.871 21.402 1.00 14.64 379 LEU C N 1
ATOM 3244 C CA . LEU C 1 89 ? 4.030 -24.811 22.099 1.00 14.17 379 LEU C CA 1
ATOM 3245 C C . LEU C 1 89 ? 5.053 -24.076 22.959 1.00 13.83 379 LEU C C 1
ATOM 3246 O O . LEU C 1 89 ? 5.290 -22.884 22.777 1.00 13.25 379 LEU C O 1
ATOM 3251 N N . THR C 1 90 ? 5.653 -24.791 23.903 1.00 13.55 380 THR C N 1
ATOM 3252 C CA . THR C 1 90 ? 6.659 -24.194 24.786 1.00 13.33 380 THR C CA 1
ATOM 3253 C C . THR C 1 90 ? 7.746 -23.449 24.004 1.00 13.35 380 THR C C 1
ATOM 3254 O O . THR C 1 90 ? 8.097 -22.310 24.340 1.00 13.22 380 THR C O 1
ATOM 3258 N N . GLY C 1 91 ? 8.252 -24.080 22.945 1.00 13.34 381 GLY C N 1
ATOM 3259 C CA . GLY C 1 91 ? 9.290 -23.475 22.097 1.00 14.00 381 GLY C CA 1
ATOM 3260 C C . GLY C 1 91 ? 8.903 -22.139 21.482 1.00 14.25 381 GLY C C 1
ATOM 3261 O O . GLY C 1 91 ? 9.767 -21.306 21.186 1.00 15.30 381 GLY C O 1
ATOM 3262 N N . ASP C 1 92 ? 7.603 -21.935 21.281 1.00 13.80 382 ASP C N 1
ATOM 3263 C CA . ASP C 1 92 ? 7.088 -20.667 20.757 1.00 13.62 382 ASP C CA 1
ATOM 3264 C C . ASP C 1 92 ? 7.358 -19.479 21.688 1.00 12.89 382 ASP C C 1
ATOM 3265 O O . ASP C 1 92 ? 7.234 -18.320 21.271 1.00 13.43 382 ASP C O 1
ATOM 3270 N N . THR C 1 93 ? 7.703 -19.763 22.944 1.00 11.72 383 THR C N 1
ATOM 3271 C CA . THR C 1 93 ? 7.955 -18.691 23.922 1.00 10.94 383 THR C CA 1
ATOM 3272 C C . THR C 1 93 ? 9.434 -18.328 24.083 1.00 11.01 383 THR C C 1
ATOM 3273 O O . THR C 1 93 ? 9.769 -17.414 24.832 1.00 11.49 383 THR C O 1
ATOM 3277 N N . GLU C 1 94 ? 10.307 -19.045 23.375 1.00 11.14 384 GLU C N 1
ATOM 3278 C CA . GLU C 1 94 ? 11.741 -18.779 23.438 1.00 11.41 384 GLU C CA 1
ATOM 3279 C C . GLU C 1 94 ? 12.079 -17.418 22.819 1.00 11.15 384 GLU C C 1
ATOM 3280 O O . GLU C 1 94 ? 11.636 -17.111 21.712 1.00 11.54 384 GLU C O 1
ATOM 3286 N N . PRO C 1 95 ? 12.855 -16.593 23.542 1.00 11.13 385 PRO C N 1
ATOM 3287 C CA . PRO C 1 95 ? 13.293 -15.284 23.040 1.00 11.09 385 PRO C CA 1
ATOM 3288 C C . PRO C 1 95 ? 14.251 -15.407 21.856 1.00 11.46 385 PRO C C 1
ATOM 3289 O O . PRO C 1 95 ? 14.854 -16.469 21.650 1.00 11.35 385 PRO C O 1
ATOM 3293 N N . ALA C 1 96 ? 14.393 -14.325 21.094 1.00 11.84 386 ALA C N 1
ATOM 3294 C CA . ALA C 1 96 ? 15.309 -14.308 19.958 1.00 11.93 386 ALA C CA 1
ATOM 3295 C C . ALA C 1 96 ? 16.777 -14.324 20.407 1.00 12.14 386 ALA C C 1
ATOM 3296 O O . ALA C 1 96 ? 17.665 -14.685 19.634 1.00 12.29 386 ALA C O 1
ATOM 3298 N N . PHE C 1 97 ? 17.024 -13.937 21.658 1.00 11.88 387 PHE C N 1
ATOM 3299 C CA . PHE C 1 97 ? 18.357 -14.083 22.256 1.00 12.59 387 PHE C CA 1
ATOM 3300 C C . PHE C 1 97 ? 18.516 -15.426 22.973 1.00 12.96 387 PHE C C 1
ATOM 3301 O O . PHE C 1 97 ? 19.441 -15.621 23.764 1.00 13.12 387 PHE C O 1
ATOM 3309 N N . HIS C 1 98 ? 17.603 -16.349 22.681 1.00 13.39 388 HIS C N 1
ATOM 3310 C CA . HIS C 1 98 ? 17.655 -17.719 23.191 1.00 13.99 388 HIS C CA 1
ATOM 3311 C C . HIS C 1 98 ? 17.806 -17.790 24.714 1.00 13.93 388 HIS C C 1
ATOM 3312 O O . HIS C 1 98 ? 16.952 -17.292 25.437 1.00 14.36 388 HIS C O 1
ATOM 3319 N N . ASN C 1 99 ? 18.866 -18.411 25.212 1.00 12.54 389 ASN C N 1
ATOM 3320 C CA . ASN C 1 99 ? 19.032 -18.485 26.668 1.00 12.92 389 ASN C CA 1
ATOM 3321 C C . ASN C 1 99 ? 20.049 -17.491 27.240 1.00 12.36 389 ASN C C 1
ATOM 33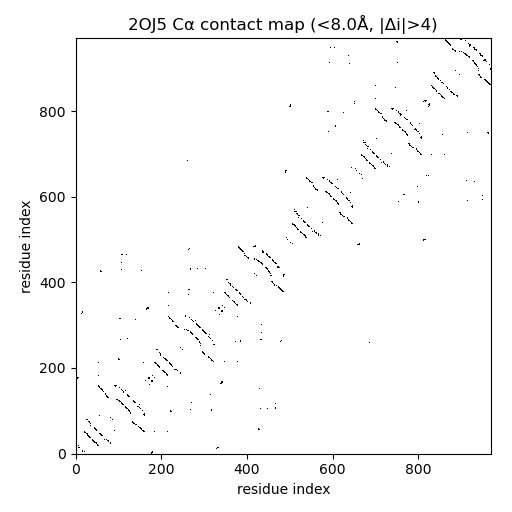22 O O . ASN C 1 99 ? 20.500 -17.643 28.375 1.00 12.15 389 ASN C O 1
ATOM 3327 N N . ASP C 1 100 ? 20.389 -16.466 26.457 1.00 13.38 390 ASP C N 1
ATOM 3328 C CA . ASP C 1 100 ? 21.271 -15.383 26.918 1.00 13.45 390 ASP C CA 1
ATOM 3329 C C . ASP C 1 100 ? 20.718 -14.757 28.195 1.00 12.49 390 ASP C C 1
ATOM 3330 O O . ASP C 1 100 ? 19.497 -14.694 28.389 1.00 12.55 390 ASP C O 1
ATOM 3335 N N . VAL C 1 101 ? 21.613 -14.304 29.067 1.00 11.68 391 VAL C N 1
ATOM 3336 C CA . VAL C 1 101 ? 21.208 -13.532 30.238 1.00 10.95 391 VAL C CA 1
ATOM 3337 C C . VAL C 1 101 ? 21.179 -12.047 29.879 1.00 10.74 391 VAL C C 1
ATOM 3338 O O . VAL C 1 101 ? 22.154 -11.501 29.367 1.00 10.62 391 VAL C O 1
ATOM 3342 N N . VAL C 1 102 ? 20.038 -11.410 30.131 1.00 10.05 392 VAL C N 1
ATOM 3343 C CA . VAL C 1 102 ? 19.811 -10.034 29.693 1.00 10.17 392 VAL C CA 1
ATOM 3344 C C . VAL C 1 102 ? 19.174 -9.160 30.769 1.00 9.98 392 VAL C C 1
ATOM 3345 O O . VAL C 1 102 ? 18.864 -9.620 31.874 1.00 10.30 392 VAL C O 1
ATOM 3349 N N . THR C 1 103 ? 18.978 -7.890 30.430 1.00 10.09 393 THR C N 1
ATOM 3350 C CA . THR C 1 103 ? 18.270 -6.963 31.292 1.00 10.20 393 THR C CA 1
ATOM 3351 C C . THR C 1 103 ? 17.226 -6.273 30.428 1.00 10.24 393 THR C C 1
ATOM 3352 O O . THR C 1 103 ? 17.259 -5.051 30.241 1.00 10.64 393 THR C O 1
ATOM 3356 N N . TYR C 1 104 ? 16.309 -7.070 29.887 1.00 9.76 394 TYR C N 1
ATOM 3357 C CA . TYR C 1 104 ? 15.412 -6.597 28.840 1.00 9.58 394 TYR C CA 1
ATOM 3358 C C . TYR C 1 104 ? 14.062 -6.108 29.361 1.00 9.41 394 TYR C C 1
ATOM 3359 O O . TYR C 1 104 ? 13.398 -6.779 30.143 1.00 9.44 394 TYR C O 1
ATOM 3368 N N . GLY C 1 105 ? 13.654 -4.935 28.896 1.00 9.45 395 GLY C N 1
ATOM 3369 C CA . GLY C 1 105 ? 12.315 -4.431 29.182 1.00 9.89 395 GLY C CA 1
ATOM 3370 C C . GLY C 1 105 ? 12.189 -3.974 30.622 1.00 10.10 395 GLY C C 1
ATOM 3371 O O . GLY C 1 105 ? 11.098 -4.005 31.203 1.00 10.96 395 GLY C O 1
ATOM 3372 N N . ALA C 1 106 ? 13.310 -3.533 31.190 1.00 10.20 396 ALA C N 1
ATOM 3373 C CA . ALA C 1 106 ? 13.370 -3.145 32.595 1.00 9.83 396 ALA C CA 1
ATOM 3374 C C . ALA C 1 106 ? 12.394 -2.017 32.885 1.00 10.28 396 ALA C C 1
ATOM 3375 O O . ALA C 1 106 ? 12.348 -1.035 32.158 1.00 10.56 396 ALA C O 1
ATOM 3377 N N . GLN C 1 107 ? 11.626 -2.168 33.958 1.00 10.59 397 GLN C N 1
ATOM 3378 C CA . GLN C 1 107 ? 10.524 -1.263 34.264 1.00 11.14 397 GLN C CA 1
ATOM 3379 C C . GLN C 1 107 ? 10.342 -1.150 35.777 1.00 11.47 397 GLN C C 1
ATOM 3380 O O . GLN C 1 107 ? 10.956 -1.909 36.542 1.00 11.44 397 GLN C O 1
ATOM 3386 N N . THR C 1 108 ? 9.520 -0.184 36.192 1.00 11.78 398 THR C N 1
ATOM 3387 C CA . THR C 1 108 ? 9.067 -0.054 37.582 1.00 12.74 398 THR C CA 1
ATOM 3388 C C . THR C 1 108 ? 7.856 -0.942 37.791 1.00 12.72 398 THR C C 1
ATOM 3389 O O . THR C 1 108 ? 6.963 -0.981 36.950 1.00 13.48 398 THR C O 1
ATOM 3393 N N . VAL C 1 109 ? 7.814 -1.628 38.925 1.00 11.81 399 VAL C N 1
ATOM 3394 C CA . VAL C 1 109 ? 6.620 -2.354 39.329 1.00 11.61 399 VAL C CA 1
ATOM 3395 C C . VAL C 1 109 ? 6.330 -2.047 40.805 1.00 11.33 399 VAL C C 1
ATOM 3396 O O . VAL C 1 109 ? 7.208 -2.205 41.658 1.00 11.80 399 VAL C O 1
ATOM 3400 N N . ALA C 1 110 ? 5.123 -1.570 41.095 1.00 10.70 400 ALA C N 1
ATOM 3401 C CA . ALA C 1 110 ? 4.743 -1.266 42.479 1.00 10.60 400 ALA C CA 1
ATOM 3402 C C . ALA C 1 110 ? 4.060 -2.464 43.125 1.00 10.71 400 ALA C C 1
ATOM 3403 O O . ALA C 1 110 ? 3.016 -2.919 42.659 1.00 10.27 400 ALA C O 1
ATOM 3405 N N . ILE C 1 111 ? 4.662 -2.969 44.200 1.00 9.89 401 ILE C N 1
ATOM 3406 C CA . ILE C 1 111 ? 4.163 -4.170 44.872 1.00 9.94 401 ILE C CA 1
ATOM 3407 C C . ILE C 1 111 ? 3.758 -3.828 46.305 1.00 10.14 401 ILE C C 1
ATOM 3408 O O . ILE C 1 111 ? 4.536 -3.203 47.047 1.00 10.52 401 ILE C O 1
ATOM 3413 N N . GLY C 1 112 ? 2.546 -4.226 46.686 1.00 10.67 402 GLY C N 1
ATOM 3414 C CA . GLY C 1 112 ? 1.988 -3.859 47.985 1.00 11.39 402 GLY C CA 1
ATOM 3415 C C . GLY C 1 112 ? 2.296 -4.905 49.030 1.00 11.76 402 GLY C C 1
ATOM 3416 O O . GLY C 1 112 ? 1.834 -6.043 48.936 1.00 12.34 402 GLY C O 1
ATOM 3417 N N . LEU C 1 113 ? 3.087 -4.513 50.026 1.00 12.03 403 LEU C N 1
ATOM 3418 C CA . LEU C 1 113 ? 3.493 -5.422 51.096 1.00 12.42 403 LEU C CA 1
ATOM 3419 C C . LEU C 1 113 ? 2.687 -5.163 52.362 1.00 13.64 403 LEU C C 1
ATOM 3420 O O . LEU C 1 113 ? 2.531 -4.013 52.788 1.00 13.18 403 LEU C O 1
ATOM 3425 N N . SER C 1 114 ? 2.174 -6.238 52.955 1.00 14.71 404 SER C N 1
ATOM 3426 C CA . SER C 1 114 ? 1.285 -6.133 54.105 1.00 16.11 404 SER C CA 1
ATOM 3427 C C . SER C 1 114 ? 1.422 -7.333 55.048 1.00 17.09 404 SER C C 1
ATOM 3428 O O . SER C 1 114 ? 2.115 -8.308 54.743 1.00 16.37 404 SER C O 1
ATOM 3431 N N . SER C 1 115 ? 0.754 -7.243 56.196 1.00 18.54 405 SER C N 1
ATOM 3432 C CA . SER C 1 115 ? 0.594 -8.380 57.101 1.00 20.53 405 SER C CA 1
ATOM 3433 C C . SER C 1 115 ? -0.886 -8.574 57.389 1.00 21.68 405 SER C C 1
ATOM 3434 O O . SER C 1 115 ? -1.290 -8.932 58.500 1.00 22.53 405 SER C O 1
ATOM 3437 N N . GLY C 1 116 ? -1.705 -8.328 56.371 1.00 22.51 406 GLY C N 1
ATOM 3438 C CA . GLY C 1 116 ? -3.152 -8.436 56.524 1.00 23.39 406 GLY C CA 1
ATOM 3439 C C . GLY C 1 116 ? -3.843 -7.091 56.405 1.00 23.72 406 GLY C C 1
ATOM 3440 O O . GLY C 1 116 ? -5.024 -7.025 55.922 1.00 24.62 406 GLY C O 1
ATOM 3441 N N . GLY C 1 117 ? -3.111 -6.017 56.763 1.00 23.61 407 GLY C N 1
ATOM 3442 C CA . GLY C 1 117 ? -3.705 -4.681 56.762 1.00 23.15 407 GLY C CA 1
ATOM 3443 C C . GLY C 1 117 ? -3.459 -3.868 55.572 1.00 22.78 407 GLY C C 1
ATOM 3444 O O . GLY C 1 117 ? -3.293 -4.427 54.462 1.00 23.26 407 GLY C O 1
ATOM 3445 N N . THR C 1 118 ? -3.440 -2.544 55.720 1.00 22.28 408 THR C N 1
ATOM 3446 C CA . THR C 1 118 ? -3.150 -1.628 54.599 1.00 21.52 408 THR C CA 1
ATOM 3447 C C . THR C 1 118 ? -1.745 -1.854 54.027 1.00 20.22 408 THR C C 1
ATOM 3448 O O . THR C 1 118 ? -0.753 -1.695 54.736 1.00 20.50 408 THR C O 1
ATOM 3452 N N . PRO C 1 119 ? -1.659 -2.219 52.728 1.00 19.35 409 PRO C N 1
ATOM 3453 C CA . PRO C 1 119 ? -0.346 -2.461 52.122 1.00 18.39 409 PRO C CA 1
ATOM 3454 C C . PRO C 1 119 ? 0.502 -1.194 52.038 1.00 17.69 409 PRO C C 1
ATOM 3455 O O . PRO C 1 119 ? -0.032 -0.099 51.839 1.00 17.97 409 PRO C O 1
ATOM 3459 N N . GLN C 1 120 ? 1.815 -1.351 52.206 1.00 16.96 410 GLN C N 1
ATOM 3460 C CA . GLN C 1 120 ? 2.773 -0.321 51.811 1.00 16.49 410 GLN C CA 1
ATOM 3461 C C . GLN C 1 120 ? 3.350 -0.684 50.447 1.00 15.77 410 GLN C C 1
ATOM 3462 O O . GLN C 1 120 ? 3.887 -1.776 50.263 1.00 14.96 410 GLN C O 1
ATOM 3468 N N . TYR C 1 121 ? 3.241 0.231 49.492 1.00 15.21 411 TYR C N 1
ATOM 3469 C CA . TYR C 1 121 ? 3.661 -0.063 48.127 1.00 14.84 411 TYR C CA 1
ATOM 3470 C C . TYR C 1 121 ? 5.122 0.278 47.892 1.00 15.00 411 TYR C C 1
ATOM 3471 O O . TYR C 1 121 ? 5.549 1.417 48.101 1.00 15.36 411 TYR C O 1
ATOM 3480 N N . MET C 1 122 ? 5.887 -0.726 47.470 1.00 14.21 412 MET C N 1
ATOM 3481 C CA . MET C 1 122 ? 7.306 -0.555 47.174 1.00 14.01 412 MET C CA 1
ATOM 3482 C C . MET C 1 122 ? 7.539 -0.466 45.671 1.00 13.17 412 MET C C 1
ATOM 3483 O O . MET C 1 122 ? 6.972 -1.240 44.896 1.00 12.69 412 MET C O 1
ATOM 3488 N N . SER C 1 123 ? 8.396 0.475 45.274 1.00 12.50 413 SER C N 1
ATOM 3489 C CA . SER C 1 123 ? 8.785 0.628 43.871 1.00 12.56 413 SER C CA 1
ATOM 3490 C C . SER C 1 123 ? 9.946 -0.291 43.544 1.00 12.47 413 SER C C 1
ATOM 3491 O O . SER C 1 123 ? 11.105 0.051 43.794 1.00 12.69 413 SER C O 1
ATOM 3494 N N . LYS C 1 124 ? 9.637 -1.458 42.985 1.00 11.20 414 LYS C N 1
ATOM 3495 C CA . LYS C 1 124 ? 10.678 -2.394 42.593 1.00 10.64 414 LYS C CA 1
ATOM 3496 C C . LYS C 1 124 ? 10.981 -2.294 41.088 1.00 10.45 414 LYS C C 1
ATOM 3497 O O . LYS C 1 124 ? 10.264 -1.616 40.343 1.00 10.61 414 LYS C O 1
ATOM 3503 N N . ASN C 1 125 ? 12.070 -2.942 40.678 1.00 9.55 415 ASN C N 1
ATOM 3504 C CA . ASN C 1 125 ? 12.596 -2.897 39.305 1.00 9.34 415 ASN C CA 1
ATOM 3505 C C . ASN C 1 125 ? 12.431 -4.320 38.758 1.00 9.53 415 ASN C C 1
ATOM 3506 O O . ASN C 1 125 ? 12.969 -5.271 39.327 1.00 9.48 415 ASN C O 1
ATOM 3511 N N . LEU C 1 126 ? 11.651 -4.467 37.686 1.00 9.24 416 LEU C N 1
ATOM 3512 C CA . LEU C 1 126 ? 11.457 -5.766 37.044 1.00 8.71 416 LEU C CA 1
ATOM 3513 C C . LEU C 1 126 ? 12.044 -5.774 35.642 1.00 8.47 416 LEU C C 1
ATOM 3514 O O . LEU C 1 126 ? 11.946 -4.781 34.919 1.00 8.66 416 LEU C O 1
ATOM 3519 N N . TRP C 1 127 ? 12.649 -6.894 35.259 1.00 7.78 417 TRP C N 1
ATOM 3520 C CA . TRP C 1 127 ? 13.073 -7.095 33.873 1.00 8.49 417 TRP C CA 1
ATOM 3521 C C . TRP C 1 127 ? 13.082 -8.560 33.479 1.00 8.15 417 TRP C C 1
ATOM 3522 O O . TRP C 1 127 ? 13.119 -9.430 34.334 1.00 8.39 417 TRP C O 1
ATOM 3533 N N . VAL C 1 128 ? 13.034 -8.818 32.174 1.00 8.37 418 VAL C N 1
ATOM 3534 C CA . VAL C 1 128 ? 13.230 -10.169 31.656 1.00 8.92 418 VAL C CA 1
ATOM 3535 C C . VAL C 1 128 ? 14.713 -10.491 31.743 1.00 9.39 418 VAL C C 1
ATOM 3536 O O . VAL C 1 128 ? 15.535 -9.788 31.152 1.00 9.96 418 VAL C O 1
ATOM 3540 N N . GLU C 1 129 ? 15.060 -11.543 32.482 1.00 9.82 419 GLU C N 1
ATOM 3541 C CA . GLU C 1 129 ? 16.467 -11.893 32.643 1.00 10.52 419 GLU C CA 1
ATOM 3542 C C . GLU C 1 129 ? 16.925 -13.077 31.792 1.00 10.49 419 GLU C C 1
ATOM 3543 O O . GLU C 1 129 ? 17.983 -13.010 31.180 1.00 10.54 419 GLU C O 1
ATOM 3549 N N . GLN C 1 130 ? 16.131 -14.149 31.755 1.00 10.30 420 GLN C N 1
ATOM 3550 C CA . GLN C 1 130 ? 16.548 -15.373 31.069 1.00 10.61 420 GLN C CA 1
ATOM 3551 C C . GLN C 1 130 ? 15.407 -16.356 30.823 1.00 10.99 420 GLN C C 1
ATOM 3552 O O . GLN C 1 130 ? 14.567 -16.571 31.686 1.00 11.37 420 GLN C O 1
ATOM 3558 N N . TRP C 1 131 ? 15.388 -16.937 29.629 1.00 10.98 421 TRP C N 1
ATOM 3559 C CA . TRP C 1 131 ? 14.519 -18.070 29.309 1.00 11.30 421 TRP C CA 1
ATOM 3560 C C . TRP C 1 131 ? 15.402 -19.304 29.199 1.00 12.00 421 TRP C C 1
ATOM 3561 O O . TRP C 1 131 ? 16.444 -19.275 28.543 1.00 12.00 421 TRP C O 1
ATOM 3572 N N . GLN C 1 132 ? 14.994 -20.377 29.864 1.00 12.94 422 GLN C N 1
ATOM 3573 C CA . GLN C 1 132 ? 15.796 -21.593 29.913 1.00 14.21 422 GLN C CA 1
ATOM 3574 C C . GLN C 1 132 ? 14.873 -22.793 30.033 1.00 14.08 422 GLN C C 1
ATOM 3575 O O . GLN C 1 132 ? 14.103 -22.891 30.995 1.00 13.40 422 GLN C O 1
ATOM 3581 N N . ASP C 1 133 ? 14.933 -23.691 29.049 1.00 14.70 423 ASP C N 1
ATOM 3582 C CA . ASP C 1 133 ? 14.162 -24.934 29.096 1.00 15.20 423 ASP C CA 1
ATOM 3583 C C . ASP C 1 133 ? 12.674 -24.650 29.348 1.00 14.48 423 ASP C C 1
ATOM 3584 O O . ASP C 1 133 ? 12.035 -25.319 30.163 1.00 15.07 423 ASP C O 1
ATOM 3589 N N . GLY C 1 134 ? 12.135 -23.645 28.664 1.00 13.46 424 GLY C N 1
ATOM 3590 C CA . GLY C 1 134 ? 10.705 -23.341 28.754 1.00 12.47 424 GLY C CA 1
ATOM 3591 C C . GLY C 1 134 ? 10.260 -22.587 30.000 1.00 11.74 424 GLY C C 1
ATOM 3592 O O . GLY C 1 134 ? 9.057 -22.419 30.229 1.00 12.09 424 GLY C O 1
ATOM 3593 N N . VAL C 1 135 ? 11.216 -22.135 30.811 1.00 10.98 425 VAL C N 1
ATOM 3594 C CA . VAL C 1 135 ? 10.894 -21.290 31.959 1.00 10.33 425 VAL C CA 1
ATOM 3595 C C . VAL C 1 135 ? 11.435 -19.873 31.755 1.00 10.03 425 VAL C C 1
ATOM 3596 O O . VAL C 1 135 ? 12.629 -19.678 31.568 1.00 10.22 425 VAL C O 1
ATOM 3600 N N . LEU C 1 136 ? 10.544 -18.889 31.780 1.00 9.93 426 LEU C N 1
ATOM 3601 C CA . LEU C 1 136 ? 10.954 -17.485 31.666 1.00 9.75 426 LEU C CA 1
ATOM 3602 C C . LEU C 1 136 ? 11.240 -16.918 33.052 1.00 9.75 426 LEU C C 1
ATOM 3603 O O . LEU C 1 136 ? 10.363 -16.892 33.908 1.00 10.15 426 LEU C O 1
ATOM 3608 N N A ARG C 1 137 ? 12.474 -16.476 33.274 0.50 9.55 427 ARG C N 1
ATOM 3609 N N B ARG C 1 137 ? 12.465 -16.452 33.264 0.50 9.32 427 ARG C N 1
ATOM 3610 C CA A ARG C 1 137 ? 12.844 -15.899 34.562 0.50 9.86 427 ARG C CA 1
ATOM 3611 C CA B ARG C 1 137 ? 12.846 -15.904 34.559 0.50 9.44 427 ARG C CA 1
ATOM 3612 C C A ARG C 1 137 ? 12.874 -14.376 34.503 0.50 9.73 427 ARG C C 1
ATOM 3613 C C B ARG C 1 137 ? 12.904 -14.379 34.527 0.50 9.49 427 ARG C C 1
ATOM 3614 O O A ARG C 1 137 ? 13.542 -13.786 33.650 0.50 9.48 427 ARG C O 1
ATOM 3615 O O B ARG C 1 137 ? 13.619 -13.789 33.713 0.50 9.25 427 ARG C O 1
ATOM 3630 N N . LEU C 1 138 ? 12.138 -13.752 35.417 1.00 9.69 428 LEU C N 1
ATOM 3631 C CA . LEU C 1 138 ? 12.135 -12.303 35.554 1.00 9.94 428 LEU C CA 1
ATOM 3632 C C . LEU C 1 138 ? 12.823 -11.922 36.859 1.00 10.16 428 LEU C C 1
ATOM 3633 O O . LEU C 1 138 ? 12.610 -12.562 37.886 1.00 10.70 428 LEU C O 1
ATOM 3638 N N . ARG C 1 139 ? 13.646 -10.879 36.816 1.00 9.96 429 ARG C N 1
ATOM 3639 C CA . ARG C 1 139 ? 14.269 -10.367 38.031 1.00 10.38 429 ARG C CA 1
ATOM 3640 C C . ARG C 1 139 ? 13.380 -9.292 38.648 1.00 10.30 429 ARG C C 1
ATOM 3641 O O . ARG C 1 139 ? 12.804 -8.464 37.938 1.00 9.57 429 ARG C O 1
ATOM 3649 N N . VAL C 1 140 ? 13.249 -9.324 39.972 1.00 9.94 430 VAL C N 1
ATOM 3650 C CA . VAL C 1 140 ? 12.524 -8.289 40.698 1.00 10.51 430 VAL C CA 1
ATOM 3651 C C . VAL C 1 140 ? 13.348 -7.859 41.895 1.00 10.87 430 VAL C C 1
ATOM 3652 O O . VAL C 1 140 ? 13.518 -8.615 42.852 1.00 10.56 430 VAL C O 1
ATOM 3656 N N . GLU C 1 141 ? 13.883 -6.645 41.830 1.00 11.39 431 GLU C N 1
ATOM 3657 C CA . GLU C 1 141 ? 14.722 -6.158 42.916 1.00 12.10 431 GLU C CA 1
ATOM 3658 C C . GLU C 1 141 ? 14.652 -4.652 43.108 1.00 12.48 431 GLU C C 1
ATOM 3659 O O . GLU C 1 141 ? 14.068 -3.935 42.298 1.00 11.63 431 GLU C O 1
ATOM 3665 N N . GLY C 1 142 ? 15.249 -4.183 44.202 1.00 12.91 432 GLY C N 1
ATOM 3666 C CA . GLY C 1 142 ? 15.385 -2.751 44.451 1.00 14.11 432 GLY C CA 1
ATOM 3667 C C . GLY C 1 142 ? 14.177 -2.146 45.130 1.00 14.95 432 GLY C C 1
ATOM 3668 O O . GLY C 1 142 ? 13.139 -2.797 45.276 1.00 14.69 432 GLY C O 1
ATOM 3669 N N . GLY C 1 143 ? 14.313 -0.887 45.545 1.00 15.62 433 GLY C N 1
ATOM 3670 C CA . GLY C 1 143 ? 13.188 -0.141 46.102 1.00 16.63 433 GLY C CA 1
ATOM 3671 C C . GLY C 1 143 ? 13.035 -0.336 47.599 1.00 17.62 433 GLY C C 1
ATOM 3672 O O . GLY C 1 143 ? 12.112 0.197 48.214 1.00 17.76 433 GLY C O 1
ATOM 3673 N N . GLY C 1 144 ? 13.949 -1.100 48.190 1.00 18.59 434 GLY C N 1
ATOM 3674 C CA . GLY C 1 144 ? 13.885 -1.397 49.615 1.00 20.35 434 GLY C CA 1
ATOM 3675 C C . GLY C 1 144 ? 12.747 -2.335 49.977 1.00 21.18 434 GLY C C 1
ATOM 3676 O O . GLY C 1 144 ? 12.079 -2.890 49.104 1.00 21.96 434 GLY C O 1
ATOM 3677 N N . SER C 1 145 ? 12.524 -2.512 51.277 1.00 21.85 435 SER C N 1
ATOM 3678 C CA . SER C 1 145 ? 11.518 -3.459 51.746 1.00 22.21 435 SER C CA 1
ATOM 3679 C C . SER C 1 145 ? 11.051 -3.150 53.161 1.00 22.10 435 SER C C 1
ATOM 3680 O O . SER C 1 145 ? 11.620 -2.292 53.842 1.00 22.50 435 SER C O 1
ATOM 3683 N N . ILE C 1 146 ? 10.006 -3.857 53.589 1.00 21.91 436 ILE C N 1
ATOM 3684 C CA . ILE C 1 146 ? 9.547 -3.833 54.978 1.00 21.10 436 ILE C CA 1
ATOM 3685 C C . ILE C 1 146 ? 9.268 -5.255 55.469 1.00 20.67 436 ILE C C 1
ATOM 3686 O O . ILE C 1 146 ? 9.264 -6.206 54.687 1.00 20.68 436 ILE C O 1
ATOM 3691 N N . THR C 1 147 ? 9.040 -5.383 56.776 1.00 20.11 437 THR C N 1
ATOM 3692 C CA . THR C 1 147 ? 8.515 -6.610 57.373 1.00 19.48 437 THR C CA 1
ATOM 3693 C C . THR C 1 147 ? 7.101 -6.862 56.865 1.00 18.28 437 THR C C 1
ATOM 3694 O O . THR C 1 147 ? 6.229 -6.004 57.008 1.00 18.59 437 THR C O 1
ATOM 3698 N N . HIS C 1 148 ? 6.868 -8.032 56.278 1.00 17.25 438 HIS C N 1
ATOM 3699 C CA . HIS C 1 148 ? 5.567 -8.339 55.692 1.00 15.98 438 HIS C CA 1
ATOM 3700 C C . HIS C 1 148 ? 5.409 -9.835 55.530 1.00 15.87 438 HIS C C 1
ATOM 3701 O O . HIS C 1 148 ? 6.390 -10.570 55.556 1.00 16.47 438 HIS C O 1
ATOM 3708 N N . SER C 1 149 ? 4.165 -10.277 55.358 1.00 14.41 439 SER C N 1
ATOM 3709 C CA . SER C 1 149 ? 3.876 -11.688 55.112 1.00 15.37 439 SER C CA 1
ATOM 3710 C C . SER C 1 149 ? 3.053 -11.908 53.835 1.00 15.07 439 SER C C 1
ATOM 3711 O O . SER C 1 149 ? 2.852 -13.044 53.402 1.00 15.03 439 SER C O 1
ATOM 3714 N N . ASN C 1 150 ? 2.580 -10.820 53.233 1.00 14.48 440 ASN C N 1
ATOM 3715 C CA . ASN C 1 150 ? 1.846 -10.901 51.974 1.00 14.25 440 ASN C CA 1
ATOM 3716 C C . ASN C 1 150 ? 2.266 -9.842 50.965 1.00 13.18 440 ASN C C 1
ATOM 3717 O O . ASN C 1 150 ? 2.709 -8.746 51.338 1.00 12.57 440 ASN C O 1
ATOM 3722 N N . SER C 1 151 ? 2.138 -10.183 49.688 1.00 12.67 441 SER C N 1
ATOM 3723 C CA . SER C 1 151 ? 2.440 -9.260 48.606 1.00 12.38 441 SER C CA 1
ATOM 3724 C C . SER C 1 151 ? 1.288 -9.183 47.613 1.00 12.34 441 SER C C 1
ATOM 3725 O O . SER C 1 151 ? 0.715 -10.204 47.216 1.00 12.02 441 SER C O 1
ATOM 3728 N N . LYS C 1 152 ? 0.941 -7.961 47.232 1.00 11.93 442 LYS C N 1
ATOM 3729 C CA . LYS C 1 152 ? -0.066 -7.745 46.215 1.00 11.61 442 LYS C CA 1
ATOM 3730 C C . LYS C 1 152 ? 0.629 -7.256 44.969 1.00 10.92 442 LYS C C 1
ATOM 3731 O O . LYS C 1 152 ? 1.192 -6.156 44.942 1.00 10.04 442 LYS C O 1
ATOM 3737 N N . TRP C 1 153 ? 0.599 -8.092 43.943 1.00 9.92 443 TRP C N 1
ATOM 3738 C CA . TRP C 1 153 ? 1.307 -7.823 42.711 1.00 9.67 443 TRP C CA 1
ATOM 3739 C C . TRP C 1 153 ? 0.366 -7.166 41.708 1.00 9.42 443 TRP C C 1
ATOM 3740 O O . TRP C 1 153 ? -0.807 -7.557 41.595 1.00 9.34 443 TRP C O 1
ATOM 3751 N N . PRO C 1 154 ? 0.867 -6.153 40.986 1.00 8.99 444 PRO C N 1
ATOM 3752 C CA . PRO C 1 154 ? 0.058 -5.500 39.972 1.00 9.09 444 PRO C CA 1
ATOM 3753 C C . PRO C 1 154 ? 0.004 -6.367 38.730 1.00 8.64 444 PRO C C 1
ATOM 3754 O O . PRO C 1 154 ? 0.818 -7.291 38.590 1.00 9.14 444 PRO C O 1
ATOM 3758 N N . ALA C 1 155 ? -0.955 -6.094 37.848 1.00 8.85 445 ALA C N 1
ATOM 3759 C CA . ALA C 1 155 ? -0.882 -6.571 36.480 1.00 8.76 445 ALA C CA 1
ATOM 3760 C C . ALA C 1 155 ? 0.430 -6.117 35.849 1.00 9.15 445 ALA C C 1
ATOM 3761 O O . ALA C 1 155 ? 0.873 -4.979 36.039 1.00 8.66 445 ALA C O 1
ATOM 3763 N N . MET C 1 156 ? 1.059 -7.018 35.109 1.00 9.40 446 MET C N 1
ATOM 3764 C CA . MET C 1 156 ? 2.360 -6.744 34.509 1.00 10.27 446 MET C CA 1
ATOM 3765 C C . MET C 1 156 ? 2.407 -7.393 33.144 1.00 10.47 446 MET C C 1
ATOM 3766 O O . MET C 1 156 ? 2.227 -8.610 33.032 1.00 10.80 446 MET C O 1
ATOM 3771 N N . THR C 1 157 ? 2.651 -6.600 32.107 1.00 10.60 447 THR C N 1
ATOM 3772 C CA . THR C 1 157 ? 2.878 -7.173 30.781 1.00 10.25 447 THR C CA 1
ATOM 3773 C C . THR C 1 157 ? 4.370 -7.381 30.550 1.00 10.91 447 THR C C 1
ATOM 3774 O O . THR C 1 157 ? 5.167 -6.463 30.683 1.00 11.13 447 THR C O 1
ATOM 3778 N N . VAL C 1 158 ? 4.723 -8.617 30.219 1.00 10.44 448 VAL C N 1
ATOM 3779 C CA . VAL C 1 158 ? 6.106 -9.005 29.980 1.00 11.25 448 VAL C CA 1
ATOM 3780 C C . VAL C 1 158 ? 6.272 -9.222 28.479 1.00 10.64 448 VAL C C 1
ATOM 3781 O O . VAL C 1 158 ? 5.600 -10.076 27.894 1.00 11.14 448 VAL C O 1
ATOM 3785 N N . SER C 1 159 ? 7.152 -8.440 27.859 1.00 8.82 449 SER C N 1
ATOM 3786 C CA . SER C 1 159 ? 7.341 -8.496 26.410 1.00 8.94 449 SER C CA 1
ATOM 3787 C C . SER C 1 159 ? 8.812 -8.714 26.033 1.00 8.60 449 SER C C 1
ATOM 3788 O O . SER C 1 159 ? 9.708 -8.218 26.710 1.00 7.81 449 SER C O 1
ATOM 3791 N N . TYR C 1 160 ? 9.053 -9.455 24.950 1.00 8.82 450 TYR C N 1
ATOM 3792 C CA . TYR C 1 160 ? 10.411 -9.617 24.414 1.00 8.84 450 TYR C CA 1
ATOM 3793 C C . TYR C 1 160 ? 10.407 -10.095 22.958 1.00 8.69 450 TYR C C 1
ATOM 3794 O O . TYR C 1 160 ? 9.384 -10.561 22.459 1.00 8.90 450 TYR C O 1
ATOM 3803 N N . PRO C 1 161 ? 11.550 -9.961 22.263 1.00 8.74 451 PRO C N 1
ATOM 3804 C CA . PRO C 1 161 ? 11.636 -10.474 20.895 1.00 8.75 451 PRO C CA 1
ATOM 3805 C C . PRO C 1 161 ? 11.571 -11.999 20.868 1.00 8.87 451 PRO C C 1
ATOM 3806 O O . PRO C 1 161 ? 12.251 -12.662 21.653 1.00 9.41 451 PRO C O 1
ATOM 3810 N N . ARG C 1 162 ? 10.752 -12.539 19.967 1.00 8.20 452 ARG C N 1
ATOM 3811 C CA . ARG C 1 162 ? 10.484 -13.976 19.908 1.00 8.87 452 ARG C CA 1
ATOM 3812 C C . ARG C 1 162 ? 11.374 -14.665 18.873 1.00 9.26 452 ARG C C 1
ATOM 3813 O O . ARG C 1 162 ? 11.605 -14.131 17.790 1.00 8.91 452 ARG C O 1
ATOM 3821 N N . SER C 1 163 ? 11.858 -15.856 19.214 1.00 10.56 453 SER C N 1
ATOM 3822 C CA . SER C 1 163 ? 12.706 -16.640 18.315 1.00 12.32 453 SER C CA 1
ATOM 3823 C C . SER C 1 163 ? 11.956 -17.020 17.050 1.00 12.94 453 SER C C 1
ATOM 3824 O O . SER C 1 163 ? 10.766 -17.350 17.102 1.00 12.86 453 SER C O 1
ATOM 3827 N N . PHE C 1 164 ? 12.655 -16.978 15.917 1.00 13.74 454 PHE C N 1
ATOM 3828 C CA . PHE C 1 164 ? 12.088 -17.444 14.651 1.00 14.81 454 PHE C CA 1
ATOM 3829 C C . PHE C 1 164 ? 12.962 -18.516 13.998 1.00 16.06 454 PHE C C 1
ATOM 3830 O O . PHE C 1 164 ? 14.042 -18.838 14.498 1.00 16.90 454 PHE C O 1
ATOM 3838 N N . ASN D 1 5 ? -35.436 -51.897 2.162 1.00 35.89 295 ASN D N 1
ATOM 3839 C CA . ASN D 1 5 ? -34.924 -50.728 1.385 1.00 36.00 295 ASN D CA 1
ATOM 3840 C C . ASN D 1 5 ? -35.218 -49.397 2.071 1.00 35.44 295 ASN D C 1
ATOM 3841 O O . ASN D 1 5 ? -34.608 -48.374 1.750 1.00 35.50 295 ASN D O 1
ATOM 3846 N N . LEU D 1 6 ? -36.167 -49.415 3.001 1.00 34.69 296 LEU D N 1
ATOM 3847 C CA . LEU D 1 6 ? -36.416 -48.270 3.866 1.00 33.93 296 LEU D CA 1
ATOM 3848 C C . LEU D 1 6 ? -36.178 -48.650 5.321 1.00 33.19 296 LEU D C 1
ATOM 3849 O O . LEU D 1 6 ? -36.612 -49.711 5.781 1.00 33.23 296 LEU D O 1
ATOM 3854 N N . ARG D 1 7 ? -35.475 -47.782 6.039 1.00 32.01 297 ARG D N 1
ATOM 3855 C CA . ARG D 1 7 ? -35.161 -48.024 7.440 1.00 30.68 297 ARG D CA 1
ATOM 3856 C C . ARG D 1 7 ? -35.821 -46.972 8.320 1.00 29.00 297 ARG D C 1
ATOM 3857 O O . ARG D 1 7 ? -35.686 -45.773 8.073 1.00 28.48 297 ARG D O 1
ATOM 3865 N N . TYR D 1 8 ? -36.546 -47.426 9.340 1.00 27.50 298 TYR D N 1
ATOM 3866 C CA . TYR D 1 8 ? -37.099 -46.529 10.351 1.00 25.97 298 TYR D CA 1
ATOM 3867 C C . TYR D 1 8 ? -36.009 -45.555 10.800 1.00 24.86 298 TYR D C 1
ATOM 3868 O O . TYR D 1 8 ? -34.862 -45.966 11.003 1.00 24.58 298 TYR D O 1
ATOM 3877 N N . PRO D 1 9 ? -36.358 -44.263 10.966 1.00 23.96 299 PRO D N 1
ATOM 3878 C CA . PRO D 1 9 ? -37.694 -43.675 10.885 1.00 23.70 299 PRO D CA 1
ATOM 3879 C C . PRO D 1 9 ? -38.150 -43.257 9.481 1.00 23.47 299 PRO D C 1
ATOM 3880 O O . PRO D 1 9 ? -39.202 -42.632 9.339 1.00 23.23 299 PRO D O 1
ATOM 3884 N N . ILE D 1 10 ? -37.365 -43.587 8.459 1.00 23.56 300 ILE D N 1
ATOM 3885 C CA . ILE D 1 10 ? -37.836 -43.496 7.080 1.00 23.92 300 ILE D CA 1
ATOM 3886 C C . ILE D 1 10 ? -38.786 -44.665 6.833 1.00 24.70 300 ILE D C 1
ATOM 3887 O O . ILE D 1 10 ? -38.493 -45.802 7.209 1.00 24.33 300 ILE D O 1
ATOM 3892 N N . ALA D 1 11 ? -39.930 -44.377 6.221 1.00 26.22 301 ALA D N 1
ATOM 3893 C CA . ALA D 1 11 ? -40.980 -45.376 6.045 1.00 27.63 301 ALA D CA 1
ATOM 3894 C C . ALA D 1 11 ? -41.914 -45.012 4.897 1.00 28.72 301 ALA D C 1
ATOM 3895 O O . ALA D 1 11 ? -41.810 -43.931 4.316 1.00 28.93 301 ALA D O 1
ATOM 3897 N N . ASP D 1 12 ? -42.825 -45.927 4.577 1.00 29.91 302 ASP D N 1
ATOM 3898 C CA . ASP D 1 12 ? -43.905 -45.657 3.634 1.00 31.09 302 ASP D CA 1
ATOM 3899 C C . ASP D 1 12 ? -45.052 -44.947 4.357 1.00 31.42 302 ASP D C 1
ATOM 3900 O O . ASP D 1 12 ? -45.490 -45.396 5.417 1.00 31.37 302 ASP D O 1
ATOM 3905 N N . VAL D 1 13 ? -45.530 -43.841 3.791 1.00 32.00 303 VAL D N 1
ATOM 3906 C CA . VAL D 1 13 ? -46.698 -43.149 4.355 1.00 32.92 303 VAL D CA 1
ATOM 3907 C C . VAL D 1 13 ? -47.892 -43.037 3.386 1.00 33.40 303 VAL D C 1
ATOM 3908 O O . VAL D 1 13 ? -48.836 -43.828 3.468 1.00 33.58 303 VAL D O 1
ATOM 3912 N N . SER D 1 14 ? -47.847 -42.059 2.478 1.00 33.74 304 SER D N 1
ATOM 3913 C CA . SER D 1 14 ? -48.942 -41.836 1.533 1.00 34.03 304 SER D CA 1
ATOM 3914 C C . SER D 1 14 ? -48.615 -42.376 0.134 1.00 33.90 304 SER D C 1
ATOM 3915 O O . SER D 1 14 ? -48.743 -41.656 -0.862 1.00 33.98 304 SER D O 1
ATOM 3918 N N . GLY D 1 15 ? -48.196 -43.646 0.072 1.00 26.56 305 GLY D N 1
ATOM 3919 C CA . GLY D 1 15 ? -47.714 -44.255 -1.174 1.00 25.85 305 GLY D CA 1
ATOM 3920 C C . GLY D 1 15 ? -46.387 -43.665 -1.656 1.00 25.52 305 GLY D C 1
ATOM 3921 O O . GLY D 1 15 ? -46.001 -43.964 -2.829 1.00 25.54 305 GLY D O 1
ATOM 3922 N N . GLY D 1 16 ? -45.682 -42.822 -0.740 1.00 24.40 306 GLY D N 1
ATOM 3923 C CA . GLY D 1 16 ? -44.393 -42.326 -1.104 1.00 22.92 306 GLY D CA 1
ATOM 3924 C C . GLY D 1 16 ? -43.433 -42.478 0.068 1.00 22.28 306 GLY D C 1
ATOM 3925 O O . GLY D 1 16 ? -43.848 -42.937 1.136 1.00 21.71 306 GLY D O 1
ATOM 3926 N N A ILE D 1 17 ? -42.146 -42.196 -0.126 0.50 28.68 307 ILE D N 1
ATOM 3927 N N B ILE D 1 17 ? -42.146 -42.195 -0.126 0.50 28.68 307 ILE D N 1
ATOM 3928 C CA A ILE D 1 17 ? -41.185 -42.217 0.981 0.50 27.93 307 ILE D CA 1
ATOM 3929 C CA B ILE D 1 17 ? -41.185 -42.218 0.981 0.50 27.93 307 ILE D CA 1
ATOM 3930 C C A ILE D 1 17 ? -41.303 -40.926 1.801 0.50 27.45 307 ILE D C 1
ATOM 3931 C C B ILE D 1 17 ? -41.303 -40.926 1.800 0.50 27.45 307 ILE D C 1
ATOM 3932 O O A ILE D 1 17 ? -40.998 -39.834 1.309 0.50 27.48 307 ILE D O 1
ATOM 3933 O O B ILE D 1 17 ? -40.999 -39.834 1.308 0.50 27.48 307 ILE D O 1
ATOM 3942 N N . GLY D 1 18 ? -41.754 -41.061 3.049 1.00 18.79 308 GLY D N 1
ATOM 3943 C CA . GLY D 1 18 ? -41.877 -39.921 3.962 1.00 17.02 308 GLY D CA 1
ATOM 3944 C C . GLY D 1 18 ? -41.237 -40.208 5.312 1.00 16.68 308 GLY D C 1
ATOM 3945 O O . GLY D 1 18 ? -40.369 -41.081 5.428 1.00 15.28 308 GLY D O 1
ATOM 3946 N N . MET D 1 19 ? -41.662 -39.472 6.335 1.00 16.22 309 MET D N 1
ATOM 3947 C CA . MET D 1 19 ? -41.170 -39.685 7.691 1.00 16.72 309 MET D CA 1
ATOM 3948 C C . MET D 1 19 ? -42.255 -40.330 8.554 1.00 16.26 309 MET D C 1
ATOM 3949 O O . MET D 1 19 ? -43.395 -39.872 8.587 1.00 16.03 309 MET D O 1
ATOM 3954 N N . SER D 1 20 ? -41.886 -41.412 9.233 1.00 15.59 310 SER D N 1
ATOM 3955 C CA . SER D 1 20 ? -42.801 -42.154 10.103 1.00 15.79 310 SER D CA 1
ATOM 3956 C C . SER D 1 20 ? -43.460 -41.227 11.124 1.00 15.84 310 SER D C 1
ATOM 3957 O O . SER D 1 20 ? -42.764 -40.570 11.901 1.00 13.89 310 SER D O 1
ATOM 3960 N N . PRO D 1 21 ? -44.807 -41.179 11.134 1.00 15.79 311 PRO D N 1
ATOM 3961 C CA . PRO D 1 21 ? -45.538 -40.354 12.104 1.00 16.05 311 PRO D CA 1
ATOM 3962 C C . PRO D 1 21 ? -45.227 -40.788 13.538 1.00 15.72 311 PRO D C 1
ATOM 3963 O O . PRO D 1 21 ? -45.275 -39.969 14.464 1.00 15.17 311 PRO D O 1
ATOM 3967 N N . ASN D 1 22 ? -44.894 -42.068 13.712 1.00 15.86 312 ASN D N 1
ATOM 3968 C CA . ASN D 1 22 ? -44.472 -42.572 15.018 1.00 16.37 312 ASN D CA 1
ATOM 3969 C C . ASN D 1 22 ? -43.210 -41.889 15.529 1.00 15.50 312 ASN D C 1
ATOM 3970 O O . ASN D 1 22 ? -43.071 -41.633 16.726 1.00 15.55 312 ASN D O 1
ATOM 3975 N N . TYR D 1 23 ? -42.285 -41.610 14.618 1.00 14.47 313 TYR D N 1
ATOM 3976 C CA . TYR D 1 23 ? -41.036 -40.944 14.968 1.00 13.54 313 TYR D CA 1
ATOM 3977 C C . TYR D 1 23 ? -41.299 -39.490 15.343 1.00 13.17 313 TYR D C 1
ATOM 3978 O O . TYR D 1 23 ? -40.675 -38.945 16.260 1.00 11.96 313 TYR D O 1
ATOM 3987 N N . ARG D 1 24 ? -42.233 -38.871 14.636 1.00 12.81 314 ARG D N 1
ATOM 3988 C CA . ARG D 1 24 ? -42.472 -37.444 14.764 1.00 12.85 314 ARG D CA 1
ATOM 3989 C C . ARG D 1 24 ? -43.190 -37.121 16.078 1.00 13.22 314 ARG D C 1
ATOM 3990 O O . ARG D 1 24 ? -42.957 -36.066 16.685 1.00 13.92 314 ARG D O 1
ATOM 3998 N N . PHE D 1 25 ? -44.050 -38.037 16.521 1.00 12.94 315 PHE D N 1
ATOM 3999 C CA . PHE D 1 25 ? -44.776 -37.842 17.768 1.00 12.76 315 PHE D CA 1
ATOM 4000 C C . PHE D 1 25 ? -45.318 -39.134 18.337 1.00 12.87 315 PHE D C 1
ATOM 4001 O O . PHE D 1 25 ? -45.976 -39.914 17.639 1.00 12.07 315 PHE D O 1
ATOM 4009 N N A ARG D 1 26 ? -45.042 -39.347 19.618 0.50 14.29 316 ARG D N 1
ATOM 4010 N N B ARG D 1 26 ? -45.042 -39.361 19.617 0.50 14.25 316 ARG D N 1
ATOM 4011 C CA A ARG D 1 26 ? -45.598 -40.465 20.357 0.50 14.65 316 ARG D CA 1
ATOM 4012 C CA B ARG D 1 26 ? -45.636 -40.478 20.333 0.50 14.59 316 ARG D CA 1
ATOM 4013 C C A ARG D 1 26 ? -45.955 -40.015 21.763 0.50 14.58 316 ARG D C 1
ATOM 4014 C C B ARG D 1 26 ? -45.924 -40.118 21.781 0.50 14.51 316 ARG D C 1
ATOM 4015 O O A ARG D 1 26 ? -45.145 -39.378 22.440 0.50 14.82 316 ARG D O 1
ATOM 4016 O O B ARG D 1 26 ? -45.040 -39.648 22.504 0.50 14.68 316 ARG D O 1
ATOM 4031 N N . GLN D 1 27 ? -47.167 -40.353 22.196 1.00 13.75 317 GLN D N 1
ATOM 4032 C CA . GLN D 1 27 ? -47.592 -40.077 23.560 1.00 14.13 317 GLN D CA 1
ATOM 4033 C C . GLN D 1 27 ? -47.671 -41.360 24.369 1.00 14.09 317 GLN D C 1
ATOM 4034 O O . GLN D 1 27 ? -48.192 -42.373 23.900 1.00 14.27 317 GLN D O 1
ATOM 4040 N N . SER D 1 28 ? -47.144 -41.303 25.590 1.00 13.58 318 SER D N 1
ATOM 4041 C CA . SER D 1 28 ? -47.122 -42.455 26.471 1.00 13.36 318 SER D CA 1
ATOM 4042 C C . SER D 1 28 ? -47.422 -41.992 27.898 1.00 12.53 318 SER D C 1
ATOM 4043 O O . SER D 1 28 ? -47.847 -40.852 28.116 1.00 12.16 318 SER D O 1
ATOM 4046 N N . MET D 1 29 ? -47.198 -42.879 28.860 1.00 12.47 319 MET D N 1
ATOM 4047 C CA . MET D 1 29 ? -47.471 -42.589 30.255 1.00 12.79 319 MET D CA 1
ATOM 4048 C C . MET D 1 29 ? -46.568 -43.459 31.118 1.00 12.12 319 MET D C 1
ATOM 4049 O O . MET D 1 29 ? -46.254 -44.595 30.753 1.00 11.69 319 MET D O 1
ATOM 4054 N N . TRP D 1 30 ? -46.134 -42.914 32.247 1.00 11.57 320 TRP D N 1
ATOM 4055 C CA . TRP D 1 30 ? -45.467 -43.703 33.266 1.00 11.24 320 TRP D CA 1
ATOM 4056 C C . TRP D 1 30 ? -46.167 -43.458 34.599 1.00 11.17 320 TRP D C 1
ATOM 4057 O O . TRP D 1 30 ? -46.273 -42.324 35.053 1.00 11.57 320 TRP D O 1
ATOM 4068 N N . ILE D 1 31 ? -46.686 -44.524 35.195 1.00 11.61 321 ILE D N 1
ATOM 4069 C CA . ILE D 1 31 ? -47.178 -44.454 36.561 1.00 11.81 321 ILE D CA 1
ATOM 4070 C C . ILE D 1 31 ? -46.261 -45.287 37.428 1.00 12.08 321 ILE D C 1
ATOM 4071 O O . ILE D 1 31 ? -46.267 -46.514 37.358 1.00 11.66 321 ILE D O 1
ATOM 4076 N N . GLY D 1 32 ? -45.460 -44.614 38.239 1.00 12.05 322 GLY D N 1
ATOM 4077 C CA . GLY D 1 32 ? -44.349 -45.278 38.888 1.00 12.23 322 GLY D CA 1
ATOM 4078 C C . GLY D 1 32 ? -43.794 -44.535 40.077 1.00 12.17 322 GLY D C 1
ATOM 4079 O O . GLY D 1 32 ? -44.324 -43.501 40.491 1.00 11.80 322 GLY D O 1
ATOM 4080 N N . ILE D 1 33 ? -42.709 -45.084 40.620 1.00 11.45 323 ILE D N 1
ATOM 4081 C CA . ILE D 1 33 ? -42.123 -44.601 41.863 1.00 11.98 323 ILE D CA 1
ATOM 4082 C C . ILE D 1 33 ? -40.961 -43.655 41.593 1.00 11.49 323 ILE D C 1
ATOM 4083 O O . ILE D 1 33 ? -39.999 -44.022 40.919 1.00 11.35 323 ILE D O 1
ATOM 4088 N N . VAL D 1 34 ? -41.073 -42.439 42.117 1.00 11.06 324 VAL D N 1
ATOM 4089 C CA . VAL D 1 34 ? -39.954 -41.516 42.216 1.00 11.09 324 VAL D CA 1
ATOM 4090 C C . VAL D 1 34 ? -39.358 -41.657 43.611 1.00 10.92 324 VAL D C 1
ATOM 4091 O O . VAL D 1 34 ? -40.064 -41.518 44.613 1.00 10.95 324 VAL D O 1
ATOM 4095 N N A SER D 1 35 ? -38.059 -41.941 43.674 0.70 10.67 325 SER D N 1
ATOM 4096 N N B SER D 1 35 ? -38.069 -41.964 43.664 0.30 10.43 325 SER D N 1
ATOM 4097 C CA A SER D 1 35 ? -37.360 -42.148 44.950 0.70 10.92 325 SER D CA 1
ATOM 4098 C CA B SER D 1 35 ? -37.359 -42.077 44.926 0.30 10.48 325 SER D CA 1
ATOM 40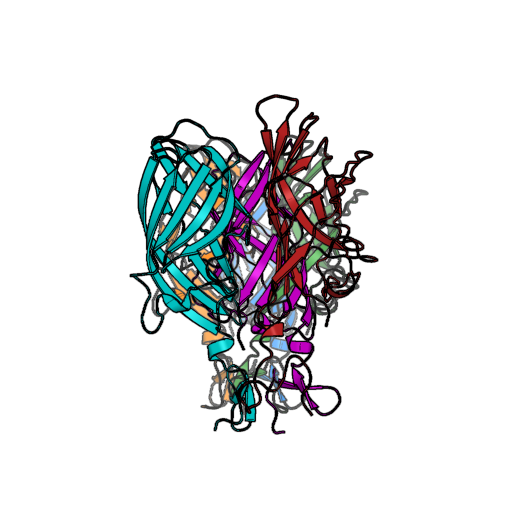99 C C A SER D 1 35 ? -36.269 -41.085 45.159 0.70 10.82 325 SER D C 1
ATOM 4100 C C B SER D 1 35 ? -36.428 -40.886 45.100 0.30 10.74 325 SER D C 1
ATOM 4101 O O A SER D 1 35 ? -35.474 -40.829 44.255 0.70 10.92 325 SER D O 1
ATOM 4102 O O B SER D 1 35 ? -35.914 -40.341 44.123 0.30 10.84 325 SER D O 1
ATOM 4107 N N . TYR D 1 36 ? -36.228 -40.476 46.348 1.00 10.38 326 TYR D N 1
ATOM 4108 C CA . TYR D 1 36 ? -35.181 -39.505 46.682 1.00 10.70 326 TYR D CA 1
ATOM 4109 C C . TYR D 1 36 ? -34.125 -40.125 47.601 1.00 11.40 326 TYR D C 1
ATOM 4110 O O . TYR D 1 36 ? -34.460 -40.850 48.536 1.00 10.62 326 TYR D O 1
ATOM 4119 N N . SER D 1 37 ? -32.857 -39.826 47.334 1.00 12.40 327 SER D N 1
ATOM 4120 C CA . SER D 1 37 ? -31.764 -40.242 48.214 1.00 13.43 327 SER D CA 1
ATOM 4121 C C . SER D 1 37 ? -30.702 -39.144 48.329 1.00 13.19 327 SER D C 1
ATOM 4122 O O . SER D 1 37 ? -30.204 -38.659 47.317 1.00 13.26 327 SER D O 1
ATOM 4125 N N . GLY D 1 38 ? -30.370 -38.748 49.561 1.00 13.07 328 GLY D N 1
ATOM 4126 C CA . GLY D 1 38 ? -29.296 -37.776 49.807 1.00 14.33 328 GLY D CA 1
ATOM 4127 C C . GLY D 1 38 ? -28.924 -37.654 51.278 1.00 14.96 328 GLY D C 1
ATOM 4128 O O . GLY D 1 38 ? -29.785 -37.397 52.118 1.00 15.41 328 GLY D O 1
ATOM 4129 N N . SER D 1 39 ? -27.636 -37.832 51.579 1.00 16.54 329 SER D N 1
ATOM 4130 C CA . SER D 1 39 ? -27.115 -37.693 52.945 1.00 17.47 329 SER D CA 1
ATOM 4131 C C . SER D 1 39 ? -27.908 -38.514 53.962 1.00 17.49 329 SER D C 1
ATOM 4132 O O . SER D 1 39 ? -28.236 -38.038 55.045 1.00 18.20 329 SER D O 1
ATOM 4135 N N . GLY D 1 40 ? -28.219 -39.755 53.604 1.00 17.56 330 GLY D N 1
ATOM 4136 C CA . GLY D 1 40 ? -28.938 -40.648 54.511 1.00 17.52 330 GLY D CA 1
ATOM 4137 C C . GLY D 1 40 ? -30.441 -40.409 54.559 1.00 17.13 330 GLY D C 1
ATOM 4138 O O . GLY D 1 40 ? -31.158 -41.082 55.303 1.00 17.87 330 GLY D O 1
ATOM 4139 N N . LEU D 1 41 ? -30.925 -39.458 53.762 1.00 16.19 331 LEU D N 1
ATOM 4140 C CA . LEU D 1 41 ? -32.362 -39.213 53.643 1.00 15.58 331 LEU D CA 1
ATOM 4141 C C . LEU D 1 41 ? -32.925 -40.002 52.469 1.00 15.29 331 LEU D C 1
ATOM 4142 O O . LEU D 1 41 ? -32.431 -39.897 51.349 1.00 15.20 331 LEU D O 1
ATOM 4147 N N . ASN D 1 42 ? -33.956 -40.799 52.732 1.00 14.70 332 ASN D N 1
ATOM 4148 C CA . ASN D 1 42 ? -34.585 -41.615 51.698 1.00 14.50 332 ASN D CA 1
ATOM 4149 C C . ASN D 1 42 ? -36.102 -41.611 51.812 1.00 13.93 332 ASN D C 1
ATOM 4150 O O . ASN D 1 42 ? -36.657 -41.859 52.883 1.00 13.60 332 ASN D O 1
ATOM 4155 N N . TRP D 1 43 ? -36.772 -41.347 50.699 1.00 12.61 333 TRP D N 1
ATOM 4156 C CA . TRP D 1 43 ? -38.217 -41.510 50.625 1.00 12.21 333 TRP D CA 1
ATOM 4157 C C . TRP D 1 43 ? -38.652 -41.758 49.196 1.00 12.03 333 TRP D C 1
ATOM 4158 O O . TRP D 1 43 ? -37.889 -41.548 48.257 1.00 11.44 333 TRP D O 1
ATOM 4169 N N . ARG D 1 44 ? -39.890 -42.211 49.036 1.00 12.01 334 ARG D N 1
ATOM 4170 C CA . ARG D 1 44 ? -40.422 -42.493 47.718 1.00 12.32 334 ARG D CA 1
ATOM 4171 C C . ARG D 1 44 ? -41.878 -42.051 47.599 1.00 12.09 334 ARG D C 1
ATOM 4172 O O . ARG D 1 44 ? -42.615 -42.002 48.591 1.00 11.89 334 ARG D O 1
ATOM 4180 N N . VAL D 1 45 ? -42.287 -41.738 46.378 1.00 12.71 335 VAL D N 1
ATOM 4181 C CA . VAL D 1 45 ? -43.636 -41.280 46.114 1.00 12.55 335 VAL D CA 1
ATOM 4182 C C . VAL D 1 45 ? -44.065 -41.836 44.765 1.00 12.65 335 VAL D C 1
ATOM 4183 O O . VAL D 1 45 ? -43.239 -41.996 43.867 1.00 13.24 335 VAL D O 1
ATOM 4187 N N A GLN D 1 46 ? -45.354 -42.141 44.644 0.50 12.50 336 GLN D N 1
ATOM 4188 N N B GLN D 1 46 ? -45.352 -42.135 44.619 0.50 12.64 336 GLN D N 1
ATOM 4189 C CA A GLN D 1 46 ? -45.951 -42.561 43.382 0.50 12.25 336 GLN D CA 1
ATOM 4190 C CA B GLN D 1 46 ? -45.876 -42.594 43.337 0.50 12.54 336 GLN D CA 1
ATOM 4191 C C A GLN D 1 46 ? -46.396 -41.326 42.604 0.50 11.91 336 GLN D C 1
ATOM 4192 C C B GLN D 1 46 ? -46.509 -41.445 42.560 0.50 12.13 336 GLN D C 1
ATOM 4193 O O A GLN D 1 46 ? -47.001 -40.418 43.172 0.50 11.63 336 GLN D O 1
ATOM 4194 O O B GLN D 1 46 ? -47.356 -40.720 43.084 0.50 11.92 336 GLN D O 1
ATOM 4205 N N . VAL D 1 47 ? -46.086 -41.289 41.309 1.00 11.89 337 VAL D N 1
ATOM 4206 C CA . VAL D 1 47 ? -46.574 -40.210 40.445 1.00 11.67 337 VAL D CA 1
ATOM 4207 C C . VAL D 1 47 ? -47.186 -40.748 39.148 1.00 11.59 337 VAL D C 1
ATOM 4208 O O . VAL D 1 47 ? -46.932 -41.893 38.759 1.00 10.81 337 VAL D O 1
ATOM 4212 N N . ASN D 1 48 ? -48.003 -39.910 38.509 1.00 12.43 338 ASN D N 1
ATOM 4213 C CA . ASN D 1 48 ? -48.520 -40.135 37.154 1.00 13.24 338 ASN D CA 1
ATOM 4214 C C . ASN D 1 48 ? -47.914 -39.101 36.209 1.00 12.75 338 ASN D C 1
ATOM 4215 O O . ASN D 1 48 ? -48.175 -37.902 36.352 1.00 12.87 338 ASN D O 1
ATOM 4220 N N A SER D 1 49 ? -47.105 -39.567 35.259 0.50 11.86 339 SER D N 1
ATOM 4221 N N B SER D 1 49 ? -47.126 -39.555 35.236 0.50 11.75 339 SER D N 1
ATOM 4222 C CA A SER D 1 49 ? -46.411 -38.683 34.326 0.50 11.52 339 SER D CA 1
ATOM 4223 C CA B SER D 1 49 ? -46.400 -38.642 34.347 0.50 11.30 339 SER D CA 1
ATOM 4224 C C A SER D 1 49 ? -46.812 -38.978 32.885 0.50 11.15 339 SER D C 1
ATOM 4225 C C B SER D 1 49 ? -46.639 -38.944 32.868 0.50 10.94 339 SER D C 1
ATOM 4226 O O A SER D 1 49 ? -46.919 -40.139 32.485 0.50 11.15 339 SER D O 1
ATOM 4227 O O B SER D 1 49 ? -46.458 -40.080 32.424 0.50 10.79 339 SER D O 1
ATOM 4232 N N . ASP D 1 50 ? -47.033 -37.923 32.106 1.00 11.17 340 ASP D N 1
ATOM 4233 C CA . ASP D 1 50 ? -47.120 -38.055 30.657 1.00 10.69 340 ASP D CA 1
ATOM 4234 C C . ASP D 1 50 ? -45.721 -38.211 30.086 1.00 10.36 340 ASP D C 1
ATOM 4235 O O . ASP D 1 50 ? -44.763 -37.622 30.591 1.00 9.92 340 ASP D O 1
ATOM 4240 N N . ILE D 1 51 ? -45.607 -39.007 29.039 1.00 11.14 341 ILE D N 1
ATOM 4241 C CA . ILE D 1 51 ? -44.360 -39.108 28.300 1.00 11.38 341 ILE D CA 1
ATOM 4242 C C . ILE D 1 51 ? -44.631 -38.742 26.853 1.00 11.63 341 ILE D C 1
ATOM 4243 O O . ILE D 1 51 ? -45.629 -39.165 26.269 1.00 11.84 341 ILE D O 1
ATOM 4248 N N . PHE D 1 52 ? -43.755 -37.920 26.291 1.00 9.91 342 PHE D N 1
ATOM 4249 C CA . PHE D 1 52 ? -43.809 -37.612 24.881 1.00 9.60 342 PHE D CA 1
ATOM 4250 C C . PHE D 1 52 ? -42.466 -37.904 24.252 1.00 9.37 342 PHE D C 1
ATOM 4251 O O . PHE D 1 52 ? -41.417 -37.469 24.749 1.00 9.91 342 PHE D O 1
ATOM 4259 N N . ILE D 1 53 ? -42.507 -38.664 23.169 1.00 8.69 343 ILE D N 1
ATOM 4260 C CA . ILE D 1 53 ? -41.332 -38.941 22.373 1.00 9.32 343 ILE D CA 1
ATOM 4261 C C . ILE D 1 53 ? -41.503 -38.195 21.062 1.00 9.42 343 ILE D C 1
ATOM 4262 O O . ILE D 1 53 ? -42.468 -38.412 20.337 1.00 9.58 343 ILE D O 1
ATOM 4267 N N . VAL D 1 54 ? -40.581 -37.276 20.795 1.00 9.61 344 VAL D N 1
ATOM 4268 C CA . VAL D 1 54 ? -40.690 -36.366 19.663 1.00 10.31 344 VAL D CA 1
ATOM 4269 C C . VAL D 1 54 ? -39.346 -36.365 18.952 1.00 10.29 344 VAL D C 1
ATOM 4270 O O . VAL D 1 54 ? -38.335 -35.984 19.538 1.00 10.46 344 VAL D O 1
ATOM 4274 N N . ASP D 1 55 ? -39.327 -36.818 17.702 1.00 10.17 345 ASP D N 1
ATOM 4275 C CA . ASP D 1 55 ? -38.063 -36.991 16.984 1.00 9.93 345 ASP D CA 1
ATOM 4276 C C . ASP D 1 55 ? -37.094 -37.777 17.871 1.00 9.79 345 ASP D C 1
ATOM 4277 O O . ASP D 1 55 ? -37.480 -38.797 18.439 1.00 9.73 345 ASP D O 1
ATOM 4282 N N . ASP D 1 56 ? -35.860 -37.313 18.023 1.00 9.20 346 ASP D N 1
ATOM 4283 C CA . ASP D 1 56 ? -34.881 -38.088 18.795 1.00 9.39 346 ASP D CA 1
ATOM 4284 C C . ASP D 1 56 ? -34.784 -37.696 20.270 1.00 9.32 346 ASP D C 1
ATOM 4285 O O . ASP D 1 56 ? -33.780 -37.962 20.928 1.00 9.62 346 ASP D O 1
ATOM 4290 N N . TYR D 1 57 ? -35.845 -37.084 20.788 1.00 8.81 347 TYR D N 1
ATOM 4291 C CA . TYR D 1 57 ? -35.926 -36.760 22.214 1.00 8.69 347 TYR D CA 1
ATOM 4292 C C . TYR D 1 57 ? -37.019 -37.542 22.919 1.00 8.21 347 TYR D C 1
ATOM 4293 O O . TYR D 1 57 ? -38.028 -37.916 22.312 1.00 8.41 347 TYR D O 1
ATOM 4302 N N . ILE D 1 58 ? -36.817 -37.765 24.215 1.00 7.51 348 ILE D N 1
ATOM 4303 C CA . ILE D 1 58 ? -37.897 -38.180 25.104 1.00 7.99 348 ILE D CA 1
ATOM 4304 C C . ILE D 1 58 ? -38.144 -37.109 26.163 1.00 7.89 348 ILE D C 1
ATOM 4305 O O . ILE D 1 58 ? -37.200 -36.460 26.651 1.00 7.91 348 ILE D O 1
ATOM 4310 N N . HIS D 1 59 ? -39.419 -36.898 26.477 1.00 7.91 349 HIS D N 1
ATOM 4311 C CA . HIS D 1 59 ? -39.828 -35.924 27.482 1.00 8.68 349 HIS D CA 1
ATOM 4312 C C . HIS D 1 59 ? -40.642 -36.631 28.538 1.00 9.10 349 HIS D C 1
ATOM 4313 O O . HIS D 1 59 ? -41.665 -37.239 28.230 1.00 9.16 349 HIS D O 1
ATOM 4320 N N . ILE D 1 60 ? -40.181 -36.545 29.782 1.00 8.83 350 ILE D N 1
ATOM 4321 C CA . ILE D 1 60 ? -40.915 -37.072 30.929 1.00 8.97 350 ILE D CA 1
ATOM 4322 C C . ILE D 1 60 ? -41.507 -35.905 31.701 1.00 8.57 350 ILE D C 1
ATOM 4323 O O . ILE D 1 60 ? -40.773 -35.089 32.276 1.00 8.04 350 ILE D O 1
ATOM 4328 N N . CYS D 1 61 ? -42.833 -35.806 31.678 1.00 8.81 351 CYS D N 1
ATOM 4329 C CA . CYS D 1 61 ? -43.519 -34.653 32.252 1.00 9.69 351 CYS D CA 1
ATOM 4330 C C . CYS D 1 61 ? -43.986 -34.943 33.667 1.00 9.94 351 CYS D C 1
ATOM 4331 O O . CYS D 1 61 ? -45.145 -35.307 33.889 1.00 10.60 351 CYS D O 1
ATOM 4334 N N . LEU D 1 62 ? -43.075 -34.788 34.627 1.00 9.84 352 LEU D N 1
ATOM 4335 C CA . LEU D 1 62 ? -43.398 -35.071 36.018 1.00 10.09 352 LEU D CA 1
ATOM 4336 C C . LEU D 1 62 ? -44.407 -34.054 36.543 1.00 10.06 352 LEU D C 1
ATOM 4337 O O . LEU D 1 62 ? -44.297 -32.860 36.257 1.00 9.77 352 LEU D O 1
ATOM 4342 N N . PRO D 1 63 ? -45.406 -34.529 37.302 1.00 10.52 353 PRO D N 1
ATOM 4343 C CA . PRO D 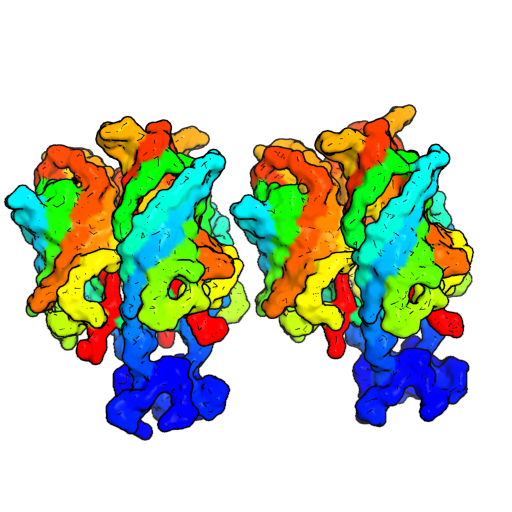1 63 ? -46.349 -33.639 37.964 1.00 10.20 353 PRO D CA 1
ATOM 4344 C C . PRO D 1 63 ? -45.765 -33.111 39.271 1.00 10.12 353 PRO D C 1
ATOM 4345 O O . PRO D 1 63 ? -44.759 -33.643 39.759 1.00 9.70 353 PRO D O 1
ATOM 4349 N N . ALA D 1 64 ? -46.380 -32.067 39.815 1.00 9.75 354 ALA D N 1
ATOM 4350 C CA . ALA D 1 64 ? -46.078 -31.609 41.166 1.00 9.99 354 ALA D CA 1
ATOM 4351 C C . ALA D 1 64 ? -46.274 -32.775 42.138 1.00 10.57 354 ALA D C 1
ATOM 4352 O O . ALA D 1 64 ? -47.194 -33.587 41.967 1.00 10.86 354 ALA D O 1
ATOM 4354 N N . PHE D 1 65 ? -45.415 -32.863 43.147 1.00 10.88 355 PHE D N 1
ATOM 4355 C CA . PHE D 1 65 ? -45.562 -33.880 44.180 1.00 11.01 355 PHE D CA 1
ATOM 4356 C C . PHE D 1 65 ? -44.968 -33.425 45.509 1.00 11.81 355 PHE D C 1
ATOM 4357 O O . PHE D 1 65 ? -44.187 -32.483 45.554 1.00 11.42 355 PHE D O 1
ATOM 4365 N N . ASP D 1 66 ? -45.364 -34.102 46.582 1.00 12.19 356 ASP D N 1
ATOM 4366 C CA . ASP D 1 66 ? -44.869 -33.800 47.919 1.00 13.47 356 ASP D CA 1
ATOM 4367 C C . ASP D 1 66 ? -43.944 -34.906 48.402 1.00 13.21 356 ASP D C 1
ATOM 4368 O O . ASP D 1 66 ? -44.230 -36.095 48.219 1.00 13.61 356 ASP D O 1
ATOM 4373 N N . GLY D 1 67 ? -42.821 -34.512 48.991 1.00 12.99 357 GLY D N 1
ATOM 4374 C CA . GLY D 1 67 ? -41.886 -35.459 49.578 1.00 12.80 357 GLY D CA 1
ATOM 4375 C C . GLY D 1 67 ? -41.526 -35.046 50.994 1.00 13.02 357 GLY D C 1
ATOM 4376 O O . GLY D 1 67 ? -42.186 -34.194 51.590 1.00 12.81 357 GLY D O 1
ATOM 4377 N N . PHE D 1 68 ? -40.469 -35.642 51.532 1.00 13.29 358 PHE D N 1
ATOM 4378 C CA . PHE D 1 68 ? -40.017 -35.295 52.873 1.00 13.65 358 PHE D CA 1
ATOM 4379 C C . PHE D 1 68 ? -38.680 -34.557 52.826 1.00 13.27 358 PHE D C 1
ATOM 4380 O O . PHE D 1 68 ? -38.422 -33.810 51.882 1.00 12.83 358 PHE D O 1
ATOM 4388 N N . SER D 1 69 ? -37.849 -34.740 53.849 1.00 13.21 359 SER D N 1
ATOM 4389 C CA . SER D 1 69 ? -36.596 -33.993 53.963 1.00 13.55 359 SER D CA 1
ATOM 4390 C C . SER D 1 69 ? -35.666 -34.264 52.781 1.00 13.14 359 SER D C 1
ATOM 4391 O O . SER D 1 69 ? -35.491 -35.414 52.368 1.00 13.26 359 SER D O 1
ATOM 4394 N N . ILE D 1 70 ? -35.066 -33.203 52.248 1.00 12.80 360 ILE D N 1
ATOM 4395 C CA . ILE D 1 70 ? -33.996 -33.342 51.270 1.00 12.98 360 ILE D CA 1
ATOM 4396 C C . ILE D 1 70 ? -32.673 -32.803 51.812 1.00 13.13 360 ILE D C 1
ATOM 4397 O O . ILE D 1 70 ? -32.640 -32.065 52.793 1.00 13.76 360 ILE D O 1
ATOM 4402 N N . ALA D 1 71 ? -31.585 -33.190 51.161 1.00 13.11 361 ALA D N 1
ATOM 4403 C CA . ALA D 1 71 ? -30.254 -32.726 51.546 1.00 13.63 361 ALA D CA 1
ATOM 4404 C C . ALA D 1 71 ? -29.807 -31.602 50.619 1.00 14.30 361 ALA D C 1
ATOM 4405 O O . ALA D 1 71 ? -30.505 -31.267 49.649 1.00 13.55 361 ALA D O 1
ATOM 4407 N N . ASP D 1 72 ? -28.646 -31.018 50.908 1.00 13.56 362 ASP D N 1
ATOM 4408 C CA . ASP D 1 72 ? -28.085 -29.974 50.057 1.00 14.38 362 ASP D CA 1
ATOM 4409 C C . ASP D 1 72 ? -27.918 -30.524 48.655 1.00 13.81 362 ASP D C 1
ATOM 4410 O O . ASP D 1 72 ? -28.271 -29.872 47.672 1.00 13.88 362 ASP D O 1
ATOM 4415 N N . GLY D 1 73 ? -27.386 -31.740 48.585 1.00 14.28 363 GLY D N 1
ATOM 4416 C CA . GLY D 1 73 ? -27.248 -32.458 47.335 1.00 13.81 363 GLY D CA 1
ATOM 4417 C C . GLY D 1 73 ? -27.781 -33.874 47.447 1.00 13.32 363 GLY D C 1
ATOM 4418 O O . GLY D 1 73 ? -27.578 -34.552 48.457 1.00 13.48 363 GLY D O 1
ATOM 4419 N N . GLY D 1 74 ? -28.469 -34.322 46.403 1.00 12.45 364 GLY D N 1
ATOM 4420 C CA . GLY D 1 74 ? -29.105 -35.632 46.420 1.00 11.92 364 GLY D CA 1
ATOM 4421 C C . GLY D 1 74 ? -29.517 -36.099 45.042 1.00 12.00 364 GLY D C 1
ATOM 4422 O O . GLY D 1 74 ? -29.290 -35.412 44.043 1.00 11.87 364 GLY D O 1
ATOM 4423 N N . ASP D 1 75 ? -30.124 -37.278 44.990 1.00 12.12 365 ASP D N 1
ATOM 4424 C CA . ASP D 1 75 ? -30.544 -37.882 43.736 1.00 12.48 365 ASP D CA 1
ATOM 4425 C C . ASP D 1 75 ? -32.045 -38.105 43.740 1.00 12.11 365 ASP D C 1
ATOM 4426 O O . ASP D 1 75 ? -32.613 -38.566 44.731 1.00 11.37 365 ASP D O 1
ATOM 4431 N N . LEU D 1 76 ? -32.684 -37.780 42.624 1.00 11.77 366 LEU D N 1
ATOM 4432 C CA . LEU D 1 76 ? -34.065 -38.170 42.396 1.00 11.82 366 LEU D CA 1
ATOM 4433 C C . LEU D 1 76 ? -34.077 -39.222 41.294 1.00 11.76 366 LEU D C 1
ATOM 4434 O O . LEU D 1 76 ? -33.633 -38.962 40.180 1.00 11.87 366 LEU D O 1
ATOM 4439 N N . SER D 1 77 ? -34.558 -40.420 41.616 1.00 11.46 367 SER D N 1
ATOM 4440 C CA . SER D 1 77 ? -34.514 -41.537 40.671 1.00 11.66 367 SER D CA 1
ATOM 4441 C C . SER D 1 77 ? -35.926 -41.902 40.204 1.00 11.65 367 SER D C 1
ATOM 4442 O O . SER D 1 77 ? -36.839 -42.024 41.019 1.00 11.85 367 SER D O 1
ATOM 4445 N N . LEU D 1 78 ? -36.095 -42.059 38.890 1.00 12.88 368 LEU D N 1
ATOM 4446 C CA . LEU D 1 78 ? -37.353 -42.521 38.304 1.00 13.17 368 LEU D CA 1
ATOM 4447 C C . LEU D 1 78 ? -37.201 -43.983 37.874 1.00 13.12 368 LEU D C 1
ATOM 4448 O O . LEU D 1 78 ? -36.386 -44.299 37.009 1.00 13.59 368 LEU D O 1
ATOM 4453 N N . ASN D 1 79 ? -37.975 -44.870 38.490 1.00 10.78 369 ASN D N 1
ATOM 4454 C CA . ASN D 1 79 ? -37.881 -46.300 38.210 1.00 10.79 369 ASN D CA 1
ATOM 4455 C C . ASN D 1 79 ? -38.745 -46.704 37.019 1.00 10.31 369 ASN D C 1
ATOM 4456 O O . ASN D 1 79 ? -39.941 -46.959 37.177 1.00 9.86 369 ASN D O 1
ATOM 4461 N N . PHE D 1 80 ? -38.138 -46.772 35.839 1.00 10.18 370 PHE D N 1
ATOM 4462 C CA . PHE D 1 80 ? -38.862 -47.100 34.615 1.00 10.77 370 PHE D CA 1
ATOM 4463 C C . PHE D 1 80 ? -38.997 -48.613 34.389 1.00 11.19 370 PHE D C 1
ATOM 4464 O O . PHE D 1 80 ? -39.604 -49.044 33.408 1.00 10.34 370 PHE D O 1
ATOM 4472 N N . VAL D 1 81 ? -38.446 -49.410 35.304 1.00 12.10 371 VAL D N 1
ATOM 4473 C CA . VAL D 1 81 ? -38.519 -50.876 35.210 1.00 13.31 371 VAL D CA 1
ATOM 4474 C C . VAL D 1 81 ? -39.981 -51.356 35.277 1.00 13.77 371 VAL D C 1
ATOM 4475 O O . VAL D 1 81 ? -40.360 -52.354 34.655 1.00 13.75 371 VAL D O 1
ATOM 4479 N N . THR D 1 82 ? -40.795 -50.629 36.036 1.00 14.12 372 THR D N 1
ATOM 4480 C CA . THR D 1 82 ? -42.234 -50.865 36.091 1.00 14.85 372 THR D CA 1
ATOM 4481 C C . THR D 1 82 ? -42.971 -49.559 35.796 1.00 14.36 372 THR D C 1
ATOM 4482 O O . THR D 1 82 ? -42.443 -48.471 36.042 1.00 14.48 372 THR D O 1
ATOM 4486 N N . GLY D 1 83 ? -44.191 -49.674 35.266 1.00 13.44 373 GLY D N 1
ATOM 4487 C CA . GLY D 1 83 ? -45.123 -48.544 35.228 1.00 12.80 373 GLY D CA 1
ATOM 4488 C C . GLY D 1 83 ? -45.288 -47.865 33.870 1.00 12.02 373 GLY D C 1
ATOM 4489 O O . GLY D 1 83 ? -46.136 -46.977 33.708 1.00 11.65 373 GLY D O 1
ATOM 4490 N N . LEU D 1 84 ? -44.480 -48.266 32.892 1.00 11.50 374 LEU D N 1
ATOM 4491 C CA . LEU D 1 84 ? -44.608 -47.716 31.543 1.00 11.92 374 LEU D CA 1
ATOM 4492 C C . LEU D 1 84 ? -45.819 -48.313 30.826 1.00 12.51 374 LEU D C 1
ATOM 4493 O O . LEU D 1 84 ? -46.058 -49.517 30.891 1.00 12.16 374 LEU D O 1
ATOM 4498 N N . LEU D 1 85 ? -46.580 -47.453 30.153 1.00 13.23 375 LEU D N 1
ATOM 4499 C CA . LEU D 1 85 ? -47.738 -47.874 29.360 1.00 14.48 375 LEU D CA 1
ATOM 4500 C C . LEU D 1 85 ? -47.291 -48.624 28.118 1.00 14.93 375 LEU D C 1
ATOM 4501 O O . LEU D 1 85 ? -46.545 -48.066 27.304 1.00 14.47 375 LEU D O 1
ATOM 4506 N N . PRO D 1 86 ? -47.757 -49.875 27.934 1.00 16.07 376 PRO D N 1
ATOM 4507 C CA . PRO D 1 86 ? -47.407 -50.572 26.693 1.00 16.60 376 PRO D CA 1
ATOM 4508 C C . PRO D 1 86 ? -47.885 -49.815 25.436 1.00 16.88 376 PRO D C 1
ATOM 4509 O O . PRO D 1 86 ? -48.878 -49.090 25.486 1.00 16.71 376 PRO D O 1
ATOM 4513 N N . PRO D 1 87 ? -47.158 -49.966 24.309 1.00 17.06 377 PRO D N 1
ATOM 4514 C CA . PRO D 1 87 ? -46.048 -50.897 24.129 1.00 17.09 377 PRO D CA 1
ATOM 4515 C C . PRO D 1 87 ? -44.685 -50.313 24.495 1.00 16.89 377 PRO D C 1
ATOM 4516 O O . PRO D 1 87 ? -43.659 -50.867 24.088 1.00 17.09 377 PRO D O 1
ATOM 4520 N N . LEU D 1 88 ? -44.651 -49.197 25.215 1.00 16.19 378 LEU D N 1
ATOM 4521 C CA . LEU D 1 88 ? -43.361 -48.639 25.619 1.00 16.12 378 LEU D CA 1
ATOM 4522 C C . LEU D 1 88 ? -42.670 -49.571 26.619 1.00 15.79 378 LEU D C 1
ATOM 4523 O O . LEU D 1 88 ? -43.276 -50.023 27.592 1.00 15.83 378 LEU D O 1
ATOM 4528 N N . LEU D 1 89 ? -41.399 -49.873 26.350 1.00 15.10 379 LEU D N 1
ATOM 4529 C CA . LEU D 1 89 ? -40.617 -50.755 27.225 1.00 14.81 379 LEU D CA 1
ATOM 4530 C C . LEU D 1 89 ? -39.528 -49.976 27.961 1.00 14.31 379 LEU D C 1
ATOM 4531 O O . LEU D 1 89 ? -39.157 -48.876 27.554 1.00 13.17 379 LEU D O 1
ATOM 4536 N N . THR D 1 90 ? -39.007 -50.560 29.037 1.00 13.92 380 THR D N 1
ATOM 4537 C CA . THR D 1 90 ? -37.967 -49.906 29.838 1.00 13.92 380 THR D CA 1
ATOM 4538 C C . THR D 1 90 ? -36.794 -49.447 28.962 1.00 13.79 380 THR D C 1
ATOM 4539 O O . THR D 1 90 ? -36.331 -48.313 29.085 1.00 13.25 380 THR D O 1
ATOM 4543 N N . GLY D 1 91 ? -36.339 -50.331 28.066 1.00 13.42 381 GLY D N 1
ATOM 4544 C CA . GLY D 1 91 ? -35.285 -50.000 27.107 1.00 14.29 381 GLY D CA 1
ATOM 4545 C C . GLY D 1 91 ? -35.503 -48.745 26.276 1.00 14.57 381 GLY D C 1
ATOM 4546 O O . GLY D 1 91 ? -34.533 -48.084 25.894 1.00 15.05 381 GLY D O 1
ATOM 4547 N N . ASP D 1 92 ? -36.764 -48.415 25.993 1.00 14.23 382 ASP D N 1
ATOM 4548 C CA . ASP D 1 92 ? -37.082 -47.233 25.189 1.00 14.33 382 ASP D CA 1
ATOM 4549 C C . ASP D 1 92 ? -36.745 -45.909 25.896 1.00 13.47 382 ASP D C 1
ATOM 4550 O O . ASP D 1 92 ? -36.723 -44.856 25.262 1.00 13.28 382 ASP D O 1
ATOM 4555 N N . THR D 1 93 ? -36.451 -45.978 27.198 1.00 12.16 383 THR D N 1
ATOM 4556 C CA . THR D 1 93 ? -36.107 -44.781 27.986 1.00 11.64 383 THR D CA 1
ATOM 4557 C C . THR D 1 93 ? -34.592 -44.550 28.116 1.00 11.45 383 THR D C 1
ATOM 4558 O O . THR D 1 93 ? -34.151 -43.570 28.725 1.00 11.51 383 THR D O 1
ATOM 4562 N N . GLU D 1 94 ? -33.799 -45.448 27.546 1.00 11.58 384 GLU D N 1
ATOM 4563 C CA . GLU D 1 94 ? -32.354 -45.288 27.573 1.00 11.89 384 GLU D CA 1
ATOM 4564 C C . GLU D 1 94 ? -31.916 -44.087 26.729 1.00 11.61 384 GLU D C 1
ATOM 4565 O O . GLU D 1 94 ? -32.346 -43.940 25.578 1.00 11.49 384 GLU D O 1
ATOM 4571 N N . PRO D 1 95 ? -31.062 -43.217 27.306 1.00 11.58 385 PRO D N 1
ATOM 4572 C CA . PRO D 1 95 ? -30.535 -42.063 26.578 1.00 11.35 385 PRO D CA 1
ATOM 4573 C C . PRO D 1 95 ? -29.609 -42.471 25.441 1.00 11.71 385 PRO D C 1
ATOM 4574 O O . PRO D 1 95 ? -29.087 -43.590 25.430 1.00 11.39 385 PRO D O 1
ATOM 4578 N N . ALA D 1 96 ? -29.408 -41.552 24.500 1.00 11.89 386 ALA D N 1
ATOM 4579 C CA . ALA D 1 96 ? -28.475 -41.746 23.389 1.00 12.08 386 ALA D CA 1
ATOM 4580 C C . ALA D 1 96 ? -27.033 -41.875 23.874 1.00 12.24 386 ALA D C 1
ATOM 4581 O O . ALA D 1 96 ? -26.200 -42.493 23.213 1.00 12.32 386 ALA D O 1
ATOM 4583 N N . PHE D 1 97 ? -26.738 -41.267 25.020 1.00 11.97 387 PHE D N 1
ATOM 4584 C CA . PHE D 1 97 ? -25.425 -41.421 25.648 1.00 12.69 387 PHE D CA 1
ATOM 4585 C C . PHE D 1 97 ? -25.387 -42.621 26.594 1.00 12.98 387 PHE D C 1
ATOM 4586 O O . PHE D 1 97 ? -24.472 -42.751 27.411 1.00 13.18 387 PHE D O 1
ATOM 4594 N N . HIS D 1 98 ? -26.389 -43.490 26.473 1.00 13.46 388 HIS D N 1
ATOM 4595 C CA . HIS D 1 98 ? -26.460 -44.743 27.228 1.00 14.16 388 HIS D CA 1
ATOM 4596 C C . HIS D 1 98 ? -26.260 -44.556 28.738 1.00 14.08 388 HIS D C 1
ATOM 4597 O O . HIS D 1 98 ? -27.053 -43.864 29.376 1.00 14.37 388 HIS D O 1
ATOM 4604 N N A ASN D 1 99 ? -25.233 -45.160 29.322 0.70 15.29 389 ASN D N 1
ATOM 4605 N N B ASN D 1 99 ? -25.192 -45.144 29.276 0.30 14.51 389 ASN D N 1
ATOM 4606 C CA A ASN D 1 99 ? -25.058 -45.051 30.773 0.70 15.62 389 ASN D CA 1
ATOM 4607 C CA B ASN D 1 99 ? -24.933 -45.166 30.717 0.30 14.25 389 ASN D CA 1
ATOM 4608 C C A ASN D 1 99 ? -23.964 -44.069 31.191 0.70 15.31 389 ASN D C 1
ATOM 4609 C C B ASN D 1 99 ? -23.998 -44.054 31.189 0.30 14.43 389 ASN D C 1
ATOM 4610 O O A ASN D 1 99 ? -23.495 -44.085 32.339 0.70 15.32 389 ASN D O 1
ATOM 4611 O O B ASN D 1 99 ? -23.665 -43.975 32.377 0.30 14.44 389 ASN D O 1
ATOM 4620 N N . ASP D 1 100 ? -23.573 -43.205 30.258 1.00 13.68 390 ASP D N 1
ATOM 4621 C CA . ASP D 1 100 ? -22.616 -42.135 30.560 1.00 13.70 390 ASP D CA 1
ATOM 4622 C C . ASP D 1 100 ? -23.124 -41.272 31.697 1.00 12.69 390 ASP D C 1
ATOM 4623 O O . ASP D 1 100 ? -24.324 -41.009 31.792 1.00 12.53 390 ASP D O 1
ATOM 4628 N N . VAL D 1 101 ? -22.210 -40.812 32.547 1.00 11.85 391 VAL D N 1
ATOM 4629 C CA . VAL D 1 101 ? -22.545 -39.762 33.508 1.00 11.31 391 VAL D CA 1
ATOM 4630 C C . VAL D 1 101 ? -22.388 -38.382 32.877 1.00 10.99 391 VAL D C 1
ATOM 4631 O O . VAL D 1 101 ? -21.331 -38.035 32.342 1.00 10.61 391 VAL D O 1
ATOM 4635 N N . VAL D 1 102 ? -23.457 -37.595 32.941 1.00 10.29 392 VAL D N 1
ATOM 4636 C CA . VAL D 1 102 ? -23.500 -36.299 32.271 1.00 10.49 392 VAL D CA 1
ATOM 4637 C C . VAL D 1 102 ? -24.089 -35.198 33.158 1.00 10.21 392 VAL D C 1
ATOM 4638 O O . VAL D 1 102 ? -24.485 -35.443 34.297 1.00 10.34 392 VAL D O 1
ATOM 4642 N N . THR D 1 103 ? -24.120 -33.978 32.629 1.00 10.34 393 THR D N 1
ATOM 4643 C CA . THR D 1 103 ? -24.829 -32.875 33.267 1.00 10.50 393 THR D CA 1
ATOM 4644 C C . THR D 1 103 ? -25.801 -32.285 32.255 1.00 10.46 393 THR D C 1
ATOM 4645 O O . THR D 1 103 ? -25.634 -31.139 31.822 1.00 10.67 393 THR D O 1
ATOM 4649 N N . TYR D 1 104 ? -26.805 -33.070 31.871 1.00 9.89 394 TYR D N 1
ATOM 4650 C CA . TYR D 1 104 ? -27.661 -32.719 30.740 1.00 9.79 394 TYR D CA 1
ATOM 4651 C C . TYR D 1 104 ? -28.973 -32.063 31.149 1.00 9.52 394 TYR D C 1
ATOM 4652 O O . TYR D 1 104 ? -29.669 -32.536 32.045 1.00 9.39 394 TYR D O 1
ATOM 4661 N N . GLY D 1 105 ? -29.310 -30.973 30.463 1.00 9.66 395 GLY D N 1
ATOM 4662 C CA . GLY D 1 105 ? -30.578 -30.294 30.662 1.00 9.90 395 GLY D CA 1
ATOM 4663 C C . GLY D 1 105 ? -30.652 -29.641 32.023 1.00 10.22 395 GLY D C 1
ATOM 4664 O O . GLY D 1 105 ? -31.713 -29.627 32.663 1.00 10.95 395 GLY D O 1
ATOM 4665 N N . ALA D 1 106 ? -29.519 -29.105 32.469 1.00 10.33 396 ALA D N 1
ATOM 4666 C CA . ALA D 1 106 ? -29.424 -28.484 33.785 1.00 9.89 396 ALA D CA 1
ATOM 4667 C C . ALA D 1 106 ? -30.337 -27.275 33.846 1.00 10.31 396 ALA D C 1
ATOM 4668 O O . ALA D 1 106 ? -30.322 -26.421 32.958 1.00 10.68 396 ALA D O 1
ATOM 4670 N N . GLN D 1 107 ? -31.129 -27.207 34.902 1.00 10.71 397 GLN D N 1
ATOM 4671 C CA . GLN D 1 107 ? -32.119 -26.169 35.040 1.00 11.14 397 GLN D CA 1
ATOM 4672 C C . GLN D 1 107 ? -32.278 -25.804 36.502 1.00 11.49 397 GLN D C 1
ATOM 4673 O O . GLN D 1 107 ? -31.734 -26.466 37.391 1.00 11.41 397 GLN D O 1
ATOM 4679 N N . THR D 1 108 ? -33.016 -24.736 36.748 1.00 11.78 398 THR D N 1
ATOM 4680 C CA . THR D 1 108 ? -33.285 -24.321 38.107 1.00 12.64 398 THR D CA 1
ATOM 4681 C C . THR D 1 108 ? -34.698 -24.768 38.476 1.00 12.65 398 THR D C 1
ATOM 4682 O O . THR D 1 108 ? -35.630 -24.598 37.689 1.00 13.53 398 THR D O 1
ATOM 4686 N N . VAL D 1 109 ? -34.841 -25.375 39.654 1.00 11.75 399 VAL D N 1
ATOM 4687 C CA . VAL D 1 109 ? -36.157 -25.777 40.160 1.00 11.54 399 VAL D CA 1
ATOM 4688 C C . VAL D 1 109 ? -36.373 -25.254 41.575 1.00 11.32 399 VAL D C 1
ATOM 4689 O O . VAL D 1 109 ? -35.501 -25.353 42.429 1.00 11.79 399 VAL D O 1
ATOM 4693 N N . ALA D 1 110 ? -37.545 -24.681 41.807 1.00 10.61 400 ALA D N 1
ATOM 4694 C CA . ALA D 1 110 ? -37.858 -24.114 43.115 1.00 10.50 400 ALA D CA 1
ATOM 4695 C C . ALA D 1 110 ? -38.660 -25.099 43.954 1.00 10.59 400 ALA D C 1
ATOM 4696 O O . ALA D 1 110 ? -39.769 -25.492 43.573 1.00 10.31 400 ALA D O 1
ATOM 4698 N N . ILE D 1 111 ? -38.097 -25.496 45.094 1.00 9.92 401 ILE D N 1
ATOM 4699 C CA . ILE D 1 111 ? -38.715 -26.505 45.951 1.00 9.91 401 ILE D CA 1
ATOM 4700 C C . ILE D 1 111 ? -39.106 -25.892 47.292 1.00 10.18 401 ILE D C 1
ATOM 4701 O O . ILE D 1 111 ? -38.291 -25.252 47.950 1.00 10.52 401 ILE D O 1
ATOM 4706 N N . GLY D 1 112 ? -40.363 -26.093 47.682 1.00 10.69 402 GLY D N 1
ATOM 4707 C CA . GLY D 1 112 ? -40.892 -25.526 48.922 1.00 11.32 402 GLY D CA 1
ATOM 4708 C C . GLY D 1 112 ? -40.578 -26.374 50.138 1.00 11.74 402 GLY D C 1
ATOM 4709 O O . GLY D 1 112 ? -41.073 -27.502 50.269 1.00 12.45 402 GLY D O 1
ATOM 4710 N N . LEU D 1 113 ? -39.761 -25.833 51.034 1.00 12.05 403 LEU D N 1
ATOM 4711 C CA . LEU D 1 113 ? -39.339 -26.577 52.214 1.00 12.40 403 LEU D CA 1
ATOM 4712 C C . LEU D 1 113 ? -40.082 -26.056 53.442 1.00 13.62 403 LEU D C 1
ATOM 4713 O O . LEU D 1 113 ? -40.147 -24.845 53.677 1.00 13.26 403 LEU D O 1
ATOM 4718 N N . SER D 1 114 ? -40.660 -26.973 54.207 1.00 14.69 404 SER D N 1
ATOM 4719 C CA . SER D 1 114 ? -41.504 -26.580 55.327 1.00 16.17 404 SER D CA 1
ATOM 4720 C C . SER D 1 114 ? -41.413 -27.572 56.466 1.00 17.23 404 SER D C 1
ATOM 4721 O O . SER D 1 114 ? -40.836 -28.657 56.323 1.00 16.29 404 SER D O 1
ATOM 4724 N N . SER D 1 115 ? -41.993 -27.189 57.605 1.00 18.65 405 SER D N 1
ATOM 4725 C CA . SER D 1 115 ? -42.223 -28.114 58.698 1.00 20.83 405 SER D CA 1
ATOM 4726 C C . SER D 1 115 ? -43.663 -28.030 59.144 1.00 21.98 405 SER D C 1
ATOM 4727 O O . SER D 1 115 ? -43.755 -27.999 60.362 1.00 22.36 405 SER D O 1
ATOM 4730 N N . GLY D 1 116 ? -44.615 -27.942 58.203 1.00 22.59 406 GLY D N 1
ATOM 4731 C CA . GLY D 1 116 ? -46.067 -27.901 58.711 1.00 23.52 406 GLY D CA 1
ATOM 4732 C C . GLY D 1 116 ? -46.632 -26.504 58.569 1.00 23.94 406 GLY D C 1
ATOM 4733 O O . GLY D 1 116 ? -47.774 -26.347 59.028 1.00 24.38 406 GLY D O 1
ATOM 4734 N N . GLY D 1 117 ? -45.669 -25.472 58.132 1.00 23.72 407 GLY D N 1
ATOM 4735 C CA . GLY D 1 117 ? -46.141 -24.115 57.929 1.00 23.25 407 GLY D CA 1
ATOM 4736 C C . GLY D 1 117 ? -45.837 -23.595 56.543 1.00 23.04 407 GLY D C 1
ATOM 4737 O O . GLY D 1 117 ? -45.625 -24.376 55.608 1.00 23.10 407 GLY D O 1
ATOM 4738 N N . THR D 1 118 ? -45.815 -22.259 56.422 1.00 22.56 408 THR D N 1
ATOM 4739 C CA . THR D 1 118 ? -45.486 -21.586 55.168 1.00 22.08 408 THR D CA 1
ATOM 4740 C C . THR D 1 118 ? -44.138 -22.080 54.639 1.00 20.71 408 THR D C 1
ATOM 4741 O O . THR D 1 118 ? -43.118 -21.942 55.316 1.00 20.12 408 THR D O 1
ATOM 4745 N N . PRO D 1 119 ? -44.136 -22.683 53.438 1.00 19.91 409 PRO D N 1
ATOM 4746 C CA . PRO D 1 119 ? -42.903 -23.143 52.798 1.00 18.83 409 PRO D CA 1
ATOM 4747 C C . PRO D 1 119 ? -41.935 -22.008 52.466 1.00 17.94 409 PRO D C 1
ATOM 4748 O O . PRO D 1 119 ? -42.359 -20.907 52.104 1.00 17.83 409 PRO D O 1
ATOM 4752 N N . GLN D 1 120 ? -40.643 -22.290 52.606 1.00 17.04 410 GLN D N 1
ATOM 4753 C CA . GLN D 1 120 ? -39.581 -21.446 52.074 1.00 16.66 410 GLN D CA 1
ATOM 4754 C C . GLN D 1 120 ? -39.098 -22.066 50.774 1.00 15.82 410 GLN D C 1
ATOM 4755 O O . GLN D 1 120 ? -38.614 -23.194 50.771 1.00 14.96 410 GLN D O 1
ATOM 4761 N N . TYR D 1 121 ? -39.232 -21.344 49.667 1.00 15.27 411 TYR D N 1
ATOM 4762 C CA . TYR D 1 121 ? -38.855 -21.905 48.377 1.00 14.95 411 TYR D CA 1
ATOM 4763 C C . TYR D 1 121 ? -37.380 -21.699 48.063 1.00 15.12 411 TYR D C 1
ATOM 4764 O O . TYR D 1 121 ? -36.898 -20.566 47.994 1.00 15.22 411 TYR D O 1
ATOM 4773 N N . MET D 1 122 ? -36.668 -22.810 47.898 1.00 14.28 412 MET D N 1
ATOM 4774 C CA . MET D 1 122 ? -35.245 -22.772 47.611 1.00 14.15 412 MET D CA 1
ATOM 4775 C C . MET D 1 122 ? -35.028 -23.101 46.151 1.00 13.19 412 MET D C 1
ATOM 4776 O O . MET D 1 122 ? -35.596 -24.066 45.632 1.00 12.76 412 MET D O 1
ATOM 4781 N N . SER D 1 123 ? -34.211 -22.289 45.494 1.00 12.84 413 SER D N 1
ATOM 4782 C CA . SER D 1 123 ? -33.856 -22.518 44.101 1.00 12.41 413 SER D CA 1
ATOM 4783 C C . SER D 1 123 ? -32.720 -23.523 44.027 1.00 11.74 413 SER D C 1
ATOM 4784 O O . SER D 1 123 ? -31.571 -23.186 44.306 1.00 12.16 413 SER D O 1
ATOM 4787 N N . LYS D 1 124 ? -33.047 -24.760 43.668 1.00 11.19 414 LYS D N 1
ATOM 4788 C CA . LYS D 1 124 ? -32.038 -25.794 43.481 1.00 10.52 414 LYS D CA 1
ATOM 4789 C C . LYS D 1 124 ? -31.755 -26.011 42.002 1.00 10.45 414 LYS D C 1
ATOM 4790 O O . LYS D 1 124 ? -32.475 -25.506 41.144 1.00 10.57 414 LYS D O 1
ATOM 4796 N N . ASN D 1 125 ? -30.710 -26.776 41.728 1.00 9.56 415 ASN D N 1
ATOM 4797 C CA . ASN D 1 125 ? -30.208 -26.999 40.383 1.00 9.37 415 ASN D CA 1
ATOM 4798 C C . ASN D 1 125 ? -30.476 -28.476 40.072 1.00 9.55 415 ASN D C 1
ATOM 4799 O O . ASN D 1 125 ? -30.081 -29.348 40.834 1.00 9.52 415 ASN D O 1
ATOM 4804 N N . LEU D 1 126 ? -31.192 -28.740 38.981 1.00 9.28 416 LEU D N 1
ATOM 4805 C CA . LEU D 1 126 ? -31.559 -30.108 38.614 1.00 8.82 416 LEU D CA 1
ATOM 4806 C C . LEU D 1 126 ? -31.000 -30.448 37.243 1.00 8.59 416 LEU D C 1
ATOM 4807 O O . LEU D 1 126 ? -30.983 -29.598 36.343 1.00 8.67 416 LEU D O 1
ATOM 4812 N N . TRP D 1 127 ? -30.540 -31.683 37.082 1.00 8.02 417 TRP D N 1
ATOM 4813 C CA . TRP D 1 127 ? -30.139 -32.166 35.765 1.00 8.80 417 TRP D CA 1
ATOM 4814 C C . TRP D 1 127 ? -30.251 -33.675 35.618 1.00 8.49 417 TRP D C 1
ATOM 4815 O O . TRP D 1 127 ? -30.337 -34.400 36.602 1.00 8.51 417 TRP D O 1
ATOM 4826 N N . VAL D 1 128 ? -30.291 -34.129 34.371 1.00 8.70 418 VAL D N 1
ATOM 4827 C CA . VAL D 1 128 ? -30.190 -35.548 34.065 1.00 9.47 418 VAL D CA 1
ATOM 4828 C C . VAL D 1 128 ? -28.735 -35.942 34.245 1.00 9.67 418 VAL D C 1
ATOM 4829 O O . VAL D 1 128 ? -27.851 -35.360 33.616 1.00 10.06 418 VAL D O 1
ATOM 4833 N N . GLU D 1 129 ? -28.482 -36.909 35.123 1.00 10.11 419 GLU D N 1
ATOM 4834 C CA . GLU D 1 129 ? -27.117 -37.319 35.385 1.00 10.86 419 GLU D CA 1
ATOM 4835 C C . GLU D 1 129 ? -26.754 -38.665 34.772 1.00 10.72 419 GLU D C 1
ATOM 4836 O O . GLU D 1 129 ? -25.728 -38.769 34.109 1.00 10.56 419 GLU D O 1
ATOM 4842 N N . GLN D 1 130 ? -27.595 -39.681 34.988 1.00 10.52 420 GLN D N 1
ATOM 4843 C CA . GLN D 1 130 ? -27.273 -41.041 34.546 1.00 10.89 420 GLN D CA 1
ATOM 4844 C C . GLN D 1 130 ? -28.512 -41.926 34.442 1.00 11.18 420 GLN D C 1
ATOM 4845 O O . GLN D 1 130 ? -29.399 -41.858 35.287 1.00 11.35 420 GLN D O 1
ATOM 4851 N N . TRP D 1 131 ? -28.553 -42.755 33.402 1.00 11.17 421 TRP D N 1
ATOM 4852 C CA . TRP D 1 131 ? -29.541 -43.827 33.278 1.00 11.59 421 TRP D CA 1
ATOM 4853 C C . TRP D 1 131 ? -28.812 -45.158 33.387 1.00 12.25 421 TRP D C 1
ATOM 4854 O O . TRP D 1 131 ? -27.759 -45.353 32.779 1.00 11.97 421 TRP D O 1
ATOM 4865 N N . GLN D 1 132 ? -29.370 -46.066 34.177 1.00 13.09 422 GLN D N 1
ATOM 4866 C CA . GLN D 1 132 ? -28.689 -47.301 34.526 1.00 14.52 422 GLN D CA 1
ATOM 4867 C C . GLN D 1 132 ? -29.720 -48.372 34.854 1.00 14.31 422 GLN D C 1
ATOM 4868 O O . GLN D 1 132 ? -30.499 -48.208 35.796 1.00 13.31 422 GLN D O 1
ATOM 4874 N N . ASP D 1 133 ? -29.738 -49.456 34.081 1.00 14.88 423 ASP D N 1
ATOM 4875 C CA . ASP D 1 133 ? -30.640 -50.577 34.346 1.00 15.52 423 ASP D CA 1
ATOM 4876 C C . ASP D 1 133 ? -32.101 -50.132 34.459 1.00 14.76 423 ASP D C 1
ATOM 4877 O O . ASP D 1 133 ? -32.827 -50.612 35.337 1.00 15.00 423 ASP D O 1
ATOM 4882 N N . GLY D 1 134 ? -32.533 -49.207 33.610 1.00 13.60 424 GLY D N 1
ATOM 4883 C CA . GLY D 1 134 ? -33.928 -48.767 33.618 1.00 12.54 424 GLY D CA 1
ATOM 4884 C C . GLY D 1 134 ? -34.284 -47.713 34.659 1.00 12.01 424 GLY D C 1
ATOM 4885 O O . GLY D 1 134 ? -35.454 -47.355 34.803 1.00 11.99 424 GLY D O 1
ATOM 4886 N N . VAL D 1 135 ? -33.290 -47.218 35.393 1.00 11.20 425 VAL D N 1
ATOM 4887 C CA . VAL D 1 135 ? -33.524 -46.148 36.363 1.00 10.81 425 VAL D CA 1
ATOM 4888 C C . VAL D 1 135 ? -32.844 -44.857 35.921 1.00 10.24 425 VAL D C 1
ATOM 4889 O O . VAL D 1 135 ? -31.627 -44.809 35.748 1.00 10.25 425 VAL D O 1
ATOM 4893 N N . LEU D 1 136 ? -33.649 -43.811 35.728 1.00 10.19 426 LEU D N 1
ATOM 4894 C CA . LEU D 1 136 ? -33.125 -42.492 35.383 1.00 9.92 426 LEU D CA 1
ATOM 4895 C C . LEU D 1 136 ? -32.821 -41.724 36.649 1.00 9.90 426 LEU D C 1
ATOM 4896 O O . LEU D 1 136 ? -33.717 -41.487 37.464 1.00 10.21 426 LEU D O 1
ATOM 4901 N N A ARG D 1 137 ? -31.563 -41.339 36.822 0.60 10.13 427 ARG D N 1
ATOM 4902 N N B ARG D 1 137 ? -31.569 -41.311 36.798 0.40 10.02 427 ARG D N 1
ATOM 4903 C CA A ARG D 1 137 ? -31.164 -40.592 38.001 0.60 10.02 427 ARG D CA 1
ATOM 4904 C CA B ARG D 1 137 ? -31.123 -40.599 37.984 0.40 9.81 427 ARG D CA 1
ATOM 4905 C C A ARG D 1 137 ? -30.996 -39.109 37.697 0.60 10.06 427 ARG D C 1
ATOM 4906 C C B ARG D 1 137 ? -30.970 -39.102 37.708 0.40 9.96 427 ARG D C 1
ATOM 4907 O O A ARG D 1 137 ? -30.235 -38.720 36.811 0.60 10.08 427 ARG D O 1
ATOM 4908 O O B ARG D 1 137 ? -30.194 -38.697 36.841 0.40 9.93 427 ARG D O 1
ATOM 4923 N N . LEU D 1 138 ? -31.709 -38.288 38.455 1.00 9.77 428 LEU D N 1
ATOM 4924 C CA . LEU D 1 138 ? -31.604 -36.842 38.337 1.00 10.04 428 LEU D CA 1
ATOM 4925 C C . LEU D 1 138 ? -30.836 -36.304 39.529 1.00 10.27 428 LEU D C 1
ATOM 4926 O O . LEU D 1 138 ? -31.059 -36.734 40.659 1.00 10.68 428 LEU D O 1
ATOM 4931 N N . ARG D 1 139 ? -29.934 -35.364 39.275 1.00 10.09 429 ARG D N 1
ATOM 4932 C CA . ARG D 1 139 ? -29.189 -34.737 40.346 1.00 10.55 429 ARG D CA 1
ATOM 4933 C C . ARG D 1 139 ? -29.908 -33.468 40.782 1.00 10.50 429 ARG D C 1
ATOM 4934 O O . ARG D 1 139 ? -30.328 -32.672 39.942 1.00 9.53 429 ARG D O 1
ATOM 4942 N N . VAL D 1 140 ? -30.085 -33.304 42.092 1.00 10.11 430 VAL D N 1
ATOM 4943 C CA . VAL D 1 140 ? -30.682 -32.094 42.649 1.00 10.73 430 VAL D CA 1
ATOM 4944 C C . VAL D 1 140 ? -29.779 -31.564 43.755 1.00 11.00 430 VAL D C 1
ATOM 4945 O O . VAL D 1 140 ? -29.691 -32.169 44.825 1.00 10.58 430 VAL D O 1
ATOM 4949 N N . GLU D 1 141 ? -29.103 -30.446 43.487 1.00 11.41 431 GLU D N 1
ATOM 4950 C CA . GLU D 1 141 ? -28.172 -29.850 44.450 1.00 12.17 431 GLU D CA 1
ATOM 4951 C C . GLU D 1 141 ? -28.154 -28.322 44.368 1.00 12.44 431 GLU D C 1
ATOM 4952 O O . GLU D 1 141 ? -28.743 -27.738 43.456 1.00 11.66 431 GLU D O 1
ATOM 4958 N N . GLY D 1 142 ? -27.493 -27.683 45.334 1.00 12.85 432 GLY D N 1
ATOM 4959 C CA . GLY D 1 142 ? -27.296 -26.230 45.312 1.00 14.13 432 GLY D CA 1
ATOM 4960 C C . GLY D 1 142 ? -28.444 -25.423 45.889 1.00 14.84 432 GLY D C 1
ATOM 4961 O O . GLY D 1 142 ? -29.499 -25.969 46.223 1.00 14.76 432 GLY D O 1
ATOM 4962 N N . GLY D 1 143 ? -28.234 -24.114 46.017 1.00 15.57 433 GLY D N 1
ATOM 4963 C CA . GLY D 1 143 ? -29.276 -23.210 46.492 1.00 16.67 433 GLY D CA 1
ATOM 4964 C C . GLY D 1 143 ? -29.356 -23.105 48.005 1.00 17.62 433 GLY D C 1
ATOM 4965 O O . GLY D 1 143 ? -30.167 -22.348 48.536 1.00 17.62 433 GLY D O 1
ATOM 4966 N N . GLY D 1 144 ? -28.511 -23.863 48.702 1.00 18.60 434 GLY D N 1
ATOM 4967 C CA . GLY D 1 144 ? -28.552 -23.900 50.168 1.00 20.33 434 GLY D CA 1
ATOM 4968 C C . GLY D 1 144 ? -29.756 -24.658 50.688 1.00 21.23 434 GLY D C 1
ATOM 4969 O O . GLY D 1 144 ? -30.459 -25.323 49.922 1.00 21.90 434 GLY D O 1
ATOM 4970 N N . SER D 1 145 ? -30.002 -24.561 51.991 1.00 21.84 435 SER D N 1
ATOM 4971 C CA . SER D 1 145 ? -31.050 -25.358 52.617 1.00 22.17 435 SER D CA 1
ATOM 4972 C C . SER D 1 145 ? -31.399 -24.798 53.998 1.00 22.00 435 SER D C 1
ATOM 4973 O O . SER D 1 145 ? -30.676 -23.953 54.547 1.00 22.68 435 SER D O 1
ATOM 4976 N N . ILE D 1 146 ? -32.514 -25.276 54.541 1.00 21.83 436 ILE D N 1
ATOM 4977 C CA . ILE D 1 146 ? -32.935 -24.947 55.893 1.00 20.92 436 ILE D CA 1
ATOM 4978 C C . ILE D 1 146 ? -33.340 -26.239 56.588 1.00 20.58 436 ILE D C 1
ATOM 4979 O O . ILE D 1 146 ? -33.437 -27.292 55.948 1.00 20.72 436 ILE D O 1
ATOM 4984 N N . THR D 1 147 ? -33.569 -26.173 57.893 1.00 20.04 437 THR D N 1
ATOM 4985 C CA . THR D 1 147 ? -34.175 -27.299 58.591 1.00 19.43 437 THR D CA 1
ATOM 4986 C C . THR D 1 147 ? -35.641 -27.411 58.177 1.00 18.25 437 THR D C 1
ATOM 4987 O O . THR D 1 147 ? -36.365 -26.418 58.133 1.00 18.59 437 THR D O 1
ATOM 4991 N N . HIS D 1 148 ? -36.045 -28.629 57.825 1.00 17.18 438 HIS D N 1
ATOM 4992 C CA . HIS D 1 148 ? -37.363 -28.872 57.237 1.00 15.93 438 HIS D CA 1
ATOM 4993 C C . HIS D 1 148 ? -37.698 -30.358 57.304 1.00 15.66 438 HIS D C 1
ATOM 4994 O O . HIS D 1 148 ? -36.806 -31.198 57.427 1.00 16.39 438 HIS D O 1
ATOM 5001 N N A SER D 1 149 ? -38.984 -30.677 57.206 0.60 13.49 439 SER D N 1
ATOM 5002 N N B SER D 1 149 ? -38.989 -30.671 57.224 0.40 13.33 439 SER D N 1
ATOM 5003 C CA A SER D 1 149 ? -39.440 -32.060 57.273 0.60 13.13 439 SER D CA 1
ATOM 5004 C CA B SER D 1 149 ? -39.460 -32.052 57.292 0.40 12.88 439 SER D CA 1
ATOM 5005 C C A SER D 1 149 ? -40.222 -32.445 56.019 0.60 12.88 439 SER D C 1
ATOM 5006 C C B SER D 1 149 ? -40.224 -32.442 56.026 0.40 12.76 439 SER D C 1
ATOM 5007 O O A SER D 1 149 ? -40.456 -33.632 55.755 0.60 12.37 439 SER D O 1
ATOM 5008 O O B SER D 1 149 ? -40.441 -33.629 55.758 0.40 12.45 439 SER D O 1
ATOM 5013 N N . ASN D 1 150 ? -40.631 -31.433 55.259 1.00 14.18 440 ASN D N 1
ATOM 5014 C CA . ASN D 1 150 ? -41.437 -31.645 54.061 1.00 14.02 440 ASN D CA 1
ATOM 5015 C C . ASN D 1 150 ? -40.909 -30.864 52.878 1.00 13.09 440 ASN D C 1
ATOM 5016 O O . ASN D 1 150 ? -40.365 -29.764 53.030 1.00 12.56 440 ASN D O 1
ATOM 5021 N N . SER D 1 151 ? -41.072 -31.440 51.695 1.00 12.66 441 SER D N 1
ATOM 5022 C CA . SER D 1 151 ? -40.659 -30.784 50.460 1.00 12.31 441 SER D CA 1
ATOM 5023 C C . SER D 1 151 ? -41.804 -30.757 49.456 1.00 12.32 441 SER D C 1
ATOM 5024 O O . SER D 1 151 ? -42.408 -31.787 49.160 1.00 12.14 441 SER D O 1
ATOM 5027 N N . LYS D 1 152 ? -42.094 -29.565 48.948 1.00 11.90 442 LYS D N 1
ATOM 5028 C CA . LYS D 1 152 ? -43.124 -29.366 47.954 1.00 11.54 442 LYS D CA 1
ATOM 5029 C C . LYS D 1 152 ? -42.454 -29.163 46.602 1.00 10.88 442 LYS D C 1
ATOM 5030 O O . LYS D 1 152 ? -41.864 -28.105 46.342 1.00 10.10 442 LYS D O 1
ATOM 5036 N N . TRP D 1 153 ? -42.534 -30.189 45.757 1.00 9.95 443 TRP D N 1
ATOM 5037 C CA . TRP D 1 153 ? -41.824 -30.208 44.480 1.00 9.72 443 TRP D CA 1
ATOM 5038 C C . TRP D 1 153 ? -42.726 -29.681 43.378 1.00 9.42 443 TRP D C 1
ATOM 5039 O O . TRP D 1 153 ? -43.910 -30.036 43.322 1.00 9.38 443 TRP D O 1
ATOM 5050 N N . PRO D 1 154 ? -42.176 -28.841 42.485 1.00 8.99 444 PRO D N 1
ATOM 5051 C CA . PRO D 1 154 ? -42.977 -28.343 41.383 1.00 9.08 444 PRO D CA 1
ATOM 5052 C C . PRO D 1 154 ? -43.066 -29.392 40.284 1.00 8.63 444 PRO D C 1
ATOM 5053 O O . PRO D 1 154 ? -42.278 -30.334 40.264 1.00 9.11 444 PRO D O 1
ATOM 5057 N N . ALA D 1 155 ? -44.028 -29.227 39.383 1.00 8.79 445 ALA D N 1
ATOM 5058 C CA . ALA D 1 155 ? -44.010 -29.948 38.122 1.00 8.77 445 ALA D CA 1
ATOM 5059 C C . ALA D 1 155 ? -42.715 -29.643 37.379 1.00 9.00 445 ALA D C 1
ATOM 5060 O O . ALA D 1 155 ? -42.285 -28.490 37.326 1.00 8.63 445 ALA D O 1
ATOM 5062 N N . MET D 1 156 ? -42.111 -30.688 36.817 1.00 9.38 446 MET D N 1
ATOM 5063 C CA . MET D 1 156 ? -40.800 -30.611 36.175 1.00 10.24 446 MET D CA 1
ATOM 5064 C C . MET D 1 156 ? -40.803 -31.506 34.946 1.00 10.54 446 MET D C 1
ATOM 5065 O O . MET D 1 156 ? -41.090 -32.698 35.046 1.00 10.75 446 MET D O 1
ATOM 5070 N N . THR D 1 157 ? -40.515 -30.932 33.781 1.00 10.70 447 THR D N 1
ATOM 5071 C CA . THR D 1 157 ? -40.297 -31.748 32.591 1.00 10.59 447 THR D CA 1
ATOM 5072 C C . THR D 1 157 ? -38.806 -32.055 32.434 1.00 11.17 447 THR D C 1
ATOM 5073 O O . THR D 1 157 ? -37.968 -31.154 32.466 1.00 11.17 447 THR D O 1
ATOM 5077 N N . VAL D 1 158 ? -38.501 -33.341 32.295 1.00 10.73 448 VAL D N 1
ATOM 5078 C CA . VAL D 1 158 ? -37.143 -33.830 32.109 1.00 11.83 448 VAL D CA 1
ATOM 5079 C C . VAL D 1 158 ? -37.029 -34.378 30.685 1.00 10.99 448 VAL D C 1
ATOM 5080 O O . VAL D 1 158 ? -37.799 -35.255 30.288 1.00 11.11 448 VAL D O 1
ATOM 5084 N N . SER D 1 159 ? -36.095 -33.826 29.910 1.00 13.50 449 SER D N 1
ATOM 5085 C CA . SER D 1 159 ? -35.914 -34.233 28.512 1.00 13.18 449 SER D CA 1
ATOM 5086 C C . SER D 1 159 ? -34.468 -34.625 28.240 1.00 12.73 449 SER D C 1
ATOM 5087 O O . SER D 1 159 ? -33.537 -34.103 28.867 1.00 12.99 449 SER D O 1
ATOM 5090 N N . TYR D 1 160 ? -34.282 -35.547 27.301 1.00 11.98 450 TYR D N 1
ATOM 5091 C CA . TYR D 1 160 ? -32.949 -35.927 26.858 1.00 11.21 450 TYR D CA 1
ATOM 5092 C C . TYR D 1 160 ? -33.017 -36.675 25.534 1.00 11.67 450 TYR D C 1
ATOM 5093 O O . TYR D 1 160 ? -34.095 -37.111 25.121 1.00 11.75 450 TYR D O 1
ATOM 5102 N N . PRO D 1 161 ? -31.867 -36.803 24.849 1.00 12.23 451 PRO D N 1
ATOM 5103 C CA . PRO D 1 161 ? -31.780 -37.558 23.602 1.00 12.61 451 PRO D CA 1
ATOM 5104 C C . PRO D 1 161 ? -31.888 -39.058 23.850 1.00 13.25 451 PRO D C 1
ATOM 5105 O O . PRO D 1 161 ? -31.221 -39.601 24.730 1.00 12.88 451 PRO D O 1
ATOM 5109 N N . ARG D 1 162 ? -32.727 -39.715 23.064 1.00 14.38 452 ARG D N 1
ATOM 5110 C CA . ARG D 1 162 ? -33.133 -41.076 23.338 1.00 15.63 452 ARG D CA 1
ATOM 5111 C C . ARG D 1 162 ? -32.409 -42.013 22.383 1.00 16.18 452 ARG D C 1
ATOM 5112 O O . ARG D 1 162 ? -32.213 -41.691 21.207 1.00 15.56 452 ARG D O 1
ATOM 5120 N N . SER D 1 163 ? -31.984 -43.159 22.903 1.00 17.48 453 SER D N 1
ATOM 5121 C CA . SER D 1 163 ? -31.259 -44.149 22.113 1.00 18.93 453 SER D CA 1
ATOM 5122 C C . SER D 1 163 ? -32.090 -44.650 20.930 1.00 19.53 453 SER D C 1
ATOM 5123 O O . SER D 1 163 ? -33.318 -44.653 20.987 1.00 19.67 453 SER D O 1
ATOM 5126 N N . PHE D 1 164 ? -31.406 -45.075 19.867 1.00 20.68 454 PHE D N 1
ATOM 5127 C CA . PHE D 1 164 ? -32.066 -45.591 18.662 1.00 21.66 454 PHE D CA 1
ATOM 5128 C C . PHE D 1 164 ? -31.311 -46.769 18.037 1.00 22.54 454 PHE D C 1
ATOM 5129 O O . PHE D 1 164 ? -30.360 -47.301 18.600 1.00 22.89 454 PHE D O 1
ATOM 5137 N N . PRO E 1 4 ? -25.454 -42.365 -4.686 1.00 31.98 294 PRO E N 1
ATOM 5138 C CA . PRO E 1 4 ? -25.339 -40.911 -4.709 1.00 31.75 294 PRO E CA 1
ATOM 5139 C C . PRO E 1 4 ? -26.696 -40.219 -4.857 1.00 31.40 294 PRO E C 1
ATOM 5140 O O . PRO E 1 4 ? -26.753 -39.026 -5.166 1.00 31.36 294 PRO E O 1
ATOM 5144 N N . ASN E 1 5 ? -27.777 -40.965 -4.630 1.00 30.82 295 ASN E N 1
ATOM 5145 C CA . ASN E 1 5 ? -29.126 -40.404 -4.691 1.00 30.16 295 ASN E CA 1
ATOM 5146 C C . ASN E 1 5 ? -29.638 -39.894 -3.341 1.00 28.85 295 ASN E C 1
ATOM 5147 O O . ASN E 1 5 ? -30.709 -39.293 -3.269 1.00 29.02 295 ASN E O 1
ATOM 5152 N N . LEU E 1 6 ? -28.870 -40.130 -2.279 1.00 27.04 296 LEU E N 1
ATOM 5153 C CA . LEU E 1 6 ? -29.280 -39.720 -0.933 1.00 25.03 296 LEU E CA 1
ATOM 5154 C C . LEU E 1 6 ? -28.598 -38.424 -0.492 1.00 24.37 296 LEU E C 1
ATOM 5155 O O . LEU E 1 6 ? -27.484 -38.116 -0.918 1.00 24.26 296 LEU E O 1
ATOM 5160 N N . ARG E 1 7 ? -29.285 -37.661 0.352 1.00 23.40 297 ARG E N 1
ATOM 5161 C CA . ARG E 1 7 ? -28.810 -36.341 0.764 1.00 22.63 297 ARG E CA 1
ATOM 5162 C C . ARG E 1 7 ? -28.901 -36.213 2.274 1.00 22.10 297 ARG E C 1
ATOM 5163 O O . ARG E 1 7 ? -29.983 -36.334 2.838 1.00 22.15 297 ARG E O 1
ATOM 5171 N N . TYR E 1 8 ? -27.764 -35.971 2.923 1.00 21.44 298 TYR E N 1
ATOM 5172 C CA . TYR E 1 8 ? -27.729 -35.837 4.382 1.00 20.38 298 TYR E CA 1
ATOM 5173 C C . TYR E 1 8 ? -28.744 -34.781 4.839 1.00 20.12 298 TYR E C 1
ATOM 5174 O O . TYR E 1 8 ? -28.798 -33.690 4.273 1.00 20.04 298 TYR E O 1
ATOM 5183 N N . PRO E 1 9 ? -29.543 -35.094 5.879 1.00 19.77 299 PRO E N 1
ATOM 5184 C CA . PRO E 1 9 ? -29.430 -36.213 6.817 1.00 19.47 299 PRO E CA 1
ATOM 5185 C C . PRO E 1 9 ? -30.088 -37.530 6.396 1.00 19.47 299 PRO E C 1
ATOM 5186 O O . PRO E 1 9 ? -30.190 -38.440 7.215 1.00 19.35 299 PRO E O 1
ATOM 5190 N N . ILE E 1 10 ? -30.527 -37.641 5.143 1.00 19.59 300 ILE E N 1
ATOM 5191 C CA . ILE E 1 10 ? -30.916 -38.947 4.605 1.00 19.72 300 ILE E CA 1
ATOM 5192 C C . ILE E 1 10 ? -29.669 -39.688 4.120 1.00 19.91 300 ILE E C 1
ATOM 5193 O O . ILE E 1 10 ? -28.789 -39.093 3.493 1.00 19.29 300 ILE E O 1
ATOM 5198 N N . ALA E 1 11 ? -29.585 -40.980 4.425 1.00 20.88 301 ALA E N 1
ATOM 5199 C CA . ALA E 1 11 ? -28.356 -41.730 4.184 1.00 22.30 301 ALA E CA 1
ATOM 5200 C C . ALA E 1 11 ? -28.564 -43.240 4.131 1.00 23.58 301 ALA E C 1
ATOM 5201 O O . ALA E 1 11 ? -29.631 -43.757 4.481 1.00 23.85 301 ALA E O 1
ATOM 5203 N N . ASP E 1 12 ? -27.529 -43.940 3.684 1.00 25.05 302 ASP E N 1
ATOM 5204 C CA . ASP E 1 12 ? -27.520 -45.388 3.703 1.00 26.59 302 ASP E CA 1
ATOM 5205 C C . ASP E 1 12 ? -27.334 -45.896 5.126 1.00 27.04 302 ASP E C 1
ATOM 5206 O O . ASP E 1 12 ? -26.354 -45.563 5.801 1.00 27.31 302 ASP E O 1
ATOM 5211 N N . VAL E 1 13 ? -28.298 -46.686 5.582 1.00 27.36 303 VAL E N 1
ATOM 5212 C CA . VAL E 1 13 ? -28.174 -47.403 6.838 1.00 27.70 303 VAL E CA 1
ATOM 5213 C C . VAL E 1 13 ? -28.584 -48.849 6.598 1.00 27.97 303 VAL E C 1
ATOM 5214 O O . VAL E 1 13 ? -29.741 -49.113 6.220 1.00 27.68 303 VAL E O 1
ATOM 5218 N N . SER E 1 14 ? -27.622 -49.787 6.791 1.00 28.80 304 SER E N 1
ATOM 5219 C CA . SER E 1 14 ? -27.905 -51.204 6.598 1.00 29.67 304 SER E CA 1
ATOM 5220 C C . SER E 1 14 ? -28.351 -51.576 5.177 1.00 29.89 304 SER E C 1
ATOM 5221 O O . SER E 1 14 ? -29.005 -52.608 4.981 1.00 30.20 304 SER E O 1
ATOM 5224 N N . GLY E 1 15 ? -27.989 -50.752 4.189 1.00 26.45 305 GLY E N 1
ATOM 5225 C CA . GLY E 1 15 ? -28.251 -51.061 2.796 1.00 25.80 305 GLY E CA 1
ATOM 5226 C C . GLY E 1 15 ? -29.521 -50.441 2.154 1.00 25.36 305 GLY E C 1
ATOM 5227 O O . GLY E 1 15 ? -29.864 -50.645 0.929 1.00 25.70 305 GLY E O 1
ATOM 5228 N N . GLY E 1 16 ? -30.231 -49.692 3.040 1.00 24.28 306 GLY E N 1
ATOM 5229 C CA . GLY E 1 16 ? -31.468 -49.051 2.618 1.00 22.68 306 GLY E CA 1
ATOM 5230 C C . GLY E 1 16 ? -31.434 -47.558 2.863 1.00 21.64 306 GLY E C 1
ATOM 5231 O O . GLY E 1 16 ? -30.410 -47.001 3.270 1.00 21.74 306 GLY E O 1
ATOM 5232 N N . ILE E 1 17 ? -32.569 -46.914 2.623 1.00 23.50 307 ILE E N 1
ATOM 5233 C CA . ILE E 1 17 ? -32.690 -45.491 2.850 1.00 22.39 307 ILE E CA 1
ATOM 5234 C C . ILE E 1 17 ? -33.121 -45.232 4.286 1.00 21.26 307 ILE E C 1
ATOM 5235 O O . ILE E 1 17 ? -34.220 -45.640 4.714 1.00 20.95 307 ILE E O 1
ATOM 5240 N N . GLY E 1 18 ? -32.236 -44.562 5.027 1.00 17.87 308 GLY E N 1
ATOM 5241 C CA . GLY E 1 18 ? -32.496 -44.229 6.419 1.00 16.70 308 GLY E CA 1
ATOM 5242 C C . GLY E 1 18 ? -32.105 -42.813 6.796 1.00 16.42 308 GLY E C 1
ATOM 5243 O O . GLY E 1 18 ? -31.900 -41.956 5.932 1.00 15.56 308 GLY E O 1
ATOM 5244 N N . MET E 1 19 ? -32.022 -42.581 8.106 1.00 15.98 309 MET E N 1
ATOM 5245 C CA . MET E 1 19 ? -31.596 -41.305 8.670 1.00 16.28 309 MET E CA 1
ATOM 5246 C C . MET E 1 19 ? -30.201 -41.488 9.250 1.00 15.96 309 MET E C 1
ATOM 5247 O O . MET E 1 19 ? -29.971 -42.401 10.053 1.00 16.22 309 MET E O 1
ATOM 5252 N N . SER E 1 20 ? -29.273 -40.630 8.841 1.00 15.30 310 SER E N 1
ATOM 5253 C CA . SER E 1 20 ? -27.903 -40.698 9.336 1.00 15.36 310 SER E CA 1
ATOM 5254 C C . SER E 1 20 ? -27.844 -40.659 10.863 1.00 15.36 310 SER E C 1
ATOM 5255 O O . SER E 1 20 ? -28.347 -39.713 11.485 1.00 14.03 310 SER E O 1
ATOM 5258 N N . PRO E 1 21 ? -27.225 -41.687 11.471 1.00 15.11 311 PRO E N 1
ATOM 5259 C CA . PRO E 1 21 ? -26.988 -41.706 12.915 1.00 15.36 311 PRO E CA 1
ATOM 5260 C C . PRO E 1 21 ? -26.278 -40.448 13.423 1.00 15.30 311 PRO E C 1
ATOM 5261 O O . PRO E 1 21 ? -26.565 -39.993 14.539 1.00 15.44 311 PRO E O 1
ATOM 5265 N N . ASN E 1 22 ? -25.377 -39.887 12.614 1.00 15.52 312 ASN E N 1
ATOM 5266 C CA . ASN E 1 22 ? -24.679 -38.654 12.986 1.00 15.89 312 ASN E CA 1
ATOM 5267 C C . ASN E 1 22 ? -25.633 -37.478 13.198 1.00 15.14 312 ASN E C 1
ATOM 5268 O O . ASN E 1 22 ? -25.431 -36.669 14.098 1.00 15.75 312 ASN E O 1
ATOM 5273 N N . TYR E 1 23 ? -26.662 -37.387 12.357 1.00 14.18 313 TYR E N 1
ATOM 5274 C CA . TYR E 1 23 ? -27.696 -36.352 12.492 1.00 13.05 313 TYR E CA 1
ATOM 5275 C C . TYR E 1 23 ? -28.527 -36.561 13.756 1.00 12.81 313 TYR E C 1
ATOM 5276 O O . TYR E 1 23 ? -28.866 -35.607 14.448 1.00 12.11 313 TYR E O 1
ATOM 5285 N N . ARG E 1 24 ? -28.849 -37.814 14.051 1.00 12.57 314 ARG E N 1
ATOM 5286 C CA . ARG E 1 24 ? -29.699 -38.126 15.190 1.00 12.48 314 ARG E CA 1
ATOM 5287 C C . ARG E 1 24 ? -29.005 -37.857 16.531 1.00 13.00 314 ARG E C 1
ATOM 5288 O O . ARG E 1 24 ? -29.655 -37.439 17.492 1.00 14.05 314 ARG E O 1
ATOM 5296 N N . PHE E 1 25 ? -27.689 -38.074 16.584 1.00 12.75 315 PHE E N 1
ATOM 5297 C CA . PHE E 1 25 ? -26.927 -37.872 17.823 1.00 12.53 315 PHE E CA 1
ATOM 5298 C C . PHE E 1 25 ? -25.429 -37.736 17.562 1.00 12.67 315 PHE E C 1
ATOM 5299 O O . PHE E 1 25 ? -24.807 -38.625 16.983 1.00 11.99 315 PHE E O 1
ATOM 5307 N N . ARG E 1 26 ? -24.863 -36.616 17.993 1.00 12.75 316 ARG E N 1
ATOM 5308 C CA . ARG E 1 26 ? -23.426 -36.387 17.901 1.00 12.55 316 ARG E CA 1
ATOM 5309 C C . ARG E 1 26 ? -22.945 -35.694 19.164 1.00 12.87 316 ARG E C 1
ATOM 5310 O O . ARG E 1 26 ? -23.427 -34.602 19.496 1.00 12.70 316 ARG E O 1
ATOM 5318 N N . GLN E 1 27 ? -22.009 -36.339 19.865 1.00 13.62 317 GLN E N 1
ATOM 5319 C CA . GLN E 1 27 ? -21.469 -35.831 21.123 1.00 13.95 317 GLN E CA 1
ATOM 5320 C C . GLN E 1 27 ? -20.103 -35.184 20.905 1.00 14.09 317 GLN E C 1
ATOM 5321 O O . GLN E 1 27 ? -19.276 -35.700 20.156 1.00 14.29 317 GLN E O 1
ATOM 5327 N N . SER E 1 28 ? -19.883 -34.047 21.549 1.00 13.47 318 SER E N 1
ATOM 5328 C CA . SER E 1 28 ? -18.600 -33.360 21.484 1.00 13.26 318 SER E CA 1
ATOM 5329 C C . SER E 1 28 ? -18.326 -32.679 22.817 1.00 12.46 318 SER E C 1
ATOM 5330 O O . SER E 1 28 ? -18.970 -32.981 23.831 1.00 12.08 318 SER E O 1
ATOM 5333 N N . MET E 1 29 ? -17.363 -31.768 22.812 1.00 12.32 319 MET E N 1
ATOM 5334 C CA . MET E 1 29 ? -16.967 -31.093 24.026 1.00 12.46 319 MET E CA 1
ATOM 5335 C C . MET E 1 29 ? -16.379 -29.742 23.689 1.00 11.81 319 MET E C 1
ATOM 5336 O O . MET E 1 29 ? -15.808 -29.551 22.608 1.00 11.81 319 MET E O 1
ATOM 5341 N N . TRP E 1 30 ? -16.554 -28.804 24.609 1.00 11.24 320 TRP E N 1
ATOM 5342 C CA . TRP E 1 30 ? -15.900 -27.516 24.550 1.00 10.86 320 TRP E CA 1
ATOM 5343 C C . TRP E 1 30 ? -15.173 -27.310 25.873 1.00 10.88 320 TRP E C 1
ATOM 5344 O O . TRP E 1 30 ? -15.777 -27.391 26.935 1.00 11.45 320 TRP E O 1
ATOM 5355 N N . ILE E 1 31 ? -13.869 -27.083 25.800 1.00 11.20 321 ILE E N 1
ATOM 5356 C CA . ILE E 1 31 ? -13.110 -26.615 26.956 1.00 11.27 321 ILE E CA 1
ATOM 5357 C C . ILE E 1 31 ? -12.607 -25.213 26.620 1.00 11.64 321 ILE E C 1
ATOM 5358 O O . ILE E 1 31 ? -11.767 -25.032 25.724 1.00 11.56 321 ILE E O 1
ATOM 5363 N N . GLY E 1 32 ? -13.159 -24.212 27.297 1.00 11.85 322 GLY E N 1
ATOM 5364 C CA . GLY E 1 32 ? -12.916 -22.830 26.900 1.00 12.03 322 GLY E CA 1
ATOM 5365 C C . GLY E 1 32 ? -13.380 -21.761 27.872 1.00 12.02 322 GLY E C 1
ATOM 5366 O O . GLY E 1 32 ? -13.773 -22.048 29.002 1.00 11.72 322 GLY E O 1
ATOM 5367 N N . ILE E 1 33 ? -13.329 -20.517 27.408 1.00 11.24 323 ILE E N 1
ATOM 5368 C CA . ILE E 1 33 ? -13.476 -19.355 28.280 1.00 11.65 323 ILE E CA 1
ATOM 5369 C C . ILE E 1 33 ? -14.881 -18.778 28.233 1.00 11.33 323 ILE E C 1
ATOM 5370 O O . ILE E 1 33 ? -15.384 -18.398 27.165 1.00 11.42 323 ILE E O 1
ATOM 5375 N N . VAL E 1 34 ? -15.509 -18.721 29.399 1.00 11.04 324 VAL E N 1
ATOM 5376 C CA . VAL E 1 34 ? -16.746 -17.984 29.589 1.00 11.15 324 VAL E CA 1
ATOM 5377 C C . VAL E 1 34 ? -16.398 -16.620 30.187 1.00 10.98 324 VAL E C 1
ATOM 5378 O O . VAL E 1 34 ? -15.696 -16.547 31.201 1.00 10.88 324 VAL E O 1
ATOM 5382 N N . SER E 1 35 ? -16.879 -15.548 29.560 1.00 10.97 325 SER E N 1
ATOM 5383 C CA . SER E 1 35 ? -16.585 -14.189 30.018 1.00 11.31 325 SER E CA 1
ATOM 5384 C C . SER E 1 35 ? -17.856 -13.468 30.403 1.00 11.27 325 SER E C 1
ATOM 5385 O O . SER E 1 35 ? -18.835 -13.499 29.666 1.00 11.57 325 SER E O 1
ATOM 5388 N N . TYR E 1 36 ? -17.835 -12.810 31.556 1.00 10.41 326 TYR E N 1
ATOM 5389 C CA . TYR E 1 36 ? -18.955 -11.987 31.975 1.00 10.67 326 TYR E CA 1
ATOM 5390 C C . TYR E 1 36 ? -18.666 -10.511 31.760 1.00 11.37 326 TYR E C 1
ATOM 5391 O O . TYR E 1 36 ? -17.574 -10.032 32.071 1.00 10.66 326 TYR E O 1
ATOM 5400 N N . SER E 1 37 ? -19.653 -9.788 31.242 1.00 11.88 327 SER E N 1
ATOM 5401 C CA . SER E 1 37 ? -19.561 -8.336 31.165 1.00 12.41 327 SER E CA 1
ATOM 5402 C C . SER E 1 37 ? -20.885 -7.677 31.504 1.00 13.48 327 SER E C 1
ATOM 5403 O O . SER E 1 37 ? -21.929 -8.047 30.965 1.00 13.49 327 SER E O 1
ATOM 5406 N N . GLY E 1 38 ? -20.834 -6.688 32.391 1.00 13.15 328 GLY E N 1
ATOM 5407 C CA . GLY E 1 38 ? -22.006 -5.874 32.686 1.00 14.26 328 GLY E CA 1
ATOM 5408 C C . GLY E 1 38 ? -21.686 -4.676 33.549 1.00 15.12 328 GLY E C 1
ATOM 5409 O O . GLY E 1 38 ? -21.075 -4.815 34.605 1.00 15.29 328 GLY E O 1
ATOM 5410 N N . SER E 1 39 ? -22.111 -3.497 33.098 1.00 16.60 329 SER E N 1
ATOM 5411 C CA . SER E 1 39 ? -21.950 -2.257 33.865 1.00 17.63 329 SER E CA 1
ATOM 5412 C C . SER E 1 39 ? -20.511 -2.056 34.346 1.00 17.64 329 SER E C 1
ATOM 5413 O O . SER E 1 39 ? -20.287 -1.703 35.505 1.00 17.97 329 SER E O 1
ATOM 5416 N N . GLY E 1 40 ? -19.543 -2.293 33.466 1.00 17.55 330 GLY E N 1
ATOM 5417 C CA . GLY E 1 40 ? -18.133 -2.112 33.811 1.00 17.49 330 GLY E CA 1
ATOM 5418 C C . GLY E 1 40 ? -17.527 -3.242 34.631 1.00 17.12 330 GLY E C 1
ATOM 5419 O O . GLY E 1 40 ? -16.362 -3.186 35.002 1.00 17.93 330 GLY E O 1
ATOM 5420 N N . LEU E 1 41 ? -18.316 -4.269 34.934 1.00 16.14 331 LEU E N 1
ATOM 5421 C CA . LEU E 1 41 ? -17.763 -5.468 35.563 1.00 15.43 331 LEU E CA 1
ATOM 5422 C C . LEU E 1 41 ? -17.375 -6.484 34.495 1.00 15.13 331 LEU E C 1
ATOM 5423 O O . LEU E 1 41 ? -18.166 -6.798 33.606 1.00 15.23 331 LEU E O 1
ATOM 5428 N N . ASN E 1 42 ? -16.147 -6.978 34.582 1.00 14.59 332 ASN E N 1
ATOM 5429 C CA . ASN E 1 42 ? -15.648 -7.959 33.635 1.00 14.11 332 ASN E CA 1
ATOM 5430 C C . ASN E 1 42 ? -14.814 -9.015 34.351 1.00 13.63 332 ASN E C 1
ATOM 5431 O O . ASN E 1 42 ? -13.991 -8.691 35.214 1.00 13.61 332 ASN E O 1
ATOM 5436 N N . TRP E 1 43 ? -15.057 -10.274 34.014 1.00 12.39 333 TRP E N 1
ATOM 5437 C CA . TRP E 1 43 ? -14.211 -11.380 34.459 1.00 11.77 333 TRP E CA 1
ATOM 5438 C C . TRP E 1 43 ? -14.443 -12.602 33.573 1.00 11.74 333 TRP E C 1
ATOM 5439 O O . TRP E 1 43 ? -15.395 -12.645 32.803 1.00 11.51 333 TRP E O 1
ATOM 5450 N N . ARG E 1 44 ? -13.570 -13.594 33.688 1.00 11.74 334 ARG E N 1
ATOM 5451 C CA . ARG E 1 44 ? -13.687 -14.796 32.876 1.00 11.95 334 ARG E CA 1
ATOM 5452 C C . ARG E 1 44 ? -13.284 -16.037 33.656 1.00 11.82 334 ARG E C 1
ATOM 5453 O O . ARG E 1 44 ? -12.510 -15.959 34.619 1.00 11.88 334 ARG E O 1
ATOM 5461 N N A VAL E 1 45 ? -13.817 -17.186 33.238 0.50 10.36 335 VAL E N 1
ATOM 5462 N N B VAL E 1 45 ? -13.824 -17.179 33.245 0.50 10.27 335 VAL E N 1
ATOM 5463 C CA A VAL E 1 45 ? -13.484 -18.484 33.836 0.50 10.36 335 VAL E CA 1
ATOM 5464 C CA B VAL E 1 45 ? -13.419 -18.467 33.791 0.50 10.16 335 VAL E CA 1
ATOM 5465 C C A VAL E 1 45 ? -13.381 -19.541 32.733 0.50 10.13 335 VAL E C 1
ATOM 5466 C C B VAL E 1 45 ? -13.304 -19.491 32.676 0.50 10.07 335 VAL E C 1
ATOM 5467 O O A VAL E 1 45 ? -14.126 -19.489 31.753 0.50 10.16 335 VAL E O 1
ATOM 5468 O O B VAL E 1 45 ? -13.962 -19.373 31.640 0.50 10.15 335 VAL E O 1
ATOM 5475 N N . GLN E 1 46 ? -12.457 -20.491 32.888 1.00 9.96 336 GLN E N 1
ATOM 5476 C CA . GLN E 1 46 ? -12.395 -21.637 31.982 1.00 9.67 336 GLN E CA 1
ATOM 5477 C C . GLN E 1 46 ? -13.360 -22.718 32.439 1.00 9.52 336 GLN E C 1
ATOM 5478 O O . GLN E 1 46 ? -13.434 -23.032 33.632 1.00 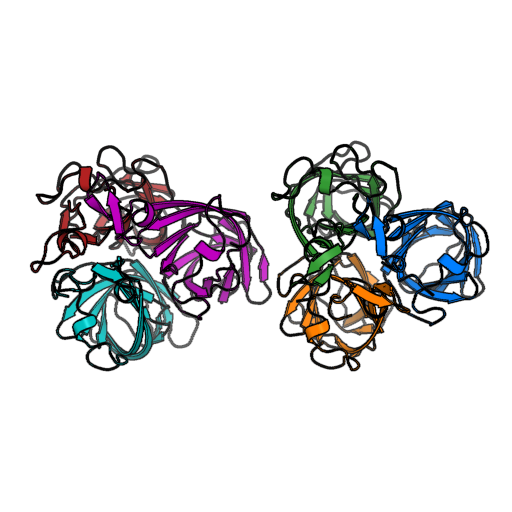9.66 336 GLN E O 1
ATOM 5484 N N . VAL E 1 47 ? -14.106 -23.275 31.489 1.00 9.61 337 VAL E N 1
ATOM 5485 C CA . VAL E 1 47 ? -15.025 -24.368 31.784 1.00 9.85 337 VAL E CA 1
ATOM 5486 C C . VAL E 1 47 ? -14.888 -25.535 30.820 1.00 10.17 337 VAL E C 1
ATOM 5487 O O . VAL E 1 47 ? -14.454 -25.370 29.670 1.00 10.32 337 VAL E O 1
ATOM 5491 N N . ASN E 1 48 ? -15.278 -26.713 31.311 1.00 12.30 338 ASN E N 1
ATOM 5492 C CA . ASN E 1 48 ? -15.369 -27.927 30.519 1.00 13.09 338 ASN E CA 1
ATOM 5493 C C . ASN E 1 48 ? -16.841 -28.311 30.333 1.00 12.70 338 ASN E C 1
ATOM 5494 O O . ASN E 1 48 ? -17.532 -28.628 31.301 1.00 12.88 338 ASN E O 1
ATOM 5499 N N . SER E 1 49 ? -17.322 -28.245 29.089 1.00 11.26 339 SER E N 1
ATOM 5500 C CA . SER E 1 49 ? -18.744 -28.481 28.787 1.00 12.51 339 SER E CA 1
ATOM 5501 C C . SER E 1 49 ? -18.962 -29.573 27.737 1.00 11.90 339 SER E C 1
ATOM 5502 O O . SER E 1 49 ? -18.397 -29.511 26.648 1.00 12.60 339 SER E O 1
ATOM 5505 N N . ASP E 1 50 ? -19.788 -30.565 28.053 1.00 11.23 340 ASP E N 1
ATOM 5506 C CA . ASP E 1 50 ? -20.264 -31.485 27.018 1.00 10.71 340 ASP E CA 1
ATOM 5507 C C . ASP E 1 50 ? -21.069 -30.706 25.975 1.00 10.30 340 ASP E C 1
ATOM 5508 O O . ASP E 1 50 ? -21.787 -29.763 26.317 1.00 9.94 340 ASP E O 1
ATOM 5513 N N . ILE E 1 51 ? -20.931 -31.095 24.707 1.00 9.99 341 ILE E N 1
ATOM 5514 C CA . ILE E 1 51 ? -21.844 -30.649 23.654 1.00 9.99 341 ILE E CA 1
ATOM 5515 C C . ILE E 1 51 ? -22.619 -31.832 23.069 1.00 10.38 341 ILE E C 1
ATOM 5516 O O . ILE E 1 51 ? -22.056 -32.900 22.798 1.00 10.77 341 ILE E O 1
ATOM 5521 N N . PHE E 1 52 ? -23.919 -31.637 22.891 1.00 9.88 342 PHE E N 1
ATOM 5522 C CA . PHE E 1 52 ? -24.757 -32.624 22.232 1.00 9.48 342 PHE E CA 1
ATOM 5523 C C . PHE E 1 52 ? -25.475 -31.982 21.063 1.00 9.36 342 PHE E C 1
ATOM 5524 O O . PHE E 1 52 ? -26.189 -30.982 21.225 1.00 9.99 342 PHE E O 1
ATOM 5532 N N . ILE E 1 53 ? -25.274 -32.551 19.883 1.00 8.72 343 ILE E N 1
ATOM 5533 C CA . ILE E 1 53 ? -26.042 -32.170 18.716 1.00 9.41 343 ILE E CA 1
ATOM 5534 C C . ILE E 1 53 ? -27.034 -33.277 18.428 1.00 9.52 343 ILE E C 1
ATOM 5535 O O . ILE E 1 53 ? -26.662 -34.427 18.238 1.00 9.55 343 ILE E O 1
ATOM 5540 N N . VAL E 1 54 ? -28.307 -32.916 18.447 1.00 9.72 344 VAL E N 1
ATOM 5541 C CA . VAL E 1 54 ? -29.395 -33.875 18.319 1.00 10.45 344 VAL E CA 1
ATOM 5542 C C . VAL E 1 54 ? -30.373 -33.284 17.321 1.00 10.33 344 VAL E C 1
ATOM 5543 O O . VAL E 1 54 ? -30.941 -32.210 17.557 1.00 10.51 344 VAL E O 1
ATOM 5547 N N . ASP E 1 55 ? -30.545 -33.958 16.187 1.00 10.22 345 ASP E N 1
ATOM 5548 C CA . ASP E 1 55 ? -31.354 -33.409 15.107 1.00 10.06 345 ASP E CA 1
ATOM 5549 C C . ASP E 1 55 ? -30.881 -31.990 14.787 1.00 9.90 345 ASP E C 1
ATOM 5550 O O . ASP E 1 55 ? -29.680 -31.741 14.706 1.00 9.69 345 ASP E O 1
ATOM 5555 N N . ASP E 1 56 ? -31.809 -31.053 14.628 1.00 9.26 346 ASP E N 1
ATOM 5556 C CA . ASP E 1 56 ? -31.416 -29.700 14.216 1.00 9.51 346 ASP E CA 1
ATOM 5557 C C . ASP E 1 56 ? -31.173 -28.738 15.383 1.00 9.24 346 ASP E C 1
ATOM 5558 O O . ASP E 1 56 ? -31.245 -27.508 15.217 1.00 9.73 346 ASP E O 1
ATOM 5563 N N . TYR E 1 57 ? -30.868 -29.303 16.551 1.00 8.82 347 TYR E N 1
ATOM 5564 C CA . TYR E 1 57 ? -30.517 -28.522 17.736 1.00 8.44 347 TYR E CA 1
ATOM 5565 C C . TYR E 1 57 ? -29.088 -28.794 18.191 1.00 8.00 347 TYR E C 1
ATOM 5566 O O . TYR E 1 57 ? -28.563 -29.905 18.025 1.00 8.41 347 TYR E O 1
ATOM 5575 N N . ILE E 1 58 ? -28.473 -27.774 18.774 1.00 7.29 348 ILE E N 1
ATOM 5576 C CA . ILE E 1 58 ? -27.252 -27.958 19.546 1.00 7.61 348 ILE E CA 1
ATOM 5577 C C . ILE E 1 58 ? -27.479 -27.635 21.028 1.00 7.71 348 ILE E C 1
ATOM 5578 O O . ILE E 1 58 ? -28.190 -26.675 21.368 1.00 7.86 348 ILE E O 1
ATOM 5583 N N . HIS E 1 59 ? -26.872 -28.442 21.892 1.00 7.83 349 HIS E N 1
ATOM 5584 C CA . HIS E 1 59 ? -26.957 -28.269 23.337 1.00 8.71 349 HIS E CA 1
ATOM 5585 C C . HIS E 1 59 ? -25.564 -28.111 23.929 1.00 9.09 349 HIS E C 1
ATOM 5586 O O . HIS E 1 59 ? -24.691 -28.967 23.738 1.00 9.13 349 HIS E O 1
ATOM 5593 N N . ILE E 1 60 ? -25.366 -27.004 24.636 1.00 8.93 350 ILE E N 1
ATOM 5594 C CA . ILE E 1 60 ? -24.124 -26.728 25.342 1.00 9.10 350 ILE E CA 1
ATOM 5595 C C . ILE E 1 60 ? -24.404 -26.892 26.825 1.00 8.66 350 ILE E C 1
ATOM 5596 O O . ILE E 1 60 ? -25.152 -26.108 27.399 1.00 8.11 350 ILE E O 1
ATOM 5601 N N . CYS E 1 61 ? -23.820 -27.923 27.429 1.00 8.91 351 CYS E N 1
ATOM 5602 C CA . CYS E 1 61 ? -24.116 -28.262 28.823 1.00 9.85 351 CYS E CA 1
ATOM 5603 C C . CYS E 1 61 ? -23.054 -27.706 29.755 1.00 10.09 351 CYS E C 1
ATOM 5604 O O . CYS E 1 61 ? -22.069 -28.377 30.069 1.00 10.61 351 CYS E O 1
ATOM 5607 N N . LEU E 1 62 ? -23.254 -26.464 30.181 1.00 9.90 352 LEU E N 1
ATOM 5608 C CA . LEU E 1 62 ? -22.281 -25.788 31.032 1.00 10.09 352 LEU E CA 1
ATOM 5609 C C . LEU E 1 62 ? -22.357 -26.341 32.445 1.00 10.04 352 LEU E C 1
ATOM 5610 O O . LEU E 1 62 ? -23.449 -26.562 32.974 1.00 9.80 352 LEU E O 1
ATOM 5615 N N . PRO E 1 63 ? -21.192 -26.595 33.052 1.00 10.45 353 PRO E N 1
ATOM 5616 C CA . PRO E 1 63 ? -21.153 -26.997 34.451 1.00 10.07 353 PRO E CA 1
ATOM 5617 C C . PRO E 1 63 ? -21.273 -25.786 35.365 1.00 9.97 353 PRO E C 1
ATOM 5618 O O . PRO E 1 63 ? -21.141 -24.646 34.902 1.00 9.74 353 PRO E O 1
ATOM 5622 N N . ALA E 1 64 ? -21.527 -26.029 36.649 1.00 9.62 354 ALA E N 1
ATOM 5623 C CA . ALA E 1 64 ? -21.468 -24.979 37.657 1.00 9.95 354 ALA E CA 1
ATOM 5624 C C . ALA E 1 64 ? -20.087 -24.329 37.657 1.00 10.38 354 ALA E C 1
ATOM 5625 O O . ALA E 1 64 ? -19.064 -24.999 37.425 1.00 11.02 354 ALA E O 1
ATOM 5627 N N . PHE E 1 65 ? -20.052 -23.028 37.919 1.00 10.74 355 PHE E N 1
ATOM 5628 C CA . PHE E 1 65 ? -18.786 -22.322 38.054 1.00 10.88 355 PHE E CA 1
ATOM 5629 C C . PHE E 1 65 ? -18.895 -21.132 38.992 1.00 11.71 355 PHE E C 1
ATOM 5630 O O . PHE E 1 65 ? -19.989 -20.690 39.331 1.00 11.44 355 PHE E O 1
ATOM 5638 N N . ASP E 1 66 ? -17.742 -20.607 39.392 1.00 12.16 356 ASP E N 1
ATOM 5639 C CA . ASP E 1 66 ? -17.688 -19.435 40.250 1.00 13.50 356 ASP E CA 1
ATOM 5640 C C . ASP E 1 66 ? -17.121 -18.250 39.496 1.00 13.23 356 ASP E C 1
ATOM 5641 O O . ASP E 1 66 ? -16.124 -18.369 38.791 1.00 13.62 356 ASP E O 1
ATOM 5646 N N . GLY E 1 67 ? -17.768 -17.103 39.641 1.00 12.96 357 GLY E N 1
ATOM 5647 C CA . GLY E 1 67 ? -17.266 -15.865 39.066 1.00 12.87 357 GLY E CA 1
ATOM 5648 C C . GLY E 1 67 ? -17.192 -14.780 40.119 1.00 12.91 357 GLY E C 1
ATOM 5649 O O . GLY E 1 67 ? -17.253 -15.052 41.325 1.00 12.85 357 GLY E O 1
ATOM 5650 N N . PHE E 1 68 ? -17.063 -13.541 39.677 1.00 13.22 358 PHE E N 1
ATOM 5651 C CA . PHE E 1 68 ? -17.042 -12.441 40.617 1.00 13.58 358 PHE E CA 1
ATOM 5652 C C . PHE E 1 68 ? -18.294 -11.580 40.485 1.00 13.29 358 PHE E C 1
ATOM 5653 O O . PHE E 1 68 ? -19.380 -12.113 40.225 1.00 12.74 358 PHE E O 1
ATOM 5661 N N . SER E 1 69 ? -18.173 -10.274 40.694 1.00 13.31 359 SER E N 1
ATOM 5662 C CA . SER E 1 69 ? -19.365 -9.435 40.764 1.00 13.70 359 SER E CA 1
ATOM 5663 C C . SER E 1 69 ? -20.110 -9.393 39.434 1.00 13.32 359 SER E C 1
ATOM 5664 O O . SER E 1 69 ? -19.496 -9.342 38.368 1.00 13.14 359 SER E O 1
ATOM 5667 N N . ILE E 1 70 ? -21.438 -9.433 39.511 1.00 12.94 360 ILE E N 1
ATOM 5668 C CA . ILE E 1 70 ? -22.294 -9.270 38.337 1.00 13.15 360 ILE E CA 1
ATOM 5669 C C . ILE E 1 70 ? -23.176 -8.040 38.517 1.00 13.28 360 ILE E C 1
ATOM 5670 O O . ILE E 1 70 ? -23.396 -7.589 39.646 1.00 13.80 360 ILE E O 1
ATOM 5675 N N . ALA E 1 71 ? -23.664 -7.495 37.406 1.00 13.23 361 ALA E N 1
ATOM 5676 C CA . ALA E 1 71 ? -24.564 -6.342 37.440 1.00 13.80 361 ALA E CA 1
ATOM 5677 C C . ALA E 1 71 ? -26.028 -6.779 37.372 1.00 14.55 361 ALA E C 1
ATOM 5678 O O . ALA E 1 71 ? -26.326 -7.963 37.200 1.00 13.51 361 ALA E O 1
ATOM 5680 N N . ASP E 1 72 ? -26.938 -5.816 37.521 1.00 15.70 362 ASP E N 1
ATOM 5681 C CA . ASP E 1 72 ? -28.363 -6.047 37.281 1.00 16.07 362 ASP E CA 1
ATOM 5682 C C . ASP E 1 72 ? -28.595 -6.708 35.924 1.00 15.23 362 ASP E C 1
ATOM 5683 O O . ASP E 1 72 ? -29.304 -7.706 35.828 1.00 15.13 362 ASP E O 1
ATOM 5688 N N . GLY E 1 73 ? -27.981 -6.151 34.888 1.00 14.36 363 GLY E N 1
ATOM 5689 C CA . GLY E 1 73 ? -28.009 -6.747 33.558 1.00 13.80 363 GLY E CA 1
ATOM 5690 C C . GLY E 1 73 ? -26.614 -6.872 32.974 1.00 13.39 363 GLY E C 1
ATOM 5691 O O . GLY E 1 73 ? -25.746 -6.042 33.237 1.00 13.41 363 GLY E O 1
ATOM 5692 N N . GLY E 1 74 ? -26.396 -7.905 32.168 1.00 12.45 364 GLY E N 1
ATOM 5693 C CA . GLY E 1 74 ? -25.075 -8.141 31.595 1.00 11.87 364 GLY E CA 1
ATOM 5694 C C . GLY E 1 74 ? -25.098 -9.303 30.625 1.00 12.02 364 GLY E C 1
ATOM 5695 O O . GLY E 1 74 ? -26.145 -9.903 30.391 1.00 11.88 364 GLY E O 1
ATOM 5696 N N . ASP E 1 75 ? -23.949 -9.627 30.050 1.00 11.99 365 ASP E N 1
ATOM 5697 C CA . ASP E 1 75 ? -23.886 -10.780 29.175 1.00 12.39 365 ASP E CA 1
ATOM 5698 C C . ASP E 1 75 ? -22.826 -11.782 29.585 1.00 11.98 365 ASP E C 1
ATOM 5699 O O . ASP E 1 75 ? -21.791 -11.432 30.159 1.00 11.43 365 ASP E O 1
ATOM 5704 N N . LEU E 1 76 ? -23.127 -13.043 29.314 1.00 11.70 366 LEU E N 1
ATOM 5705 C CA . LEU E 1 76 ? -22.170 -14.117 29.461 1.00 11.71 366 LEU E CA 1
ATOM 5706 C C . LEU E 1 76 ? -21.835 -14.591 28.062 1.00 11.65 366 LEU E C 1
ATOM 5707 O O . LEU E 1 76 ? -22.729 -14.918 27.288 1.00 11.74 366 LEU E O 1
ATOM 5712 N N . SER E 1 77 ? -20.546 -14.615 27.739 1.00 11.37 367 SER E N 1
ATOM 5713 C CA . SER E 1 77 ? -20.107 -14.924 26.381 1.00 11.35 367 SER E CA 1
ATOM 5714 C C . SER E 1 77 ? -19.263 -16.195 26.348 1.00 11.40 367 SER E C 1
ATOM 5715 O O . SER E 1 77 ? -18.297 -16.322 27.099 1.00 11.70 367 SER E O 1
ATOM 5718 N N A LEU E 1 78 ? -19.652 -17.138 25.494 0.60 10.35 368 LEU E N 1
ATOM 5719 N N B LEU E 1 78 ? -19.617 -17.119 25.457 0.40 10.02 368 LEU E N 1
ATOM 5720 C CA A LEU E 1 78 ? -18.853 -18.329 25.240 0.60 9.99 368 LEU E CA 1
ATOM 5721 C CA B LEU E 1 78 ? -18.849 -18.348 25.257 0.40 9.27 368 LEU E CA 1
ATOM 5722 C C A LEU E 1 78 ? -18.014 -18.101 23.992 0.60 9.83 368 LEU E C 1
ATOM 5723 C C B LEU E 1 78 ? -18.022 -18.258 23.980 0.40 9.49 368 LEU E C 1
ATOM 5724 O O A LEU E 1 78 ? -18.549 -17.787 22.924 0.60 9.76 368 LEU E O 1
ATOM 5725 O O B LEU E 1 78 ? -18.576 -18.206 22.880 0.40 9.62 368 LEU E O 1
ATOM 5734 N N . ASN E 1 79 ? -16.701 -18.240 24.125 1.00 10.50 369 ASN E N 1
ATOM 5735 C CA . ASN E 1 79 ? -15.814 -18.147 22.961 1.00 10.52 369 ASN E CA 1
ATOM 5736 C C . ASN E 1 79 ? -15.543 -19.503 22.313 1.00 10.12 369 ASN E C 1
ATOM 5737 O O . ASN E 1 79 ? -14.675 -20.256 22.771 1.00 9.87 369 ASN E O 1
ATOM 5742 N N . PHE E 1 80 ? -16.276 -19.802 21.237 1.00 9.97 370 PHE E N 1
ATOM 5743 C CA . PHE E 1 80 ? -16.149 -21.082 20.524 1.00 10.50 370 PHE E CA 1
ATOM 5744 C C . PHE E 1 80 ? -15.088 -21.034 19.432 1.00 10.90 370 PHE E C 1
ATOM 5745 O O . PHE E 1 80 ? -14.908 -22.006 18.679 1.00 10.45 370 PHE E O 1
ATOM 5753 N N . VAL E 1 81 ? -14.395 -19.905 19.329 1.00 11.89 371 VAL E N 1
ATOM 5754 C CA . VAL E 1 81 ? -13.317 -19.765 18.349 1.00 12.74 371 VAL E CA 1
ATOM 5755 C C . VAL E 1 81 ? -12.150 -20.720 18.660 1.00 13.46 371 VAL E C 1
ATOM 5756 O O . VAL E 1 81 ? -11.481 -21.205 17.745 1.00 13.77 371 VAL E O 1
ATOM 5760 N N . THR E 1 82 ? -11.930 -20.999 19.941 1.00 13.91 372 THR E N 1
ATOM 5761 C CA . THR E 1 82 ? -11.000 -22.051 20.351 1.00 14.25 372 THR E CA 1
ATOM 5762 C C . THR E 1 82 ? -11.678 -22.924 21.404 1.00 13.98 372 THR E C 1
ATOM 5763 O O . THR E 1 82 ? -12.659 -22.498 22.013 1.00 14.68 372 THR E O 1
ATOM 5767 N N . GLY E 1 83 ? -11.182 -24.150 21.580 1.00 13.16 373 GLY E N 1
ATOM 5768 C CA . GLY E 1 83 ? -11.648 -25.018 22.661 1.00 12.65 373 GLY E CA 1
ATOM 5769 C C . GLY E 1 83 ? -12.537 -26.179 22.254 1.00 11.74 373 GLY E C 1
ATOM 5770 O O . GLY E 1 83 ? -12.726 -27.105 23.030 1.00 11.59 373 GLY E O 1
ATOM 5771 N N . LEU E 1 84 ? -13.093 -26.129 21.045 1.00 10.99 374 LEU E N 1
ATOM 5772 C CA . LEU E 1 84 ? -13.959 -27.212 20.560 1.00 11.19 374 LEU E CA 1
ATOM 5773 C C . LEU E 1 84 ? -13.130 -28.438 20.210 1.00 11.96 374 LEU E C 1
ATOM 5774 O O . LEU E 1 84 ? -12.121 -28.329 19.506 1.00 12.16 374 LEU E O 1
ATOM 5779 N N . LEU E 1 85 ? -13.546 -29.601 20.705 1.00 12.83 375 LEU E N 1
ATOM 5780 C CA . LEU E 1 85 ? -12.856 -30.848 20.381 1.00 13.89 375 LEU E CA 1
ATOM 5781 C C . LEU E 1 85 ? -13.087 -31.259 18.931 1.00 14.41 375 LEU E C 1
ATOM 5782 O O . LEU E 1 85 ? -14.227 -31.275 18.461 1.00 14.45 375 LEU E O 1
ATOM 5787 N N . PRO E 1 86 ? -11.996 -31.591 18.217 1.00 15.41 376 PRO E N 1
ATOM 5788 C CA . PRO E 1 86 ? -12.082 -32.023 16.827 1.00 15.94 376 PRO E CA 1
ATOM 5789 C C . PRO E 1 86 ? -12.943 -33.281 16.729 1.00 16.31 376 PRO E C 1
ATOM 5790 O O . PRO E 1 86 ? -12.931 -34.098 17.654 1.00 16.85 376 PRO E O 1
ATOM 5794 N N . PRO E 1 87 ? -13.669 -33.457 15.610 1.00 16.29 377 PRO E N 1
ATOM 5795 C CA . PRO E 1 87 ? -13.662 -32.611 14.414 1.00 16.35 377 PRO E CA 1
ATOM 5796 C C . PRO E 1 87 ? -14.681 -31.466 14.426 1.00 16.40 377 PRO E C 1
ATOM 5797 O O . PRO E 1 87 ? -14.957 -30.890 13.377 1.00 17.24 377 PRO E O 1
ATOM 5801 N N . LEU E 1 88 ? -15.238 -31.142 15.591 1.00 15.71 378 LEU E N 1
ATOM 5802 C CA . LEU E 1 88 ? -16.188 -30.026 15.678 1.00 15.46 378 LEU E CA 1
ATOM 5803 C C . LEU E 1 88 ? -15.487 -28.692 15.423 1.00 15.15 378 LEU E C 1
ATOM 5804 O O . LEU E 1 88 ? -14.465 -28.400 16.040 1.00 15.97 378 LEU E O 1
ATOM 5809 N N . LEU E 1 89 ? -16.049 -27.885 14.523 1.00 14.51 379 LEU E N 1
ATOM 5810 C CA . LEU E 1 89 ? -15.479 -26.574 14.207 1.00 13.85 379 LEU E CA 1
ATOM 5811 C C . LEU E 1 89 ? -16.364 -25.438 14.691 1.00 13.53 379 LEU E C 1
ATOM 5812 O O . LEU E 1 89 ? -17.560 -25.630 14.947 1.00 13.11 379 LEU E O 1
ATOM 5817 N N . THR E 1 90 ? -15.774 -24.253 14.791 1.00 13.27 380 THR E N 1
ATOM 5818 C CA . THR E 1 90 ? -16.457 -23.067 15.278 1.00 12.99 380 THR E CA 1
ATOM 5819 C C . THR E 1 90 ? -17.770 -22.832 14.512 1.00 13.16 380 THR E C 1
ATOM 5820 O O . THR E 1 90 ? -18.813 -22.585 15.111 1.00 13.17 380 THR E O 1
ATOM 5824 N N . GLY E 1 91 ? -17.711 -22.946 13.187 1.00 13.25 381 GLY E N 1
ATOM 5825 C CA . GLY E 1 91 ? -18.893 -22.799 12.335 1.00 14.00 381 GLY E CA 1
ATOM 5826 C C . GLY E 1 91 ? -20.048 -23.738 12.663 1.00 14.35 381 GLY E C 1
ATOM 5827 O O . GLY E 1 91 ? -21.210 -23.431 12.362 1.00 15.22 381 GLY E O 1
ATOM 5828 N N . ASP E 1 92 ? -19.727 -24.877 13.278 1.00 13.93 382 ASP E N 1
ATOM 5829 C CA . ASP E 1 92 ? -20.718 -25.874 13.692 1.00 13.94 382 ASP E CA 1
ATOM 5830 C C . ASP E 1 92 ? -21.641 -25.382 14.823 1.00 13.18 382 ASP E C 1
ATOM 5831 O O . ASP E 1 92 ? -22.664 -26.001 15.109 1.00 13.40 382 ASP E O 1
ATOM 5836 N N . THR E 1 93 ? -21.272 -24.278 15.461 1.00 12.03 383 THR E N 1
ATOM 5837 C CA . THR E 1 93 ? -22.045 -23.743 16.581 1.00 11.45 383 THR E CA 1
ATOM 5838 C C . THR E 1 93 ? -22.919 -22.559 16.165 1.00 11.38 383 THR E C 1
ATOM 5839 O O . THR E 1 93 ? -23.605 -21.961 16.994 1.00 11.56 383 THR E O 1
ATOM 5843 N N . GLU E 1 94 ? -22.884 -22.227 14.875 1.00 11.38 384 GLU E N 1
ATOM 5844 C CA . GLU E 1 94 ? -23.708 -21.157 14.329 1.00 11.78 384 GLU E CA 1
ATOM 5845 C C . GLU E 1 94 ? -25.184 -21.538 14.375 1.00 11.39 384 GLU E C 1
ATOM 5846 O O . GLU E 1 94 ? -25.569 -22.601 13.881 1.00 11.69 384 GLU E O 1
ATOM 5852 N N . PRO E 1 95 ? -26.013 -20.666 14.963 1.00 11.51 385 PRO E N 1
ATOM 5853 C CA . PRO E 1 95 ? -27.458 -20.872 15.035 1.00 11.30 385 PRO E CA 1
ATOM 5854 C C . PRO E 1 95 ? -28.095 -20.796 13.658 1.00 11.58 385 PRO E C 1
ATOM 5855 O O . PRO E 1 95 ? -27.555 -20.135 12.761 1.00 11.53 385 PRO E O 1
ATOM 5859 N N . ALA E 1 96 ? -29.243 -21.452 13.501 1.00 11.82 386 ALA E N 1
ATOM 5860 C CA . ALA E 1 96 ? -30.011 -21.383 12.254 1.00 12.00 386 ALA E CA 1
ATOM 5861 C C . ALA E 1 96 ? -30.486 -19.968 11.918 1.00 12.08 386 ALA E C 1
ATOM 5862 O O . ALA E 1 96 ? -30.703 -19.645 10.741 1.00 12.32 386 ALA E O 1
ATOM 5864 N N . PHE E 1 97 ? -30.649 -19.126 12.939 1.00 11.96 387 PHE E N 1
ATOM 5865 C CA . PHE E 1 97 ? -30.951 -17.706 12.720 1.00 12.58 387 PHE E CA 1
ATOM 5866 C C . PHE E 1 97 ? -29.685 -16.864 12.592 1.00 12.97 387 PHE E C 1
ATOM 5867 O O . PHE E 1 97 ? -29.732 -15.632 12.699 1.00 13.12 387 PHE E O 1
ATOM 5875 N N . HIS E 1 98 ? -28.560 -17.540 12.374 1.00 13.47 388 HIS E N 1
ATOM 5876 C CA . HIS E 1 98 ? -27.279 -16.895 12.079 1.00 14.11 388 HIS E CA 1
ATOM 5877 C C . HIS E 1 98 ? -26.876 -15.837 13.106 1.00 14.10 388 HIS E C 1
ATOM 5878 O O . HIS E 1 98 ? -26.700 -16.155 14.281 1.00 14.28 388 HIS E O 1
ATOM 5885 N N . ASN E 1 99 ? -26.730 -14.588 12.665 1.00 15.71 389 ASN E N 1
ATOM 5886 C CA . ASN E 1 99 ? -26.278 -13.509 13.544 1.00 15.88 389 ASN E CA 1
ATOM 5887 C C . ASN E 1 99 ? -27.406 -12.612 14.048 1.00 15.08 389 ASN E C 1
ATOM 5888 O O . ASN E 1 99 ? -27.155 -11.540 14.593 1.00 14.41 389 ASN E O 1
ATOM 5893 N N . ASP E 1 100 ? -28.647 -13.058 13.870 1.00 13.54 390 ASP E N 1
ATOM 5894 C CA . ASP E 1 100 ? -29.796 -12.276 14.306 1.00 13.69 390 ASP E CA 1
ATOM 5895 C C . ASP E 1 100 ? -29.821 -12.126 15.821 1.00 12.69 390 ASP E C 1
ATOM 5896 O O . ASP E 1 100 ? -29.411 -13.028 16.547 1.00 12.55 390 ASP E O 1
ATOM 5901 N N . VAL E 1 101 ? -30.285 -10.972 16.291 1.00 11.86 391 VAL E N 1
ATOM 5902 C CA . VAL E 1 101 ? -30.481 -10.763 17.719 1.00 11.36 391 VAL E CA 1
ATOM 5903 C C . VAL E 1 101 ? -31.846 -11.294 18.137 1.00 10.94 391 VAL E C 1
ATOM 5904 O O . VAL E 1 101 ? -32.874 -10.897 17.581 1.00 10.66 391 VAL E O 1
ATOM 5908 N N . VAL E 1 102 ? -31.839 -12.191 19.122 1.00 10.30 392 VAL E N 1
ATOM 5909 C CA . VAL E 1 102 ? -33.012 -12.973 19.485 1.00 10.58 392 VAL E CA 1
ATOM 5910 C C . VAL E 1 102 ? -33.186 -13.031 21.005 1.00 10.26 392 VAL E C 1
ATOM 5911 O O . VAL E 1 102 ? -32.339 -12.541 21.757 1.00 10.25 392 VAL E O 1
ATOM 5915 N N . THR E 1 103 ? -34.286 -13.635 21.444 1.00 10.24 393 THR E N 1
ATOM 5916 C CA . THR E 1 103 ? -34.539 -13.852 22.858 1.00 10.38 393 THR E CA 1
ATOM 5917 C C . THR E 1 103 ? -34.922 -15.315 23.000 1.00 10.32 393 THR E C 1
ATOM 5918 O O . THR E 1 103 ? -36.044 -15.652 23.383 1.00 10.66 393 THR E O 1
ATOM 5922 N N . TYR E 1 104 ? -33.973 -16.181 22.656 1.00 9.76 394 TYR E N 1
ATOM 5923 C CA . TYR E 1 104 ? -34.246 -17.598 22.492 1.00 9.54 394 TYR E CA 1
ATOM 5924 C C . TYR E 1 104 ? -33.913 -18.418 23.729 1.00 9.33 394 TYR E C 1
ATOM 5925 O O . TYR E 1 104 ? -32.836 -18.274 24.309 1.00 9.42 394 TYR E O 1
ATOM 5934 N N . GLY E 1 105 ? -34.838 -19.298 24.106 1.00 9.49 395 GLY E N 1
ATOM 5935 C CA . GLY E 1 105 ? -34.598 -20.269 25.163 1.00 9.89 395 GLY E CA 1
ATOM 5936 C C . GLY E 1 105 ? -34.512 -19.605 26.518 1.00 10.14 395 GLY E C 1
ATOM 5937 O O . GLY E 1 105 ? -33.733 -20.034 27.368 1.00 10.92 395 GLY E O 1
ATOM 5938 N N . ALA E 1 106 ? -35.311 -18.555 26.713 1.00 10.26 396 ALA E N 1
ATOM 5939 C CA . ALA E 1 106 ? -35.269 -17.773 27.941 1.00 9.90 396 ALA E CA 1
ATOM 5940 C C . ALA E 1 106 ? -35.702 -18.630 29.119 1.00 10.30 396 ALA E C 1
ATOM 5941 O O . ALA E 1 106 ? -36.673 -19.386 29.033 1.00 10.64 396 ALA E O 1
ATOM 5943 N N . GLN E 1 107 ? -34.950 -18.529 30.206 1.00 10.71 397 GLN E N 1
ATOM 5944 C CA . GLN E 1 107 ? -35.144 -19.391 31.356 1.00 11.29 397 GLN E CA 1
ATOM 5945 C C . GLN E 1 107 ? -34.780 -18.646 32.625 1.00 11.59 397 GLN E C 1
ATOM 5946 O O . GLN E 1 107 ? -34.229 -17.544 32.583 1.00 11.44 397 GLN E O 1
ATOM 5952 N N . THR E 1 108 ? -35.087 -19.250 33.758 1.00 11.88 398 THR E N 1
ATOM 5953 C CA . THR E 1 108 ? -34.714 -18.662 35.024 1.00 12.93 398 THR E CA 1
ATOM 5954 C C . THR E 1 108 ? -33.462 -19.370 35.530 1.00 12.82 398 THR E C 1
ATOM 5955 O O . THR E 1 108 ? -33.371 -20.594 35.475 1.00 13.56 398 THR E O 1
ATOM 5959 N N . VAL E 1 109 ? -32.473 -18.590 35.960 1.00 11.84 399 VAL E N 1
ATOM 5960 C CA . VAL E 1 109 ? -31.253 -19.144 36.541 1.00 11.71 399 VAL E CA 1
ATOM 5961 C C . VAL E 1 109 ? -30.967 -18.498 37.896 1.00 11.43 399 VAL E C 1
ATOM 5962 O O . VAL E 1 109 ? -30.958 -17.270 38.017 1.00 11.61 399 VAL E O 1
ATOM 5966 N N . ALA E 1 110 ? -30.749 -19.330 38.910 1.00 10.67 400 ALA E N 1
ATOM 5967 C CA . ALA E 1 110 ? -30.498 -18.844 40.268 1.00 10.56 400 ALA E CA 1
ATOM 5968 C C . ALA E 1 110 ? -29.005 -18.783 40.523 1.00 10.54 400 ALA E C 1
ATOM 5969 O O . ALA E 1 110 ? -28.324 -19.808 40.466 1.00 10.34 400 ALA E O 1
ATOM 5971 N N . ILE E 1 111 ? -28.505 -17.581 40.799 1.00 9.79 401 ILE E N 1
ATOM 5972 C CA . ILE E 1 111 ? -27.074 -17.358 41.032 1.00 9.68 401 ILE E CA 1
ATOM 5973 C C . ILE E 1 111 ? -26.819 -16.900 42.475 1.00 10.03 401 ILE E C 1
ATOM 5974 O O . ILE E 1 111 ? -27.463 -15.980 42.973 1.00 10.51 401 ILE E O 1
ATOM 5979 N N . GLY E 1 112 ? -25.876 -17.558 43.141 1.00 10.52 402 GLY E N 1
ATOM 5980 C CA . GLY E 1 112 ? -25.590 -17.265 44.542 1.00 11.28 402 GLY E CA 1
ATOM 5981 C C . GLY E 1 112 ? -24.578 -16.151 44.710 1.00 11.74 402 GLY E C 1
ATOM 5982 O O . GLY E 1 112 ? -23.415 -16.308 44.346 1.00 12.30 402 GLY E O 1
ATOM 5983 N N . LEU E 1 113 ? -25.024 -15.030 45.269 1.00 11.94 403 LEU E N 1
ATOM 5984 C CA . LEU E 1 113 ? -24.177 -13.849 45.436 1.00 12.33 403 LEU E CA 1
ATOM 5985 C C . LEU E 1 113 ? -23.705 -13.732 46.876 1.00 13.54 403 LEU E C 1
ATOM 5986 O O . LEU E 1 113 ? -24.498 -13.840 47.812 1.00 13.26 403 LEU E O 1
ATOM 5991 N N . SER E 1 114 ? -22.406 -13.517 47.052 1.00 14.66 404 SER E N 1
ATOM 5992 C CA . SER E 1 114 ? -21.842 -13.452 48.391 1.00 16.17 404 SER E CA 1
ATOM 5993 C C . SER E 1 114 ? -20.630 -12.541 48.455 1.00 17.15 404 SER E C 1
ATOM 5994 O O . SER E 1 114 ? -20.176 -12.005 47.446 1.00 16.36 404 SER E O 1
ATOM 5997 N N . SER E 1 115 ? -20.116 -12.366 49.661 1.00 18.63 405 SER E N 1
ATOM 5998 C CA . SER E 1 115 ? -18.845 -11.695 49.848 1.00 20.75 405 SER E CA 1
ATOM 5999 C C . SER E 1 115 ? -17.971 -12.529 50.779 1.00 21.92 405 SER E C 1
ATOM 6000 O O . SER E 1 115 ? -17.269 -11.986 51.643 1.00 22.36 405 SER E O 1
ATOM 6003 N N . GLY E 1 116 ? -18.018 -13.854 50.592 1.00 22.62 406 GLY E N 1
ATOM 6004 C CA . GLY E 1 116 ? -17.204 -14.801 51.563 1.00 23.46 406 GLY E CA 1
ATOM 6005 C C . GLY E 1 116 ? -18.100 -15.602 52.344 1.00 23.90 406 GLY E C 1
ATOM 6006 O O . GLY E 1 116 ? -17.748 -16.697 52.804 1.00 24.34 406 GLY E O 1
ATOM 6007 N N . GLY E 1 117 ? -19.273 -15.048 52.635 1.00 23.70 407 GLY E N 1
ATOM 6008 C CA . GLY E 1 117 ? -20.218 -15.697 53.544 1.00 23.23 407 GLY E CA 1
ATOM 6009 C C . GLY E 1 117 ? -21.324 -16.465 52.795 1.00 22.96 407 GLY E C 1
ATOM 6010 O O . GLY E 1 117 ? -21.190 -16.794 51.608 1.00 23.21 407 GLY E O 1
ATOM 6011 N N . THR E 1 118 ? -22.426 -16.743 53.513 1.00 22.35 408 THR E N 1
ATOM 6012 C CA . THR E 1 118 ? -23.574 -17.496 52.972 1.00 21.71 408 THR E CA 1
ATOM 6013 C C . THR E 1 118 ? -24.194 -16.754 51.784 1.00 20.33 408 THR E C 1
ATOM 6014 O O . THR E 1 118 ? -24.652 -15.615 51.924 1.00 20.42 408 THR E O 1
ATOM 6018 N N . PRO E 1 119 ? -24.194 -17.400 50.602 1.00 19.43 409 PRO E N 1
ATOM 6019 C CA . PRO E 1 119 ? -24.712 -16.776 49.388 1.00 18.38 409 PRO E CA 1
ATOM 6020 C C . PRO E 1 119 ? -26.193 -16.466 49.511 1.00 17.58 409 PRO E C 1
ATOM 6021 O O . PRO E 1 119 ? -26.924 -17.202 50.184 1.00 18.06 409 PRO E O 1
ATOM 6025 N N . GLN E 1 120 ? -26.616 -15.371 48.887 1.00 16.94 410 GLN E N 1
ATOM 6026 C CA . GLN E 1 120 ? -28.025 -15.113 48.649 1.00 16.38 410 GLN E CA 1
ATOM 6027 C C . GLN E 1 120 ? -28.328 -15.402 47.182 1.00 15.73 410 GLN E C 1
ATOM 6028 O O . GLN E 1 120 ? -27.707 -14.829 46.291 1.00 14.92 410 GLN E O 1
ATOM 6034 N N . TYR E 1 121 ? -29.267 -16.309 46.934 1.00 15.22 411 TYR E N 1
ATOM 6035 C CA . TYR E 1 121 ? -29.572 -16.714 45.562 1.00 14.88 411 TYR E CA 1
ATOM 6036 C C . TYR E 1 121 ? -30.617 -15.809 44.914 1.00 15.05 411 TYR E C 1
ATOM 6037 O O . TYR E 1 121 ? -31.718 -15.622 45.440 1.00 15.29 411 TYR E O 1
ATOM 6046 N N . MET E 1 122 ? -30.235 -15.239 43.777 1.00 14.27 412 MET E N 1
ATOM 6047 C CA . MET E 1 122 ? -31.079 -14.336 43.023 1.00 14.17 412 MET E CA 1
ATOM 6048 C C . MET E 1 122 ? -31.536 -15.072 41.787 1.00 13.23 412 MET E C 1
ATOM 6049 O O . MET E 1 122 ? -30.735 -15.727 41.116 1.00 12.79 412 MET E O 1
ATOM 6054 N N . SER E 1 123 ? -32.828 -14.986 41.505 1.00 13.75 413 SER E N 1
ATOM 6055 C CA . SER E 1 123 ? -33.390 -15.576 40.302 1.00 13.87 413 SER E CA 1
ATOM 6056 C C . SER E 1 123 ? -33.270 -14.606 39.138 1.00 13.40 413 SER E C 1
ATOM 6057 O O . SER E 1 123 ? -34.064 -13.667 39.009 1.00 14.38 413 SER E O 1
ATOM 6060 N N . LYS E 1 124 ? -32.275 -14.840 38.291 1.00 11.27 414 LYS E N 1
ATOM 6061 C CA . LYS E 1 124 ? -32.064 -14.025 37.103 1.00 10.72 414 LYS E CA 1
ATOM 6062 C C . LYS E 1 124 ? -32.665 -14.705 35.883 1.00 10.51 414 LYS E C 1
ATOM 6063 O O . LYS E 1 124 ? -33.060 -15.875 35.944 1.00 10.55 414 LYS E O 1
ATOM 6069 N N . ASN E 1 125 ? -32.736 -13.954 34.789 1.00 9.64 415 ASN E N 1
ATOM 6070 C CA . ASN E 1 125 ? -33.382 -14.382 33.553 1.00 9.39 415 ASN E CA 1
ATOM 6071 C C . ASN E 1 125 ? -32.298 -14.475 32.484 1.00 9.60 415 ASN E C 1
ATOM 6072 O O . ASN E 1 125 ? -31.594 -13.498 32.219 1.00 9.46 415 ASN E O 1
ATOM 6077 N N . LEU E 1 126 ? -32.128 -15.666 31.914 1.00 9.29 416 LEU E N 1
ATOM 6078 C CA . LEU E 1 126 ? -31.069 -15.908 30.925 1.00 8.79 416 LEU E CA 1
ATOM 6079 C C . LEU E 1 126 ? -31.656 -16.326 29.583 1.00 8.58 416 LEU E C 1
ATOM 6080 O O . LEU E 1 126 ? -32.611 -17.108 29.526 1.00 8.71 416 LEU E O 1
ATOM 6085 N N . TRP E 1 127 ? -31.087 -15.802 28.505 1.00 8.00 417 TRP E N 1
ATOM 6086 C CA . TRP E 1 127 ? -31.459 -16.247 27.167 1.00 8.83 417 TRP E CA 1
ATOM 6087 C C . TRP E 1 127 ? -30.319 -16.183 26.174 1.00 8.50 417 TRP E C 1
ATOM 6088 O O . TRP E 1 127 ? -29.330 -15.471 26.389 1.00 8.48 417 TRP E O 1
ATOM 6099 N N . VAL E 1 128 ? -30.459 -16.942 25.093 1.00 8.67 418 VAL E N 1
ATOM 6100 C CA . VAL E 1 128 ? -29.576 -16.827 23.940 1.00 9.41 418 VAL E CA 1
ATOM 6101 C C . VAL E 1 128 ? -29.929 -15.555 23.185 1.00 9.69 418 VAL E C 1
ATOM 6102 O O . VAL E 1 128 ? -31.064 -15.391 22.731 1.00 9.95 418 VAL E O 1
ATOM 6106 N N . GLU E 1 129 ? -28.965 -14.645 23.067 1.00 10.04 419 GLU E N 1
ATOM 6107 C CA . GLU E 1 129 ? -29.212 -13.374 22.400 1.00 10.80 419 GLU E CA 1
ATOM 6108 C C . GLU E 1 129 ? -28.595 -13.299 21.004 1.00 10.66 419 GLU E C 1
ATOM 6109 O O . GLU E 1 129 ? -29.279 -12.957 20.043 1.00 10.51 419 GLU E O 1
ATOM 6115 N N . GLN E 1 130 ? -27.301 -13.602 20.891 1.00 10.46 420 GLN E N 1
ATOM 6116 C CA . GLN E 1 130 ? -26.622 -13.485 19.595 1.00 10.78 420 GLN E CA 1
ATOM 6117 C C . GLN E 1 130 ? -25.346 -14.303 19.488 1.00 11.03 420 GLN E C 1
ATOM 6118 O O . GLN E 1 130 ? -24.553 -14.369 20.425 1.00 11.53 420 GLN E O 1
ATOM 6124 N N . TRP E 1 131 ? -25.159 -14.901 18.315 1.00 11.12 421 TRP E N 1
ATOM 6125 C CA . TRP E 1 131 ? -23.908 -15.538 17.931 1.00 11.48 421 TRP E CA 1
ATOM 6126 C C . TRP E 1 131 ? -23.262 -14.671 16.860 1.00 12.18 421 TRP E C 1
ATOM 6127 O O . TRP E 1 131 ? -23.914 -14.255 15.904 1.00 11.91 421 TRP E O 1
ATOM 6138 N N . GLN E 1 132 ? -21.980 -14.395 17.029 1.00 12.99 422 GLN E N 1
ATOM 6139 C CA . GLN E 1 132 ? -21.273 -13.492 16.134 1.00 14.29 422 GLN E CA 1
ATOM 6140 C C . GLN E 1 132 ? -19.816 -13.912 16.093 1.00 14.02 422 GLN E C 1
ATOM 6141 O O . GLN E 1 132 ? -19.137 -13.935 17.121 1.00 13.53 422 GLN E O 1
ATOM 6147 N N . ASP E 1 133 ? -19.360 -14.284 14.902 1.00 14.67 423 ASP E N 1
ATOM 6148 C CA . ASP E 1 133 ? -17.972 -14.669 14.679 1.00 15.19 423 ASP E CA 1
ATOM 6149 C C . ASP E 1 133 ? -17.463 -15.654 15.738 1.00 14.47 423 ASP E C 1
ATOM 6150 O O . ASP E 1 133 ? -16.381 -15.481 16.302 1.00 15.14 423 ASP E O 1
ATOM 6155 N N . GLY E 1 134 ? -18.265 -16.685 15.998 1.00 13.48 424 GLY E N 1
ATOM 6156 C CA . GLY E 1 134 ? -17.863 -17.787 16.873 1.00 12.45 424 GLY E CA 1
ATOM 6157 C C . GLY E 1 134 ? -18.018 -17.535 18.363 1.00 11.85 424 GLY E C 1
ATOM 6158 O O . GLY E 1 134 ? -17.607 -18.358 19.171 1.00 12.07 424 GLY E O 1
ATOM 6159 N N . VAL E 1 135 ? -18.604 -16.398 18.729 1.00 11.00 425 VAL E N 1
ATOM 6160 C CA . VAL E 1 135 ? -18.861 -16.081 20.134 1.00 10.49 425 VAL E CA 1
ATOM 6161 C C . VAL E 1 135 ? -20.375 -16.084 20.371 1.00 10.12 425 VAL E C 1
ATOM 6162 O O . VAL E 1 135 ? -21.111 -15.345 19.708 1.00 10.18 425 VAL E O 1
ATOM 6166 N N . LEU E 1 136 ? -20.832 -16.932 21.292 1.00 10.09 426 LEU E N 1
ATOM 6167 C CA . LEU E 1 136 ? -22.248 -16.985 21.668 1.00 9.86 426 LEU E CA 1
ATOM 6168 C C . LEU E 1 136 ? -22.488 -16.114 22.877 1.00 9.94 426 LEU E C 1
ATOM 6169 O O . LEU E 1 136 ? -21.892 -16.330 23.928 1.00 10.12 426 LEU E O 1
ATOM 6174 N N A ARG E 1 137 ? -23.345 -15.114 22.716 0.70 10.55 427 ARG E N 1
ATOM 6175 N N B ARG E 1 137 ? -23.386 -15.144 22.738 0.30 10.37 427 ARG E N 1
ATOM 6176 C CA A ARG E 1 137 ? -23.645 -14.191 23.792 0.70 10.49 427 ARG E CA 1
ATOM 6177 C CA B ARG E 1 137 ? -23.625 -14.157 23.787 0.30 10.14 427 ARG E CA 1
ATOM 6178 C C A ARG E 1 137 ? -24.984 -14.542 24.412 0.70 10.57 427 ARG E C 1
ATOM 6179 C C B ARG E 1 137 ? -24.987 -14.353 24.455 0.30 10.32 427 ARG E C 1
ATOM 6180 O O A ARG E 1 137 ? -26.007 -14.609 23.722 0.70 10.70 427 ARG E O 1
ATOM 6181 O O B ARG E 1 137 ? -26.031 -14.116 23.842 0.30 10.27 427 ARG E O 1
ATOM 6196 N N . LEU E 1 138 ? -24.960 -14.783 25.716 1.00 9.82 428 LEU E N 1
ATOM 6197 C CA . LEU E 1 138 ? -26.169 -14.981 26.501 1.00 10.00 428 LEU E CA 1
ATOM 6198 C C . LEU E 1 138 ? -26.469 -13.732 27.320 1.00 10.34 428 LEU E C 1
ATOM 6199 O O . LEU E 1 138 ? -25.561 -13.127 27.899 1.00 10.61 428 LEU E O 1
ATOM 6204 N N . ARG E 1 139 ? -27.740 -13.344 27.363 1.00 10.12 429 ARG E N 1
ATOM 6205 C CA . ARG E 1 139 ? -28.170 -12.242 28.204 1.00 10.70 429 ARG E CA 1
ATOM 6206 C C . ARG E 1 139 ? -28.541 -12.779 29.581 1.00 10.53 429 ARG E C 1
ATOM 6207 O O . ARG E 1 139 ? -29.194 -13.822 29.686 1.00 9.57 429 ARG E O 1
ATOM 6215 N N . VAL E 1 140 ? -28.111 -12.072 30.624 1.00 10.15 430 VAL E N 1
ATOM 6216 C CA . VAL E 1 140 ? -28.412 -12.438 32.011 1.00 10.84 430 VAL E CA 1
ATOM 6217 C C . VAL E 1 140 ? -28.853 -11.179 32.762 1.00 11.03 430 VAL E C 1
ATOM 6218 O O . VAL E 1 140 ? -28.034 -10.317 33.054 1.00 10.62 430 VAL E O 1
ATOM 6222 N N . GLU E 1 141 ? -30.142 -11.082 33.074 1.00 11.43 431 GLU E N 1
ATOM 6223 C CA . GLU E 1 141 ? -30.682 -9.862 33.682 1.00 12.13 431 GLU E CA 1
ATOM 6224 C C . GLU E 1 141 ? -31.879 -10.137 34.594 1.00 12.50 431 GLU E C 1
ATOM 6225 O O . GLU E 1 141 ? -32.376 -11.261 34.657 1.00 11.75 431 GLU E O 1
ATOM 6231 N N . GLY E 1 142 ? -32.322 -9.104 35.309 1.00 12.83 432 GLY E N 1
ATOM 6232 C CA . GLY E 1 142 ? -33.522 -9.196 36.143 1.00 14.12 432 GLY E CA 1
ATOM 6233 C C . GLY E 1 142 ? -33.303 -9.882 37.480 1.00 15.02 432 GLY E C 1
ATOM 6234 O O . GLY E 1 142 ? -32.235 -10.438 37.744 1.00 14.72 432 GLY E O 1
ATOM 6235 N N . GLY E 1 143 ? -34.324 -9.840 38.330 1.00 15.57 433 GLY E N 1
ATOM 6236 C CA . GLY E 1 143 ? -34.275 -10.495 39.632 1.00 16.70 433 GLY E CA 1
ATOM 6237 C C . GLY E 1 143 ? -33.654 -9.664 40.742 1.00 17.69 433 GLY E C 1
ATOM 6238 O O . GLY E 1 143 ? -33.549 -10.126 41.880 1.00 17.64 433 GLY E O 1
ATOM 6239 N N . GLY E 1 144 ? -33.243 -8.441 40.413 1.00 18.60 434 GLY E N 1
ATOM 6240 C CA . GLY E 1 144 ? -32.616 -7.545 41.386 1.00 20.40 434 GLY E CA 1
ATOM 6241 C C . GLY E 1 144 ? -31.199 -7.959 41.740 1.00 21.22 434 GLY E C 1
ATOM 6242 O O . GLY E 1 144 ? -30.626 -8.860 41.115 1.00 21.90 434 GLY E O 1
ATOM 6243 N N . SER E 1 145 ? -30.628 -7.301 42.745 1.00 21.91 435 SER E N 1
ATOM 6244 C CA . SER E 1 145 ? -29.251 -7.581 43.149 1.00 22.26 435 SER E CA 1
ATOM 6245 C C . SER E 1 145 ? -28.984 -7.199 44.599 1.00 22.09 435 SER E C 1
ATOM 6246 O O . SER E 1 145 ? -29.827 -6.587 45.270 1.00 22.60 435 SER E O 1
ATOM 6249 N N . ILE E 1 146 ? -27.799 -7.582 45.072 1.00 21.93 436 ILE E N 1
ATOM 6250 C CA . ILE E 1 146 ? -27.261 -7.103 46.339 1.00 21.11 436 ILE E CA 1
ATOM 6251 C C . ILE E 1 146 ? -25.785 -6.741 46.161 1.00 20.71 436 ILE E C 1
ATOM 6252 O O . ILE E 1 146 ? -25.175 -7.063 45.140 1.00 20.63 436 ILE E O 1
ATOM 6257 N N . THR E 1 147 ? -25.221 -6.075 47.165 1.00 20.14 437 THR E N 1
ATOM 6258 C CA . THR E 1 147 ? -23.781 -5.847 47.245 1.00 19.67 437 THR E CA 1
ATOM 6259 C C . THR E 1 147 ? -23.064 -7.186 47.402 1.00 18.39 437 THR E C 1
ATOM 6260 O O . THR E 1 147 ? -23.364 -7.953 48.320 1.00 18.51 437 THR E O 1
ATOM 6264 N N . HIS E 1 148 ? -22.125 -7.475 46.507 1.00 17.37 438 HIS E N 1
ATOM 6265 C CA . HIS E 1 148 ? -21.445 -8.761 46.528 1.00 16.15 438 HIS E CA 1
ATOM 6266 C C . HIS E 1 148 ? -20.133 -8.699 45.773 1.00 15.94 438 HIS E C 1
ATOM 6267 O O . HIS E 1 148 ? -19.923 -7.817 44.936 1.00 16.40 438 HIS E O 1
ATOM 6274 N N . SER E 1 149 ? -19.263 -9.660 46.069 1.00 15.53 439 SER E N 1
ATOM 6275 C CA . SER E 1 149 ? -17.950 -9.731 45.458 1.00 15.20 439 SER E CA 1
ATOM 6276 C C . SER E 1 149 ? -17.770 -11.039 44.690 1.00 14.48 439 SER E C 1
ATOM 6277 O O . SER E 1 149 ? -16.876 -11.155 43.857 1.00 14.14 439 SER E O 1
ATOM 6280 N N . ASN E 1 150 ? -18.623 -12.025 44.979 1.00 14.39 440 ASN E N 1
ATOM 6281 C CA . ASN E 1 150 ? -18.525 -13.343 44.347 1.00 14.10 440 ASN E CA 1
ATOM 6282 C C . ASN E 1 150 ? -19.879 -13.845 43.858 1.00 13.02 440 ASN E C 1
ATOM 6283 O O . ASN E 1 150 ? -20.917 -13.537 44.453 1.00 12.65 440 ASN E O 1
ATOM 6288 N N . SER E 1 151 ? -19.858 -14.624 42.782 1.00 12.59 441 SER E N 1
ATOM 6289 C CA . SER E 1 151 ? -21.068 -15.222 42.242 1.00 12.22 441 SER E CA 1
ATOM 6290 C C . SER E 1 151 ? -20.864 -16.719 42.057 1.00 12.21 441 SER E C 1
ATOM 6291 O O . SER E 1 151 ? -19.831 -17.153 41.553 1.00 12.17 441 SER E O 1
ATOM 6294 N N . LYS E 1 152 ? -21.856 -17.498 42.472 1.00 11.86 442 LYS E N 1
ATOM 6295 C CA . LYS E 1 152 ? -21.824 -18.938 42.311 1.00 11.46 442 LYS E CA 1
ATOM 6296 C C . LYS E 1 152 ? -22.876 -19.313 41.294 1.00 10.80 442 LYS E C 1
ATOM 6297 O O . LYS E 1 152 ? -24.075 -19.227 41.562 1.00 9.99 442 LYS E O 1
ATOM 6303 N N . TRP E 1 153 ? -22.414 -19.704 40.113 1.00 9.88 443 TRP E N 1
ATOM 6304 C CA . TRP E 1 153 ? -23.316 -19.958 38.999 1.00 9.54 443 TRP E CA 1
ATOM 6305 C C . TRP E 1 153 ? -23.720 -21.428 38.956 1.00 9.23 443 TRP E C 1
ATOM 6306 O O . TRP E 1 153 ? -22.883 -22.316 39.168 1.00 9.41 443 TRP E O 1
ATOM 6317 N N . PRO E 1 154 ? -24.995 -21.698 38.646 1.00 8.79 444 PRO E N 1
ATOM 6318 C CA . PRO E 1 154 ? -25.448 -23.082 38.565 1.00 8.96 444 PRO E CA 1
ATOM 6319 C C . PRO E 1 154 ? -25.019 -23.684 37.236 1.00 8.56 444 PRO E C 1
ATOM 6320 O O . PRO E 1 154 ? -24.687 -22.941 36.315 1.00 9.13 444 PRO E O 1
ATOM 6324 N N . ALA E 1 155 ? -25.037 -25.013 37.130 1.00 8.79 445 ALA E N 1
ATOM 6325 C CA . ALA E 1 155 ? -25.017 -25.657 35.824 1.00 8.77 445 ALA E CA 1
ATOM 6326 C C . ALA E 1 155 ? -26.206 -25.184 34.993 1.00 9.15 445 ALA E C 1
ATOM 6327 O O . ALA E 1 155 ? -27.324 -25.049 35.500 1.00 8.71 445 ALA E O 1
ATOM 6329 N N . MET E 1 156 ? -25.941 -24.922 33.717 1.00 9.40 446 MET E N 1
ATOM 6330 C CA . MET E 1 156 ? -26.918 -24.338 32.805 1.00 10.47 446 MET E CA 1
ATOM 6331 C C . MET E 1 156 ? -26.786 -25.004 31.446 1.00 10.64 446 MET E C 1
ATOM 6332 O O . MET E 1 156 ? -25.704 -25.026 30.866 1.00 10.78 446 MET E O 1
ATOM 6337 N N . THR E 1 157 ? -27.878 -25.562 30.939 1.00 10.89 447 THR E N 1
ATOM 6338 C CA . THR E 1 157 ? -27.880 -26.045 29.561 1.00 10.80 447 THR E CA 1
ATOM 6339 C C . THR E 1 157 ? -28.415 -24.969 28.634 1.00 11.25 447 THR E C 1
ATOM 6340 O O . THR E 1 157 ? -29.513 -24.435 28.840 1.00 11.19 447 THR E O 1
ATOM 6344 N N . VAL E 1 158 ? -27.608 -24.632 27.632 1.00 10.74 448 VAL E N 1
ATOM 6345 C CA . VAL E 1 158 ? -27.997 -23.680 26.602 1.00 11.78 448 VAL E CA 1
ATOM 6346 C C . VAL E 1 158 ? -28.243 -24.425 25.290 1.00 10.94 448 VAL E C 1
ATOM 6347 O O . VAL E 1 158 ? -27.419 -25.241 24.865 1.00 11.16 448 VAL E O 1
ATOM 6351 N N . SER E 1 159 ? -29.376 -24.146 24.654 1.00 12.31 449 SER E N 1
ATOM 6352 C CA . SER E 1 159 ? -29.741 -24.826 23.411 1.00 12.00 449 SER E CA 1
ATOM 6353 C C . SER E 1 159 ? -30.282 -23.847 22.380 1.00 11.42 449 SER E C 1
ATOM 6354 O O . SER E 1 159 ? -30.831 -22.805 22.729 1.00 11.28 449 SER E O 1
ATOM 6357 N N . TYR E 1 160 ? -30.125 -24.193 21.105 1.00 10.92 450 TYR E N 1
ATOM 6358 C CA . TYR E 1 160 ? -30.698 -23.405 20.016 1.00 10.98 450 TYR E CA 1
ATOM 6359 C C . TYR E 1 160 ? -30.655 -24.183 18.699 1.00 11.48 450 TYR E C 1
ATOM 6360 O O . TYR E 1 160 ? -29.892 -25.153 18.577 1.00 11.93 450 TYR E O 1
ATOM 6369 N N . PRO E 1 161 ? -31.480 -23.772 17.716 1.00 11.58 451 PRO E N 1
ATOM 6370 C CA . PRO E 1 161 ? -31.462 -24.395 16.390 1.00 11.29 451 PRO E CA 1
ATOM 6371 C C . PRO E 1 161 ? -30.121 -24.146 15.705 1.00 10.87 451 PRO E C 1
ATOM 6372 O O . PRO E 1 161 ? -29.619 -23.027 15.740 1.00 9.78 451 PRO E O 1
ATOM 6376 N N . ARG E 1 162 ? -29.558 -25.188 15.096 1.00 11.16 452 ARG E N 1
ATOM 6377 C CA . ARG E 1 162 ? -28.215 -25.133 14.515 1.00 11.80 452 ARG E CA 1
ATOM 6378 C C . ARG E 1 162 ? -28.296 -24.977 12.989 1.00 12.53 452 ARG E C 1
ATOM 6379 O O . ARG E 1 162 ? -29.147 -25.589 12.344 1.00 12.34 452 ARG E O 1
ATOM 6387 N N A SER E 1 163 ? -27.420 -24.146 12.431 0.70 13.56 453 SER E N 1
ATOM 6388 N N B SER E 1 163 ? -27.408 -24.156 12.431 0.30 13.07 453 SER E N 1
ATOM 6389 C CA A SER E 1 163 ? -27.385 -23.914 10.986 0.70 14.56 453 SER E CA 1
ATOM 6390 C CA B SER E 1 163 ? -27.361 -23.913 10.987 0.30 13.69 453 SER E CA 1
ATOM 6391 C C A SER E 1 163 ? -27.047 -25.184 10.202 0.70 15.09 453 SER E C 1
ATOM 6392 C C B SER E 1 163 ? -27.034 -25.181 10.196 0.30 14.64 453 SER E C 1
ATOM 6393 O O A SER E 1 163 ? -26.278 -26.030 10.663 0.70 15.00 453 SER E O 1
ATOM 6394 O O B SER E 1 163 ? -26.262 -26.027 10.652 0.30 14.61 453 SER E O 1
ATOM 6399 N N . PHE E 1 164 ? -27.624 -25.303 9.009 1.00 15.63 454 PHE E N 1
ATOM 6400 C CA . PHE E 1 164 ? -27.384 -26.457 8.148 1.00 17.22 454 PHE E CA 1
ATOM 6401 C C . PHE E 1 164 ? -27.155 -26.038 6.699 1.00 18.51 454 PHE E C 1
ATOM 6402 O O . PHE E 1 164 ? -27.251 -24.861 6.346 1.00 19.39 454 PHE E O 1
ATOM 6410 N N . SER F 1 3 ? -43.890 -34.757 -7.510 1.00 36.50 293 SER F N 1
ATOM 6411 C CA . SER F 1 3 ? -43.563 -36.206 -7.641 1.00 36.41 293 SER F CA 1
ATOM 6412 C C . SER F 1 3 ? -43.925 -36.953 -6.356 1.00 36.04 293 SER F C 1
ATOM 6413 O O . SER F 1 3 ? -43.154 -36.947 -5.387 1.00 36.19 293 SER F O 1
ATOM 6416 N N . PRO F 1 4 ? -45.098 -37.616 -6.355 1.00 35.43 294 PRO F N 1
ATOM 6417 C CA . PRO F 1 4 ? -45.811 -38.078 -5.156 1.00 34.45 294 PRO F CA 1
ATOM 6418 C C . PRO F 1 4 ? -45.084 -39.202 -4.422 1.00 33.08 294 PRO F C 1
ATOM 6419 O O . PRO F 1 4 ? -45.575 -39.706 -3.407 1.00 33.04 294 PRO F O 1
ATOM 6423 N N . ASN F 1 5 ? -43.919 -39.579 -4.936 1.00 31.27 295 ASN F N 1
ATOM 6424 C CA . ASN F 1 5 ? -43.187 -40.733 -4.443 1.00 29.52 295 ASN F CA 1
ATOM 6425 C C . ASN F 1 5 ? -42.360 -40.405 -3.209 1.00 28.41 295 ASN F C 1
ATOM 6426 O O . ASN F 1 5 ? -41.894 -41.302 -2.516 1.00 28.18 295 ASN F O 1
ATOM 6431 N N . LEU F 1 6 ? -42.171 -39.114 -2.955 1.00 27.42 296 LEU F N 1
ATOM 6432 C CA . LEU F 1 6 ? -41.501 -38.660 -1.742 1.00 26.98 296 LEU F CA 1
ATOM 6433 C C . LEU F 1 6 ? -42.427 -37.752 -0.947 1.00 26.81 296 LEU F C 1
ATOM 6434 O O . LEU F 1 6 ? -42.995 -36.801 -1.490 1.00 27.03 296 LEU F O 1
ATOM 6439 N N . ARG F 1 7 ? -42.583 -38.054 0.339 1.00 26.32 297 ARG F N 1
ATOM 6440 C CA . ARG F 1 7 ? -43.556 -37.357 1.172 1.00 25.87 297 ARG F CA 1
ATOM 6441 C C . ARG F 1 7 ? -42.911 -36.487 2.252 1.00 25.07 297 ARG F C 1
ATOM 6442 O O . ARG F 1 7 ? -42.190 -36.988 3.120 1.00 24.89 297 ARG F O 1
ATOM 6450 N N . TYR F 1 8 ? -43.186 -35.183 2.181 1.00 24.44 298 TYR F N 1
ATOM 6451 C CA . TYR F 1 8 ? -42.748 -34.203 3.181 1.00 24.14 298 TYR F CA 1
ATOM 6452 C C . TYR F 1 8 ? -42.847 -34.769 4.596 1.00 23.88 298 TYR F C 1
ATOM 6453 O O . TYR F 1 8 ? -43.847 -35.399 4.942 1.00 24.03 298 TYR F O 1
ATOM 6462 N N . PRO F 1 9 ? -41.816 -34.532 5.430 1.00 23.63 299 PRO F N 1
ATOM 6463 C CA . PRO F 1 9 ? -40.644 -33.679 5.202 1.00 23.23 299 PRO F CA 1
ATOM 6464 C C . PRO F 1 9 ? -39.513 -34.318 4.382 1.00 23.16 299 PRO F C 1
ATOM 6465 O O . PRO F 1 9 ? -38.460 -33.707 4.218 1.00 22.54 299 PRO F O 1
ATOM 6469 N N . ILE F 1 10 ? -39.720 -35.533 3.882 1.00 23.80 300 ILE F N 1
ATOM 6470 C CA . ILE F 1 10 ? -38.812 -36.088 2.879 1.00 24.61 300 ILE F CA 1
ATOM 6471 C C . ILE F 1 10 ? -39.098 -35.401 1.548 1.00 24.87 300 ILE F C 1
ATOM 6472 O O . ILE F 1 10 ? -40.256 -35.200 1.182 1.00 24.84 300 ILE F O 1
ATOM 6477 N N . ALA F 1 11 ? -38.043 -35.019 0.837 1.00 25.51 301 ALA F N 1
ATOM 6478 C CA . ALA F 1 11 ? -38.200 -34.235 -0.384 1.00 26.15 301 ALA F CA 1
ATOM 6479 C C . ALA F 1 11 ? -37.052 -34.453 -1.367 1.00 26.66 301 ALA F C 1
ATOM 6480 O O . ALA F 1 11 ? -35.998 -34.983 -1.002 1.00 26.71 301 ALA F O 1
ATOM 6482 N N . ASP F 1 12 ? -37.270 -34.043 -2.615 1.00 27.25 302 ASP F N 1
ATOM 6483 C CA . ASP F 1 12 ? -36.191 -33.911 -3.588 1.00 27.76 302 ASP F CA 1
ATOM 6484 C C . ASP F 1 12 ? -35.227 -32.815 -3.142 1.00 27.58 302 ASP F C 1
ATOM 6485 O O . ASP F 1 12 ? -35.595 -31.640 -3.073 1.00 27.72 302 ASP F O 1
ATOM 6490 N N . VAL F 1 13 ? -33.996 -33.209 -2.831 1.00 27.25 303 VAL F N 1
ATOM 6491 C CA . VAL F 1 13 ? -32.974 -32.261 -2.401 1.00 27.16 303 VAL F CA 1
ATOM 6492 C C . VAL F 1 13 ? -31.788 -32.286 -3.359 1.00 27.58 303 VAL F C 1
ATOM 6493 O O . VAL F 1 13 ? -31.044 -33.289 -3.395 1.00 27.70 303 VAL F O 1
ATOM 6497 N N . SER F 1 14 ? -31.623 -31.168 -4.140 1.00 28.15 304 SER F N 1
ATOM 6498 C CA . SER F 1 14 ? -30.529 -31.035 -5.112 1.00 28.39 304 SER F CA 1
ATOM 6499 C C . SER F 1 14 ? -30.545 -32.242 -6.022 1.00 28.18 304 SER F C 1
ATOM 6500 O O . SER F 1 14 ? -29.538 -32.931 -6.248 1.00 28.20 304 SER F O 1
ATOM 6503 N N . GLY F 1 15 ? -31.736 -32.639 -6.527 1.00 26.43 305 GLY F N 1
ATOM 6504 C CA . GLY F 1 15 ? -31.940 -33.899 -7.401 1.00 25.73 305 GLY F CA 1
ATOM 6505 C C . GLY F 1 15 ? -31.806 -35.153 -6.690 1.00 25.31 305 GLY F C 1
ATOM 6506 O O . GLY F 1 15 ? -31.695 -36.197 -7.340 1.00 25.88 305 GLY F O 1
ATOM 6507 N N . GLY F 1 16 ? -31.818 -35.052 -5.356 1.00 24.28 306 GLY F N 1
ATOM 6508 C CA . GLY F 1 16 ? -31.758 -36.236 -4.601 1.00 22.61 306 GLY F CA 1
ATOM 6509 C C . GLY F 1 16 ? -32.789 -36.342 -3.482 1.00 21.68 306 GLY F C 1
ATOM 6510 O O . GLY F 1 16 ? -33.541 -35.402 -3.238 1.00 21.67 306 GLY F O 1
ATOM 6511 N N . ILE F 1 17 ? -32.809 -37.502 -2.806 1.00 23.23 307 ILE F N 1
ATOM 6512 C CA . ILE F 1 17 ? -33.693 -37.742 -1.640 1.00 22.34 307 ILE F CA 1
ATOM 6513 C C . ILE F 1 17 ? -33.122 -37.102 -0.371 1.00 21.64 307 ILE F C 1
ATOM 6514 O O . ILE F 1 17 ? -32.148 -37.613 0.202 1.00 20.95 307 ILE F O 1
ATOM 6519 N N . GLY F 1 18 ? -33.731 -35.996 0.069 1.00 17.88 308 GLY F N 1
ATOM 6520 C CA . GLY F 1 18 ? -33.293 -35.313 1.288 1.00 16.71 308 GLY F CA 1
ATOM 6521 C C . GLY F 1 18 ? -34.397 -34.951 2.270 1.00 16.54 308 GLY F C 1
ATOM 6522 O O . GLY F 1 18 ? -35.513 -35.468 2.193 1.00 15.34 308 GLY F O 1
ATOM 6523 N N . MET F 1 19 ? -34.064 -34.067 3.206 1.00 16.13 309 MET F N 1
ATOM 6524 C CA . MET F 1 19 ? -35.017 -33.530 4.167 1.00 16.53 309 MET F CA 1
ATOM 6525 C C . MET F 1 19 ? -35.297 -32.070 3.825 1.00 16.23 309 MET F C 1
ATOM 6526 O O . MET F 1 19 ? -34.368 -31.292 3.604 1.00 15.97 309 MET F O 1
ATOM 6531 N N . SER F 1 20 ? -36.578 -31.710 3.764 1.00 15.53 310 SER F N 1
ATOM 6532 C CA . SER F 1 20 ? -36.984 -30.343 3.445 1.00 15.73 310 SER F CA 1
ATOM 6533 C C . SER F 1 20 ? -36.410 -29.333 4.444 1.00 15.76 310 SER F C 1
ATOM 6534 O O . SER F 1 20 ? -36.621 -29.466 5.652 1.00 13.82 310 SER F O 1
ATOM 6537 N N . PRO F 1 21 ? -35.675 -28.323 3.938 1.00 15.60 311 PRO F N 1
ATOM 6538 C CA . PRO F 1 21 ? -35.143 -27.244 4.774 1.00 15.90 311 PRO F CA 1
ATOM 6539 C C . PRO F 1 21 ? -36.242 -26.477 5.526 1.00 15.59 311 PRO F C 1
ATOM 6540 O O . PRO F 1 21 ? -35.999 -25.954 6.618 1.00 15.27 311 PRO F O 1
ATOM 6544 N N . ASN F 1 22 ? -37.436 -26.422 4.941 1.00 15.84 312 ASN F N 1
ATOM 6545 C CA . ASN F 1 22 ? -38.600 -25.827 5.590 1.00 16.34 312 ASN F CA 1
ATOM 6546 C C . ASN F 1 22 ? -38.939 -26.524 6.910 1.00 15.52 312 ASN F C 1
ATOM 6547 O O . ASN F 1 22 ? -39.330 -25.878 7.885 1.00 15.49 312 ASN F O 1
ATOM 6552 N N . TYR F 1 23 ? -38.789 -27.844 6.921 1.00 14.48 313 TYR F N 1
ATOM 6553 C CA . TYR F 1 23 ? -39.058 -28.642 8.105 1.00 13.51 313 TYR F CA 1
ATOM 6554 C C . TYR F 1 23 ? -37.972 -28.449 9.160 1.00 13.15 313 TYR F C 1
ATOM 6555 O O . TYR F 1 23 ? -38.259 -28.389 10.357 1.00 12.05 313 TYR F O 1
ATOM 6564 N N . ARG F 1 24 ? -36.727 -28.336 8.702 1.00 12.88 314 ARG F N 1
ATOM 6565 C CA . ARG F 1 24 ? -35.576 -28.240 9.596 1.00 12.96 314 ARG F CA 1
ATOM 6566 C C . ARG F 1 24 ? -35.554 -26.915 10.356 1.00 13.43 314 ARG F C 1
ATOM 6567 O O . ARG F 1 24 ? -35.202 -26.874 11.529 1.00 13.78 314 ARG F O 1
ATOM 6575 N N . PHE F 1 25 ? -35.945 -25.835 9.682 1.00 13.01 315 PHE F N 1
ATOM 6576 C CA . PHE F 1 25 ? -35.995 -24.516 10.309 1.00 13.08 315 PHE F CA 1
ATOM 6577 C C . PHE F 1 25 ? -36.954 -23.581 9.587 1.00 12.97 315 PHE F C 1
ATOM 6578 O O . PHE F 1 25 ? -36.868 -23.406 8.368 1.00 11.91 315 PHE F O 1
ATOM 6586 N N . ARG F 1 26 ? -37.858 -22.978 10.354 1.00 18.10 316 ARG F N 1
ATOM 6587 C CA . ARG F 1 26 ? -38.737 -21.923 9.861 1.00 19.13 316 ARG F CA 1
ATOM 6588 C C . ARG F 1 26 ? -38.873 -20.858 10.940 1.00 19.14 316 ARG F C 1
ATOM 6589 O O . ARG F 1 26 ? -39.034 -21.173 12.121 1.00 19.38 316 ARG F O 1
ATOM 6597 N N . GLN F 1 27 ? -38.787 -19.594 10.529 1.00 13.91 317 GLN F N 1
ATOM 6598 C CA . GLN F 1 27 ? -38.817 -18.490 11.470 1.00 14.55 317 GLN F CA 1
ATOM 6599 C C . GLN F 1 27 ? -40.004 -17.584 11.166 1.00 14.48 317 GLN F C 1
ATOM 6600 O O . GLN F 1 27 ? -40.246 -17.219 10.010 1.00 14.16 317 GLN F O 1
ATOM 6606 N N . SER F 1 28 ? -40.755 -17.232 12.201 1.00 13.85 318 SER F N 1
ATOM 6607 C CA . SER F 1 28 ? -41.867 -16.301 12.043 1.00 13.96 318 SER F CA 1
ATOM 6608 C C . SER F 1 28 ? -41.967 -15.328 13.212 1.00 12.96 318 SER F C 1
ATOM 6609 O O . SER F 1 28 ? -41.032 -15.192 14.004 1.00 11.88 318 SER F O 1
ATOM 6612 N N . MET F 1 29 ? -43.106 -14.638 13.299 1.00 12.70 319 MET F N 1
ATOM 6613 C CA . MET F 1 29 ? -43.360 -13.699 14.390 1.00 13.05 319 MET F CA 1
ATOM 6614 C C . MET F 1 29 ? -44.831 -13.715 14.797 1.00 12.29 319 MET F C 1
ATOM 6615 O O . MET F 1 29 ? -45.717 -13.928 13.968 1.00 11.68 319 MET F O 1
ATOM 6620 N N . TRP F 1 30 ? -45.077 -13.498 16.087 1.00 11.71 320 TRP F N 1
ATOM 6621 C CA . TRP F 1 30 ? -46.420 -13.246 16.592 1.00 11.40 320 TRP F CA 1
ATOM 6622 C C . TRP F 1 30 ? -46.454 -11.881 17.261 1.00 11.39 320 TRP F C 1
ATOM 6623 O O . TRP F 1 30 ? -45.778 -11.660 18.255 1.00 11.50 320 TRP F O 1
ATOM 6634 N N . ILE F 1 31 ? -47.228 -10.959 16.705 1.00 11.69 321 ILE F N 1
ATOM 6635 C CA . ILE F 1 31 ? -47.529 -9.709 17.392 1.00 12.18 321 ILE F CA 1
ATOM 6636 C C . ILE F 1 31 ? -48.948 -9.789 17.930 1.00 12.20 321 ILE F C 1
ATOM 6637 O O . ILE F 1 31 ? -49.908 -9.673 17.177 1.00 11.61 321 ILE F O 1
ATOM 6642 N N . GLY F 1 32 ? -49.087 -9.993 19.233 1.00 12.21 322 GLY F N 1
ATOM 6643 C CA . GLY F 1 32 ? -50.389 -10.351 19.770 1.00 12.20 322 GLY F CA 1
ATOM 6644 C C . GLY F 1 32 ? -50.592 -10.075 21.242 1.00 12.23 322 GLY F C 1
ATOM 6645 O O . GLY F 1 32 ? -49.774 -9.415 21.896 1.00 11.78 322 GLY F O 1
ATOM 6646 N N . ILE F 1 33 ? -51.700 -10.589 21.757 1.00 11.54 323 ILE F N 1
ATOM 6647 C CA . ILE F 1 33 ? -52.138 -10.290 23.101 1.00 12.00 323 ILE F CA 1
ATOM 6648 C C . ILE F 1 33 ? -51.982 -11.500 24.011 1.00 11.43 323 ILE F C 1
ATOM 6649 O O . ILE F 1 33 ? -52.474 -12.587 23.703 1.00 11.48 323 ILE F O 1
ATOM 6654 N N . VAL F 1 34 ? -51.282 -11.291 25.128 1.00 11.15 324 VAL F N 1
ATOM 6655 C CA . VAL F 1 34 ? -51.242 -12.240 26.237 1.00 11.30 324 VAL F CA 1
ATOM 6656 C C . VAL F 1 34 ? -52.249 -11.814 27.314 1.00 11.00 324 VAL F C 1
ATOM 6657 O O . VAL F 1 34 ? -52.256 -10.659 27.735 1.00 10.92 324 VAL F O 1
ATOM 6661 N N . SER F 1 35 ? -53.096 -12.755 27.749 1.00 11.31 325 SER F N 1
ATOM 6662 C CA . SER F 1 35 ? -54.135 -12.466 28.755 1.00 11.20 325 SER F CA 1
ATOM 6663 C C . SER F 1 35 ? -53.935 -13.271 30.029 1.00 11.33 325 SER F C 1
ATOM 6664 O O . SER F 1 35 ? -53.808 -14.500 29.981 1.00 11.85 325 SER F O 1
ATOM 6667 N N . TYR F 1 36 ? -53.921 -12.582 31.167 1.00 10.37 326 TYR F N 1
ATOM 6668 C CA . TYR F 1 36 ? -53.866 -13.271 32.451 1.00 10.69 326 TYR F CA 1
ATOM 6669 C C . TYR F 1 36 ? -55.240 -13.391 33.100 1.00 11.43 326 TYR F C 1
ATOM 6670 O O . TYR F 1 36 ? -56.014 -12.435 33.108 1.00 10.61 326 TYR F O 1
ATOM 6679 N N . SER F 1 37 ? -55.529 -14.565 33.663 1.00 12.14 327 SER F N 1
ATOM 6680 C CA . SER F 1 37 ? -56.756 -14.757 34.450 1.00 13.51 327 SER F CA 1
ATOM 6681 C C . SER F 1 37 ? -56.553 -15.663 35.660 1.00 13.33 327 SER F C 1
ATOM 6682 O O . SER F 1 37 ? -56.250 -16.851 35.526 1.00 13.19 327 SER F O 1
ATOM 6685 N N . GLY F 1 38 ? -56.721 -15.087 36.844 1.00 13.06 328 GLY F N 1
ATOM 6686 C CA . GLY F 1 38 ? -56.631 -15.853 38.073 1.00 14.30 328 GLY F CA 1
ATOM 6687 C C . GLY F 1 38 ? -57.372 -15.212 39.226 1.00 14.98 328 GLY F C 1
ATOM 6688 O O . GLY F 1 38 ? -57.121 -14.058 39.570 1.00 15.34 328 GLY F O 1
ATOM 6689 N N . SER F 1 39 ? -58.287 -15.972 39.822 1.00 16.54 329 SER F N 1
ATOM 6690 C CA . SER F 1 39 ? -59.032 -15.537 41.015 1.00 17.40 329 SER F CA 1
ATOM 6691 C C . SER F 1 39 ? -59.598 -14.124 40.883 1.00 17.44 329 SER F C 1
ATOM 6692 O O . SER F 1 39 ? -59.394 -13.272 41.759 1.00 18.24 329 SER F O 1
ATOM 6695 N N . GLY F 1 40 ? -60.295 -13.877 39.776 1.00 17.57 330 GLY F N 1
ATOM 6696 C CA . GLY F 1 40 ? -60.945 -12.588 39.542 1.00 17.52 330 GLY F CA 1
ATOM 6697 C C . GLY F 1 40 ? -60.006 -11.474 39.108 1.00 17.13 330 GLY F C 1
ATOM 6698 O O . GLY F 1 40 ? -60.429 -10.327 38.927 1.00 17.76 330 GLY F O 1
ATOM 6699 N N . LEU F 1 41 ? -58.724 -11.799 38.955 1.00 16.17 331 LEU F N 1
ATOM 6700 C CA . LEU F 1 41 ? -57.764 -10.847 38.417 1.00 15.57 331 LEU F CA 1
ATOM 6701 C C . LEU F 1 41 ? -57.567 -11.131 36.937 1.00 15.26 331 LEU F C 1
ATOM 6702 O O . LEU F 1 41 ? -57.229 -12.248 36.557 1.00 15.30 331 LEU F O 1
ATOM 6707 N N . ASN F 1 42 ? -57.812 -10.129 36.106 1.00 14.70 332 ASN F N 1
ATOM 6708 C CA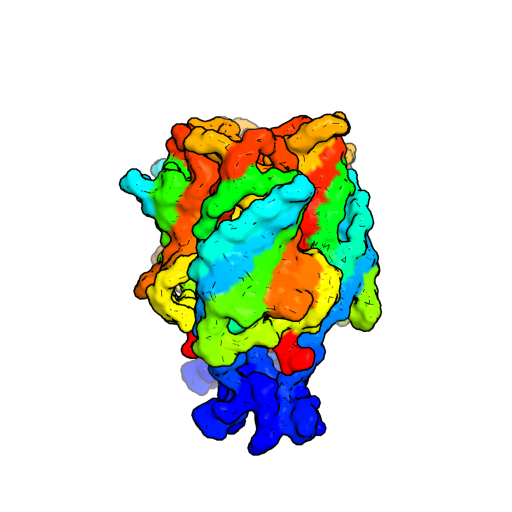 . ASN F 1 42 ? -57.624 -10.288 34.678 1.00 14.54 332 ASN F CA 1
ATOM 6709 C C . ASN F 1 42 ? -57.124 -9.024 34.021 1.00 13.93 332 ASN F C 1
ATOM 6710 O O . ASN F 1 42 ? -57.458 -7.916 34.434 1.00 13.48 332 ASN F O 1
ATOM 6715 N N . TRP F 1 43 ? -56.284 -9.214 33.010 1.00 12.69 333 TRP F N 1
ATOM 6716 C CA . TRP F 1 43 ? -55.670 -8.116 32.299 1.00 12.17 333 TRP F CA 1
ATOM 6717 C C . TRP F 1 43 ? -54.971 -8.691 31.082 1.00 11.97 333 TRP F C 1
ATOM 6718 O O . TRP F 1 43 ? -54.780 -9.913 30.987 1.00 11.45 333 TRP F O 1
ATOM 6729 N N . ARG F 1 44 ? -54.625 -7.828 30.141 1.00 12.00 334 ARG F N 1
ATOM 6730 C CA . ARG F 1 44 ? -53.972 -8.259 28.915 1.00 12.19 334 ARG F CA 1
ATOM 6731 C C . ARG F 1 44 ? -52.839 -7.317 28.597 1.00 12.03 334 ARG F C 1
ATOM 6732 O O . ARG F 1 44 ? -52.878 -6.144 28.956 1.00 11.90 334 ARG F O 1
ATOM 6740 N N . VAL F 1 45 ? -51.835 -7.846 27.909 1.00 12.46 335 VAL F N 1
ATOM 6741 C CA . VAL F 1 45 ? -50.693 -7.056 27.510 1.00 12.86 335 VAL F CA 1
ATOM 6742 C C . VAL F 1 45 ? -50.337 -7.434 26.082 1.00 12.87 335 VAL F C 1
ATOM 6743 O O . VAL F 1 45 ? -50.475 -8.593 25.688 1.00 12.46 335 VAL F O 1
ATOM 6747 N N . GLN F 1 46 ? -49.919 -6.447 25.300 1.00 13.44 336 GLN F N 1
ATOM 6748 C CA . GLN F 1 46 ? -49.417 -6.701 23.957 1.00 14.76 336 GLN F CA 1
ATOM 6749 C C . GLN F 1 46 ? -47.932 -7.077 23.977 1.00 15.27 336 GLN F C 1
ATOM 6750 O O . GLN F 1 46 ? -47.125 -6.424 24.645 1.00 15.45 336 GLN F O 1
ATOM 6756 N N . VAL F 1 47 ? -47.589 -8.130 23.234 1.00 15.99 337 VAL F N 1
ATOM 6757 C CA . VAL F 1 47 ? -46.209 -8.616 23.132 1.00 16.91 337 VAL F CA 1
ATOM 6758 C C . VAL F 1 47 ? -45.799 -8.826 21.659 1.00 16.99 337 VAL F C 1
ATOM 6759 O O . VAL F 1 47 ? -46.644 -9.131 20.819 1.00 17.47 337 VAL F O 1
ATOM 6763 N N . ASN F 1 48 ? -44.511 -8.634 21.359 1.00 12.72 338 ASN F N 1
ATOM 6764 C CA . ASN F 1 48 ? -43.920 -8.987 20.067 1.00 13.63 338 ASN F CA 1
ATOM 6765 C C . ASN F 1 48 ? -42.963 -10.146 20.283 1.00 13.16 338 ASN F C 1
ATOM 6766 O O . ASN F 1 48 ? -41.959 -9.999 20.984 1.00 12.69 338 ASN F O 1
ATOM 6771 N N . SER F 1 49 ? -43.283 -11.300 19.708 1.00 16.27 339 SER F N 1
ATOM 6772 C CA . SER F 1 49 ? -42.506 -12.513 19.956 1.00 16.38 339 SER F CA 1
ATOM 6773 C C . SER F 1 49 ? -42.048 -13.191 18.662 1.00 15.31 339 SER F C 1
ATOM 6774 O O . SER F 1 49 ? -42.828 -13.333 17.716 1.00 15.57 339 SER F O 1
ATOM 6777 N N . ASP F 1 50 ? -40.780 -13.604 18.627 1.00 11.43 340 ASP F N 1
ATOM 6778 C CA . ASP F 1 50 ? -40.283 -14.478 17.566 1.00 10.84 340 ASP F CA 1
ATOM 6779 C C . ASP F 1 50 ? -40.904 -15.866 17.695 1.00 10.49 340 ASP F C 1
ATOM 6780 O O . ASP F 1 50 ? -41.172 -16.334 18.799 1.00 9.98 340 ASP F O 1
ATOM 6785 N N . ILE F 1 51 ? -41.139 -16.510 16.560 1.00 12.29 341 ILE F N 1
ATOM 6786 C CA . ILE F 1 51 ? -41.582 -17.899 16.545 1.00 12.13 341 ILE F CA 1
ATOM 6787 C C . ILE F 1 51 ? -40.632 -18.733 15.685 1.00 12.35 341 ILE F C 1
ATOM 6788 O O . ILE F 1 51 ? -40.340 -18.366 14.539 1.00 12.60 341 ILE F O 1
ATOM 6793 N N . PHE F 1 52 ? -40.145 -19.838 16.248 1.00 9.96 342 PHE F N 1
ATOM 6794 C CA . PHE F 1 52 ? -39.273 -20.762 15.533 1.00 9.67 342 PHE F CA 1
ATOM 6795 C C . PHE F 1 52 ? -39.902 -22.150 15.484 1.00 9.47 342 PHE F C 1
ATOM 6796 O O . PHE F 1 52 ? -40.281 -22.717 16.517 1.00 9.97 342 PHE F O 1
ATOM 6804 N N . ILE F 1 53 ? -40.023 -22.686 14.276 1.00 8.76 343 ILE F N 1
ATOM 6805 C CA . ILE F 1 53 ? -40.442 -24.063 14.091 1.00 9.48 343 ILE F CA 1
ATOM 6806 C C . ILE F 1 53 ? -39.244 -24.882 13.635 1.00 9.52 343 ILE F C 1
ATOM 6807 O O . ILE F 1 53 ? -38.669 -24.630 12.572 1.00 9.54 343 ILE F O 1
ATOM 6812 N N . VAL F 1 54 ? -38.839 -25.839 14.459 1.00 9.75 344 VAL F N 1
ATOM 6813 C CA . VAL F 1 54 ? -37.662 -26.645 14.143 1.00 10.52 344 VAL F CA 1
ATOM 6814 C C . VAL F 1 54 ? -37.974 -28.116 14.316 1.00 10.42 344 VAL F C 1
ATOM 6815 O O . VAL F 1 54 ? -38.364 -28.556 15.399 1.00 10.32 344 VAL F O 1
ATOM 6819 N N . ASP F 1 55 ? -37.818 -28.876 13.230 1.00 10.24 345 ASP F N 1
ATOM 6820 C CA . ASP F 1 55 ? -38.289 -30.249 13.200 1.00 10.10 345 ASP F CA 1
ATOM 6821 C C . ASP F 1 55 ? -39.734 -30.251 13.720 1.00 9.82 345 ASP F C 1
ATOM 6822 O O . ASP F 1 55 ? -40.531 -29.389 13.324 1.00 9.76 345 ASP F O 1
ATOM 6827 N N . ASP F 1 56 ? -40.065 -31.174 14.614 1.00 9.26 346 ASP F N 1
ATOM 6828 C CA . ASP F 1 56 ? -41.454 -31.338 15.040 1.00 9.51 346 ASP F CA 1
ATOM 6829 C C . ASP F 1 56 ? -41.849 -30.528 16.279 1.00 9.26 346 ASP F C 1
ATOM 6830 O O . ASP F 1 56 ? -42.845 -30.828 16.940 1.00 9.60 346 ASP F O 1
ATOM 6835 N N . TYR F 1 57 ? -41.080 -29.478 16.553 1.00 8.97 347 TYR F N 1
ATOM 6836 C CA . TYR F 1 57 ? -41.360 -28.582 17.673 1.00 8.60 347 TYR F CA 1
ATOM 6837 C C . TYR F 1 57 ? -41.711 -27.177 17.194 1.00 8.21 347 TYR F C 1
ATOM 6838 O O . TYR F 1 57 ? -41.222 -26.721 16.160 1.00 8.41 347 TYR F O 1
ATOM 6847 N N . ILE F 1 58 ? -42.546 -26.487 17.962 1.00 7.55 348 ILE F N 1
ATOM 6848 C CA . ILE F 1 58 ? -42.678 -25.045 17.826 1.00 8.09 348 ILE F CA 1
ATOM 6849 C C . ILE F 1 58 ? -42.161 -24.357 19.085 1.00 8.01 348 ILE F C 1
ATOM 6850 O O . ILE F 1 58 ? -42.353 -24.859 20.200 1.00 7.78 348 ILE F O 1
ATOM 6855 N N . HIS F 1 59 ? -41.494 -23.220 18.892 1.00 7.97 349 HIS F N 1
ATOM 6856 C CA . HIS F 1 59 ? -40.970 -22.404 19.978 1.00 8.84 349 HIS F CA 1
ATOM 6857 C C . HIS F 1 59 ? -41.547 -20.997 19.897 1.00 9.22 349 HIS F C 1
ATOM 6858 O O . HIS F 1 59 ? -41.433 -20.328 18.866 1.00 9.19 349 HIS F O 1
ATOM 6865 N N . ILE F 1 60 ? -42.163 -20.545 20.985 1.00 9.07 350 ILE F N 1
ATOM 6866 C CA . ILE F 1 60 ? -42.665 -19.177 21.055 1.00 9.29 350 ILE F CA 1
ATOM 6867 C C . ILE F 1 60 ? -41.825 -18.382 22.041 1.00 8.82 350 ILE F C 1
ATOM 6868 O O . ILE F 1 60 ? -41.871 -18.617 23.249 1.00 8.07 350 ILE F O 1
ATOM 6873 N N . CYS F 1 61 ? -41.045 -17.450 21.511 1.00 9.02 351 CYS F N 1
ATOM 6874 C CA . CYS F 1 61 ? -40.073 -16.729 22.322 1.00 10.04 351 CYS F CA 1
ATOM 6875 C C . CYS F 1 61 ? -40.663 -15.433 22.847 1.00 10.23 351 CYS F C 1
ATOM 6876 O O . CYS F 1 61 ? -40.490 -14.374 22.247 1.00 10.56 351 CYS F O 1
ATOM 6879 N N . LEU F 1 62 ? -41.375 -15.525 23.969 1.00 9.95 352 LEU F N 1
ATOM 6880 C CA . LEU F 1 62 ? -41.985 -14.342 24.587 1.00 10.25 352 LEU F CA 1
ATOM 6881 C C . LEU F 1 62 ? -40.900 -13.439 25.187 1.00 10.15 352 LEU F C 1
ATOM 6882 O O . LEU F 1 62 ? -39.965 -13.925 25.822 1.00 9.84 352 LEU F O 1
ATOM 6887 N N . PRO F 1 63 ? -41.011 -12.120 24.969 1.00 10.62 353 PRO F N 1
ATOM 6888 C CA . PRO F 1 63 ? -40.083 -11.199 25.608 1.00 10.25 353 PRO F CA 1
ATOM 6889 C C . PRO F 1 63 ? -40.533 -10.884 27.032 1.00 10.12 353 PRO F C 1
ATOM 6890 O O . PRO F 1 63 ? -41.664 -11.204 27.417 1.00 9.74 353 PRO F O 1
ATOM 6894 N N . ALA F 1 64 ? -39.665 -10.261 27.817 1.00 9.73 354 ALA F N 1
ATOM 6895 C CA . ALA F 1 64 ? -40.104 -9.770 29.115 1.00 10.05 354 ALA F CA 1
ATOM 6896 C C . ALA F 1 64 ? -41.246 -8.763 28.917 1.00 10.52 354 ALA F C 1
ATOM 6897 O O . ALA F 1 64 ? -41.286 -8.044 27.916 1.00 10.94 354 ALA F O 1
ATOM 6899 N N . PHE F 1 65 ? -42.190 -8.749 29.854 1.00 10.80 355 PHE F N 1
ATOM 6900 C CA . PHE F 1 65 ? -43.303 -7.793 29.814 1.00 10.96 355 PHE F CA 1
ATOM 6901 C C . PHE F 1 65 ? -43.778 -7.474 31.216 1.00 11.87 355 PHE F C 1
ATOM 6902 O O . PHE F 1 65 ? -43.527 -8.241 32.150 1.00 11.30 355 PHE F O 1
ATOM 6910 N N . ASP F 1 66 ? -44.462 -6.343 31.364 1.00 12.22 356 ASP F N 1
ATOM 6911 C CA . ASP F 1 66 ? -45.050 -5.964 32.646 1.00 13.60 356 ASP F CA 1
ATOM 6912 C C . ASP F 1 66 ? -46.564 -6.110 32.616 1.00 13.35 356 ASP F C 1
ATOM 6913 O O . ASP F 1 66 ? -47.219 -5.698 31.659 1.00 13.49 356 ASP F O 1
ATOM 6918 N N . GLY F 1 67 ? -47.108 -6.716 33.666 1.00 13.00 357 GLY F N 1
ATOM 6919 C CA . GLY F 1 67 ? -48.548 -6.840 33.822 1.00 12.86 357 GLY F CA 1
ATOM 6920 C C . GLY F 1 67 ? -48.994 -6.306 35.165 1.00 12.99 357 GLY F C 1
ATOM 6921 O O . GLY F 1 67 ? -48.280 -5.543 35.806 1.00 12.85 357 GLY F O 1
ATOM 6922 N N . PHE F 1 68 ? -50.177 -6.730 35.591 1.00 13.29 358 PHE F N 1
ATOM 6923 C CA . PHE F 1 68 ? -50.789 -6.245 36.819 1.00 13.64 358 PHE F CA 1
ATOM 6924 C C . PHE F 1 68 ? -50.814 -7.355 37.878 1.00 13.32 358 PHE F C 1
ATOM 6925 O O . PHE F 1 68 ? -49.962 -8.244 37.873 1.00 12.82 358 PHE F O 1
ATOM 6933 N N . SER F 1 69 ? -51.786 -7.309 38.784 1.00 13.25 359 SER F N 1
ATOM 6934 C CA . SER F 1 69 ? -51.827 -8.273 39.884 1.00 13.65 359 SER F CA 1
ATOM 6935 C C . SER F 1 69 ? -52.047 -9.693 39.378 1.00 13.29 359 SER F C 1
ATOM 6936 O O . SER F 1 69 ? -52.867 -9.928 38.484 1.00 13.23 359 SER F O 1
ATOM 6939 N N . ILE F 1 70 ? -51.300 -10.636 39.939 1.00 12.85 360 ILE F N 1
ATOM 6940 C CA . ILE F 1 70 ? -51.555 -12.043 39.690 1.00 13.15 360 ILE F CA 1
ATOM 6941 C C . ILE F 1 70 ? -51.992 -12.741 40.969 1.00 13.25 360 ILE F C 1
ATOM 6942 O O . ILE F 1 70 ? -51.703 -12.274 42.082 1.00 13.59 360 ILE F O 1
ATOM 6947 N N . ALA F 1 71 ? -52.708 -13.847 40.805 1.00 13.26 361 ALA F N 1
ATOM 6948 C CA . ALA F 1 71 ? -53.107 -14.673 41.926 1.00 13.79 361 ALA F CA 1
ATOM 6949 C C . ALA F 1 71 ? -52.073 -15.757 42.183 1.00 14.53 361 ALA F C 1
ATOM 6950 O O . ALA F 1 71 ? -51.105 -15.894 41.427 1.00 13.56 361 ALA F O 1
ATOM 6952 N N A ASP F 1 72 ? -52.277 -16.531 43.245 0.50 15.64 362 ASP F N 1
ATOM 6953 N N B ASP F 1 72 ? -52.281 -16.503 43.269 0.50 15.61 362 ASP F N 1
ATOM 6954 C CA A ASP F 1 72 ? -51.386 -17.647 43.554 0.50 16.25 362 ASP F CA 1
ATOM 6955 C CA B ASP F 1 72 ? -51.466 -17.669 43.609 0.50 16.19 362 ASP F CA 1
ATOM 6956 C C A ASP F 1 72 ? -51.398 -18.710 42.448 0.50 15.92 362 ASP F C 1
ATOM 6957 C C B ASP F 1 72 ? -51.405 -18.644 42.428 0.50 15.91 362 ASP F C 1
ATOM 6958 O O A ASP F 1 72 ? -50.364 -19.294 42.131 0.50 15.94 362 ASP F O 1
ATOM 6959 O O B ASP F 1 72 ? -50.330 -19.099 42.041 0.50 15.95 362 ASP F O 1
ATOM 6968 N N . GLY F 1 73 ? -52.568 -18.948 41.861 1.00 14.48 363 GLY F N 1
ATOM 6969 C CA . GLY F 1 73 ? -52.665 -19.753 40.645 1.00 13.93 363 GLY F CA 1
ATOM 6970 C C . GLY F 1 73 ? -53.455 -19.013 39.583 1.00 13.41 363 GLY F C 1
ATOM 6971 O O . GLY F 1 73 ? -54.419 -18.305 39.899 1.00 13.43 363 GLY F O 1
ATOM 6972 N N . GLY F 1 74 ? -53.057 -19.168 38.325 1.00 12.51 364 GLY F N 1
ATOM 6973 C CA . GLY F 1 74 ? -53.753 -18.491 37.228 1.00 11.93 364 GLY F CA 1
ATOM 6974 C C . GLY F 1 74 ? -53.341 -19.002 35.865 1.00 12.03 364 GLY F C 1
ATOM 6975 O O . GLY F 1 74 ? -52.452 -19.844 35.750 1.00 11.84 364 GLY F O 1
ATOM 6976 N N . ASP F 1 75 ? -53.995 -18.494 34.828 1.00 12.12 365 ASP F N 1
ATOM 6977 C CA . ASP F 1 75 ? -53.686 -18.897 33.465 1.00 12.45 365 ASP F CA 1
ATOM 6978 C C . ASP F 1 75 ? -53.164 -17.707 32.682 1.00 12.07 365 ASP F C 1
ATOM 6979 O O . ASP F 1 75 ? -53.690 -16.591 32.802 1.00 11.29 365 ASP F O 1
ATOM 6984 N N . LEU F 1 76 ? -52.122 -17.951 31.891 1.00 11.70 366 LEU F N 1
ATOM 6985 C CA . LEU F 1 76 ? -51.638 -16.982 30.925 1.00 11.69 366 LEU F CA 1
ATOM 6986 C C . LEU F 1 76 ? -51.969 -17.509 29.531 1.00 11.59 366 LEU F C 1
ATOM 6987 O O . LEU F 1 76 ? -51.564 -18.615 29.168 1.00 11.93 366 LEU F O 1
ATOM 6992 N N . SER F 1 77 ? -52.728 -16.729 28.763 1.00 11.39 367 SER F N 1
ATOM 6993 C CA . SER F 1 77 ? -53.289 -17.215 27.511 1.00 11.50 367 SER F CA 1
ATOM 6994 C C . SER F 1 77 ? -52.776 -16.433 26.300 1.00 11.53 367 SER F C 1
ATOM 6995 O O . SER F 1 77 ? -52.838 -15.199 26.265 1.00 11.82 367 SER F O 1
ATOM 6998 N N . LEU F 1 78 ? -52.256 -17.174 25.324 1.00 10.96 368 LEU F N 1
ATOM 6999 C CA . LEU F 1 78 ? -51.736 -16.604 24.084 1.00 11.08 368 LEU F CA 1
ATOM 7000 C C . LEU F 1 78 ? -52.773 -16.743 22.968 1.00 11.03 368 LEU F C 1
ATOM 7001 O O . LEU F 1 78 ? -53.103 -17.860 22.551 1.00 10.61 368 LEU F O 1
ATOM 7006 N N . ASN F 1 79 ? -53.282 -15.614 22.481 1.00 10.68 369 ASN F N 1
ATOM 7007 C CA . ASN F 1 79 ? -54.268 -15.649 21.399 1.00 10.71 369 ASN F CA 1
ATOM 7008 C C . ASN F 1 79 ? -53.636 -15.655 20.006 1.00 10.27 369 ASN F C 1
ATOM 7009 O O . ASN F 1 79 ? -53.242 -14.607 19.486 1.00 9.82 369 ASN F O 1
ATOM 7014 N N . PHE F 1 80 ? -53.546 -16.841 19.409 1.00 10.13 370 PHE F N 1
ATOM 7015 C CA . PHE F 1 80 ? -52.926 -16.991 18.093 1.00 10.64 370 PHE F CA 1
ATOM 7016 C C . PHE F 1 80 ? -53.931 -16.827 16.945 1.00 11.17 370 PHE F C 1
ATOM 7017 O O . PHE F 1 80 ? -53.576 -16.979 15.779 1.00 10.42 370 PHE F O 1
ATOM 7025 N N . VAL F 1 81 ? -55.180 -16.508 17.278 1.00 11.95 371 VAL F N 1
ATOM 7026 C CA . VAL F 1 81 ? -56.215 -16.292 16.261 1.00 13.04 371 VAL F CA 1
ATOM 7027 C C . VAL F 1 81 ? -55.889 -15.070 15.393 1.00 13.65 371 VAL F C 1
ATOM 7028 O O . VAL F 1 81 ? -56.221 -15.031 14.203 1.00 13.68 371 VAL F O 1
ATOM 7032 N N . THR F 1 82 ? -55.232 -14.086 15.999 1.00 14.05 372 THR F N 1
ATOM 7033 C CA . THR F 1 82 ? -54.742 -12.912 15.282 1.00 14.54 372 THR F CA 1
ATOM 7034 C C . THR F 1 82 ? -53.268 -12.693 15.631 1.00 14.23 372 THR F C 1
ATOM 7035 O O . THR F 1 82 ? -52.805 -13.157 16.669 1.00 14.61 372 THR F O 1
ATOM 7039 N N . GLY F 1 83 ? -52.531 -12.018 14.752 1.00 13.27 373 GLY F N 1
ATOM 7040 C CA . GLY F 1 83 ? -51.182 -11.552 15.092 1.00 12.86 373 GLY F CA 1
ATOM 7041 C C . GLY F 1 83 ? -50.024 -12.319 14.479 1.00 11.94 373 GLY F C 1
ATOM 7042 O O . GLY F 1 83 ? -48.886 -11.836 14.498 1.00 11.66 373 GLY F O 1
ATOM 7043 N N . LEU F 1 84 ? -50.299 -13.509 13.949 1.00 11.49 374 LEU F N 1
ATOM 7044 C CA . LEU F 1 84 ? -49.259 -14.305 13.308 1.00 11.81 374 LEU F CA 1
ATOM 7045 C C . LEU F 1 84 ? -48.898 -13.695 11.969 1.00 12.51 374 LEU F C 1
ATOM 7046 O O . LEU F 1 84 ? -49.785 -13.326 11.192 1.00 12.18 374 LEU F O 1
ATOM 7051 N N . LEU F 1 85 ? -47.599 -13.576 11.700 1.00 13.34 375 LEU F N 1
ATOM 7052 C CA . LEU F 1 85 ? -47.176 -13.067 10.405 1.00 14.63 375 LEU F CA 1
ATOM 7053 C C . LEU F 1 85 ? -47.345 -14.125 9.312 1.00 15.12 375 LEU F C 1
ATOM 7054 O O . LEU F 1 85 ? -46.990 -15.284 9.503 1.00 14.35 375 LEU F O 1
ATOM 7059 N N . PRO F 1 86 ? -47.935 -13.712 8.173 1.00 16.31 376 PRO F N 1
ATOM 7060 C CA . PRO F 1 86 ? -48.118 -14.542 6.972 1.00 16.84 376 PRO F CA 1
ATOM 7061 C C . PRO F 1 86 ? -46.780 -15.132 6.551 1.00 17.05 376 PRO F C 1
ATOM 7062 O O . PRO F 1 86 ? -45.765 -14.435 6.637 1.00 16.59 376 PRO F O 1
ATOM 7066 N N . PRO F 1 87 ? -46.764 -16.386 6.068 1.00 17.27 377 PRO F N 1
ATOM 7067 C CA . PRO F 1 87 ? -47.888 -17.267 5.756 1.00 17.25 377 PRO F CA 1
ATOM 7068 C C . PRO F 1 87 ? -48.310 -18.198 6.906 1.00 16.95 377 PRO F C 1
ATOM 7069 O O . PRO F 1 87 ? -49.132 -19.088 6.701 1.00 16.97 377 PRO F O 1
ATOM 7073 N N . LEU F 1 88 ? -47.761 -17.968 8.104 1.00 16.20 378 LEU F N 1
ATOM 7074 C CA . LEU F 1 88 ? -48.133 -18.748 9.293 1.00 16.11 378 LEU F CA 1
ATOM 7075 C C . LEU F 1 88 ? -49.601 -18.557 9.618 1.00 15.73 378 LEU F C 1
ATOM 7076 O O . LEU F 1 88 ? -50.103 -17.423 9.596 1.00 15.84 378 LEU F O 1
ATOM 7081 N N . LEU F 1 89 ? -50.290 -19.653 9.929 1.00 15.04 379 LEU F N 1
ATOM 7082 C CA . LEU F 1 89 ? -51.700 -19.564 10.274 1.00 14.72 379 LEU F CA 1
ATOM 7083 C C . LEU F 1 89 ? -51.934 -20.097 11.680 1.00 14.22 379 LEU F C 1
ATOM 7084 O O . LEU F 1 89 ? -51.077 -20.792 12.238 1.00 13.14 379 LEU F O 1
ATOM 7089 N N . THR F 1 90 ? -53.080 -19.745 12.257 1.00 13.78 380 THR F N 1
ATOM 7090 C CA . THR F 1 90 ? -53.456 -20.194 13.602 1.00 13.65 380 THR F CA 1
ATOM 7091 C C . THR F 1 90 ? -53.265 -21.701 13.782 1.00 13.54 380 THR F C 1
ATOM 7092 O O . THR F 1 90 ? -52.744 -22.144 14.810 1.00 13.19 380 THR F O 1
ATOM 7096 N N . GLY F 1 91 ? -53.684 -22.480 12.785 1.00 13.45 381 GLY F N 1
ATOM 7097 C CA . GLY F 1 91 ? -53.604 -23.942 12.854 1.00 14.17 381 GLY F CA 1
ATOM 7098 C C . GLY F 1 91 ? -52.182 -24.465 12.983 1.00 14.43 381 GLY F C 1
ATOM 7099 O O . GLY F 1 91 ? -51.960 -25.572 13.477 1.00 15.20 381 GLY F O 1
ATOM 7100 N N . ASP F 1 92 ? -51.212 -23.660 12.537 1.00 14.00 382 ASP F N 1
ATOM 7101 C CA . ASP F 1 92 ? -49.787 -24.016 12.628 1.00 14.03 382 ASP F CA 1
ATOM 7102 C C . ASP F 1 92 ? -49.289 -24.094 14.069 1.00 13.25 382 ASP F C 1
ATOM 7103 O O . ASP F 1 92 ? -48.206 -24.630 14.327 1.00 13.47 382 ASP F O 1
ATOM 7108 N N . THR F 1 93 ? -50.047 -23.528 15.001 1.00 12.05 383 THR F N 1
ATOM 7109 C CA . THR F 1 93 ? -49.628 -23.486 16.399 1.00 11.63 383 THR F CA 1
ATOM 7110 C C . THR F 1 93 ? -50.293 -24.580 17.247 1.00 11.42 383 THR F C 1
ATOM 7111 O O . THR F 1 93 ? -50.070 -24.654 18.462 1.00 11.54 383 THR F O 1
ATOM 7115 N N . GLU F 1 94 ? -51.104 -25.420 16.609 1.00 11.50 384 GLU F N 1
ATOM 7116 C CA . GLU F 1 94 ? -51.750 -26.533 17.298 1.00 11.86 384 GLU F CA 1
ATOM 7117 C C . GLU F 1 94 ? -50.701 -27.562 17.709 1.00 11.49 384 GLU F C 1
ATOM 7118 O O . GLU F 1 94 ? -49.855 -27.940 16.903 1.00 11.64 384 GLU F O 1
ATOM 7124 N N . PRO F 1 95 ? -50.740 -27.999 18.975 1.00 11.54 385 PRO F N 1
ATOM 7125 C CA . PRO F 1 95 ? -49.869 -29.055 19.470 1.00 11.28 385 PRO F CA 1
ATOM 7126 C C . PRO F 1 95 ? -50.157 -30.400 18.817 1.00 11.72 385 PRO F C 1
ATOM 7127 O O . PRO F 1 95 ? -51.251 -30.628 18.321 1.00 11.28 385 PRO F O 1
ATOM 7131 N N . ALA F 1 96 ? -49.174 -31.285 18.846 1.00 11.85 386 ALA F N 1
ATOM 7132 C CA . ALA F 1 96 ? -49.353 -32.657 18.390 1.00 11.98 386 ALA F CA 1
ATOM 7133 C C . ALA F 1 96 ? -50.315 -33.463 19.277 1.00 12.06 386 ALA F C 1
ATOM 7134 O O . ALA F 1 96 ? -50.911 -34.437 18.821 1.00 12.38 386 ALA F O 1
ATOM 7136 N N . PHE F 1 97 ? -50.455 -33.052 20.541 1.00 11.89 387 PHE F N 1
ATOM 7137 C CA . PHE F 1 97 ? -51.450 -33.630 21.446 1.00 12.56 387 PHE F CA 1
ATOM 7138 C C . PHE F 1 97 ? -52.798 -32.898 21.342 1.00 12.92 387 PHE F C 1
ATOM 7139 O O . PHE F 1 97 ? -53.690 -33.083 22.172 1.00 13.15 387 PHE F O 1
ATOM 7147 N N . HIS F 1 98 ? -52.914 -32.079 20.295 1.00 13.43 388 HIS F N 1
ATOM 7148 C CA . HIS F 1 98 ? -54.148 -31.383 19.922 1.00 14.08 388 HIS F CA 1
ATOM 7149 C C . HIS F 1 98 ? -54.762 -30.573 21.066 1.00 13.99 388 HIS F C 1
ATOM 7150 O O . HIS F 1 98 ? -54.151 -29.607 21.517 1.00 14.32 388 HIS F O 1
ATOM 7157 N N . ASN F 1 99 ? -55.944 -30.938 21.544 1.00 13.66 389 ASN F N 1
ATOM 7158 C CA . ASN F 1 99 ? -56.540 -30.151 22.624 1.00 13.55 389 ASN F CA 1
ATOM 7159 C C . ASN F 1 99 ? -56.595 -30.892 23.958 1.00 12.40 389 ASN F C 1
ATOM 7160 O O . ASN F 1 99 ? -57.375 -30.546 24.846 1.00 11.80 389 ASN F O 1
ATOM 7165 N N . ASP F 1 100 ? -55.747 -31.909 24.093 1.00 13.35 390 ASP F N 1
ATOM 7166 C CA . ASP F 1 100 ? -55.590 -32.619 25.363 1.00 13.38 390 ASP F CA 1
ATOM 7167 C C . ASP F 1 100 ? -55.116 -31.650 26.443 1.00 12.50 390 ASP F C 1
ATOM 7168 O O . ASP F 1 100 ? -54.402 -30.684 26.158 1.00 12.49 390 ASP F O 1
ATOM 7173 N N . VAL F 1 101 ? -55.527 -31.909 27.681 1.00 11.62 391 VAL F N 1
ATOM 7174 C CA . VAL F 1 101 ? -55.038 -31.155 28.830 1.00 10.92 391 VAL F CA 1
ATOM 7175 C C . VAL F 1 101 ? -53.785 -31.833 29.368 1.00 10.73 391 VAL F C 1
ATOM 7176 O O . VAL F 1 101 ? -53.808 -33.020 29.692 1.00 10.64 391 VAL F O 1
ATOM 7180 N N . VAL F 1 102 ? -52.688 -31.080 29.436 1.00 10.12 392 VAL F N 1
ATOM 7181 C CA . VAL F 1 102 ? -51.380 -31.646 29.768 1.00 10.37 392 VAL F CA 1
ATOM 7182 C C . VAL F 1 102 ? -50.607 -30.796 30.769 1.00 10.13 392 VAL F C 1
ATOM 7183 O O . VAL F 1 102 ? -51.070 -29.739 31.209 1.00 10.35 392 VAL F O 1
ATOM 7187 N N . THR F 1 103 ? -49.418 -31.268 31.120 1.00 10.20 393 THR F N 1
ATOM 7188 C CA . THR F 1 103 ? -48.539 -30.548 32.020 1.00 10.37 393 THR F CA 1
ATOM 7189 C C . THR F 1 103 ? -47.179 -30.507 31.342 1.00 10.34 393 THR F C 1
ATOM 7190 O O . THR F 1 103 ? -46.195 -30.990 31.879 1.00 10.66 393 THR F O 1
ATOM 7194 N N . TYR F 1 104 ? -47.147 -29.932 30.139 1.00 9.77 394 TYR F N 1
ATOM 7195 C CA . TYR F 1 104 ? -45.972 -30.022 29.276 1.00 9.55 394 TYR F CA 1
ATOM 7196 C C . TYR F 1 104 ? -44.979 -28.872 29.444 1.00 9.29 394 TYR F C 1
ATOM 7197 O O . TYR F 1 104 ? -45.364 -27.700 29.485 1.00 9.41 394 TYR F O 1
ATOM 7206 N N . GLY F 1 105 ? -43.697 -29.224 29.529 1.00 9.56 395 GLY F N 1
ATOM 7207 C CA . GLY F 1 105 ? -42.619 -28.245 29.526 1.00 9.86 395 GLY F CA 1
ATOM 7208 C C . GLY F 1 105 ? -42.620 -27.426 30.796 1.00 10.07 395 GLY F C 1
ATOM 7209 O O . GLY F 1 105 ? -42.364 -26.223 30.766 1.00 10.86 395 GLY F O 1
ATOM 7210 N N . ALA F 1 106 ? -42.926 -28.083 31.913 1.00 10.22 396 ALA F N 1
ATOM 7211 C CA . ALA F 1 106 ? -43.038 -27.400 33.193 1.00 9.75 396 ALA F CA 1
ATOM 7212 C C . ALA F 1 106 ? -41.673 -26.897 33.634 1.00 10.23 396 ALA F C 1
ATOM 7213 O O . ALA F 1 106 ? -40.670 -27.613 33.527 1.00 10.67 396 ALA F O 1
ATOM 7215 N N . GLN F 1 107 ? -41.636 -25.656 34.107 1.00 10.62 397 GLN F N 1
ATOM 7216 C CA . GLN F 1 107 ? -40.382 -25.006 34.458 1.00 11.25 397 GLN F CA 1
ATOM 7217 C C . GLN F 1 107 ? -40.590 -23.981 35.562 1.00 11.58 397 GLN F C 1
ATOM 7218 O O . GLN F 1 107 ? -41.712 -23.737 35.989 1.00 11.44 397 GLN F O 1
ATOM 7224 N N . THR F 1 108 ? -39.494 -23.400 36.035 1.00 11.79 398 THR F N 1
ATOM 7225 C CA . THR F 1 108 ? -39.563 -22.359 37.050 1.00 12.84 398 THR F CA 1
ATOM 7226 C C . THR F 1 108 ? -39.462 -21.006 36.365 1.00 12.71 398 THR F C 1
ATOM 7227 O O . THR F 1 108 ? -38.618 -20.807 35.489 1.00 13.55 398 THR F O 1
ATOM 7231 N N . VAL F 1 109 ? -40.353 -20.090 36.739 1.00 11.82 399 VAL F N 1
ATOM 7232 C CA . VAL F 1 109 ? -40.334 -18.741 36.197 1.00 11.62 399 VAL F CA 1
ATOM 7233 C C . VAL F 1 109 ? -40.367 -17.753 37.363 1.00 11.33 399 VAL F C 1
ATOM 7234 O O . VAL F 1 109 ? -41.202 -17.885 38.256 1.00 11.74 399 VAL F O 1
ATOM 7238 N N . ALA F 1 110 ? -39.439 -16.797 37.376 1.00 10.63 400 ALA F N 1
ATOM 7239 C CA . ALA F 1 110 ? -39.369 -15.825 38.463 1.00 10.49 400 ALA F CA 1
ATOM 7240 C C . ALA F 1 110 ? -40.033 -14.509 38.058 1.00 10.57 400 ALA F C 1
ATOM 7241 O O . ALA F 1 110 ? -39.597 -13.843 37.120 1.00 10.31 400 ALA F O 1
ATOM 7243 N N . ILE F 1 111 ? -41.101 -14.160 38.772 1.00 9.75 401 ILE F N 1
ATOM 7244 C CA . ILE F 1 111 ? -41.894 -12.970 38.469 1.00 9.82 401 ILE F CA 1
ATOM 7245 C C . ILE F 1 111 ? -41.736 -11.930 39.575 1.00 10.12 401 ILE F C 1
ATOM 7246 O O . ILE F 1 111 ? -41.893 -12.249 40.759 1.00 10.53 401 ILE F O 1
ATOM 7251 N N . GLY F 1 112 ? -41.450 -10.690 39.177 1.00 10.64 402 GLY F N 1
ATOM 7252 C CA . GLY F 1 112 ? -41.233 -9.587 40.120 1.00 11.38 402 GLY F CA 1
ATOM 7253 C C . GLY F 1 112 ? -42.512 -8.865 40.496 1.00 11.85 402 GLY F C 1
ATOM 7254 O O . GLY F 1 112 ? -43.155 -8.232 39.654 1.00 12.37 402 GLY F O 1
ATOM 7255 N N . LEU F 1 113 ? -42.875 -8.954 41.771 1.00 12.23 403 LEU F N 1
ATOM 7256 C CA . LEU F 1 113 ? -44.105 -8.349 42.258 1.00 12.75 403 LEU F CA 1
ATOM 7257 C C . LEU F 1 113 ? -43.809 -7.079 43.043 1.00 13.91 403 LEU F C 1
ATOM 7258 O O . LEU F 1 113 ? -42.975 -7.072 43.944 1.00 13.09 403 LEU F O 1
ATOM 7263 N N . SER F 1 114 ? -44.493 -5.999 42.686 1.00 14.95 404 SER F N 1
ATOM 7264 C CA . SER F 1 114 ? -44.272 -4.714 43.341 1.00 16.62 404 SER F CA 1
ATOM 7265 C C . SER F 1 114 ? -45.547 -3.878 43.411 1.00 17.51 404 SER F C 1
ATOM 7266 O O . SER F 1 114 ? -46.599 -4.287 42.894 1.00 16.02 404 SER F O 1
ATOM 7269 N N . SER F 1 115 ? -45.439 -2.698 44.064 1.00 18.76 405 SER F N 1
ATOM 7270 C CA . SER F 1 115 ? -46.487 -1.687 43.926 1.00 20.97 405 SER F CA 1
ATOM 7271 C C . SER F 1 115 ? -45.876 -0.356 43.374 1.00 22.03 405 SER F C 1
ATOM 7272 O O . SER F 1 115 ? -46.311 0.723 43.610 1.00 22.44 405 SER F O 1
ATOM 7275 N N . GLY F 1 116 ? -44.854 -0.439 42.628 1.00 22.59 406 GLY F N 1
ATOM 7276 C CA . GLY F 1 116 ? -44.178 0.775 42.005 1.00 23.54 406 GLY F CA 1
ATOM 7277 C C . GLY F 1 116 ? -42.751 0.839 42.534 1.00 23.92 406 GLY F C 1
ATOM 7278 O O . GLY F 1 116 ? -41.921 1.529 41.881 1.00 24.43 406 GLY F O 1
ATOM 7279 N N . GLY F 1 117 ? -42.454 0.128 43.725 1.00 23.78 407 GLY F N 1
ATOM 7280 C CA . GLY F 1 117 ? -41.104 0.126 44.315 1.00 23.29 407 GLY F CA 1
ATOM 7281 C C . GLY F 1 117 ? -40.306 -1.117 44.037 1.00 23.08 407 GLY F C 1
ATOM 7282 O O . GLY F 1 117 ? -40.561 -1.685 42.965 1.00 23.03 407 GLY F O 1
ATOM 7283 N N . THR F 1 118 ? -39.339 -1.537 44.887 1.00 22.54 408 THR F N 1
ATOM 7284 C CA . THR F 1 118 ? -38.464 -2.662 44.577 1.00 22.22 408 THR F CA 1
ATOM 7285 C C . THR F 1 118 ? -39.266 -3.958 44.534 1.00 20.79 408 THR F C 1
ATOM 7286 O O . THR F 1 118 ? -39.904 -4.329 45.523 1.00 20.21 408 THR F O 1
ATOM 7290 N N . PRO F 1 119 ? -39.253 -4.645 43.377 1.00 20.06 409 PRO F N 1
ATOM 7291 C CA . PRO F 1 119 ? -39.977 -5.907 43.253 1.00 19.02 409 PRO F CA 1
ATOM 7292 C C . PRO F 1 119 ? -39.432 -6.991 44.176 1.00 17.99 409 PRO F C 1
ATOM 7293 O O . PRO F 1 119 ? -38.236 -7.008 44.487 1.00 17.77 409 PRO F O 1
ATOM 7297 N N . GLN F 1 120 ? -40.323 -7.874 44.622 1.00 17.16 410 GLN F N 1
ATOM 7298 C CA . GLN F 1 120 ? -39.922 -9.135 45.236 1.00 16.77 410 GLN F CA 1
ATOM 7299 C C . GLN F 1 120 ? -40.176 -10.273 44.254 1.00 15.88 410 GLN F C 1
ATOM 7300 O O . GLN F 1 120 ? -41.298 -10.447 43.771 1.00 14.91 410 GLN F O 1
ATOM 7306 N N . TYR F 1 121 ? -39.135 -11.039 43.948 1.00 15.29 411 TYR F N 1
ATOM 7307 C CA . TYR F 1 121 ? -39.254 -12.097 42.944 1.00 14.88 411 TYR F CA 1
ATOM 7308 C C . TYR F 1 121 ? -39.763 -13.408 43.525 1.00 15.06 411 TYR F C 1
ATOM 7309 O O . TYR F 1 121 ? -39.192 -13.951 44.478 1.00 15.27 411 TYR F O 1
ATOM 7318 N N . MET F 1 122 ? -40.863 -13.900 42.958 1.00 14.28 412 MET F N 1
ATOM 7319 C CA . MET F 1 122 ? -41.427 -15.183 43.348 1.00 14.09 412 MET F CA 1
ATOM 7320 C C . MET F 1 122 ? -41.106 -16.246 42.308 1.00 13.20 412 MET F C 1
ATOM 7321 O O . MET F 1 122 ? -41.235 -16.015 41.107 1.00 12.67 412 MET F O 1
ATOM 7326 N N . SER F 1 123 ? -40.687 -17.411 42.792 1.00 13.02 413 SER F N 1
ATOM 7327 C CA . SER F 1 123 ? -40.482 -18.580 41.949 1.00 12.45 413 SER F CA 1
ATOM 7328 C C . SER F 1 123 ? -41.809 -19.287 41.735 1.00 11.81 413 SER F C 1
ATOM 7329 O O . SER F 1 123 ? -42.305 -20.000 42.620 1.00 12.44 413 SER F O 1
ATOM 7332 N N . LYS F 1 124 ? -42.399 -19.055 40.569 1.00 11.17 414 LYS F N 1
ATOM 7333 C CA . LYS F 1 124 ? -43.632 -19.719 40.205 1.00 10.62 414 LYS F CA 1
ATOM 7334 C C . LYS F 1 124 ? -43.355 -20.853 39.216 1.00 10.44 414 LYS F C 1
ATOM 7335 O O . LYS F 1 124 ? -42.248 -20.983 38.703 1.00 10.55 414 LYS F O 1
ATOM 7341 N N . ASN F 1 125 ? -44.365 -21.691 39.001 1.00 9.56 415 ASN F N 1
ATOM 7342 C CA . ASN F 1 125 ? -44.247 -22.899 38.193 1.00 9.42 415 ASN F CA 1
ATOM 7343 C C . ASN F 1 125 ? -45.106 -22.689 36.956 1.00 9.56 415 ASN F C 1
ATOM 7344 O O . ASN F 1 125 ? -46.312 -22.471 37.075 1.00 9.53 415 ASN F O 1
ATOM 7349 N N . LEU F 1 126 ? -44.487 -22.730 35.779 1.00 9.29 416 LEU F N 1
ATOM 7350 C CA . LEU F 1 126 ? -45.207 -22.499 34.524 1.00 8.85 416 LEU F CA 1
ATOM 7351 C C . LEU F 1 126 ? -45.171 -23.729 33.621 1.00 8.60 416 LEU F C 1
ATOM 7352 O O . LEU F 1 126 ? -44.134 -24.369 33.482 1.00 8.72 416 LEU F O 1
ATOM 7357 N N . TRP F 1 127 ? -46.303 -24.048 32.997 1.00 7.93 417 TRP F N 1
ATOM 7358 C CA . TRP F 1 127 ? -46.353 -25.133 32.021 1.00 8.65 417 TRP F CA 1
ATOM 7359 C C . TRP F 1 127 ? -47.400 -24.919 30.929 1.00 8.31 417 TRP F C 1
ATOM 7360 O O . TRP F 1 127 ? -48.350 -24.143 31.105 1.00 8.47 417 TRP F O 1
ATOM 7371 N N . VAL F 1 128 ? -47.211 -25.603 29.804 1.00 8.45 418 VAL F N 1
ATOM 7372 C CA . VAL F 1 128 ? -48.217 -25.651 28.747 1.00 8.99 418 VAL F CA 1
ATOM 7373 C C . VAL F 1 128 ? -49.350 -26.569 29.200 1.00 9.45 418 VAL F C 1
ATOM 7374 O O . VAL F 1 128 ? -49.117 -27.734 29.519 1.00 9.94 418 VAL F O 1
ATOM 7378 N N . GLU F 1 129 ? -50.573 -26.044 29.242 1.00 9.91 419 GLU F N 1
ATOM 7379 C CA . GLU F 1 129 ? -51.712 -26.822 29.732 1.00 10.67 419 GLU F CA 1
ATOM 7380 C C . GLU F 1 129 ? -52.649 -27.272 28.611 1.00 10.57 419 GLU F C 1
ATOM 7381 O O . GLU F 1 129 ? -52.988 -28.448 28.522 1.00 10.54 419 GLU F O 1
ATOM 7387 N N . GLN F 1 130 ? -53.076 -26.343 27.766 1.00 10.36 420 GLN F N 1
ATOM 7388 C CA . GLN F 1 130 ? -54.054 -26.681 26.730 1.00 10.60 420 GLN F CA 1
ATOM 7389 C C . GLN F 1 130 ? -54.112 -25.646 25.618 1.00 10.90 420 GLN F C 1
ATOM 7390 O O . GLN F 1 130 ? -54.049 -24.451 25.871 1.00 11.48 420 GLN F O 1
ATOM 7396 N N . TRP F 1 131 ? -54.248 -26.142 24.390 1.00 10.96 421 TRP F N 1
ATOM 7397 C CA . TRP F 1 131 ? -54.492 -25.328 23.209 1.00 11.30 421 TRP F CA 1
ATOM 7398 C C . TRP F 1 131 ? -55.905 -25.627 22.763 1.00 11.99 421 TRP F C 1
ATOM 7399 O O . TRP F 1 131 ? -56.285 -26.798 22.637 1.00 12.00 421 TRP F O 1
ATOM 7410 N N . GLN F 1 132 ? -56.681 -24.572 22.526 1.00 12.91 422 GLN F N 1
ATOM 7411 C CA . GLN F 1 132 ? -58.089 -24.698 22.170 1.00 14.12 422 GLN F CA 1
ATOM 7412 C C . GLN F 1 132 ? -58.494 -23.585 21.212 1.00 14.00 422 GLN F C 1
ATOM 7413 O O . GLN F 1 132 ? -58.415 -22.401 21.551 1.00 13.46 422 GLN F O 1
ATOM 7419 N N . ASP F 1 133 ? -58.925 -23.973 20.013 1.00 14.58 423 ASP F N 1
ATOM 7420 C CA . ASP F 1 133 ? -59.395 -23.021 19.007 1.00 15.11 423 ASP F CA 1
ATOM 7421 C C . ASP F 1 133 ? -58.466 -21.802 18.874 1.00 14.40 423 ASP F C 1
ATOM 7422 O O . ASP F 1 133 ? -58.912 -20.654 18.893 1.00 15.21 423 ASP F O 1
ATOM 7427 N N . GLY F 1 134 ? -57.169 -22.073 18.749 1.00 13.43 424 GLY F N 1
ATOM 7428 C CA . GLY F 1 134 ? -56.183 -21.035 18.459 1.00 12.42 424 GLY F CA 1
ATOM 7429 C C . GLY F 1 134 ? -55.628 -20.315 19.678 1.00 11.82 424 GLY F C 1
ATOM 7430 O O . GLY F 1 134 ? -54.781 -19.429 19.552 1.00 12.09 424 GLY F O 1
ATOM 7431 N N . VAL F 1 135 ? -56.094 -20.690 20.862 1.00 11.04 425 VAL F N 1
ATOM 7432 C CA . VAL F 1 135 ? -55.622 -20.051 22.086 1.00 10.48 425 VAL F CA 1
ATOM 7433 C C . VAL F 1 135 ? -54.786 -21.035 22.892 1.00 10.19 425 VAL F C 1
ATOM 7434 O O . VAL F 1 135 ? -55.276 -22.096 23.281 1.00 10.17 425 VAL F O 1
ATOM 7438 N N . LEU F 1 136 ? -53.530 -20.688 23.146 1.00 10.05 426 LEU F N 1
ATOM 7439 C CA . LEU F 1 136 ? -52.677 -21.532 23.982 1.00 9.86 426 LEU F CA 1
ATOM 7440 C C . LEU F 1 136 ? -52.733 -21.089 25.441 1.00 9.87 426 LEU F C 1
ATOM 7441 O O . LEU F 1 136 ? -52.375 -19.952 25.768 1.00 10.12 426 LEU F O 1
ATOM 7446 N N . ARG F 1 137 ? -53.192 -21.988 26.312 1.00 9.34 427 ARG F N 1
ATOM 7447 C CA . ARG F 1 137 ? -53.271 -21.696 27.747 1.00 9.13 427 ARG F CA 1
ATOM 7448 C C . ARG F 1 137 ? -52.091 -22.274 28.531 1.00 8.86 427 ARG F C 1
ATOM 7449 O O . ARG F 1 137 ? -51.797 -23.486 28.465 1.00 8.66 427 ARG F O 1
ATOM 7457 N N . LEU F 1 138 ? -51.410 -21.390 29.258 1.00 9.61 428 LEU F N 1
ATOM 7458 C CA . LEU F 1 138 ? -50.313 -21.768 30.143 1.00 9.79 428 LEU F CA 1
ATOM 7459 C C . LEU F 1 138 ? -50.804 -21.673 31.578 1.00 10.08 428 LEU F C 1
ATOM 7460 O O . LEU F 1 138 ? -51.540 -20.747 31.925 1.00 10.66 428 LEU F O 1
ATOM 7465 N N . ARG F 1 139 ? -50.413 -22.626 32.414 1.00 9.89 429 ARG F N 1
ATOM 7466 C CA . ARG F 1 139 ? -50.675 -22.504 33.843 1.00 10.35 429 ARG F CA 1
ATOM 7467 C C . ARG F 1 139 ? -49.498 -21.845 34.536 1.00 10.28 429 ARG F C 1
ATOM 7468 O O . ARG F 1 139 ? -48.345 -22.179 34.260 1.00 9.57 429 ARG F O 1
ATOM 7476 N N . VAL F 1 140 ? -49.801 -20.906 35.431 1.00 9.92 430 VAL F N 1
ATOM 7477 C CA . VAL F 1 140 ? -48.790 -20.299 36.284 1.00 10.46 430 VAL F CA 1
ATOM 7478 C C . VAL F 1 140 ? -49.250 -20.347 37.735 1.00 10.86 430 VAL F C 1
ATOM 7479 O O . VAL F 1 140 ? -50.213 -19.669 38.117 1.00 10.53 430 VAL F O 1
ATOM 7483 N N . GLU F 1 141 ? -48.560 -21.146 38.540 1.00 11.26 431 GLU F N 1
ATOM 7484 C CA . GLU F 1 141 ? -48.949 -21.333 39.933 1.00 11.96 431 GLU F CA 1
ATOM 7485 C C . GLU F 1 141 ? -47.779 -21.683 40.838 1.00 12.34 431 GLU F C 1
ATOM 7486 O O . GLU F 1 141 ? -46.697 -22.006 40.367 1.00 11.69 431 GLU F O 1
ATOM 7492 N N . GLY F 1 142 ? -48.011 -21.611 42.145 1.00 12.80 432 GLY F N 1
ATOM 7493 C CA . GLY F 1 142 ? -47.005 -22.006 43.125 1.00 14.12 432 GLY F CA 1
ATOM 7494 C C . GLY F 1 142 ? -46.026 -20.911 43.496 1.00 15.01 432 GLY F C 1
ATOM 7495 O O . GLY F 1 142 ? -46.023 -19.837 42.905 1.00 14.70 432 GLY F O 1
ATOM 7496 N N . GLY F 1 143 ? -45.190 -21.193 44.492 1.00 15.59 433 GLY F N 1
ATOM 7497 C CA . GLY F 1 143 ? -44.169 -20.244 44.938 1.00 16.73 433 GLY F CA 1
ATOM 7498 C C . GLY F 1 143 ? -44.655 -19.189 45.920 1.00 17.77 433 GLY F C 1
ATOM 7499 O O . GLY F 1 143 ? -43.872 -18.352 46.371 1.00 17.48 433 GLY F O 1
ATOM 7500 N N . GLY F 1 144 ? -45.944 -19.224 46.258 1.00 18.69 434 GLY F N 1
ATOM 7501 C CA . GLY F 1 144 ? -46.527 -18.232 47.164 1.00 20.46 434 GLY F CA 1
ATOM 7502 C C . GLY F 1 144 ? -46.730 -16.875 46.510 1.00 21.37 434 GLY F C 1
ATOM 7503 O O . GLY F 1 144 ? -46.550 -16.718 45.293 1.00 21.70 434 GLY F O 1
ATOM 7504 N N . SER F 1 145 ? -47.111 -15.888 47.319 1.00 22.09 435 SER F N 1
ATOM 7505 C CA . SER F 1 145 ? -47.380 -14.548 46.810 1.00 22.58 435 SER F CA 1
ATOM 7506 C C . SER F 1 145 ? -47.245 -13.493 47.902 1.00 22.41 435 SER F C 1
ATOM 7507 O O . SER F 1 145 ? -47.094 -13.814 49.082 1.00 22.34 435 SER F O 1
ATOM 7510 N N . ILE F 1 146 ? -47.290 -12.231 47.485 1.00 22.13 436 ILE F N 1
ATOM 7511 C CA . ILE F 1 146 ? -47.393 -11.096 48.396 1.00 21.66 436 ILE F CA 1
ATOM 7512 C C . ILE F 1 146 ? -48.400 -10.102 47.813 1.00 20.99 436 ILE F C 1
ATOM 7513 O O . ILE F 1 146 ? -48.811 -10.234 46.650 1.00 20.50 436 ILE F O 1
ATOM 7518 N N . THR F 1 147 ? -48.804 -9.110 48.605 1.00 20.41 437 THR F N 1
ATOM 7519 C CA . THR F 1 147 ? -49.652 -8.045 48.071 1.00 20.07 437 THR F CA 1
ATOM 7520 C C . THR F 1 147 ? -48.888 -7.199 47.060 1.00 18.60 437 THR F C 1
ATOM 7521 O O . THR F 1 147 ? -47.777 -6.737 47.331 1.00 18.44 437 THR F O 1
ATOM 7525 N N . HIS F 1 148 ? -49.494 -6.993 45.892 1.00 17.63 438 HIS F N 1
ATOM 7526 C CA . HIS F 1 148 ? -48.855 -6.225 44.816 1.00 16.59 438 HIS F CA 1
ATOM 7527 C C . HIS F 1 148 ? -49.859 -5.663 43.805 1.00 16.37 438 HIS F C 1
ATOM 7528 O O . HIS F 1 148 ? -50.993 -6.133 43.723 1.00 16.18 438 HIS F O 1
ATOM 7535 N N . SER F 1 149 ? -49.416 -4.669 43.024 1.00 21.52 439 SER F N 1
ATOM 7536 C CA . SER F 1 149 ? -50.241 -4.044 41.970 1.00 21.14 439 SER F CA 1
ATOM 7537 C C . SER F 1 149 ? -49.643 -4.242 40.574 1.00 20.57 439 SER F C 1
ATOM 7538 O O . SER F 1 149 ? -50.319 -4.054 39.548 1.00 20.28 439 SER F O 1
ATOM 7541 N N . ASN F 1 150 ? -48.367 -4.611 40.545 1.00 14.69 440 ASN F N 1
ATOM 7542 C CA . ASN F 1 150 ? -47.648 -4.786 39.293 1.00 14.60 440 ASN F CA 1
ATOM 7543 C C . ASN F 1 150 ? -46.846 -6.078 39.285 1.00 13.41 440 ASN F C 1
ATOM 7544 O O . ASN F 1 150 ? -46.331 -6.512 40.312 1.00 12.40 440 ASN F O 1
ATOM 7549 N N . SER F 1 151 ? -46.754 -6.693 38.110 1.00 12.86 441 SER F N 1
ATOM 7550 C CA . SER F 1 151 ? -45.916 -7.867 37.932 1.00 12.52 441 SER F CA 1
ATOM 7551 C C . SER F 1 151 ? -44.913 -7.644 36.815 1.00 12.42 441 SER F C 1
ATOM 7552 O O . SER F 1 151 ? -45.253 -7.135 35.739 1.00 12.18 441 SER F O 1
ATOM 7555 N N . LYS F 1 152 ? -43.672 -8.023 37.094 1.00 11.98 442 LYS F N 1
ATOM 7556 C CA . LYS F 1 152 ? -42.587 -7.953 36.140 1.00 11.64 442 LYS F CA 1
ATOM 7557 C C . LYS F 1 152 ? -42.303 -9.372 35.686 1.00 10.89 442 LYS F C 1
ATOM 7558 O O . LYS F 1 152 ? -41.739 -10.169 36.445 1.00 10.19 442 LYS F O 1
ATOM 7564 N N . TRP F 1 153 ? -42.714 -9.702 34.467 1.00 9.85 443 TRP F N 1
ATOM 7565 C CA . TRP F 1 153 ? -42.533 -11.054 33.952 1.00 9.75 443 TRP F CA 1
ATOM 7566 C C . TRP F 1 153 ? -41.234 -11.172 33.166 1.00 9.33 443 TRP F C 1
ATOM 7567 O O . TRP F 1 153 ? -40.862 -10.264 32.421 1.00 9.41 443 TRP F O 1
ATOM 7578 N N . PRO F 1 154 ? -40.549 -12.316 33.312 1.00 8.91 444 PRO F N 1
ATOM 7579 C CA . PRO F 1 154 ? -39.289 -12.506 32.616 1.00 8.98 444 PRO F CA 1
ATOM 7580 C C . PRO F 1 154 ? -39.561 -12.925 31.180 1.00 8.65 444 PRO F C 1
ATOM 7581 O O . PRO F 1 154 ? -40.691 -13.317 30.857 1.00 9.05 444 PRO F O 1
ATOM 7585 N N . ALA F 1 155 ? -38.542 -12.855 30.331 1.00 8.80 445 ALA F N 1
ATOM 7586 C CA . ALA F 1 155 ? -38.595 -13.504 29.032 1.00 8.73 445 ALA F CA 1
ATOM 7587 C C . ALA F 1 155 ? -38.800 -15.001 29.240 1.00 9.16 445 ALA F C 1
ATOM 7588 O O . ALA F 1 155 ? -38.157 -15.609 30.094 1.00 8.64 445 ALA F O 1
ATOM 7590 N N . MET F 1 156 ? -39.704 -15.587 28.465 1.00 9.45 446 MET F N 1
ATOM 7591 C CA . MET F 1 156 ? -40.040 -17.000 28.606 1.00 10.43 446 MET F CA 1
ATOM 7592 C C . MET F 1 156 ? -40.189 -17.638 27.239 1.00 10.59 446 MET F C 1
ATOM 7593 O O . MET F 1 156 ? -40.975 -17.165 26.414 1.00 10.78 446 MET F O 1
ATOM 7598 N N . THR F 1 157 ? -39.444 -18.711 26.993 1.00 10.79 447 THR F N 1
ATOM 7599 C CA . THR F 1 157 ? -39.648 -19.490 25.778 1.00 10.54 447 THR F CA 1
ATOM 7600 C C . THR F 1 157 ? -40.606 -20.647 26.052 1.00 11.16 447 THR F C 1
ATOM 7601 O O . THR F 1 157 ? -40.370 -21.477 26.932 1.00 11.09 447 THR F O 1
ATOM 7605 N N . VAL F 1 158 ? -41.699 -20.664 25.296 1.00 10.65 448 VAL F N 1
ATOM 7606 C CA . VAL F 1 158 ? -42.723 -21.699 25.371 1.00 11.60 448 VAL F CA 1
ATOM 7607 C C . VAL F 1 158 ? -42.549 -22.651 24.193 1.00 10.90 448 VAL F C 1
ATOM 7608 O O . VAL F 1 158 ? -42.656 -22.239 23.032 1.00 11.16 448 VAL F O 1
ATOM 7612 N N . SER F 1 159 ? -42.274 -23.918 24.482 1.00 11.58 449 SER F N 1
ATOM 7613 C CA . SER F 1 159 ? -42.005 -24.896 23.428 1.00 11.82 449 SER F CA 1
ATOM 7614 C C . SER F 1 159 ? -42.886 -26.124 23.578 1.00 11.59 449 SER F C 1
ATOM 7615 O O . SER F 1 159 ? -43.222 -26.523 24.698 1.00 11.48 449 SER F O 1
ATOM 7618 N N . TYR F 1 160 ? -43.259 -26.725 22.449 1.00 10.97 450 TYR F N 1
ATOM 7619 C CA . TYR F 1 160 ? -44.008 -27.981 22.469 1.00 10.92 450 TYR F CA 1
ATOM 7620 C C . TYR F 1 160 ? -44.023 -28.662 21.103 1.00 11.34 450 TYR F C 1
ATOM 7621 O O . TYR F 1 160 ? -43.843 -28.003 20.080 1.00 10.79 450 TYR F O 1
ATOM 7630 N N . PRO F 1 161 ? -44.234 -29.992 21.083 1.00 12.29 451 PRO F N 1
ATOM 7631 C CA . PRO F 1 161 ? -44.371 -30.680 19.799 1.00 12.48 451 PRO F CA 1
ATOM 7632 C C . PRO F 1 161 ? -45.559 -30.153 18.996 1.00 12.34 451 PRO F C 1
ATOM 7633 O O . PRO F 1 161 ? -46.629 -29.898 19.563 1.00 11.77 451 PRO F O 1
ATOM 7637 N N . ARG F 1 162 ? -45.349 -29.993 17.690 1.00 12.42 452 ARG F N 1
ATOM 7638 C CA . ARG F 1 162 ? -46.284 -29.308 16.800 1.00 13.18 452 ARG F CA 1
ATOM 7639 C C . ARG F 1 162 ? -47.040 -30.336 15.966 1.00 13.79 452 ARG F C 1
ATOM 7640 O O . ARG F 1 162 ? -46.465 -31.337 15.534 1.00 13.82 452 ARG F O 1
ATOM 7648 N N A SER F 1 163 ? -48.327 -30.089 15.749 0.70 14.25 453 SER F N 1
ATOM 7649 N N B SER F 1 163 ? -48.328 -30.090 15.742 0.30 14.39 453 SER F N 1
ATOM 7650 C CA A SER F 1 163 ? -49.145 -30.980 14.940 0.70 14.86 453 SER F CA 1
ATOM 7651 C CA B SER F 1 163 ? -49.153 -30.999 14.951 0.30 15.05 453 SER F CA 1
ATOM 7652 C C A SER F 1 163 ? -48.639 -31.034 13.500 0.70 15.72 453 SER F C 1
ATOM 7653 C C B SER F 1 163 ? -48.718 -31.026 13.488 0.30 15.94 453 SER F C 1
ATOM 7654 O O A SER F 1 163 ? -48.188 -30.025 12.948 0.70 15.42 453 SER F O 1
ATOM 7655 O O B SER F 1 163 ? -48.396 -29.988 12.904 0.30 15.82 453 SER F O 1
ATOM 7660 N N . PHE F 1 164 ? -48.695 -32.225 12.913 1.00 16.88 454 PHE F N 1
ATOM 7661 C CA . PHE F 1 164 ? -48.467 -32.403 11.483 1.00 19.20 454 PHE F CA 1
ATOM 7662 C C . PHE F 1 164 ? -49.687 -33.106 10.892 1.00 21.60 454 PHE F C 1
ATOM 7663 O O . PHE F 1 164 ? -49.767 -33.338 9.682 1.00 22.08 454 PHE F O 1
ATOM 7671 N N . THR F 1 165 ? -50.635 -33.427 11.774 1.00 23.83 455 THR F N 1
ATOM 7672 C CA . THR F 1 165 ? -51.908 -34.067 11.423 1.00 25.94 455 THR F CA 1
ATOM 7673 C C . THR F 1 165 ? -51.742 -35.196 10.410 1.00 26.63 455 THR F C 1
ATOM 7674 O O . THR F 1 165 ? -51.890 -35.010 9.200 1.00 27.06 455 THR F O 1
#

InterPro domains:
  IPR002592 Outer capsid protein sigma-1, C-terminal domain [PF01664] (242-451)
  IPR008982 Adenovirus pIV-like, attachment domain [SSF49835] (313-455)
  IPR009013 Attachment protein shaft domain superfamily [SSF51225] (250-312)

Solvent-accessible surface area: 36754 Å² total; per-residue (Å²): 130,98,44,71,114,0,2,28,103,41,100,62,5,18,0,6,9,74,66,6,22,39,55,72,9,55,0,80,4,62,0,22,2,50,7,103,74,62,111,24,172,26,126,4,77,2,35,0,0,5,0,4,5,11,0,16,0,4,0,37,51,19,103,5,123,25,6,12,76,19,2,35,0,25,0,48,1,93,81,27,22,88,107,106,4,130,37,49,34,0,42,0,10,4,72,80,66,100,7,41,9,21,4,43,13,4,9,0,1,1,17,86,71,54,131,46,98,63,18,18,2,14,1,22,4,32,20,25,78,121,0,53,0,58,0,59,1,59,28,8,26,50,58,141,22,51,51,3,76,0,16,2,4,14,2,35,0,1,45,17,76,158,83,120,75,17,71,107,0,4,26,80,40,98,58,5,21,0,5,11,73,63,6,22,39,61,82,10,72,0,78,5,60,0,20,3,52,6,104,73,65,99,22,158,38,105,5,83,3,34,0,0,3,0,5,5,11,0,15,0,4,0,40,63,16,86,3,116,28,7,13,94,17,2,33,0,27,0,50,1,86,81,32,22,88,105,128,8,127,39,47,35,0,42,0,9,4,79,74,68,59,6,34,9,25,4,40,10,4,7,0,1,2,18,77,74,52,130,42,96,62,24,17,4,12,2,20,4,23,20,22,76,113,0,52,0,44,0,66,1,50,31,6,29,50,60,134,22,50,54,2,99,1,20,2,2,16,2,32,0,1,35,18,65,159,84,117,101,20,60,116,0,3,25,82,43,98,68,6,22,0,5,10,77,69,8,22,39,53,84,7,19,0,38,8,47,0,34,3,53,8,101,73,61,106,23,170,33,121,8,56,0,10,0,1,5,0,4,5,11,0,15,0,3,0,35,54,14,92,5,123,25,6,11,88,14,1,35,0,26,0,56,0,81,98,33,22,45,101,109,5,126,37,44,31,0,44,0,9,9,98,81,66,88,4,36,9,23,3,44,13,4,9,0,0,2,10,84,73,52,132,30,95,65,20,20,4,13,1,20,4,34,15,23,79,117,1,48,0,54,0,60,1,56,15,8,27,54,57,134,23,54,53,0,92,5,17,2,4,13,2,33,0,0,46,20,124,146,62,83,107,0,2,28,102,57,87,64,6,34,0,6,10,71,67,6,22,36,50,80,7,66,0,74,5,41,0,37,3,55,8,104,75,58,108,24,159,28,104,7,84,1,38,0,0,1,0,4,5,12,0,11,0,2,0,34,61,18,104,4,124,26,6,10,91,20,2,32,0,25,0,48,1,88,97,27,22,88,100,122,10,119,38,49,44,0,41,0,10,4,88,89,60,97,8,38,8,22,3,38,8,3,7,0,1,1,18,81,82,50,130,41,110,61,31,17,3,11,1,20,3,31,23,27,94,118,1,46,0,53,0,57,0,60,34,9,34,45,70,136,20,50,56,2,97,2,15,2,1,16,3,34,0,1,34,24,115,169,85,40,59,117,0,3,26,99,43,93,64,4,27,0,4,11,66,71,7,18,38,51,79,17,58,0,68,8,27,0,42,2,39,8,101,62,64,38,29,75,34,84,8,82,0,31,0,0,5,0,4,6,11,0,15,0,4,0,38,63,15,92,3,120,26,7,12,92,18,2,31,0,23,0,49,0,82,63,22,23,72,110,111,4,122,37,50,34,0,43,0,9,6,89,80,71,97,5,35,9,24,3,40,9,3,6,0,0,2,19,78,75,51,134,38,92,62,20,17,4,10,1,19,3,30,28,24,90,116,0,51,0,63,0,61,1,48,25,7,31,51,62,136,21,50,55,2,89,1,14,3,2,16,2,30,0,1,45,30,113,127,105,91,38,104,89,0,2,27,100,37,102,67,6,24,0,6,4,72,89,9,23,37,80,78,18,67,0,78,5,62,0,20,2,65,6,103,73,65,110,24,170,28,114,4,79,2,33,0,0,5,0,4,5,13,0,14,0,3,0,36,39,15,91,4,110,26,6,12,85,18,0,33,0,25,0,49,1,93,85,23,24,75,114,111,3,126,39,48,32,0,42,0,9,9,77,79,66,90,5,38,9,23,3,46,10,2,6,0,1,2,17,82,73,54,134,46,89,59,23,18,4,12,5,22,4,30,28,21,75,111,0,51,0,59,0,58,0,56,26,7,32,44,66,135,19,52,61,1,70,0,9,2,2,15,4,34,0,0,44,15,69,155

Secondary structure (DSSP, 8-state):
--B-TTEEEETTEEEE-HHHH-EEEEEEEEEEEEETTEEEEEEEEEEEEEETTEEEEEEPPEEEE---SEEEEEEETTS-BPTT--GGGG-BTTTT----EEEEEEEEEEESSSSPEEEEEEEEEEEEETTEEEEEEE-S-----SEEEEPPEEEEEEBP--/-TTB-TTEEEETTEEEE-HHHH-EEEEEEEEEEEEETTEEEEEEEEEEEEEETTEEEEEEPPEEEE---SEEEEEEETTS-BPTT--GGGG-BTTTT----EEEEEEEEEEESSSSPEEEEEEEEEEEEETTEEEEEEE-S-----SEEEEPPEEEEEEBP--/-TTB-TTEEEETTEEEE-HHHH-EEEEEEEEEEEEETTEEEEEEEEEEEEEETTEEEEEEPPEEE----SEEEEEEETTS-BPTT--GGGG-BTTTT----EEEEEEEEEEESSSSPEEEEEEEEEEEEETTEEEEEEE-S---S-SEEEEPPEEEEEEBP-/-B-TTEEE-SSSEEE-HHHH-EEEEEEEEEEEEETTEEEEEEEEEEEEEETTEEEEEEPPEEEE---SEEEEEEETTS-BPTT--GGGG-BTTTT----EEEEEEEEEEESSSSPEEEEEEEEEEEEETTEEEEEEE-S-----SEEEEPPEEEEEEB--/--B-TTEEEETTEEEE-HHHH-EEEEEEEEEEEEETTEEEEEEEEEEEEEETTEEEEEEPPEEEE---SEEEEEEETTS-BPTT--GGGG-BTTTT----EEEEEEEEEEESSSSPEEEEEEEEEEEEETTEEEEEEE-S-----SEEEEPPEEEEEEBP-/-TTB-TTEEEETTEEEE-HHHH-EEEEEEEEEEEEETTEEEEEEEEEEEEEETTEEEEEEPPEEE----SEEEEEEETTS-BPTT--GGGG-BTTTT----EEEEEEEEEEESSSS-EEEEEEEEEEEEETTEEEEEEE-S-----SEEEEPPEEEEEEB---